Protein AF-0000000086045823 (afdb_homodimer)

Secondary structure (DSSP, 8-state):
-EEETT-STTT---EEEEEEEETTEEEEEEEEE--S--SSHHHHHHHHHHHHHHHHHHHHHHHHHTT----S------S-HHHHHHHH--S--SGGG----TT---EEEE-----TT--S--TT-EEEE-SEEE--SSSHHHHTT-GGG-TT--EETEEEE-TTS-EEEGGGSS-----GGGEEEPPTTS-HHHHGGGGTHHHHHHHHHHHTT---TT-EEEEE--SHHHHHHHHHHHHTT-EEEEEES-GGGHHIIIIIS--SEEEETT-HHHHHHTTT-EEEEEE---S---SHHHHTTEEEEEEEEE-S--SEEEEEHHHHHTTT-EEEE--S--HHHHHHHHHHHHHTT----EEEEEGGGHHHHHHHHHTT--SSEEEEE-TTT--/-EEETT-STTT---EEEEEEEETTEEEEEEEEE--S--SSHHHHHHHHHHHHHHHHHHHHHHHHHTT----S------S-HHHHHHHH--S--SGGG----TT---EEEE-----TT--S--TT-EEEE-SEEE--SSSHHHHTT-GGG-TT--EETEEEE-TTS-EEEGGGSS-----GGGEEEPPTTS-HHHHGGGGTHHHHHHHHHHHTT---TT-EEEEE--SHHHHHHHHHHHHTT-EEEEEES-GGGHHIIIIIS--SEEEETT-HHHHHHTTT-EEEEEE---S---SHHHHTTEEEEEEEEE-S--SEEEEEHHHHHTTT-EEEE--S--HHHHHHHHHHHHHTT----EEEEEGGGHHHHHHHHHTT--SSEEEEE-TTT--

InterPro domains:
  IPR011032 GroES-like superfamily [SSF50129] (105-219)
  IPR013149 Alcohol dehydrogenase-like, C-terminal [PF00107] (228-349)
  IPR013154 Alcohol dehydrogenase-like, N-terminal [PF08240] (101-188)
  IPR029752 D-isomer specific 2-hydroxyacid dehydrogenase, NAD-binding domain conserved site 1 [PS00065] (221-248)
  IPR036291 NAD(P)-binding domain superfamily [SSF51735] (191-354)
  IPR047109 Cinnamyl alcohol dehydrogenase-like [PTHR42683] (103-389)
  IPR047109 Cinnamyl alcohol dehydrogenase-like [cd05283] (105-385)

Radius of gyration: 31.58 Å; Cα contacts (8 Å, |Δi|>4): 1530; chains: 2; bounding box: 76×95×66 Å

pLDDT: mean 76.42, std 24.44, range [27.48, 98.88]

Sequence (782 aa):
MDADWAGDPTTQKSTSGYCTFLGDTLISWTVKKQHTVARSSTESEYRALAALTADVILLRKLLTEFQITQSQPTDIYCDNTSAIALANNPVFHARTKHIEIDQRHEIVGVVTAISTGVAHFKVGDIVGVGTYINSCRTCEYCNSDKENICAKGATYIFNGIDIDGTITKGGYSSYIVVHQRYCFKIPDGYPPELAAPLLCAGITVYAPMIHHNMNQPGKSLGVIGLGGLGHMAVKYGKAFGLKVVVFSTSIYKMEEALEILGADEFVLSSDEQQMQAFSNSLDFIIDASSGPHPFEPYMSLLKTEGTLVLVGLPGEIRLSAATLVLGPKTISGSLVGGTKEIKEMLEFSAANKIYPKIELIPITYVNEALDRVVKKDVQYRFVIDIENSLKMDADWAGDPTTQKSTSGYCTFLGDTLISWTVKKQHTVARSSTESEYRALAALTADVILLRKLLTEFQITQSQPTDIYCDNTSAIALANNPVFHARTKHIEIDQRHEIVGVVTAISTGVAHFKVGDIVGVGTYINSCRTCEYCNSDKENICAKGATYIFNGIDIDGTITKGGYSSYIVVHQRYCFKIPDGYPPELAAPLLCAGITVYAPMIHHNMNQPGKSLGVIGLGGLGHMAVKYGKAFGLKVVVFSTSIYKMEEALEILGADEFVLSSDEQQMQAFSNSLDFIIDASSGPHPFEPYMSLLKTEGTLVLVGLPGEIRLSAATLVLGPKTISGSLVGGTKEIKEMLEFSAANKIYPKIELIPITYVNEALDRVVKKDVQYRFVIDIENSLK

Structure (mmCIF, N/CA/C/O backbone):
data_AF-0000000086045823-model_v1
#
loop_
_entity.id
_entity.type
_entity.pdbx_description
1 polymer 'cinnamyl-alcohol dehydrogenase'
#
loop_
_atom_site.group_PDB
_atom_site.id
_atom_site.type_symbol
_atom_site.label_atom_id
_atom_site.label_alt_id
_atom_site.label_comp_id
_atom_site.label_asym_id
_atom_site.label_entity_id
_atom_site.label_seq_id
_atom_site.pdbx_PDB_ins_code
_atom_site.Cartn_x
_atom_site.Cartn_y
_atom_site.Cartn_z
_atom_site.occupancy
_atom_site.B_iso_or_equiv
_atom_site.auth_seq_id
_atom_site.auth_comp_id
_atom_site.auth_asym_id
_atom_site.auth_atom_id
_atom_site.pdbx_PDB_model_num
ATOM 1 N N . MET A 1 1 ? 32.875 18.578 21.484 1 28.91 1 MET A N 1
ATOM 2 C CA . MET A 1 1 ? 32.469 19.75 20.703 1 28.91 1 MET A CA 1
ATOM 3 C C . MET A 1 1 ? 33.438 20.906 20.938 1 28.91 1 MET A C 1
ATOM 5 O O . MET A 1 1 ? 33.812 21.188 22.078 1 28.91 1 MET A O 1
ATOM 9 N N . ASP A 1 2 ? 34.281 20.891 20.062 1 30.88 2 ASP A N 1
ATOM 10 C CA . ASP A 1 2 ? 35.219 22 20.203 1 30.88 2 ASP A CA 1
ATOM 11 C C . ASP A 1 2 ? 34.844 23.141 19.25 1 30.88 2 ASP A C 1
ATOM 13 O O . ASP A 1 2 ? 34.5 22.906 18.094 1 30.88 2 ASP A O 1
ATOM 17 N N . ALA A 1 3 ? 34.156 24.188 19.828 1 35.59 3 ALA A N 1
ATOM 18 C CA . ALA A 1 3 ? 34.031 25.406 19.047 1 35.59 3 ALA A CA 1
ATOM 19 C C . ALA A 1 3 ? 35.219 26.328 19.25 1 35.59 3 ALA A C 1
ATOM 21 O O . ALA A 1 3 ? 35.688 26.531 20.391 1 35.59 3 ALA A O 1
ATOM 22 N N . ASP A 1 4 ? 36.188 26.203 18.328 1 32.19 4 ASP A N 1
ATOM 23 C CA . ASP A 1 4 ? 37.312 27.141 18.453 1 32.19 4 ASP A CA 1
ATOM 24 C C . ASP A 1 4 ? 36.844 28.562 18.141 1 32.19 4 ASP A C 1
ATOM 26 O O . ASP A 1 4 ? 36.188 28.812 17.109 1 32.19 4 ASP A O 1
ATOM 30 N N . TRP A 1 5 ? 36.75 29.234 19.156 1 35.16 5 TRP A N 1
ATOM 31 C CA . TRP A 1 5 ? 36.625 30.688 19.062 1 35.16 5 TRP A CA 1
ATOM 32 C C . TRP A 1 5 ? 37.812 31.297 18.344 1 35.16 5 TRP A C 1
ATOM 34 O O . TRP A 1 5 ? 38.969 31.031 18.703 1 35.16 5 TRP A O 1
ATOM 44 N N . ALA A 1 6 ? 37.5 32.156 17.438 1 39 6 ALA A N 1
ATOM 45 C CA . ALA A 1 6 ? 38.438 33.062 16.75 1 39 6 ALA A CA 1
ATOM 46 C C . ALA A 1 6 ? 39.531 32.25 16.047 1 39 6 ALA A C 1
ATOM 48 O O . ALA A 1 6 ? 40.656 32.781 15.852 1 39 6 ALA A O 1
ATOM 49 N N . GLY A 1 7 ? 39.312 30.984 15.867 1 35.28 7 GLY A N 1
ATOM 50 C CA . GLY A 1 7 ? 40.469 30.328 15.281 1 35.28 7 GLY A CA 1
ATOM 51 C C . GLY A 1 7 ? 40.906 30.906 13.953 1 35.28 7 GLY A C 1
ATOM 52 O O . GLY A 1 7 ? 41.969 30.609 13.445 1 35.28 7 GLY A O 1
ATOM 53 N N . ASP A 1 8 ? 39.844 31.188 13.047 1 35.28 8 ASP A N 1
ATOM 54 C CA . ASP A 1 8 ? 40.406 31.828 11.859 1 35.28 8 ASP A CA 1
ATOM 55 C C . ASP A 1 8 ? 40.656 33.312 12.086 1 35.28 8 ASP A C 1
ATOM 57 O O . ASP A 1 8 ? 39.75 34.062 12.461 1 35.28 8 ASP A O 1
ATOM 61 N N . PRO A 1 9 ? 41.844 33.781 12.414 1 41.59 9 PRO A N 1
ATOM 62 C CA . PRO A 1 9 ? 42.188 35.188 12.648 1 41.59 9 PRO A CA 1
ATOM 63 C C . PRO A 1 9 ? 41.438 36.156 11.734 1 41.59 9 PRO A C 1
ATOM 65 O O . PRO A 1 9 ? 41.188 37.281 12.102 1 41.59 9 PRO A O 1
ATOM 68 N N . THR A 1 10 ? 41.406 35.875 10.492 1 40.69 10 THR A N 1
ATOM 69 C CA . THR A 1 10 ? 40.875 36.844 9.555 1 40.69 10 THR A CA 1
ATOM 70 C C . THR A 1 10 ? 39.344 36.969 9.672 1 40.69 10 THR A C 1
ATOM 72 O O . THR A 1 10 ? 38.781 38.031 9.539 1 40.69 10 THR A O 1
ATOM 75 N N . THR A 1 11 ? 38.656 35.844 9.68 1 42.97 11 THR A N 1
ATOM 76 C CA . THR A 1 11 ? 37.188 35.969 9.555 1 42.97 11 THR A CA 1
ATOM 77 C C . THR A 1 11 ? 36.531 35.688 10.898 1 42.97 11 THR A C 1
ATOM 79 O O . THR A 1 11 ? 35.312 35.875 11.031 1 42.97 11 THR A O 1
ATOM 82 N N . GLN A 1 12 ? 37.031 35.688 12.07 1 38.88 12 GLN A N 1
ATOM 83 C CA . GLN A 1 12 ? 36.656 35.531 13.469 1 38.88 12 GLN A CA 1
ATOM 84 C C . GLN A 1 12 ? 35.469 34.531 13.594 1 38.88 12 GLN A C 1
ATOM 86 O O . GLN A 1 12 ? 34.75 34.562 14.586 1 38.88 12 GLN A O 1
ATOM 91 N N . LYS A 1 13 ? 35.156 33.844 12.656 1 39.03 13 LYS A N 1
ATOM 92 C CA . LYS A 1 13 ? 34.031 32.938 12.719 1 39.03 13 LYS A CA 1
ATOM 93 C C . LYS A 1 13 ? 34.406 31.656 13.445 1 39.03 13 LYS A C 1
ATOM 95 O O . LYS A 1 13 ? 35.531 31.156 13.32 1 39.03 13 LYS A O 1
ATOM 100 N N . SER A 1 14 ? 33.75 31.328 14.531 1 35.72 14 SER A N 1
ATOM 101 C CA . SER A 1 14 ? 34 30.141 15.352 1 35.72 14 SER A CA 1
ATOM 102 C C . SER A 1 14 ? 33.531 28.875 14.648 1 35.72 14 SER A C 1
ATOM 104 O O . SER A 1 14 ? 32.562 28.906 13.867 1 35.72 14 SER A O 1
ATOM 106 N N . THR A 1 15 ? 34.375 27.922 14.352 1 40.22 15 THR A N 1
ATOM 107 C CA . THR A 1 15 ? 34.125 26.594 13.781 1 40.22 15 THR A CA 1
ATOM 108 C C . THR A 1 15 ? 33.688 25.609 14.867 1 40.22 15 THR A C 1
ATOM 110 O O . THR A 1 15 ? 34.312 25.516 15.922 1 40.22 15 THR A O 1
ATOM 113 N N . SER A 1 16 ? 32.375 25.406 15.023 1 37.56 16 SER A N 1
ATOM 114 C CA . SER A 1 16 ? 32 24.375 15.992 1 37.56 16 SER A CA 1
ATOM 115 C C . SER A 1 16 ? 31.766 23.047 15.305 1 37.56 16 SER A C 1
ATOM 117 O O . SER A 1 16 ? 31.328 23 14.148 1 37.56 16 SER A O 1
ATOM 119 N N . GLY A 1 17 ? 32.562 21.953 15.586 1 42.03 17 GLY A N 1
ATOM 120 C CA . GLY A 1 17 ? 32.406 20.625 15.023 1 42.03 17 GLY A CA 1
ATOM 121 C C . GLY A 1 17 ? 32.062 19.578 16.078 1 42.03 17 GLY A C 1
ATOM 122 O O . GLY A 1 17 ? 32.281 19.781 17.266 1 42.03 17 GLY A O 1
ATOM 123 N N . TYR A 1 18 ? 31.031 18.844 15.898 1 38.78 18 TYR A N 1
ATOM 124 C CA . TYR A 1 18 ? 30.859 17.734 16.812 1 38.78 18 TYR A CA 1
ATOM 125 C C . TYR A 1 18 ? 30.969 16.406 16.078 1 38.78 18 TYR A C 1
ATOM 127 O O . TYR A 1 18 ? 30.797 16.344 14.859 1 38.78 18 TYR A O 1
ATOM 135 N N . CYS A 1 19 ? 31.734 15.453 16.734 1 42 19 CYS A N 1
ATOM 136 C CA . CYS A 1 19 ? 31.891 14.07 16.297 1 42 19 CYS A CA 1
ATOM 137 C C . CYS A 1 19 ? 31.109 13.117 17.188 1 42 19 CYS A C 1
ATOM 139 O O . CYS A 1 19 ? 30.984 13.344 18.391 1 42 19 CYS A O 1
ATOM 141 N N . THR A 1 20 ? 30.234 12.32 16.578 1 39.75 20 THR A N 1
ATOM 142 C CA . THR A 1 20 ? 29.531 11.281 17.328 1 39.75 20 THR A CA 1
ATOM 143 C C . THR A 1 20 ? 30.156 9.914 17.047 1 39.75 20 THR A C 1
ATOM 145 O O . THR A 1 20 ? 30.391 9.562 15.891 1 39.75 20 THR A O 1
ATOM 148 N N . PHE A 1 21 ? 30.719 9.305 18.094 1 38.06 21 PHE A N 1
ATOM 149 C CA . PHE A 1 21 ? 31.359 7.992 18.016 1 38.06 21 PHE A CA 1
ATOM 150 C C . PHE A 1 21 ? 30.422 6.906 18.547 1 38.06 21 PHE A C 1
ATOM 152 O O . PHE A 1 21 ? 29.656 7.137 19.484 1 38.06 21 PHE A O 1
ATOM 159 N N . LEU A 1 22 ? 30.188 5.883 17.719 1 38.97 22 LEU A N 1
ATOM 160 C CA . LEU A 1 22 ? 29.703 4.609 18.234 1 38.97 22 LEU A CA 1
ATOM 161 C C . LEU A 1 22 ? 30.875 3.646 18.484 1 38.97 22 LEU A C 1
ATOM 163 O O . LEU A 1 22 ? 31.5 3.168 17.531 1 38.97 22 LEU A O 1
ATOM 167 N N . GLY A 1 23 ? 31.375 3.48 19.547 1 43.62 23 GLY A N 1
ATOM 168 C CA . GLY A 1 23 ? 32.656 2.902 19.891 1 43.62 23 GLY A CA 1
ATOM 169 C C . GLY A 1 23 ? 33.844 3.787 19.516 1 43.62 23 GLY A C 1
ATOM 170 O O . GLY A 1 23 ? 33.875 4.969 19.859 1 43.62 23 GLY A O 1
ATOM 171 N N . ASP A 1 24 ? 34.844 3.279 18.938 1 41.88 24 ASP A N 1
ATOM 172 C CA . ASP A 1 24 ? 36 4 18.453 1 41.88 24 ASP A CA 1
ATOM 173 C C . ASP A 1 24 ? 35.781 4.535 17.031 1 41.88 24 ASP A C 1
ATOM 175 O O . ASP A 1 24 ? 36.688 5.105 16.422 1 41.88 24 ASP A O 1
ATOM 179 N N . THR A 1 25 ? 34.562 4.227 16.578 1 33.28 25 THR A N 1
ATOM 180 C CA . THR A 1 25 ? 34.344 4.582 15.18 1 33.28 25 THR A CA 1
ATOM 181 C C . THR A 1 25 ? 33.531 5.867 15.07 1 33.28 25 THR A C 1
ATOM 183 O O . THR A 1 25 ? 32.5 6.02 15.742 1 33.28 25 THR A O 1
ATOM 186 N N . LEU A 1 26 ? 34.031 6.828 14.5 1 37.69 26 LEU A N 1
ATOM 187 C CA . LEU A 1 26 ? 33.375 8.102 14.195 1 37.69 26 LEU A CA 1
ATOM 188 C C . LEU A 1 26 ? 32.094 7.883 13.391 1 37.69 26 LEU A C 1
ATOM 190 O O . LEU A 1 26 ? 32.125 7.25 12.336 1 37.69 26 LEU A O 1
ATOM 194 N N . ILE A 1 27 ? 31.016 7.934 13.906 1 39.34 27 ILE A N 1
ATOM 195 C CA . ILE A 1 27 ? 29.797 7.664 13.164 1 39.34 27 ILE A CA 1
ATOM 196 C C . ILE A 1 27 ? 29.234 8.969 12.586 1 39.34 27 ILE A C 1
ATOM 198 O O . ILE A 1 27 ? 28.547 8.961 11.562 1 39.34 27 ILE A O 1
ATOM 202 N N . SER A 1 28 ? 29.297 10.016 13.305 1 37.81 28 SER A N 1
ATOM 203 C CA . SER A 1 28 ? 28.875 11.273 12.703 1 37.81 28 SER A CA 1
ATOM 204 C C . SER A 1 28 ? 29.797 12.422 13.117 1 37.81 28 SER A C 1
ATOM 206 O O . SER A 1 28 ? 30.359 12.398 14.211 1 37.81 28 SER A O 1
ATOM 208 N N . TRP A 1 29 ? 30.516 13.117 12.109 1 36.5 29 TRP A N 1
ATOM 209 C CA . TRP A 1 29 ? 31.281 14.336 12.375 1 36.5 29 TRP A CA 1
ATOM 210 C C . TRP A 1 29 ? 30.641 15.539 11.703 1 36.5 29 TRP A C 1
ATOM 212 O O . TRP A 1 29 ? 30.188 15.453 10.555 1 36.5 29 TRP A O 1
ATOM 222 N N . THR A 1 30 ? 30.078 16.344 12.43 1 34.75 30 THR A N 1
ATOM 223 C CA . THR A 1 30 ? 29.609 17.578 11.828 1 34.75 30 THR A CA 1
ATOM 224 C C . THR A 1 30 ? 30.438 18.766 12.305 1 34.75 30 THR A C 1
ATOM 226 O O . THR A 1 30 ? 30.688 18.906 13.5 1 34.75 30 THR A O 1
ATOM 229 N N . VAL A 1 31 ? 31.359 19.312 11.484 1 34.81 31 VAL A N 1
ATOM 230 C CA . VAL A 1 31 ? 32.062 20.562 11.758 1 34.81 31 VAL A CA 1
ATOM 231 C C . VAL A 1 31 ? 31.297 21.734 11.148 1 34.81 31 VAL A C 1
ATOM 233 O O . VAL A 1 31 ? 30.891 21.672 9.984 1 34.81 31 VAL A O 1
ATOM 236 N N . LYS A 1 32 ? 30.531 22.453 11.953 1 34.38 32 LYS A N 1
ATOM 237 C CA . LYS A 1 32 ? 29.828 23.609 11.398 1 34.38 32 LYS A CA 1
ATOM 238 C C . LYS A 1 32 ? 30.547 24.906 11.742 1 34.38 32 LYS A C 1
ATOM 240 O O . LYS A 1 32 ? 30.953 25.109 12.891 1 34.38 32 LYS A O 1
ATOM 245 N N . LYS A 1 33 ? 31.094 25.578 10.781 1 37.75 33 LYS A N 1
ATOM 246 C CA . LYS A 1 33 ? 31.562 26.953 10.922 1 37.75 33 LYS A CA 1
ATOM 247 C C . LYS A 1 33 ? 30.406 27.906 11.258 1 37.75 33 LYS A C 1
ATOM 249 O O . LYS A 1 33 ? 29.359 27.875 10.609 1 37.75 33 LYS A O 1
ATOM 254 N N . GLN A 1 34 ? 30.375 28.359 12.453 1 34.75 34 GLN A N 1
ATOM 255 C CA . GLN A 1 34 ? 29.312 29.25 12.938 1 34.75 34 GLN A CA 1
ATOM 256 C C . GLN A 1 34 ? 29.297 30.547 12.141 1 34.75 34 GLN A C 1
ATOM 258 O O . GLN A 1 34 ? 30.328 31.188 11.961 1 34.75 34 GLN A O 1
ATOM 263 N N . HIS A 1 35 ? 28.609 30.547 11.188 1 32.75 35 HIS A N 1
ATOM 264 C CA . HIS A 1 35 ? 28.625 31.766 10.406 1 32.75 35 HIS A CA 1
ATOM 265 C C . HIS A 1 35 ? 28.031 32.938 11.203 1 32.75 35 HIS A C 1
ATOM 267 O O . HIS A 1 35 ? 28.047 34.062 10.742 1 32.75 35 HIS A O 1
ATOM 273 N N . THR A 1 36 ? 27 32.656 12.047 1 31.81 36 THR A N 1
ATOM 274 C CA . THR A 1 36 ? 26.531 33.875 12.734 1 31.81 36 THR A CA 1
ATOM 275 C C . THR A 1 36 ? 27.531 34.281 13.805 1 31.81 36 THR A C 1
ATOM 277 O O . THR A 1 36 ? 28.234 33.469 14.383 1 31.81 36 THR A O 1
ATOM 280 N N . VAL A 1 37 ? 27.75 35.5 13.734 1 31.34 37 VAL A N 1
ATOM 281 C CA . VAL A 1 37 ? 28.453 36.094 14.852 1 31.34 37 VAL A CA 1
ATOM 282 C C . VAL A 1 37 ? 27.766 35.75 16.172 1 31.34 37 VAL A C 1
ATOM 284 O O . VAL A 1 37 ? 26.594 36.094 16.375 1 31.34 37 VAL A O 1
ATOM 287 N N . ALA A 1 38 ? 27.922 34.531 16.594 1 37.34 38 ALA A N 1
ATOM 288 C CA . ALA A 1 38 ? 27.562 34.281 18 1 37.34 38 ALA A CA 1
ATOM 289 C C . ALA A 1 38 ? 28.016 35.438 18.875 1 37.34 38 ALA A C 1
ATOM 291 O O . ALA A 1 38 ? 29.125 35.969 18.734 1 37.34 38 ALA A O 1
ATOM 292 N N . ARG A 1 39 ? 26.953 36.219 19.328 1 41.66 39 ARG A N 1
ATOM 293 C CA . ARG A 1 39 ? 27.359 37.344 20.188 1 41.66 39 ARG A CA 1
ATOM 294 C C . ARG A 1 39 ? 28.25 36.875 21.328 1 41.66 39 ARG A C 1
ATOM 296 O O . ARG A 1 39 ? 28.906 37.688 22 1 41.66 39 ARG A O 1
ATOM 303 N N . SER A 1 40 ? 27.922 35.594 21.766 1 38.31 40 SER A N 1
ATOM 304 C CA . SER A 1 40 ? 28.859 35.031 22.719 1 38.31 40 SER A CA 1
ATOM 305 C C . SER A 1 40 ? 29.172 33.562 22.359 1 38.31 40 SER A C 1
ATOM 307 O O . SER A 1 40 ? 28.391 32.906 21.688 1 38.31 40 SER A O 1
ATOM 309 N N . SER A 1 41 ? 30.375 33.094 22.438 1 44.22 41 SER A N 1
ATOM 310 C CA . SER A 1 41 ? 30.859 31.719 22.297 1 44.22 41 SER A CA 1
ATOM 311 C C . SER A 1 41 ? 29.938 30.719 23 1 44.22 41 SER A C 1
ATOM 313 O O . SER A 1 41 ? 29.734 29.609 22.516 1 44.22 41 SER A O 1
ATOM 315 N N . THR A 1 42 ? 29.172 31.188 23.969 1 43 42 THR A N 1
ATOM 316 C CA . THR A 1 42 ? 28.312 30.328 24.781 1 43 42 THR A CA 1
ATOM 317 C C . THR A 1 42 ? 27.047 29.969 24.031 1 43 42 THR A C 1
ATOM 319 O O . THR A 1 42 ? 26.594 28.812 24.078 1 43 42 THR A O 1
ATOM 322 N N . GLU A 1 43 ? 26.562 30.891 23.328 1 43.97 43 GLU A N 1
ATOM 323 C CA . GLU A 1 43 ? 25.312 30.672 22.594 1 43.97 43 GLU A CA 1
ATOM 324 C C . GLU A 1 43 ? 25.516 29.703 21.438 1 43.97 43 GLU A C 1
ATOM 326 O O . GLU A 1 43 ? 24.688 28.812 21.219 1 43.97 43 GLU A O 1
ATOM 331 N N . SER A 1 44 ? 26.609 29.891 20.766 1 45.78 44 SER A N 1
ATOM 332 C CA . SER A 1 44 ? 26.922 29 19.672 1 45.78 44 SER A CA 1
ATOM 333 C C . SER A 1 44 ? 27.078 27.562 20.156 1 45.78 44 SER A C 1
ATOM 335 O O . SER A 1 44 ? 26.609 26.625 19.5 1 45.78 44 SER A O 1
ATOM 337 N N . GLU A 1 45 ? 27.641 27.438 21.234 1 44.59 45 GLU A N 1
ATOM 338 C CA . GLU A 1 45 ? 27.891 26.109 21.781 1 44.59 45 GLU A CA 1
ATOM 339 C C . GLU A 1 45 ? 26.625 25.484 22.344 1 44.59 45 GLU A C 1
ATOM 341 O O . GLU A 1 45 ? 26.391 24.281 22.219 1 44.59 45 GLU A O 1
ATOM 346 N N . TYR A 1 46 ? 25.703 26.281 22.828 1 45.44 46 TYR A N 1
ATOM 347 C CA . TYR A 1 46 ? 24.438 25.781 23.344 1 45.44 46 TYR A CA 1
ATOM 348 C C . TYR A 1 46 ? 23.531 25.281 22.234 1 45.44 46 TYR A C 1
ATOM 350 O O . TYR A 1 46 ? 22.891 24.234 22.359 1 45.44 46 TYR A O 1
ATOM 358 N N . ARG A 1 47 ? 23.656 25.969 21.188 1 45 47 ARG A N 1
ATOM 359 C CA . ARG A 1 47 ? 22.891 25.562 20.016 1 45 47 ARG A CA 1
ATOM 360 C C . ARG A 1 47 ? 23.422 24.25 19.438 1 45 47 ARG A C 1
ATOM 362 O O . ARG A 1 47 ? 22.641 23.375 19.047 1 45 47 ARG A O 1
ATOM 369 N N . ALA A 1 48 ? 24.703 24.25 19.453 1 46.91 48 ALA A N 1
ATOM 370 C CA . ALA A 1 48 ? 25.344 23.016 19.016 1 46.91 48 ALA A CA 1
ATOM 371 C C . ALA A 1 48 ? 25.016 21.859 19.953 1 46.91 48 ALA A C 1
ATOM 373 O O . ALA A 1 48 ? 24.766 20.734 19.516 1 46.91 48 ALA A O 1
ATOM 374 N N . LEU A 1 49 ? 24.891 22.219 21.188 1 46.09 49 LEU A N 1
ATOM 375 C CA . LEU A 1 49 ? 24.562 21.203 22.188 1 46.09 49 LEU A CA 1
ATOM 376 C C . LEU A 1 49 ? 23.125 20.734 22.016 1 46.09 49 LEU A C 1
ATOM 378 O O . LEU A 1 49 ? 22.828 19.547 22.141 1 46.09 49 LEU A O 1
ATOM 382 N N . ALA A 1 50 ? 22.297 21.672 21.766 1 45 50 ALA A N 1
ATOM 383 C CA . ALA A 1 50 ? 20.891 21.312 21.609 1 45 50 ALA A CA 1
ATOM 384 C C . ALA A 1 50 ? 20.688 20.469 20.344 1 45 50 ALA A C 1
ATOM 386 O O . ALA A 1 50 ? 19.953 19.469 20.375 1 45 50 ALA A O 1
ATOM 387 N N . ALA A 1 51 ? 21.375 20.844 19.359 1 46.38 51 ALA A N 1
ATOM 388 C CA . ALA A 1 51 ? 21.312 20.062 18.141 1 46.38 51 ALA A CA 1
ATOM 389 C C . ALA A 1 51 ? 21.891 18.656 18.359 1 46.38 51 ALA A C 1
ATOM 391 O O . ALA A 1 51 ? 21.312 17.672 17.906 1 46.38 51 ALA A O 1
ATOM 392 N N . LEU A 1 52 ? 22.953 18.688 19.062 1 47.84 52 LEU A N 1
ATOM 393 C CA . LEU A 1 52 ? 23.594 17.406 19.375 1 47.84 52 LEU A CA 1
ATOM 394 C C . LEU A 1 52 ? 22.703 16.562 20.281 1 47.84 52 LEU A C 1
ATOM 396 O O . LEU A 1 52 ? 22.594 15.344 20.062 1 47.84 52 LEU A O 1
ATOM 400 N N . THR A 1 53 ? 22.094 17.219 21.172 1 47.66 53 THR A N 1
ATOM 401 C CA . THR A 1 53 ? 21.234 16.453 22.078 1 47.66 53 THR A CA 1
ATOM 402 C C . THR A 1 53 ? 20.047 15.852 21.328 1 47.66 53 THR A C 1
ATOM 404 O O . THR A 1 53 ? 19.688 14.703 21.562 1 47.66 53 THR A O 1
ATOM 407 N N . ALA A 1 54 ? 19.594 16.625 20.469 1 45.44 54 ALA A N 1
ATOM 408 C CA . ALA A 1 54 ? 18.484 16.109 19.672 1 45.44 54 ALA A CA 1
ATOM 409 C C . ALA A 1 54 ? 18.922 14.938 18.797 1 45.44 54 ALA A C 1
ATOM 411 O O . ALA A 1 54 ? 18.219 13.93 18.703 1 45.44 54 ALA A O 1
ATOM 412 N N . ASP A 1 55 ? 20.078 15.07 18.281 1 46.03 55 ASP A N 1
ATOM 413 C CA . ASP A 1 55 ? 20.641 13.969 17.5 1 46.03 55 ASP A CA 1
ATOM 414 C C . ASP A 1 55 ? 20.906 12.758 18.391 1 46.03 55 ASP A C 1
ATOM 416 O O . ASP A 1 55 ? 20.656 11.617 17.984 1 46.03 55 ASP A O 1
ATOM 420 N N . VAL A 1 56 ? 21.406 13.086 19.547 1 51.22 56 VAL A N 1
ATOM 421 C CA . VAL A 1 56 ? 21.75 12 20.453 1 51.22 56 VAL A CA 1
ATOM 422 C C . VAL A 1 56 ? 20.469 11.297 20.922 1 51.22 56 VAL A C 1
ATOM 424 O O . VAL A 1 56 ? 20.438 10.062 21 1 51.22 56 VAL A O 1
ATOM 427 N N . ILE A 1 57 ? 19.531 12.133 21.125 1 48.06 57 ILE A N 1
ATOM 428 C CA . ILE A 1 57 ? 18.281 11.523 21.547 1 48.06 57 ILE A CA 1
ATOM 429 C C . ILE A 1 57 ? 17.734 10.648 20.422 1 48.06 57 ILE A C 1
ATOM 431 O O . ILE A 1 57 ? 17.281 9.523 20.656 1 48.06 57 ILE A O 1
ATOM 435 N N . LEU A 1 58 ? 17.812 11.164 19.281 1 45.28 58 LEU A N 1
ATOM 436 C CA . LEU A 1 58 ? 17.359 10.383 18.125 1 45.28 58 LEU A CA 1
ATOM 437 C C . LEU A 1 58 ? 18.188 9.117 17.984 1 45.28 58 LEU A C 1
ATOM 439 O O . LEU A 1 58 ? 17.641 8.039 17.734 1 45.28 58 LEU A O 1
ATOM 443 N N . LEU A 1 59 ? 19.484 9.297 18.172 1 49.16 59 LEU A N 1
ATOM 444 C CA . LEU A 1 59 ? 20.344 8.133 18.062 1 49.16 59 LEU A CA 1
ATOM 445 C C . LEU A 1 59 ? 20.109 7.16 19.203 1 49.16 59 LEU A C 1
ATOM 447 O O . LEU A 1 59 ? 20.094 5.945 19 1 49.16 59 LEU A O 1
ATOM 451 N N . ARG A 1 60 ? 19.984 7.758 20.328 1 53.19 60 ARG A N 1
ATOM 452 C CA . ARG A 1 60 ? 19.734 6.875 21.469 1 53.19 60 ARG A CA 1
ATOM 453 C C . ARG A 1 60 ? 18.406 6.141 21.297 1 53.19 60 ARG A C 1
ATOM 455 O O . ARG A 1 60 ? 18.297 4.949 21.609 1 53.19 60 ARG A O 1
ATOM 462 N N . LYS A 1 61 ? 17.531 6.855 20.828 1 47.66 61 LYS A N 1
ATOM 463 C CA . LYS A 1 61 ? 16.25 6.203 20.547 1 47.66 61 LYS A CA 1
ATOM 464 C C . LYS A 1 61 ? 16.422 5.148 19.453 1 47.66 61 LYS A C 1
ATOM 466 O O . LYS A 1 61 ? 15.844 4.059 19.547 1 47.66 61 LYS A O 1
ATOM 471 N N . LEU A 1 62 ? 17.219 5.488 18.547 1 45.56 62 LEU A N 1
ATOM 472 C CA . LEU A 1 62 ? 17.516 4.512 17.516 1 45.56 62 LEU A CA 1
ATOM 473 C C . LEU A 1 62 ? 18.25 3.305 18.094 1 45.56 62 LEU A C 1
ATOM 475 O O . LEU A 1 62 ? 17.938 2.16 17.766 1 45.56 62 LEU A O 1
ATOM 479 N N . LEU A 1 63 ? 19.234 3.594 18.938 1 49.72 63 LEU A N 1
ATOM 480 C CA . LEU A 1 63 ? 19.984 2.516 19.562 1 49.72 63 LEU A CA 1
ATOM 481 C C . LEU A 1 63 ? 19.109 1.69 20.5 1 49.72 63 LEU A C 1
ATOM 483 O O . LEU A 1 63 ? 19.219 0.463 20.531 1 49.72 63 LEU A O 1
ATOM 487 N N . THR A 1 64 ? 18.312 2.365 21.172 1 49.88 64 THR A N 1
ATOM 488 C CA . THR A 1 64 ? 17.375 1.632 22.016 1 49.88 64 THR A CA 1
ATOM 489 C C . THR A 1 64 ? 16.453 0.749 21.172 1 49.88 64 THR A C 1
ATOM 491 O O . THR A 1 64 ? 16.172 -0.393 21.547 1 49.88 64 THR A O 1
ATOM 494 N N . GLU A 1 65 ? 16.172 1.196 20.078 1 44.31 65 GLU A N 1
ATOM 495 C CA . GLU A 1 65 ? 15.289 0.465 19.188 1 44.31 65 GLU A CA 1
ATOM 496 C C . GLU A 1 65 ? 16 -0.741 18.578 1 44.31 65 GLU A C 1
ATOM 498 O O . GLU A 1 65 ? 15.375 -1.772 18.312 1 44.31 65 GLU A O 1
ATOM 503 N N . PHE A 1 66 ? 17.391 -0.649 18.531 1 44.09 66 PHE A N 1
ATOM 504 C CA . PHE A 1 66 ? 18.203 -1.781 18.109 1 44.09 66 PHE A CA 1
ATOM 505 C C . PHE A 1 66 ? 18.609 -2.637 19.297 1 44.09 66 PHE A C 1
ATOM 507 O O . PHE A 1 66 ? 19.516 -3.463 19.203 1 44.09 66 PHE A O 1
ATOM 514 N N . GLN A 1 67 ? 17.953 -2.475 20.344 1 43.25 67 GLN A N 1
ATOM 515 C CA . GLN A 1 67 ? 18.094 -3.223 21.594 1 43.25 67 GLN A CA 1
ATOM 516 C C . GLN A 1 67 ? 19.516 -3.141 22.125 1 43.25 67 GLN A C 1
ATOM 518 O O . GLN A 1 67 ? 20.031 -4.113 22.688 1 43.25 67 GLN A O 1
ATOM 523 N N . ILE A 1 68 ? 20.344 -2.176 21.719 1 45.62 68 ILE A N 1
ATOM 524 C CA . ILE A 1 68 ? 21.625 -1.907 22.359 1 45.62 68 ILE A CA 1
ATOM 525 C C . ILE A 1 68 ? 21.391 -1.151 23.672 1 45.62 68 ILE A C 1
ATOM 527 O O . ILE A 1 68 ? 20.844 -0.05 23.672 1 45.62 68 ILE A O 1
ATOM 531 N N . THR A 1 69 ? 21.438 -1.911 24.75 1 49.38 69 THR A N 1
ATOM 532 C CA . THR A 1 69 ? 21.234 -1.383 26.094 1 49.38 69 THR A CA 1
ATOM 533 C C . THR A 1 69 ? 22.125 -0.176 26.344 1 49.38 69 THR A C 1
ATOM 535 O O . THR A 1 69 ? 23.328 -0.226 26.094 1 49.38 69 THR A O 1
ATOM 538 N N . GLN A 1 70 ? 21.672 1.081 26.375 1 48.38 70 GLN A N 1
ATOM 539 C CA . GLN A 1 70 ? 22.391 2.289 26.75 1 48.38 70 GLN A CA 1
ATOM 540 C C . GLN A 1 70 ? 22.281 2.549 28.25 1 48.38 70 GLN A C 1
ATOM 542 O O . GLN A 1 70 ? 21.266 3.064 28.719 1 48.38 70 GLN A O 1
ATOM 547 N N . SER A 1 71 ? 22.922 1.876 29.031 1 51.91 71 SER A N 1
ATOM 548 C CA . SER A 1 71 ? 22.828 1.929 30.484 1 51.91 71 SER A CA 1
ATOM 549 C C . SER A 1 71 ? 23.359 3.25 31.031 1 51.91 71 SER A C 1
ATOM 551 O O . SER A 1 71 ? 23 3.662 32.156 1 51.91 71 SER A O 1
ATOM 553 N N . GLN A 1 72 ? 24.297 3.908 30.344 1 47.44 72 GLN A N 1
ATOM 554 C CA . GLN A 1 72 ? 24.906 5.137 30.828 1 47.44 72 GLN A CA 1
ATOM 555 C C . GLN A 1 72 ? 24.469 6.344 30.016 1 47.44 72 GLN A C 1
ATOM 557 O O . GLN A 1 72 ? 24.172 6.219 28.828 1 47.44 72 GLN A O 1
ATOM 562 N N . PRO A 1 73 ? 24 7.422 30.656 1 47.31 73 PRO A N 1
ATOM 563 C CA . PRO A 1 73 ? 23.719 8.648 29.922 1 47.31 73 PRO A CA 1
ATOM 564 C C . PRO A 1 73 ? 24.797 9.008 28.906 1 47.31 73 PRO A C 1
ATOM 566 O O . PRO A 1 73 ? 25.953 8.609 29.078 1 47.31 73 PRO A O 1
ATOM 569 N N . THR A 1 74 ? 24.469 9.211 27.672 1 50.5 74 THR A N 1
ATOM 570 C CA . THR A 1 74 ? 25.438 9.688 26.688 1 50.5 74 THR A CA 1
ATOM 571 C C . THR A 1 74 ? 26.016 11.031 27.094 1 50.5 74 THR A C 1
ATOM 573 O O . THR A 1 74 ? 25.281 12 27.297 1 50.5 74 THR A O 1
ATOM 576 N N . ASP A 1 75 ? 27.234 11.062 27.438 1 46.56 75 ASP A N 1
ATOM 577 C CA . ASP A 1 75 ? 27.922 12.297 27.828 1 46.56 75 ASP A CA 1
ATOM 578 C C . ASP A 1 75 ? 28.109 13.219 26.641 1 46.56 75 ASP A C 1
ATOM 580 O O . ASP A 1 75 ? 28.516 12.773 25.562 1 46.56 75 ASP A O 1
ATOM 584 N N . ILE A 1 76 ? 27.391 14.297 26.609 1 46.69 76 ILE A N 1
ATOM 585 C CA . ILE A 1 76 ? 27.688 15.352 25.656 1 46.69 76 ILE A CA 1
ATOM 586 C C . ILE A 1 76 ? 28.734 16.297 26.234 1 46.69 76 ILE A C 1
ATOM 588 O O . ILE A 1 76 ? 28.547 16.875 27.312 1 46.69 76 ILE A O 1
ATOM 592 N N . TYR A 1 77 ? 29.953 16.297 25.734 1 47.06 77 TYR A N 1
ATOM 593 C CA . TYR A 1 77 ? 31.016 17.156 26.219 1 47.06 77 TYR A CA 1
ATOM 594 C C . TYR A 1 77 ? 31.016 18.5 25.5 1 47.06 77 TYR A C 1
ATOM 596 O O . TYR A 1 77 ? 30.922 18.547 24.266 1 47.06 77 TYR A O 1
ATOM 604 N N . CYS A 1 78 ? 30.531 19.5 26.188 1 43.84 78 CYS A N 1
ATOM 605 C CA . CYS A 1 78 ? 30.594 20.891 25.734 1 43.84 78 CYS A CA 1
ATOM 606 C C . CYS A 1 78 ? 31.703 21.641 26.438 1 43.84 78 CYS A C 1
ATOM 608 O O . CYS A 1 78 ? 31.875 21.516 27.656 1 43.84 78 CYS A O 1
ATOM 610 N N . ASP A 1 79 ? 32.625 22.094 25.703 1 43.06 79 ASP A N 1
ATOM 611 C CA . ASP A 1 79 ? 33.781 22.766 26.297 1 43.06 79 ASP A CA 1
ATOM 612 C C . ASP A 1 79 ? 33.438 24.172 26.766 1 43.06 79 ASP A C 1
ATOM 614 O O . ASP A 1 79 ? 34.281 24.891 27.281 1 43.06 79 ASP A O 1
ATOM 618 N N . ASN A 1 80 ? 32.25 24.625 26.422 1 39 80 ASN A N 1
ATOM 619 C CA . ASN A 1 80 ? 31.891 25.938 26.938 1 39 80 ASN A CA 1
ATOM 620 C C . ASN A 1 80 ? 31.109 25.812 28.25 1 39 80 ASN A C 1
ATOM 622 O O . ASN A 1 80 ? 30 25.266 28.266 1 39 80 ASN A O 1
ATOM 626 N N . THR A 1 81 ? 31.719 26.109 29.219 1 43.53 81 THR A N 1
ATOM 627 C CA . THR A 1 81 ? 31.219 26 30.578 1 43.53 81 THR A CA 1
ATOM 628 C C . THR A 1 81 ? 29.891 26.734 30.734 1 43.53 81 THR A C 1
ATOM 630 O O . THR A 1 81 ? 29 26.281 31.469 1 43.53 81 THR A O 1
ATOM 633 N N . SER A 1 82 ? 29.75 27.828 29.969 1 41.75 82 SER A N 1
ATOM 634 C CA . SER A 1 82 ? 28.516 28.594 30.094 1 41.75 82 SER A CA 1
ATOM 635 C C . SER A 1 82 ? 27.344 27.875 29.422 1 41.75 82 SER A C 1
ATOM 637 O O . SER A 1 82 ? 26.219 27.891 29.938 1 41.75 82 SER A O 1
ATOM 639 N N . ALA A 1 83 ? 27.656 27.188 28.312 1 46.69 83 ALA A N 1
ATOM 640 C CA . ALA A 1 83 ? 26.609 26.406 27.672 1 46.69 83 ALA A CA 1
ATOM 641 C C . ALA A 1 83 ? 26.203 25.203 28.531 1 46.69 83 ALA A C 1
ATOM 643 O O . ALA A 1 83 ? 25.016 24.891 28.625 1 46.69 83 ALA A O 1
ATOM 644 N N . ILE A 1 84 ? 27.141 24.625 29.156 1 45.06 84 ILE A N 1
ATOM 645 C CA . ILE A 1 84 ? 26.875 23.531 30.078 1 45.06 84 ILE A CA 1
ATOM 646 C C . ILE A 1 84 ? 26.094 24.047 31.281 1 45.06 84 ILE A C 1
ATOM 648 O O . ILE A 1 84 ? 25.125 23.406 31.719 1 45.06 84 ILE A O 1
ATOM 652 N N . ALA A 1 85 ? 26.422 25.156 31.797 1 44.59 85 ALA A N 1
ATOM 653 C CA . ALA A 1 85 ? 25.719 25.75 32.938 1 44.59 85 ALA A CA 1
ATOM 654 C C . ALA A 1 85 ? 24.281 26.094 32.562 1 44.59 85 ALA A C 1
ATOM 656 O O . ALA A 1 85 ? 23.359 25.891 33.375 1 44.59 85 ALA A O 1
ATOM 657 N N . LEU A 1 86 ? 24.156 26.578 31.359 1 43.94 86 LEU A N 1
ATOM 658 C CA . LEU A 1 86 ? 22.812 26.906 30.906 1 43.94 86 LEU A CA 1
ATOM 659 C C . LEU A 1 86 ? 21.984 25.641 30.719 1 43.94 86 LEU A C 1
ATOM 661 O O . LEU A 1 86 ? 20.797 25.625 31.016 1 43.94 86 LEU A O 1
ATOM 665 N N . ALA A 1 87 ? 22.672 24.594 30.266 1 46.5 87 ALA A N 1
ATOM 666 C CA . ALA A 1 87 ? 21.969 23.328 30.094 1 46.5 87 ALA A CA 1
ATOM 667 C C . ALA A 1 87 ? 21.594 22.703 31.438 1 46.5 87 ALA A C 1
ATOM 669 O O . ALA A 1 87 ? 20.578 22.016 31.547 1 46.5 87 ALA A O 1
ATOM 670 N N . ASN A 1 88 ? 22.344 22.891 32.375 1 41.03 88 ASN A N 1
ATOM 671 C CA . ASN A 1 88 ? 22.125 22.312 33.688 1 41.03 88 ASN A CA 1
ATOM 672 C C . ASN A 1 88 ? 21.406 23.297 34.625 1 41.03 88 ASN A C 1
ATOM 674 O O . ASN A 1 88 ? 21.031 22.953 35.719 1 41.03 88 ASN A O 1
ATOM 678 N N . ASN A 1 89 ? 21.453 24.656 34.406 1 35.28 89 ASN A N 1
ATOM 679 C CA . ASN A 1 89 ? 20.812 25.609 35.312 1 35.28 89 ASN A CA 1
ATOM 680 C C . ASN A 1 89 ? 19.312 25.641 35.125 1 35.28 89 ASN A C 1
ATOM 682 O O . ASN A 1 89 ? 18.828 25.969 34.031 1 35.28 89 ASN A O 1
ATOM 686 N N . PRO A 1 90 ? 18.547 25.031 35.938 1 37.06 90 PRO A N 1
ATOM 687 C CA . PRO A 1 90 ? 17.078 25.062 35.906 1 37.06 90 PRO A CA 1
ATOM 688 C C . PRO A 1 90 ? 16.516 26.484 35.875 1 37.06 90 PRO A C 1
ATOM 690 O O . PRO A 1 90 ? 15.297 26.672 35.781 1 37.06 90 PRO A O 1
ATOM 693 N N . VAL A 1 91 ? 17.172 27.469 36.375 1 31.98 91 VAL A N 1
ATOM 694 C CA . VAL A 1 91 ? 16.594 28.797 36.562 1 31.98 91 VAL A CA 1
ATOM 695 C C . VAL A 1 91 ? 16.453 29.5 35.219 1 31.98 91 VAL A C 1
ATOM 697 O O . VAL A 1 91 ? 17.406 29.547 34.438 1 31.98 91 VAL A O 1
ATOM 700 N N . PHE A 1 92 ? 15.227 29.672 34.719 1 32.56 92 PHE A N 1
ATOM 701 C CA . PHE A 1 92 ? 14.68 30.422 33.594 1 32.56 92 PHE A CA 1
ATOM 702 C C . PHE A 1 92 ? 15.312 31.797 33.5 1 32.56 92 PHE A C 1
ATOM 704 O O . PHE A 1 92 ? 15.008 32.688 34.281 1 32.56 92 PHE A O 1
ATOM 711 N N . HIS A 1 93 ? 16.578 31.953 33.375 1 31.05 93 HIS A N 1
ATOM 712 C CA . HIS A 1 93 ? 16.938 33.344 33.219 1 31.05 93 HIS A CA 1
ATOM 713 C C . HIS A 1 93 ? 16.297 33.969 32 1 31.05 93 HIS A C 1
ATOM 715 O O . HIS A 1 93 ? 16 33.281 31.031 1 31.05 93 HIS A O 1
ATOM 721 N N . ALA A 1 94 ? 15.945 35.281 32.156 1 29.98 94 ALA A N 1
ATOM 722 C CA . ALA A 1 94 ? 15.188 36.125 31.234 1 29.98 94 ALA A CA 1
ATOM 723 C C . ALA A 1 94 ? 15.68 35.969 29.797 1 29.98 94 ALA A C 1
ATOM 725 O O . ALA A 1 94 ? 14.883 35.969 28.859 1 29.98 94 ALA A O 1
ATOM 726 N N . ARG A 1 95 ? 16.891 36.188 29.609 1 30.14 95 ARG A N 1
ATOM 727 C CA . ARG A 1 95 ? 17.359 36.344 28.234 1 30.14 95 ARG A CA 1
ATOM 728 C C . ARG A 1 95 ? 17.359 35 27.5 1 30.14 95 ARG A C 1
ATOM 730 O O . ARG A 1 95 ? 17.516 34.969 26.281 1 30.14 95 ARG A O 1
ATOM 737 N N . THR A 1 96 ? 17.797 34.062 28.203 1 30.47 96 THR A N 1
ATOM 738 C CA . THR A 1 96 ? 17.938 32.781 27.516 1 30.47 96 THR A CA 1
ATOM 739 C C . THR A 1 96 ? 16.562 32.188 27.188 1 30.47 96 THR A C 1
ATOM 741 O O . THR A 1 96 ? 16.469 31.016 26.828 1 30.47 96 THR A O 1
ATOM 744 N N . LYS A 1 97 ? 15.469 32.906 27.641 1 29.02 97 LYS A N 1
ATOM 745 C CA . LYS A 1 97 ? 14.094 32.5 27.344 1 29.02 97 LYS A CA 1
ATOM 746 C C . LYS A 1 97 ? 13.922 32.219 25.859 1 29.02 97 LYS A C 1
ATOM 748 O O . LYS A 1 97 ? 12.805 31.969 25.391 1 29.02 97 LYS A O 1
ATOM 753 N N . HIS A 1 98 ? 14.664 32.969 25.172 1 27.7 98 HIS A N 1
ATOM 754 C CA . HIS A 1 98 ? 14.312 32.844 23.766 1 27.7 98 HIS A CA 1
ATOM 755 C C . HIS A 1 98 ? 14.539 31.438 23.234 1 27.7 98 HIS A C 1
ATOM 757 O O . HIS A 1 98 ? 15.656 31.094 22.844 1 27.7 98 HIS A O 1
ATOM 763 N N . ILE A 1 99 ? 14.188 30.578 24.062 1 29.08 99 ILE A N 1
ATOM 764 C CA . ILE A 1 99 ? 14.195 29.203 23.578 1 29.08 99 ILE A CA 1
ATOM 765 C C . ILE A 1 99 ? 13.633 29.156 22.156 1 29.08 99 ILE A C 1
ATOM 767 O O . ILE A 1 99 ? 12.617 29.781 21.859 1 29.08 99 ILE A O 1
ATOM 771 N N . GLU A 1 100 ? 14.391 28.812 21.203 1 30.41 100 GLU A N 1
ATOM 772 C CA . GLU A 1 100 ? 14.391 28.391 19.812 1 30.41 100 GLU A CA 1
ATOM 773 C C . GLU A 1 100 ? 13.234 27.438 19.516 1 30.41 100 GLU A C 1
ATOM 775 O O . GLU A 1 100 ? 13.18 26.344 20.078 1 30.41 100 GLU A O 1
ATOM 780 N N . ILE A 1 101 ? 12.117 27.875 19.578 1 31.33 101 ILE A N 1
ATOM 781 C CA . ILE A 1 101 ? 10.992 27.141 19.031 1 31.33 101 ILE A CA 1
ATOM 782 C C . ILE A 1 101 ? 11.32 26.656 17.609 1 31.33 101 ILE A C 1
ATOM 784 O O . ILE A 1 101 ? 11.336 27.453 16.672 1 31.33 101 ILE A O 1
ATOM 788 N N . ASP A 1 102 ? 12.375 26.016 17.375 1 34.81 102 ASP A N 1
ATOM 789 C CA . ASP A 1 102 ? 12.766 25.297 16.172 1 34.81 102 ASP A CA 1
ATOM 790 C C . ASP A 1 102 ? 11.555 24.656 15.5 1 34.81 102 ASP A C 1
ATOM 792 O O . ASP A 1 102 ? 11.656 24.141 14.383 1 34.81 102 ASP A O 1
ATOM 796 N N . GLN A 1 103 ? 10.461 24.5 16.125 1 37.06 103 GLN A N 1
ATOM 797 C CA . GLN A 1 103 ? 9.375 23.656 15.617 1 37.06 103 GLN A CA 1
ATOM 798 C C . GLN A 1 103 ? 8.469 24.453 14.688 1 37.06 103 GLN A C 1
ATOM 800 O O . GLN A 1 103 ? 7.359 24.016 14.367 1 37.06 103 GLN A O 1
ATOM 805 N N . ARG A 1 104 ? 8.883 25.75 14.266 1 49.72 104 ARG A N 1
ATOM 806 C CA . ARG A 1 104 ? 7.828 26.453 13.539 1 49.72 104 ARG A CA 1
ATOM 807 C C . ARG A 1 104 ? 7.977 26.266 12.031 1 49.72 104 ARG A C 1
ATOM 809 O O . ARG A 1 104 ? 8.984 26.672 11.453 1 49.72 104 ARG A O 1
ATOM 816 N N . HIS A 1 105 ? 7.379 25.25 11.305 1 63.16 105 HIS A N 1
ATOM 817 C CA . HIS A 1 105 ? 7.754 24.703 10.008 1 63.16 105 HIS A CA 1
ATOM 818 C C . HIS A 1 105 ? 6.852 25.219 8.898 1 63.16 105 HIS A C 1
ATOM 820 O O . HIS A 1 105 ? 7.113 25 7.715 1 63.16 105 HIS A O 1
ATOM 826 N N . GLU A 1 106 ? 5.746 25.984 9.289 1 75.62 106 GLU A N 1
ATOM 827 C CA . GLU A 1 106 ? 4.883 26.531 8.242 1 75.62 106 GLU A CA 1
ATOM 828 C C . GLU A 1 106 ? 4.629 28.016 8.445 1 75.62 106 GLU A C 1
ATOM 830 O O . GLU A 1 106 ? 4.387 28.469 9.57 1 75.62 106 GLU A O 1
ATOM 835 N N . ILE A 1 107 ? 4.762 28.844 7.359 1 82.81 107 ILE A N 1
ATOM 836 C CA . ILE A 1 107 ? 4.723 30.297 7.477 1 82.81 107 ILE A CA 1
ATOM 837 C C . ILE A 1 107 ? 3.744 30.875 6.449 1 82.81 107 ILE A C 1
ATOM 839 O O . ILE A 1 107 ? 3.641 30.359 5.332 1 82.81 107 ILE A O 1
ATOM 843 N N . VAL A 1 108 ? 2.982 31.812 6.891 1 89 108 VAL A N 1
ATOM 844 C CA . VAL A 1 108 ? 2.197 32.656 5.984 1 89 108 VAL A CA 1
ATOM 845 C C . VAL A 1 108 ? 2.564 34.125 6.184 1 89 108 VAL A C 1
ATOM 847 O O . VAL A 1 108 ? 2.701 34.594 7.32 1 89 108 VAL A O 1
ATOM 850 N N . GLY A 1 109 ? 2.795 34.812 5.09 1 86.69 109 GLY A N 1
ATOM 851 C CA . GLY A 1 109 ? 3.203 36.219 5.152 1 86.69 109 GLY A CA 1
ATOM 852 C C . GLY A 1 109 ? 2.871 37 3.893 1 86.69 109 GLY A C 1
ATOM 853 O O . GLY A 1 109 ? 2.152 36.5 3.021 1 86.69 109 GLY A O 1
ATOM 854 N N . VAL A 1 110 ? 3.379 38.25 3.926 1 88.25 110 VAL A N 1
ATOM 855 C CA . VAL A 1 110 ? 3.127 39.156 2.811 1 88.25 110 VAL A CA 1
ATOM 856 C C . VAL A 1 110 ? 4.406 39.344 1.992 1 88.25 110 VAL A C 1
ATOM 858 O O . VAL A 1 110 ? 5.492 39.469 2.553 1 88.25 110 VAL A O 1
ATOM 861 N N . VAL A 1 111 ? 4.246 39.281 0.686 1 88.88 111 VAL A N 1
ATOM 862 C CA . VAL A 1 111 ? 5.387 39.531 -0.196 1 88.88 111 VAL A CA 1
ATOM 863 C C . VAL A 1 111 ? 5.801 41 -0.119 1 88.88 111 VAL A C 1
ATOM 865 O O . VAL A 1 111 ? 4.984 41.906 -0.354 1 88.88 111 VAL A O 1
ATOM 868 N N . THR A 1 112 ? 7.066 41.188 0.201 1 85.69 112 THR A N 1
ATOM 869 C CA . THR A 1 112 ? 7.531 42.562 0.364 1 85.69 112 THR A CA 1
ATOM 870 C C . THR A 1 112 ? 8.477 42.938 -0.769 1 85.69 112 THR A C 1
ATOM 872 O O . THR A 1 112 ? 8.695 44.125 -1.02 1 85.69 112 THR A O 1
ATOM 875 N N . ALA A 1 113 ? 9.141 41.938 -1.336 1 85.12 113 ALA A N 1
ATOM 876 C CA . ALA A 1 113 ? 10.039 42.156 -2.467 1 85.12 113 ALA A CA 1
ATOM 877 C C . ALA A 1 113 ? 10.062 40.969 -3.4 1 85.12 113 ALA A C 1
ATOM 879 O O . ALA A 1 113 ? 9.852 39.812 -2.965 1 85.12 113 ALA A O 1
ATOM 880 N N . ILE A 1 114 ? 10.258 41.281 -4.672 1 86.56 114 ILE A N 1
ATOM 881 C CA . ILE A 1 114 ? 10.32 40.219 -5.672 1 86.56 114 ILE A CA 1
ATOM 882 C C . ILE A 1 114 ? 11.555 40.406 -6.547 1 86.56 114 ILE A C 1
ATOM 884 O O . ILE A 1 114 ? 11.938 41.562 -6.863 1 86.56 114 ILE A O 1
ATOM 888 N N . SER A 1 115 ? 12.219 39.281 -6.73 1 82.44 115 SER A N 1
ATOM 889 C CA . SER A 1 115 ? 13.359 39.344 -7.629 1 82.44 115 SER A CA 1
ATOM 890 C C . SER A 1 115 ? 12.914 39.406 -9.086 1 82.44 115 SER A C 1
ATOM 892 O O . SER A 1 115 ? 11.758 39.156 -9.398 1 82.44 115 SER A O 1
ATOM 894 N N . THR A 1 116 ? 13.922 39.688 -9.906 1 80.62 116 THR A N 1
ATOM 895 C CA . THR A 1 116 ? 13.672 39.719 -11.344 1 80.62 116 THR A CA 1
ATOM 896 C C . THR A 1 116 ? 13.336 38.344 -11.883 1 80.62 116 THR A C 1
ATOM 898 O O . THR A 1 116 ? 13.953 37.344 -11.484 1 80.62 116 THR A O 1
ATOM 901 N N . GLY A 1 117 ? 12.297 38.156 -12.57 1 81.75 117 GLY A N 1
ATOM 902 C CA . GLY A 1 117 ? 11.953 36.875 -13.195 1 81.75 117 GLY A CA 1
ATOM 903 C C . GLY A 1 117 ? 10.766 36.188 -12.547 1 81.75 117 GLY A C 1
ATOM 904 O O . GLY A 1 117 ? 10.25 35.188 -13.07 1 81.75 117 GLY A O 1
ATOM 905 N N . VAL A 1 118 ? 10.523 36.75 -11.352 1 85.75 118 VAL A N 1
ATOM 906 C CA . VAL A 1 118 ? 9.352 36.188 -10.688 1 85.75 118 VAL A CA 1
ATOM 907 C C . VAL A 1 118 ? 8.078 36.719 -11.336 1 85.75 118 VAL A C 1
ATOM 909 O O . VAL A 1 118 ? 7.918 37.938 -11.477 1 85.75 118 VAL A O 1
ATOM 912 N N . ALA A 1 119 ? 7.172 35.844 -11.867 1 81.62 119 ALA A N 1
ATOM 913 C CA . ALA A 1 119 ? 6.016 36.312 -12.633 1 81.62 119 ALA A CA 1
ATOM 914 C C . ALA A 1 119 ? 4.715 36 -11.891 1 81.62 119 ALA A C 1
ATOM 916 O O . ALA A 1 119 ? 3.707 36.688 -12.109 1 81.62 119 ALA A O 1
ATOM 917 N N . HIS A 1 120 ? 4.723 35.219 -10.945 1 86.62 120 HIS A N 1
ATOM 918 C CA . HIS A 1 120 ? 3.443 34.75 -10.438 1 86.62 120 HIS A CA 1
ATOM 919 C C . HIS A 1 120 ? 3.094 35.406 -9.109 1 86.62 120 HIS A C 1
ATOM 921 O O . HIS A 1 120 ? 2.039 35.125 -8.531 1 86.62 120 HIS A O 1
ATOM 927 N N . PHE A 1 121 ? 4.023 36.281 -8.656 1 91.38 121 PHE A N 1
ATOM 928 C CA . PHE A 1 121 ? 3.803 36.938 -7.379 1 91.38 121 PHE A CA 1
ATOM 929 C C . PHE A 1 121 ? 3.992 38.469 -7.516 1 91.38 121 PHE A C 1
ATOM 931 O O . PHE A 1 121 ? 4.723 38.906 -8.398 1 91.38 121 PHE A O 1
ATOM 938 N N . LYS A 1 122 ? 3.293 39.25 -6.746 1 90.38 122 LYS A N 1
ATOM 939 C CA . LYS A 1 122 ? 3.484 40.688 -6.633 1 90.38 122 LYS A CA 1
ATOM 940 C C . LYS A 1 122 ? 3.592 41.094 -5.172 1 90.38 122 LYS A C 1
ATOM 942 O O . LYS A 1 122 ? 3.119 40.406 -4.277 1 90.38 122 LYS A O 1
ATOM 947 N N . VAL A 1 123 ? 4.207 42.219 -5.039 1 88.5 123 VAL A N 1
ATOM 948 C CA . VAL A 1 123 ? 4.305 42.781 -3.701 1 88.5 123 VAL A CA 1
ATOM 949 C C . VAL A 1 123 ? 2.906 43 -3.125 1 88.5 123 VAL A C 1
ATOM 951 O O . VAL A 1 123 ? 2.006 43.469 -3.818 1 88.5 123 VAL A O 1
ATOM 954 N N . GLY A 1 124 ? 2.736 42.469 -1.893 1 88.62 124 GLY A N 1
ATOM 955 C CA . GLY A 1 124 ? 1.431 42.594 -1.264 1 88.62 124 GLY A CA 1
ATOM 956 C C . GLY A 1 124 ? 0.67 41.281 -1.232 1 88.62 124 GLY A C 1
ATOM 957 O O . GLY A 1 124 ? -0.285 41.125 -0.469 1 88.62 124 GLY A O 1
ATOM 958 N N . ASP A 1 125 ? 1.087 40.406 -2.064 1 90.62 125 ASP A N 1
ATOM 959 C CA . ASP A 1 125 ? 0.448 39.094 -2.07 1 90.62 125 ASP A CA 1
ATOM 960 C C . ASP A 1 125 ? 0.637 38.375 -0.731 1 90.62 125 ASP A C 1
ATOM 962 O O . ASP A 1 125 ? 1.714 38.438 -0.135 1 90.62 125 ASP A O 1
ATOM 966 N N . ILE A 1 126 ? -0.432 37.75 -0.244 1 92.62 126 ILE A N 1
ATOM 967 C CA . ILE A 1 126 ? -0.306 36.844 0.905 1 92.62 126 ILE A CA 1
ATOM 968 C C . ILE A 1 126 ? 0.121 35.469 0.436 1 92.62 126 ILE A C 1
ATOM 970 O O . ILE A 1 126 ? -0.552 34.844 -0.394 1 92.62 126 ILE A O 1
ATOM 974 N N . VAL A 1 127 ? 1.246 35 0.912 1 92.94 127 VAL A N 1
ATOM 975 C CA . VAL A 1 127 ? 1.795 33.719 0.444 1 92.94 127 VAL A CA 1
ATOM 976 C C . VAL A 1 127 ? 2.162 32.844 1.639 1 92.94 127 VAL A C 1
ATOM 978 O O . VAL A 1 127 ? 2.393 33.344 2.74 1 92.94 127 VAL A O 1
ATOM 981 N N . GLY A 1 128 ? 2.045 31.578 1.398 1 93.12 128 GLY A N 1
ATOM 982 C CA . GLY A 1 128 ? 2.49 30.594 2.373 1 93.12 128 GLY A CA 1
ATOM 983 C C . GLY A 1 128 ? 3.742 29.844 1.944 1 93.12 128 GLY A C 1
ATOM 984 O O . GLY A 1 128 ? 3.99 29.688 0.749 1 93.12 128 GLY A O 1
ATOM 985 N N . VAL A 1 129 ? 4.535 29.5 2.918 1 88.56 129 VAL A N 1
ATOM 986 C CA . VAL A 1 129 ? 5.715 28.656 2.73 1 88.56 129 VAL A CA 1
ATOM 987 C C . VAL A 1 129 ? 5.566 27.375 3.541 1 88.56 129 VAL A C 1
ATOM 989 O O . VAL A 1 129 ? 5.285 27.406 4.742 1 88.56 129 VAL A O 1
ATOM 992 N N . GLY A 1 130 ? 5.727 26.25 2.865 1 88.81 130 GLY A N 1
ATOM 993 C CA . GLY A 1 130 ? 5.492 24.953 3.475 1 88.81 130 GLY A CA 1
ATOM 994 C C . GLY A 1 130 ? 6.68 24.453 4.273 1 88.81 130 GLY A C 1
ATOM 995 O O . GLY A 1 130 ? 7.488 25.234 4.766 1 88.81 130 GLY A O 1
ATOM 996 N N . THR A 1 131 ? 6.727 23.156 4.453 1 87.31 131 THR A N 1
ATOM 997 C CA . THR A 1 131 ? 7.688 22.5 5.332 1 87.31 131 THR A CA 1
ATOM 998 C C . THR A 1 131 ? 9.062 22.438 4.68 1 87.31 131 THR A C 1
ATOM 1000 O O . THR A 1 131 ? 10.078 22.328 5.371 1 87.31 131 THR A O 1
ATOM 1003 N N . TYR A 1 132 ? 9.117 22.438 3.348 1 87.44 132 TYR A N 1
ATOM 1004 C CA . TYR A 1 132 ? 10.391 22.453 2.637 1 87.44 132 TYR A CA 1
ATOM 1005 C C . TYR A 1 132 ? 10.484 23.656 1.715 1 87.44 132 TYR A C 1
ATOM 1007 O O . TYR A 1 132 ? 9.477 24.125 1.19 1 87.44 132 TYR A O 1
ATOM 1015 N N . ILE A 1 133 ? 11.789 24.156 1.51 1 85.81 133 ILE A N 1
ATOM 1016 C CA . ILE A 1 133 ? 11.945 25.422 0.822 1 85.81 133 ILE A CA 1
ATOM 1017 C C . ILE A 1 133 ? 12.922 25.266 -0.341 1 85.81 133 ILE A C 1
ATOM 1019 O O . ILE A 1 133 ? 13.281 26.25 -1.001 1 85.81 133 ILE A O 1
ATOM 1023 N N . ASN A 1 134 ? 13.438 24.109 -0.497 1 87.62 134 ASN A N 1
ATOM 1024 C CA . ASN A 1 134 ? 14.359 23.844 -1.596 1 87.62 134 ASN A CA 1
ATOM 1025 C C . ASN A 1 134 ? 14.469 22.359 -1.901 1 87.62 134 ASN A C 1
ATOM 1027 O O . ASN A 1 134 ? 14.102 21.516 -1.073 1 87.62 134 ASN A O 1
ATOM 1031 N N . SER A 1 135 ? 14.883 22.047 -3.125 1 91.94 135 SER A N 1
ATOM 1032 C CA . SER A 1 135 ? 15.172 20.703 -3.643 1 91.94 135 SER A CA 1
ATOM 1033 C C . SER A 1 135 ? 16.156 20.766 -4.809 1 91.94 135 SER A C 1
ATOM 1035 O O . SER A 1 135 ? 16.578 21.844 -5.211 1 91.94 135 SER A O 1
ATOM 1037 N N . CYS A 1 136 ? 16.547 19.672 -5.398 1 93.25 136 CYS A N 1
ATOM 1038 C CA . CYS A 1 136 ? 17.531 19.688 -6.469 1 93.25 136 CYS A CA 1
ATOM 1039 C C . CYS A 1 136 ? 16.953 20.266 -7.75 1 93.25 136 CYS A C 1
ATOM 1041 O O . CYS A 1 136 ? 17.672 20.797 -8.594 1 93.25 136 CYS A O 1
ATOM 1043 N N . ARG A 1 137 ? 15.648 20.125 -7.922 1 94.62 137 ARG A N 1
ATOM 1044 C CA . ARG A 1 137 ? 14.844 20.672 -9.008 1 94.62 137 ARG A CA 1
ATOM 1045 C C . ARG A 1 137 ? 15.234 20.062 -10.352 1 94.62 137 ARG A C 1
ATOM 1047 O O . ARG A 1 137 ? 14.891 20.609 -11.406 1 94.62 137 ARG A O 1
ATOM 1054 N N . THR A 1 138 ? 16 18.922 -10.328 1 94.75 138 THR A N 1
ATOM 1055 C CA . THR A 1 138 ? 16.469 18.312 -11.57 1 94.75 138 THR A CA 1
ATOM 1056 C C . THR A 1 138 ? 16.141 16.812 -11.586 1 94.75 138 THR A C 1
ATOM 1058 O O . THR A 1 138 ? 16.219 16.172 -12.633 1 94.75 138 THR A O 1
ATOM 1061 N N . CYS A 1 139 ? 15.789 16.344 -10.484 1 94.38 139 CYS A N 1
ATOM 1062 C CA . CYS A 1 139 ? 15.531 14.914 -10.43 1 94.38 139 CYS A CA 1
ATOM 1063 C C . CYS A 1 139 ? 14.125 14.594 -10.922 1 94.38 139 CYS A C 1
ATOM 1065 O O . CYS A 1 139 ? 13.344 15.5 -11.211 1 94.38 139 CYS A O 1
ATOM 1067 N N . GLU A 1 140 ? 13.773 13.266 -10.984 1 93.44 140 GLU A N 1
ATOM 1068 C CA . GLU A 1 140 ? 12.492 12.82 -11.523 1 93.44 140 GLU A CA 1
ATOM 1069 C C . GLU A 1 140 ? 11.336 13.289 -10.656 1 93.44 140 GLU A C 1
ATOM 1071 O O . GLU A 1 140 ? 10.273 13.656 -11.164 1 93.44 140 GLU A O 1
ATOM 1076 N N . TYR A 1 141 ? 11.508 13.344 -9.406 1 94.69 141 TYR A N 1
ATOM 1077 C CA . TYR A 1 141 ? 10.461 13.773 -8.492 1 94.69 141 TYR A CA 1
ATOM 1078 C C . TYR A 1 141 ? 10.219 15.273 -8.594 1 94.69 141 TYR A C 1
ATOM 1080 O O . TYR A 1 141 ? 9.078 15.727 -8.695 1 94.69 141 TYR A O 1
ATOM 1088 N N . CYS A 1 142 ? 11.25 16.047 -8.625 1 96.19 142 CYS A N 1
ATOM 1089 C CA . CYS A 1 142 ? 11.125 17.484 -8.773 1 96.19 142 CYS A CA 1
ATOM 1090 C C . CYS A 1 142 ? 10.469 17.844 -10.094 1 96.19 142 CYS A C 1
ATOM 1092 O O . CYS A 1 142 ? 9.648 18.766 -10.156 1 96.19 142 CYS A O 1
ATOM 1094 N N . ASN A 1 143 ? 10.82 17.078 -11.078 1 97 143 ASN A N 1
ATOM 1095 C CA . ASN A 1 143 ? 10.258 17.344 -12.398 1 97 143 ASN A CA 1
ATOM 1096 C C . ASN A 1 143 ? 8.773 17 -12.453 1 97 143 ASN A C 1
ATOM 1098 O O . ASN A 1 143 ? 8.07 17.422 -13.367 1 97 143 ASN A O 1
ATOM 1102 N N . SER A 1 144 ? 8.328 16.25 -11.5 1 95.56 144 SER A N 1
ATOM 1103 C CA . SER A 1 144 ? 6.914 15.898 -11.422 1 95.56 144 SER A CA 1
ATOM 1104 C C . SER A 1 144 ? 6.227 16.625 -10.273 1 95.56 144 SER A C 1
ATOM 1106 O O . SER A 1 144 ? 5.211 16.156 -9.75 1 95.56 144 SER A O 1
ATOM 1108 N N . ASP A 1 145 ? 6.812 17.719 -9.805 1 96.56 145 ASP A N 1
ATOM 1109 C CA . ASP A 1 145 ? 6.281 18.609 -8.773 1 96.56 145 ASP A CA 1
ATOM 1110 C C . ASP A 1 145 ? 6.172 17.891 -7.43 1 96.56 145 ASP A C 1
ATOM 1112 O O . ASP A 1 145 ? 5.266 18.172 -6.641 1 96.56 145 ASP A O 1
ATOM 1116 N N . LYS A 1 146 ? 6.953 16.891 -7.223 1 95.69 146 LYS A N 1
ATOM 1117 C CA . LYS A 1 146 ? 7.02 16.172 -5.957 1 95.69 146 LYS A CA 1
ATOM 1118 C C . LYS A 1 146 ? 8.336 16.438 -5.238 1 95.69 146 LYS A C 1
ATOM 1120 O O . LYS A 1 146 ? 9.055 15.508 -4.875 1 95.69 146 LYS A O 1
ATOM 1125 N N . GLU A 1 147 ? 8.562 17.656 -4.883 1 94.75 147 GLU A N 1
ATOM 1126 C CA . GLU A 1 147 ? 9.836 18.062 -4.309 1 94.75 147 GLU A CA 1
ATOM 1127 C C . GLU A 1 147 ? 10 17.547 -2.887 1 94.75 147 GLU A C 1
ATOM 1129 O O . GLU A 1 147 ? 11.125 17.438 -2.387 1 94.75 147 GLU A O 1
ATOM 1134 N N . ASN A 1 148 ? 8.852 17.234 -2.281 1 92.38 148 ASN A N 1
ATOM 1135 C CA . ASN A 1 148 ? 8.906 16.703 -0.919 1 92.38 148 ASN A CA 1
ATOM 1136 C C . ASN A 1 148 ? 9.672 15.391 -0.852 1 92.38 148 ASN A C 1
ATOM 1138 O O . ASN A 1 148 ? 10.18 15.016 0.208 1 92.38 148 ASN A O 1
ATOM 1142 N N . ILE A 1 149 ? 9.742 14.727 -1.987 1 93.5 149 ILE A N 1
ATOM 1143 C CA . ILE A 1 149 ? 10.453 13.445 -2.018 1 93.5 149 ILE A CA 1
ATOM 1144 C C . ILE A 1 149 ? 11.602 13.523 -3.016 1 93.5 149 ILE A C 1
ATOM 1146 O O . ILE A 1 149 ? 11.898 12.547 -3.705 1 93.5 149 ILE A O 1
ATOM 1150 N N . CYS A 1 150 ? 12.234 14.633 -3.07 1 93.38 150 CYS A N 1
ATOM 1151 C CA . CYS A 1 150 ? 13.391 14.875 -3.928 1 93.38 150 CYS A CA 1
ATOM 1152 C C . CYS A 1 150 ? 14.445 13.797 -3.727 1 93.38 150 CYS A C 1
ATOM 1154 O O . CYS A 1 150 ? 14.766 13.438 -2.592 1 93.38 150 CYS A O 1
ATOM 1156 N N . ALA A 1 151 ? 14.984 13.305 -4.84 1 90.12 151 ALA A N 1
ATOM 1157 C CA . ALA A 1 151 ? 15.969 12.227 -4.797 1 90.12 151 ALA A CA 1
ATOM 1158 C C . ALA A 1 151 ? 17.219 12.656 -4.039 1 90.12 151 ALA A C 1
ATOM 1160 O O . ALA A 1 151 ? 17.891 11.82 -3.422 1 90.12 151 ALA A O 1
ATOM 1161 N N . LYS A 1 152 ? 17.547 13.922 -4.082 1 89.5 152 LYS A N 1
ATOM 1162 C CA . LYS A 1 152 ? 18.75 14.422 -3.418 1 89.5 152 LYS A CA 1
ATOM 1163 C C . LYS A 1 152 ? 18.406 15 -2.045 1 89.5 152 LYS A C 1
ATOM 1165 O O . LYS A 1 152 ? 19.266 15.602 -1.396 1 89.5 152 LYS A O 1
ATOM 1170 N N . GLY A 1 153 ? 17.188 14.812 -1.678 1 88.06 153 GLY A N 1
ATOM 1171 C CA . GLY A 1 153 ? 16.75 15.344 -0.396 1 88.06 153 GLY A CA 1
ATOM 1172 C C . GLY A 1 153 ? 16.188 16.734 -0.495 1 88.06 153 GLY A C 1
ATOM 1173 O O . GLY A 1 153 ? 16.75 17.609 -1.173 1 88.06 153 GLY A O 1
ATOM 1174 N N . ALA A 1 154 ? 15.062 16.938 0.07 1 86.75 154 ALA A N 1
ATOM 1175 C CA . ALA A 1 154 ? 14.484 18.281 0.16 1 86.75 154 ALA A CA 1
ATOM 1176 C C . ALA A 1 154 ? 15.094 19.062 1.319 1 86.75 154 ALA A C 1
ATOM 1178 O O . ALA A 1 154 ? 15.539 18.469 2.309 1 86.75 154 ALA A O 1
ATOM 1179 N N . THR A 1 155 ? 15.164 20.359 1.105 1 81.56 155 THR A N 1
ATOM 1180 C CA . THR A 1 155 ? 15.617 21.234 2.184 1 81.56 155 THR A CA 1
ATOM 1181 C C . THR A 1 155 ? 14.438 21.719 3.02 1 81.56 155 THR A C 1
ATOM 1183 O O . THR A 1 155 ? 13.562 22.438 2.518 1 81.56 155 THR A O 1
ATOM 1186 N N . TYR A 1 156 ? 14.445 21.312 4.184 1 78.94 156 TYR A N 1
ATOM 1187 C CA . TYR A 1 156 ? 13.336 21.672 5.055 1 78.94 156 TYR A CA 1
ATOM 1188 C C . TYR A 1 156 ? 13.594 23.016 5.734 1 78.94 156 TYR A C 1
ATOM 1190 O O . TYR A 1 156 ? 14.75 23.406 5.914 1 78.94 156 TYR A O 1
ATOM 1198 N N . ILE A 1 157 ? 12.5 23.703 5.914 1 68.75 157 ILE A N 1
ATOM 1199 C CA .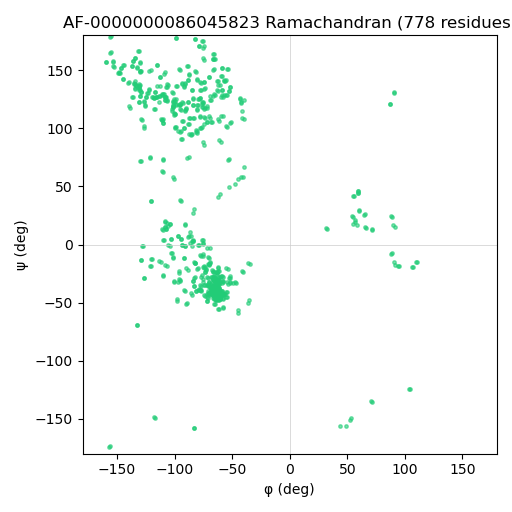 ILE A 1 157 ? 12.562 25.078 6.398 1 68.75 157 ILE A CA 1
ATOM 1200 C C . ILE A 1 157 ? 13.211 25.109 7.781 1 68.75 157 ILE A C 1
ATOM 1202 O O . ILE A 1 157 ? 13.828 26.094 8.156 1 68.75 157 ILE A O 1
ATOM 1206 N N . PHE A 1 158 ? 13.039 24.031 8.422 1 56.31 158 PHE A N 1
ATOM 1207 C CA . PHE A 1 158 ? 13.602 24.062 9.766 1 56.31 158 PHE A CA 1
ATOM 1208 C C . PHE A 1 158 ? 14.938 23.328 9.805 1 56.31 158 PHE A C 1
ATOM 1210 O O . PHE A 1 158 ? 15.047 22.203 9.336 1 56.31 158 PHE A O 1
ATOM 1217 N N . ASN A 1 159 ? 15.852 23.984 10.211 1 46.53 159 ASN A N 1
ATOM 1218 C CA . ASN A 1 159 ? 17.188 23.453 10.469 1 46.53 159 ASN A CA 1
ATOM 1219 C C . ASN A 1 159 ? 17.75 22.734 9.25 1 46.53 159 ASN A C 1
ATOM 1221 O O . ASN A 1 159 ? 18.547 21.812 9.383 1 46.53 159 ASN A O 1
ATOM 1225 N N . GLY A 1 160 ? 17.109 23.25 8.062 1 47.03 160 GLY A N 1
ATOM 1226 C CA . GLY A 1 160 ? 17.672 22.641 6.863 1 47.03 160 GLY A CA 1
ATOM 1227 C C . GLY A 1 160 ? 18.844 23.438 6.289 1 47.03 160 GLY A C 1
ATOM 1228 O O . GLY A 1 160 ? 19 24.625 6.586 1 47.03 160 GLY A O 1
ATOM 1229 N N . ILE A 1 161 ? 19.922 22.719 5.836 1 43.06 161 ILE A N 1
ATOM 1230 C CA . ILE A 1 161 ? 20.984 23.359 5.059 1 43.06 161 ILE A CA 1
ATOM 1231 C C . ILE A 1 161 ? 20.516 23.547 3.615 1 43.06 161 ILE A C 1
ATOM 1233 O O . ILE A 1 161 ? 20.188 22.578 2.932 1 43.06 161 ILE A O 1
ATOM 1237 N N . ASP A 1 162 ? 20.266 24.766 3.184 1 47.06 162 ASP A N 1
ATOM 1238 C CA . ASP A 1 162 ? 19.844 25.031 1.81 1 47.06 162 ASP A CA 1
ATOM 1239 C C . ASP A 1 162 ? 20.969 24.703 0.825 1 47.06 162 ASP A C 1
ATOM 1241 O O . ASP A 1 162 ? 22.109 24.484 1.23 1 47.06 162 ASP A O 1
ATOM 1245 N N . ILE A 1 163 ? 20.578 24.516 -0.358 1 46.31 16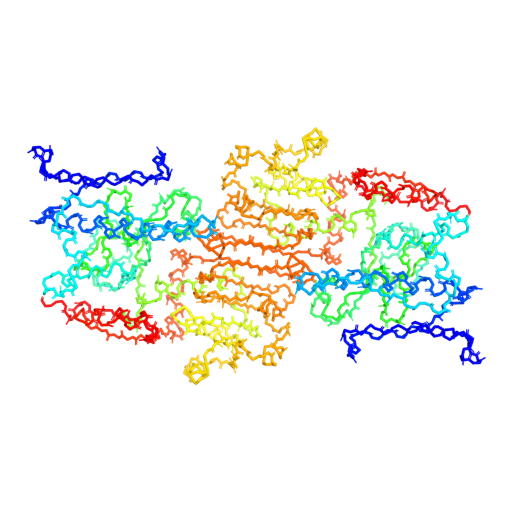3 ILE A N 1
ATOM 1246 C CA . ILE A 1 163 ? 21.516 24.188 -1.425 1 46.31 163 ILE A CA 1
ATOM 1247 C C . ILE A 1 163 ? 22.719 25.125 -1.37 1 46.31 163 ILE A C 1
ATOM 1249 O O . ILE A 1 163 ? 23.844 24.734 -1.653 1 46.31 163 ILE A O 1
ATOM 1253 N N . ASP A 1 164 ? 22.406 26.375 -0.939 1 43.34 164 ASP A N 1
ATOM 1254 C CA . ASP A 1 164 ? 23.469 27.375 -0.917 1 43.34 164 ASP A CA 1
ATOM 1255 C C . ASP A 1 164 ? 24.234 27.328 0.402 1 43.34 164 ASP A C 1
ATOM 1257 O O . ASP A 1 164 ? 25.109 28.156 0.646 1 43.34 164 ASP A O 1
ATOM 1261 N N . GLY A 1 165 ? 23.891 26.344 1.15 1 48.09 165 GLY A N 1
ATOM 1262 C CA . GLY A 1 165 ? 24.641 26.125 2.381 1 48.09 165 GLY A CA 1
ATOM 1263 C C . GLY A 1 165 ? 24.078 26.891 3.561 1 48.09 165 GLY A C 1
ATOM 1264 O O . GLY A 1 165 ? 24.547 26.734 4.691 1 48.09 165 GLY A O 1
ATOM 1265 N N . THR A 1 166 ? 23.094 27.766 3.266 1 46.03 166 THR A N 1
ATOM 1266 C CA . THR A 1 166 ? 22.5 28.594 4.32 1 46.03 166 THR A CA 1
ATOM 1267 C C . THR A 1 166 ? 21.516 27.781 5.145 1 46.03 166 THR A C 1
ATOM 1269 O O . THR A 1 166 ? 20.891 26.844 4.633 1 46.03 166 THR A O 1
ATOM 1272 N N . ILE A 1 167 ? 21.688 27.938 6.469 1 43.59 167 ILE A N 1
ATOM 1273 C CA . ILE A 1 167 ? 20.734 27.266 7.348 1 43.59 167 ILE A CA 1
ATOM 1274 C C . ILE A 1 167 ? 19.391 28 7.301 1 43.59 167 ILE A C 1
ATOM 1276 O O . ILE A 1 167 ? 19.328 29.219 7.52 1 43.59 167 ILE A O 1
ATOM 1280 N N . THR A 1 168 ? 18.328 27.375 6.844 1 47.69 168 THR A N 1
ATOM 1281 C CA . THR A 1 168 ? 17 27.969 6.781 1 47.69 168 THR A CA 1
ATOM 1282 C C . THR A 1 168 ? 16.406 28.094 8.18 1 47.69 168 THR A C 1
ATOM 1284 O O . THR A 1 168 ? 16.438 27.156 8.961 1 47.69 168 THR A O 1
ATOM 1287 N N . LYS A 1 169 ? 16.375 29.375 8.727 1 47.62 169 LYS A N 1
ATOM 1288 C CA . LYS A 1 169 ? 15.906 29.641 10.086 1 47.62 169 LYS A CA 1
ATOM 1289 C C . LYS A 1 169 ? 14.391 29.75 10.141 1 47.62 169 LYS A C 1
ATOM 1291 O O . LYS A 1 169 ? 13.828 30.156 11.156 1 47.62 169 LYS A O 1
ATOM 1296 N N . GLY A 1 170 ? 13.734 29.156 9.414 1 50.41 170 GLY A N 1
ATOM 1297 C CA . GLY A 1 170 ? 12.281 29.078 9.398 1 50.41 170 GLY A CA 1
ATOM 1298 C C . GLY A 1 170 ? 11.602 30.422 9.594 1 50.41 170 GLY A C 1
ATOM 1299 O O . GLY A 1 170 ? 12.148 31.453 9.195 1 50.41 170 GLY A O 1
ATOM 1300 N N . GLY A 1 171 ? 10.32 30.531 10.086 1 45.16 171 GLY A N 1
ATOM 1301 C CA . GLY A 1 171 ? 9.367 31.625 10.172 1 45.16 171 GLY A CA 1
ATOM 1302 C C . GLY A 1 171 ? 9.695 32.625 11.266 1 45.16 171 GLY A C 1
ATOM 1303 O O . GLY A 1 171 ? 8.922 33.562 11.516 1 45.16 171 GLY A O 1
ATOM 1304 N N . TYR A 1 172 ? 10.766 32.5 12.055 1 46.59 172 TYR A N 1
ATOM 1305 C CA . TYR A 1 172 ? 10.891 33.406 13.188 1 46.59 172 TYR A CA 1
ATOM 1306 C C . TYR A 1 172 ? 11.672 34.656 12.789 1 46.59 172 TYR A C 1
ATOM 1308 O O . TYR A 1 172 ? 12.016 35.469 13.648 1 46.59 172 TYR A O 1
ATOM 1316 N N . SER A 1 173 ? 12.102 34.688 11.578 1 52.72 173 SER A N 1
ATOM 1317 C CA . SER A 1 173 ? 12.703 35.906 11.109 1 52.72 173 SER A CA 1
ATOM 1318 C C . SER A 1 173 ? 11.656 36.844 10.516 1 52.72 173 SER A C 1
ATOM 1320 O O . SER A 1 173 ? 10.547 36.438 10.195 1 52.72 173 SER A O 1
ATOM 1322 N N . SER A 1 174 ? 11.891 38.094 10.805 1 57.25 174 SER A N 1
ATOM 1323 C CA . SER A 1 174 ? 10.961 39.094 10.25 1 57.25 174 SER A CA 1
ATOM 1324 C C . SER A 1 174 ? 10.836 38.938 8.742 1 57.25 174 SER A C 1
ATOM 1326 O O . SER A 1 174 ? 9.852 39.406 8.148 1 57.25 174 SER A O 1
ATOM 1328 N N . TYR A 1 175 ? 11.828 38.312 8.195 1 68.31 175 TYR A N 1
ATOM 1329 C CA . TYR A 1 175 ? 11.742 38.125 6.754 1 68.31 175 TYR A CA 1
ATOM 1330 C C . TYR A 1 175 ? 12.422 36.844 6.332 1 68.31 175 TYR A C 1
ATOM 1332 O O . TYR A 1 175 ? 13.305 36.344 7.031 1 68.31 175 TYR A O 1
ATOM 1340 N N . ILE A 1 176 ? 11.914 36.25 5.332 1 74.25 176 ILE A N 1
ATOM 1341 C CA . ILE A 1 176 ? 12.531 35.062 4.742 1 74.25 176 ILE A CA 1
ATOM 1342 C C . ILE A 1 176 ? 12.562 35.188 3.223 1 74.25 176 ILE A C 1
ATOM 1344 O O . ILE A 1 176 ? 11.656 35.781 2.627 1 74.25 176 ILE A O 1
ATOM 1348 N N . VAL A 1 177 ? 13.711 34.781 2.66 1 76.44 177 VAL A N 1
ATOM 1349 C CA . VAL A 1 177 ? 13.812 34.719 1.206 1 76.44 177 VAL A CA 1
ATOM 1350 C C . VAL A 1 177 ? 13.602 33.25 0.737 1 76.44 177 VAL A C 1
ATOM 1352 O O . VAL A 1 177 ? 14.258 32.344 1.229 1 76.44 177 VAL A O 1
ATOM 1355 N N . VAL A 1 178 ? 12.633 33.125 -0.107 1 82.88 178 VAL A N 1
ATOM 1356 C CA . VAL A 1 178 ? 12.289 31.766 -0.563 1 82.88 178 VAL A CA 1
ATOM 1357 C C . VAL A 1 178 ? 12.117 31.766 -2.08 1 82.88 178 VAL A C 1
ATOM 1359 O O . VAL A 1 178 ? 11.594 32.719 -2.656 1 82.88 178 VAL A O 1
ATOM 1362 N N . HIS A 1 179 ? 12.688 30.719 -2.736 1 87 179 HIS A N 1
ATOM 1363 C CA . HIS A 1 179 ? 12.445 30.531 -4.164 1 87 179 HIS A CA 1
ATOM 1364 C C . HIS A 1 179 ? 10.953 30.453 -4.465 1 87 179 HIS A C 1
ATOM 1366 O O . HIS A 1 179 ? 10.203 29.828 -3.713 1 87 179 HIS A O 1
ATOM 1372 N N . GLN A 1 180 ? 10.438 31.016 -5.559 1 90.69 180 GLN A N 1
ATOM 1373 C CA . GLN A 1 180 ? 9.023 31.125 -5.902 1 90.69 180 GLN A CA 1
ATOM 1374 C C . GLN A 1 180 ? 8.359 29.75 -5.965 1 90.69 180 GLN A C 1
ATOM 1376 O O . GLN A 1 180 ? 7.168 29.625 -5.684 1 90.69 180 GLN A O 1
ATOM 1381 N N . ARG A 1 181 ? 9.141 28.688 -6.289 1 92.19 181 ARG A N 1
ATOM 1382 C CA . ARG A 1 181 ? 8.602 27.344 -6.434 1 92.19 181 ARG A CA 1
ATOM 1383 C C . ARG A 1 181 ? 8.023 26.844 -5.113 1 92.19 181 ARG A C 1
ATOM 1385 O O . ARG A 1 181 ? 7.121 26 -5.105 1 92.19 181 ARG A O 1
ATOM 1392 N N . TYR A 1 182 ? 8.5 27.391 -4.059 1 92 182 TYR A N 1
ATOM 1393 C CA . TYR A 1 182 ? 8.125 26.891 -2.742 1 92 182 TYR A CA 1
ATOM 1394 C C . TYR A 1 182 ? 7.246 27.891 -2.004 1 92 182 TYR A C 1
ATOM 1396 O O . TYR A 1 182 ? 7.086 27.812 -0.783 1 92 182 TYR A O 1
ATOM 1404 N N . CYS A 1 183 ? 6.738 28.906 -2.75 1 91.81 183 CYS A N 1
ATOM 1405 C CA . CYS A 1 183 ? 5.77 29.875 -2.26 1 91.81 183 CYS A CA 1
ATOM 1406 C C . CYS A 1 183 ? 4.387 29.609 -2.842 1 91.81 183 CYS A C 1
ATOM 1408 O O . CYS A 1 183 ? 4.258 29.297 -4.023 1 91.81 183 CYS A O 1
ATOM 1410 N N . PHE A 1 184 ? 3.43 29.734 -1.993 1 95.88 184 PHE A N 1
ATOM 1411 C CA . PHE A 1 184 ? 2.076 29.422 -2.438 1 95.88 184 PHE A CA 1
ATOM 1412 C C . PHE A 1 184 ? 1.133 30.578 -2.146 1 95.88 184 PHE A C 1
ATOM 1414 O O . PHE A 1 184 ? 1.012 31.016 -1.001 1 95.88 184 PHE A O 1
ATOM 1421 N N . LYS A 1 185 ? 0.533 31.031 -3.191 1 96.25 185 LYS A N 1
ATOM 1422 C CA . LYS A 1 185 ? -0.449 32.094 -2.992 1 96.25 185 LYS A CA 1
ATOM 1423 C C . LYS A 1 185 ? -1.639 31.594 -2.174 1 96.25 185 LYS A C 1
ATOM 1425 O O . LYS A 1 185 ? -2.205 30.531 -2.471 1 96.25 185 LYS A O 1
ATOM 1430 N N . ILE A 1 186 ? -1.975 32.312 -1.151 1 96.5 186 ILE A N 1
ATOM 1431 C CA . ILE A 1 186 ? -3.168 32 -0.372 1 96.5 186 ILE A CA 1
ATOM 1432 C C . ILE A 1 186 ? -4.41 32.5 -1.098 1 96.5 186 ILE A C 1
ATOM 1434 O O . ILE A 1 186 ? -4.465 33.688 -1.493 1 96.5 186 ILE A O 1
ATOM 1438 N N . PRO A 1 187 ? -5.336 31.625 -1.321 1 97.06 187 PRO A N 1
ATOM 1439 C CA . PRO A 1 187 ? -6.539 32.062 -2.035 1 97.06 187 PRO A CA 1
ATOM 1440 C C . PRO A 1 187 ? -7.203 33.25 -1.382 1 97.06 187 PRO A C 1
ATOM 1442 O O . PRO A 1 187 ? -7.188 33.406 -0.155 1 97.06 187 PRO A O 1
ATOM 1445 N N . ASP A 1 188 ? -7.855 34 -2.262 1 93 188 ASP A N 1
ATOM 1446 C CA . ASP A 1 188 ? -8.531 35.219 -1.78 1 93 188 ASP A CA 1
ATOM 1447 C C . ASP A 1 188 ? -9.633 34.844 -0.784 1 93 188 ASP A C 1
ATOM 1449 O O . ASP A 1 188 ? -10.406 33.906 -1.01 1 93 188 ASP A O 1
ATOM 1453 N N . GLY A 1 189 ? -9.594 35.562 0.273 1 93.06 189 GLY A N 1
ATOM 1454 C CA . GLY A 1 189 ? -10.656 35.375 1.252 1 93.06 189 GLY A CA 1
ATOM 1455 C C . GLY A 1 189 ? -10.328 34.344 2.309 1 93.06 189 GLY A C 1
ATOM 1456 O O . GLY A 1 189 ? -11.016 34.25 3.326 1 93.06 189 GLY A O 1
ATOM 1457 N N . TYR A 1 190 ? -9.352 33.5 2.057 1 96.88 190 TYR A N 1
ATOM 1458 C CA . TYR A 1 190 ? -8.93 32.531 3.076 1 96.88 190 TYR A CA 1
ATOM 1459 C C . TYR A 1 190 ? -8.109 33.219 4.16 1 96.88 190 TYR A C 1
ATOM 1461 O O . TYR A 1 190 ? -7.121 33.906 3.865 1 96.88 190 TYR A O 1
ATOM 1469 N N . PRO A 1 191 ? -8.547 33.125 5.41 1 95.25 191 PRO A N 1
ATOM 1470 C CA . PRO A 1 191 ? -7.793 33.781 6.469 1 95.25 191 PRO A CA 1
ATOM 1471 C C . PRO A 1 191 ? -6.348 33.312 6.57 1 95.25 191 PRO A C 1
ATOM 1473 O O . PRO A 1 191 ? -6.109 32.094 6.668 1 95.25 191 PRO A O 1
ATOM 1476 N N . PRO A 1 192 ? -5.406 34.188 6.559 1 92.12 192 PRO A N 1
ATOM 1477 C CA . PRO A 1 192 ? -3.996 33.812 6.535 1 92.12 192 PRO A CA 1
ATOM 1478 C C . PRO A 1 192 ? -3.604 32.938 7.738 1 92.12 192 PRO A C 1
ATOM 1480 O O . PRO A 1 192 ? -2.809 32 7.602 1 92.12 192 PRO A O 1
ATOM 1483 N N . GLU A 1 193 ? -4.094 33.25 8.969 1 90.94 193 GLU A N 1
ATOM 1484 C CA . GLU A 1 193 ? -3.73 32.5 10.172 1 90.94 193 GLU A CA 1
ATOM 1485 C C . GLU A 1 193 ? -4.207 31.062 10.086 1 90.94 193 GLU A C 1
ATOM 1487 O O . GLU A 1 193 ? -3.623 30.172 10.719 1 90.94 193 GLU A O 1
ATOM 1492 N N . LEU A 1 194 ? -5.215 30.828 9.273 1 96 194 LEU A N 1
ATOM 1493 C CA . LEU A 1 194 ? -5.762 29.484 9.141 1 96 194 LEU A CA 1
ATOM 1494 C C . LEU A 1 194 ? -5.09 28.734 8 1 96 194 LEU A C 1
ATOM 1496 O O . LEU A 1 194 ? -5.215 27.516 7.898 1 96 194 LEU A O 1
ATOM 1500 N N . ALA A 1 195 ? -4.34 29.438 7.207 1 96.06 195 ALA A N 1
ATOM 1501 C CA . ALA A 1 195 ? -3.688 28.828 6.055 1 96.06 195 ALA A CA 1
ATOM 1502 C C . ALA A 1 195 ? -2.381 28.141 6.461 1 96.06 195 ALA A C 1
ATOM 1504 O O . ALA A 1 195 ? -1.979 27.141 5.859 1 96.06 195 ALA A O 1
ATOM 1505 N N . ALA A 1 196 ? -1.751 28.625 7.473 1 92.25 196 ALA A N 1
ATOM 1506 C CA . ALA A 1 196 ? -0.423 28.156 7.859 1 92.25 196 ALA A CA 1
ATOM 1507 C C . ALA A 1 196 ? -0.445 26.672 8.195 1 92.25 196 ALA A C 1
ATOM 1509 O O . ALA A 1 196 ? 0.325 25.891 7.633 1 92.25 196 ALA A O 1
ATOM 1510 N N . PRO A 1 197 ? -1.439 26.219 9.008 1 94.06 197 PRO A N 1
ATOM 1511 C CA . PRO A 1 197 ? -1.447 24.797 9.359 1 94.06 197 PRO A CA 1
ATOM 1512 C C . PRO A 1 197 ? -1.713 23.906 8.156 1 94.06 197 PRO A C 1
ATOM 1514 O O . PRO A 1 197 ? -1.336 22.719 8.164 1 94.06 197 PRO A O 1
ATOM 1517 N N . LEU A 1 198 ? -2.34 24.422 7.129 1 97.06 198 LEU A N 1
ATOM 1518 C CA . LEU A 1 198 ? -2.621 23.625 5.941 1 97.06 198 LEU A CA 1
ATOM 1519 C C . LEU A 1 198 ? -1.329 23.203 5.242 1 97.06 198 LEU A C 1
ATOM 1521 O O . LEU A 1 198 ? -1.265 22.141 4.621 1 97.06 198 LEU A O 1
ATOM 1525 N N . LEU A 1 199 ? -0.321 23.984 5.398 1 94.44 199 LEU A N 1
ATOM 1526 C CA . LEU A 1 199 ? 0.929 23.797 4.672 1 94.44 199 LEU A CA 1
ATOM 1527 C C . LEU A 1 199 ? 1.765 22.688 5.312 1 94.44 199 LEU A C 1
ATOM 1529 O O . LEU A 1 199 ? 2.832 22.344 4.805 1 94.44 199 LEU A O 1
ATOM 1533 N N . CYS A 1 200 ? 1.328 22.094 6.34 1 92.69 200 CYS A N 1
ATOM 1534 C CA . CYS A 1 200 ? 1.891 20.891 6.945 1 92.69 200 CYS A CA 1
ATOM 1535 C C . CYS A 1 200 ? 0.799 19.875 7.246 1 92.69 200 CYS A C 1
ATOM 1537 O O . CYS A 1 200 ? 0.619 18.906 6.5 1 92.69 200 CYS A O 1
ATOM 1539 N N . ALA A 1 201 ? -0.036 20.188 8.203 1 94.19 201 ALA A N 1
ATOM 1540 C CA . ALA A 1 201 ? -1.071 19.25 8.633 1 94.19 201 ALA A CA 1
ATOM 1541 C C . ALA A 1 201 ? -2.049 18.969 7.496 1 94.19 201 ALA A C 1
ATOM 1543 O O . ALA A 1 201 ? -2.393 17.797 7.25 1 94.19 201 ALA A O 1
ATOM 1544 N N . GLY A 1 202 ? -2.439 20 6.855 1 97.38 202 GLY A N 1
ATOM 1545 C CA . GLY A 1 202 ? -3.387 19.828 5.766 1 97.38 202 GLY A CA 1
ATOM 1546 C C . GLY A 1 202 ? -2.844 18.969 4.637 1 97.38 202 GLY A C 1
ATOM 1547 O O . GLY A 1 202 ? -3.422 17.938 4.305 1 97.38 202 GLY A O 1
ATOM 1548 N N . ILE A 1 203 ? -1.668 19.391 4.102 1 97.75 203 ILE A N 1
ATOM 1549 C CA . ILE A 1 203 ? -1.113 18.719 2.932 1 97.75 203 ILE A CA 1
ATOM 1550 C C . ILE A 1 203 ? -0.703 17.297 3.301 1 97.75 203 ILE A C 1
ATOM 1552 O O . ILE A 1 203 ? -0.809 16.391 2.48 1 97.75 203 ILE A O 1
ATOM 1556 N N . THR A 1 204 ? -0.357 17.047 4.523 1 96.62 204 THR A N 1
ATOM 1557 C CA . THR A 1 204 ? 0.115 15.742 4.973 1 96.62 204 THR A CA 1
ATOM 1558 C C . THR A 1 204 ? -1 14.703 4.887 1 96.62 204 THR A C 1
ATOM 1560 O O . THR A 1 204 ? -0.74 13.531 4.625 1 96.62 204 THR A O 1
ATOM 1563 N N . VAL A 1 205 ? -2.234 15.148 5.055 1 98.31 205 VAL A N 1
ATOM 1564 C CA . VAL A 1 205 ? -3.324 14.18 4.977 1 98.31 205 VAL A CA 1
ATOM 1565 C C . VAL A 1 205 ? -3.988 14.258 3.604 1 98.31 205 VAL A C 1
ATOM 1567 O O . VAL A 1 205 ? -4.461 13.25 3.074 1 98.31 205 VAL A O 1
ATOM 1570 N N . TYR A 1 206 ? -4.016 15.414 3.012 1 98.69 206 TYR A N 1
ATOM 1571 C CA . TYR A 1 206 ? -4.66 15.609 1.716 1 98.69 206 TYR A CA 1
ATOM 1572 C C . TYR A 1 206 ? -3.961 14.797 0.634 1 98.69 206 TYR A C 1
ATOM 1574 O O . TYR A 1 206 ? -4.613 14.102 -0.152 1 98.69 206 TYR A O 1
ATOM 1582 N N . ALA A 1 207 ? -2.68 14.891 0.612 1 98.06 207 ALA A N 1
ATOM 1583 C CA . ALA A 1 207 ? -1.899 14.273 -0.457 1 98.06 207 ALA A CA 1
ATOM 1584 C C . ALA A 1 207 ? -2.158 12.773 -0.526 1 98.06 207 ALA A C 1
ATOM 1586 O O . ALA A 1 207 ? -2.553 12.25 -1.572 1 98.06 207 ALA A O 1
ATOM 1587 N N . PRO A 1 208 ? -1.997 12.031 0.553 1 97.88 208 PRO A N 1
ATOM 1588 C CA . PRO A 1 208 ? -2.238 10.594 0.458 1 97.88 208 PRO A CA 1
ATOM 1589 C C . PRO A 1 208 ? -3.703 10.258 0.188 1 97.88 208 PRO A C 1
ATOM 1591 O O . PRO A 1 208 ? -4.004 9.227 -0.425 1 97.88 208 PRO A O 1
ATOM 1594 N N . MET A 1 209 ? -4.609 11.102 0.644 1 98.62 209 MET A N 1
ATOM 1595 C CA . MET A 1 209 ? -6.016 10.852 0.343 1 98.62 209 MET A CA 1
ATOM 1596 C C . MET A 1 209 ? -6.27 10.906 -1.159 1 98.62 209 MET A C 1
ATOM 1598 O O . MET A 1 209 ? -7.004 10.078 -1.701 1 98.62 209 MET A O 1
ATOM 1602 N N . ILE A 1 210 ? -5.598 11.828 -1.795 1 98.31 210 ILE A N 1
ATOM 1603 C CA . ILE A 1 210 ? -5.723 11.93 -3.244 1 98.31 210 ILE A CA 1
ATOM 1604 C C . ILE A 1 210 ? -4.961 10.781 -3.912 1 98.31 210 ILE A C 1
ATOM 1606 O O . ILE A 1 210 ? -5.48 10.133 -4.824 1 98.31 210 ILE A O 1
ATOM 1610 N N . HIS A 1 211 ? -3.746 10.484 -3.457 1 96.5 211 HIS A N 1
ATOM 1611 C CA . HIS A 1 211 ? -2.916 9.445 -4.047 1 96.5 211 HIS A CA 1
ATOM 1612 C C . HIS A 1 211 ? -3.621 8.094 -4.012 1 96.5 211 HIS A C 1
ATOM 1614 O O . HIS A 1 211 ? -3.443 7.27 -4.918 1 96.5 211 HIS A O 1
ATOM 1620 N N . HIS A 1 212 ? -4.422 7.875 -2.99 1 97.38 212 HIS A N 1
ATOM 1621 C CA . HIS A 1 212 ? -5.043 6.57 -2.803 1 97.38 212 HIS A CA 1
ATOM 1622 C C . HIS A 1 212 ? -6.539 6.621 -3.094 1 97.38 212 HIS A C 1
ATOM 1624 O O . HIS A 1 212 ? -7.289 5.742 -2.666 1 97.38 212 HIS A O 1
ATOM 1630 N N . ASN A 1 213 ? -6.977 7.668 -3.742 1 97.38 213 ASN A N 1
ATOM 1631 C CA . ASN A 1 213 ? -8.336 7.836 -4.238 1 97.38 213 ASN A CA 1
ATOM 1632 C C . ASN A 1 213 ? -9.359 7.77 -3.104 1 97.38 213 ASN A C 1
ATOM 1634 O O . ASN A 1 213 ? -10.391 7.105 -3.229 1 97.38 213 ASN A O 1
ATOM 1638 N N . MET A 1 214 ? -9.062 8.414 -2.055 1 98.38 214 MET A N 1
ATOM 1639 C CA . MET A 1 214 ? -9.984 8.422 -0.921 1 98.38 214 MET A CA 1
ATOM 1640 C C . MET A 1 214 ? -11.047 9.492 -1.095 1 98.38 214 MET A C 1
ATOM 1642 O O . MET A 1 214 ? -11.898 9.68 -0.221 1 98.38 214 MET A O 1
ATOM 1646 N N . ASN A 1 215 ? -11.008 10.148 -2.17 1 98.31 215 ASN A N 1
ATOM 1647 C CA . ASN A 1 215 ? -11.969 11.219 -2.418 1 98.31 215 ASN A CA 1
ATOM 1648 C C . ASN A 1 215 ? -13.172 10.719 -3.221 1 98.31 215 ASN A C 1
ATOM 1650 O O . ASN A 1 215 ? -13.688 11.43 -4.082 1 98.31 215 ASN A O 1
ATOM 1654 N N . GLN A 1 216 ? -13.594 9.523 -2.957 1 97.44 216 GLN A N 1
ATOM 1655 C CA . GLN A 1 216 ? -14.773 8.938 -3.59 1 97.44 216 GLN A CA 1
ATOM 1656 C C . GLN A 1 216 ? -15.992 9.023 -2.674 1 97.44 216 GLN A C 1
ATOM 1658 O O . GLN A 1 216 ? -16.062 8.32 -1.659 1 97.44 216 GLN A O 1
ATOM 1663 N N . PRO A 1 217 ? -16.969 9.852 -3.109 1 98.06 217 PRO A N 1
ATOM 1664 C CA . PRO A 1 217 ? -18.156 10 -2.252 1 98.06 217 PRO A CA 1
ATOM 1665 C C . PRO A 1 217 ? -18.844 8.672 -1.965 1 98.06 217 PRO A C 1
ATOM 1667 O O . PRO A 1 217 ? -18.922 7.805 -2.842 1 98.06 217 PRO A O 1
ATOM 1670 N N . GLY A 1 218 ? -19.297 8.508 -0.781 1 97.44 218 GLY A N 1
ATOM 1671 C CA . GLY A 1 218 ? -20.031 7.316 -0.402 1 97.44 218 GLY A CA 1
ATOM 1672 C C . GLY A 1 218 ? -19.156 6.25 0.229 1 97.44 218 GLY A C 1
ATOM 1673 O O . GLY A 1 218 ? -19.656 5.352 0.914 1 97.44 218 GLY A O 1
ATOM 1674 N N . LYS A 1 219 ? -17.891 6.289 0.062 1 98.19 219 LYS A N 1
ATOM 1675 C CA . LYS A 1 219 ? -16.984 5.348 0.697 1 98.19 219 LYS A CA 1
ATOM 1676 C C . LYS A 1 219 ? -16.734 5.711 2.158 1 98.19 219 LYS A C 1
ATOM 1678 O O . LYS A 1 219 ? -17.219 6.742 2.635 1 98.19 219 LYS A O 1
ATOM 1683 N N . SER A 1 220 ? -16.078 4.816 2.854 1 98.75 220 SER A N 1
ATOM 1684 C CA . SER A 1 220 ? -15.883 5.004 4.289 1 98.75 220 SER A CA 1
ATOM 1685 C C . SER A 1 220 ? -14.414 5.246 4.625 1 98.75 220 SER A C 1
ATOM 1687 O O . SER A 1 220 ? -13.523 4.668 3.998 1 98.75 220 SER A O 1
ATOM 1689 N N . LEU A 1 221 ? -14.18 6.121 5.633 1 98.88 221 LEU A N 1
ATOM 1690 C CA . LEU A 1 221 ? -12.852 6.492 6.094 1 98.88 221 LEU A CA 1
ATOM 1691 C C . LEU A 1 221 ? -12.75 6.383 7.609 1 98.88 221 LEU A C 1
ATOM 1693 O O . LEU A 1 221 ? -13.547 6.984 8.336 1 98.88 221 LEU A O 1
ATOM 1697 N N . GLY A 1 222 ? -11.797 5.566 8.031 1 98.88 222 GLY A N 1
ATOM 1698 C CA . GLY A 1 222 ? -11.391 5.617 9.43 1 98.88 222 GLY A CA 1
ATOM 1699 C C . GLY A 1 222 ? -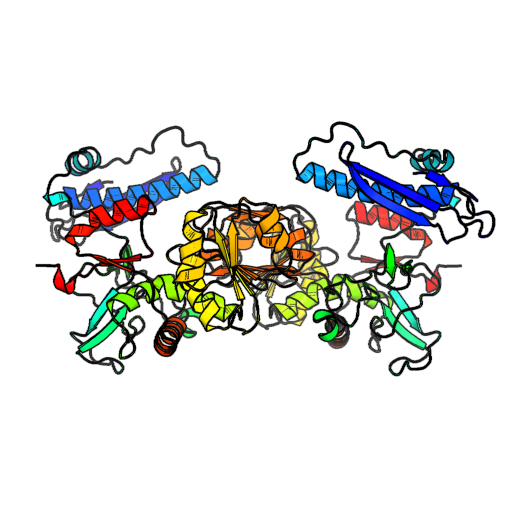10.234 6.559 9.68 1 98.88 222 GLY A C 1
ATOM 1700 O O . GLY A 1 222 ? -9.281 6.609 8.898 1 98.88 222 GLY A O 1
ATOM 1701 N N . VAL A 1 223 ? -10.352 7.324 10.742 1 98.81 223 VAL A N 1
ATOM 1702 C CA . VAL A 1 223 ? -9.266 8.211 11.164 1 98.81 223 VAL A CA 1
ATOM 1703 C C . VAL A 1 223 ? -8.781 7.805 12.547 1 98.81 223 VAL A C 1
ATOM 1705 O O . VAL A 1 223 ? -9.531 7.867 13.523 1 98.81 223 VAL A O 1
ATOM 1708 N N . ILE A 1 224 ? -7.535 7.395 12.594 1 97.94 224 ILE A N 1
ATOM 1709 C CA . ILE A 1 224 ? -6.926 7.02 13.867 1 97.94 224 ILE A CA 1
ATOM 1710 C C . ILE A 1 224 ? -6.152 8.203 14.438 1 97.94 224 ILE A C 1
ATOM 1712 O O . ILE A 1 224 ? -5.184 8.672 13.836 1 97.94 224 ILE A O 1
ATOM 1716 N N . GLY A 1 225 ? -6.543 8.625 15.609 1 93.88 225 GLY A N 1
ATOM 1717 C CA . GLY A 1 225 ? -5.895 9.766 16.234 1 93.88 225 GLY A CA 1
ATOM 1718 C C . GLY A 1 225 ? -6.496 11.094 15.82 1 93.88 225 GLY A C 1
ATOM 1719 O O . GLY A 1 225 ? -6.477 11.445 14.633 1 93.88 225 GLY A O 1
ATOM 1720 N N . LEU A 1 226 ? -6.969 11.828 16.797 1 93.5 226 LEU A N 1
ATOM 1721 C CA . LEU A 1 226 ? -7.586 13.125 16.531 1 93.5 226 LEU A CA 1
ATOM 1722 C C . LEU A 1 226 ? -6.711 14.266 17.047 1 93.5 226 LEU A C 1
ATOM 1724 O O . LEU A 1 226 ? -7.07 14.945 18 1 93.5 226 LEU A O 1
ATOM 1728 N N . GLY A 1 227 ? -5.676 14.5 16.391 1 91.38 227 GLY A N 1
ATOM 1729 C CA . GLY A 1 227 ? -4.785 15.625 16.641 1 91.38 227 GLY A CA 1
ATOM 1730 C C . GLY A 1 227 ? -4.703 16.594 15.469 1 91.38 227 GLY A C 1
ATOM 1731 O O . GLY A 1 227 ? -5.703 16.844 14.797 1 91.38 227 GLY A O 1
ATOM 1732 N N . GLY A 1 228 ? -3.529 17.188 15.375 1 91.19 228 GLY A N 1
ATOM 1733 C CA . GLY A 1 228 ? -3.33 18.156 14.312 1 91.19 228 GLY A CA 1
ATOM 1734 C C . GLY A 1 228 ? -3.594 17.594 12.93 1 91.19 228 GLY A C 1
ATOM 1735 O O . GLY A 1 228 ? -4.242 18.234 12.102 1 91.19 228 GLY A O 1
ATOM 1736 N N . LEU A 1 229 ? -3.152 16.438 12.672 1 95.38 229 LEU A N 1
ATOM 1737 C CA . LEU A 1 229 ? -3.359 15.797 11.375 1 95.38 229 LEU A CA 1
ATOM 1738 C C . LEU A 1 229 ? -4.75 15.172 11.297 1 95.38 229 LEU A C 1
ATOM 1740 O O . LEU A 1 229 ? -5.449 15.344 10.297 1 95.38 229 LEU A O 1
ATOM 1744 N N . GLY A 1 230 ? -5.18 14.578 12.336 1 97 230 GLY A N 1
ATOM 1745 C CA . GLY A 1 230 ? -6.43 13.836 12.359 1 97 230 GLY A CA 1
ATOM 1746 C C . GLY A 1 230 ? -7.645 14.711 12.125 1 97 230 GLY A C 1
ATOM 1747 O O . GLY A 1 230 ? -8.578 14.312 11.422 1 97 230 GLY A O 1
ATOM 1748 N N . HIS A 1 231 ? -7.641 15.859 12.758 1 97.62 231 HIS A N 1
ATOM 1749 C CA . HIS A 1 231 ? -8.812 16.719 12.594 1 97.62 231 HIS A CA 1
ATOM 1750 C C . HIS A 1 231 ? -8.953 17.188 11.148 1 97.62 231 HIS A C 1
ATOM 1752 O O . HIS A 1 231 ? -10.062 17.375 10.648 1 97.62 231 HIS A O 1
ATOM 1758 N N . MET A 1 232 ? -7.809 17.359 10.461 1 98.12 232 MET A N 1
ATOM 1759 C CA . MET A 1 232 ? -7.859 17.734 9.055 1 98.12 232 MET A CA 1
ATOM 1760 C C . MET A 1 232 ? -8.367 16.578 8.203 1 98.12 232 MET A C 1
ATOM 1762 O O . MET A 1 232 ? -9.102 16.781 7.238 1 98.12 232 MET A O 1
ATOM 1766 N N . ALA A 1 233 ? -8.008 15.375 8.586 1 98.75 233 ALA A N 1
ATOM 1767 C CA . ALA A 1 233 ? -8.469 14.195 7.859 1 98.75 233 ALA A CA 1
ATOM 1768 C C . ALA A 1 233 ? -9.992 14.062 7.938 1 98.75 233 ALA A C 1
ATOM 1770 O O . ALA A 1 233 ? -10.641 13.711 6.953 1 98.75 233 ALA A O 1
ATOM 1771 N N . VAL A 1 234 ? -10.523 14.359 9.078 1 98.69 234 VAL A N 1
ATOM 1772 C CA . VAL A 1 234 ? -11.977 14.312 9.242 1 98.69 234 VAL A CA 1
ATOM 1773 C C . VAL A 1 234 ? -12.633 15.352 8.344 1 98.69 234 VAL A C 1
ATOM 1775 O O . VAL A 1 234 ? -13.57 15.039 7.609 1 98.69 234 VAL A O 1
ATOM 1778 N N . LYS A 1 235 ? -12.117 16.547 8.352 1 98.56 235 LYS A N 1
ATOM 1779 C CA . LYS A 1 235 ? -12.703 17.625 7.574 1 98.56 235 LYS A CA 1
ATOM 1780 C C . LYS A 1 235 ? -12.633 17.344 6.078 1 98.56 235 LYS A C 1
ATOM 1782 O O . LYS A 1 235 ? -13.617 17.516 5.359 1 98.56 235 LYS A O 1
ATOM 1787 N N . TYR A 1 236 ? -11.477 16.906 5.562 1 98.81 236 TYR A N 1
ATOM 1788 C CA . TYR A 1 236 ? -11.367 16.562 4.152 1 98.81 236 TYR A CA 1
ATOM 1789 C C . TYR A 1 236 ? -12.258 15.367 3.812 1 98.81 236 TYR A C 1
ATOM 1791 O O . TYR A 1 236 ? -12.914 15.359 2.768 1 98.81 236 TYR A O 1
ATOM 1799 N N . GLY A 1 237 ? -12.25 14.352 4.719 1 98.81 237 GLY A N 1
ATOM 1800 C CA . GLY A 1 237 ? -13.109 13.203 4.488 1 98.81 237 GLY A CA 1
ATOM 1801 C C . GLY A 1 237 ? -14.57 13.578 4.305 1 98.81 237 GLY A C 1
ATOM 1802 O O . GLY A 1 237 ? -15.227 13.102 3.375 1 98.81 237 GLY A O 1
ATOM 1803 N N . LYS A 1 238 ? -15.023 14.445 5.156 1 98.62 238 LYS A N 1
ATOM 1804 C CA . LYS A 1 238 ? -16.406 14.906 5.062 1 98.62 238 LYS A CA 1
ATOM 1805 C C . LYS A 1 238 ? -16.641 15.703 3.785 1 98.62 238 LYS A C 1
ATOM 1807 O O . LYS A 1 238 ? -17.656 15.531 3.109 1 98.62 238 LYS A O 1
ATOM 1812 N N . ALA A 1 239 ? -15.727 16.531 3.473 1 98.56 239 ALA A N 1
ATOM 1813 C CA . ALA A 1 239 ? -15.844 17.344 2.264 1 98.56 239 ALA A CA 1
ATOM 1814 C C . ALA A 1 239 ? -15.859 16.469 1.014 1 98.56 239 ALA A C 1
ATOM 1816 O O . ALA A 1 239 ? -16.5 16.812 0.019 1 98.56 239 ALA A O 1
ATOM 1817 N N . PHE A 1 240 ? -15.172 15.328 1.045 1 98.62 240 PHE A N 1
ATOM 1818 C CA . PHE A 1 240 ? -15.117 14.406 -0.08 1 98.62 240 PHE A CA 1
ATOM 1819 C C . PHE A 1 240 ? -16.391 13.586 -0.177 1 98.62 240 PHE A C 1
ATOM 1821 O O . PHE A 1 240 ? -16.609 12.883 -1.162 1 98.62 240 PHE A O 1
ATOM 1828 N N . GLY A 1 241 ? -17.234 13.664 0.806 1 98.44 241 GLY A N 1
ATOM 1829 C CA . GLY A 1 241 ? -18.484 12.906 0.808 1 98.44 241 GLY A CA 1
ATOM 1830 C C . GLY A 1 241 ? -18.328 11.516 1.397 1 98.44 241 GLY A C 1
ATOM 1831 O O . GLY A 1 241 ? -19.125 10.625 1.119 1 98.44 241 GLY A O 1
ATOM 1832 N N . LEU A 1 242 ? -17.359 11.328 2.23 1 98.75 242 LEU A N 1
ATOM 1833 C CA . LEU A 1 242 ? -17.109 10.031 2.846 1 98.75 242 LEU A CA 1
ATOM 1834 C C . LEU A 1 242 ? -17.891 9.891 4.148 1 98.75 242 LEU A C 1
ATOM 1836 O O . LEU A 1 242 ? -18.234 10.891 4.777 1 98.75 242 LEU A O 1
ATOM 1840 N N . LYS A 1 243 ? -18.172 8.648 4.492 1 98.75 243 LYS A N 1
ATOM 1841 C CA . LYS A 1 243 ? -18.562 8.328 5.863 1 98.75 243 LYS A CA 1
ATOM 1842 C C . LYS A 1 243 ? -17.344 8.211 6.766 1 98.75 243 LYS A C 1
ATOM 1844 O O . LYS A 1 243 ? -16.531 7.297 6.609 1 98.75 243 LYS A O 1
ATOM 1849 N N . VAL A 1 244 ? -17.234 9.094 7.742 1 98.88 244 VAL A N 1
ATOM 1850 C CA . VAL A 1 244 ? -16 9.203 8.516 1 98.88 244 VAL A CA 1
ATOM 1851 C C . VAL A 1 244 ? -16.219 8.641 9.922 1 98.88 244 VAL A C 1
ATOM 1853 O O . VAL A 1 244 ? -17.156 9.039 10.617 1 98.88 244 VAL A O 1
ATOM 1856 N N . VAL A 1 245 ? -15.367 7.734 10.312 1 98.81 245 VAL A N 1
ATOM 1857 C CA . VAL A 1 245 ? -15.344 7.152 11.648 1 98.81 245 VAL A CA 1
ATOM 1858 C C . VAL A 1 245 ? -14.031 7.52 12.352 1 98.81 245 VAL A C 1
ATOM 1860 O O . VAL A 1 245 ? -12.945 7.293 11.805 1 98.81 245 VAL A O 1
ATOM 1863 N N . VAL A 1 246 ? -14.148 8.078 13.547 1 98.62 246 VAL A N 1
ATOM 1864 C CA . VAL A 1 246 ? -12.961 8.461 14.297 1 98.62 246 VAL A CA 1
ATOM 1865 C C . VAL A 1 246 ? -12.672 7.414 15.375 1 98.62 246 VAL A C 1
ATOM 1867 O O . VAL A 1 246 ? -13.57 7.004 16.109 1 98.62 246 VAL A O 1
ATOM 1870 N N . PHE A 1 247 ? -11.453 6.984 15.422 1 98 247 PHE A N 1
ATOM 1871 C CA . PHE A 1 247 ? -10.969 6.074 16.453 1 98 247 PHE A CA 1
ATOM 1872 C C . PHE A 1 247 ? -10.039 6.801 17.422 1 98 247 PHE A C 1
ATOM 1874 O O . PHE A 1 247 ? -9.062 7.426 17 1 98 247 PHE A O 1
ATOM 1881 N N . SER A 1 248 ? -10.328 6.707 18.656 1 94.62 248 SER A N 1
ATOM 1882 C CA . SER A 1 248 ? -9.516 7.379 19.672 1 94.62 248 SER A CA 1
ATOM 1883 C C . SER A 1 248 ? -9.469 6.566 20.953 1 94.62 248 SER A C 1
ATOM 1885 O O . SER A 1 248 ? -10.367 5.762 21.234 1 94.62 248 SER A O 1
ATOM 1887 N N . THR A 1 249 ? -8.414 6.727 21.672 1 89.94 249 THR A N 1
ATOM 1888 C CA . THR A 1 249 ? -8.281 6.082 22.984 1 89.94 249 THR A CA 1
ATOM 1889 C C . THR A 1 249 ? -8.992 6.891 24.062 1 89.94 249 THR A C 1
ATOM 1891 O O . THR A 1 249 ? -9.219 6.391 25.156 1 89.94 249 THR A O 1
ATOM 1894 N N . SER A 1 250 ? -9.305 8.117 23.781 1 87.5 250 SER A N 1
ATOM 1895 C CA . SER A 1 250 ? -9.906 9.008 24.781 1 87.5 250 SER A CA 1
ATOM 1896 C C . SER A 1 250 ? -11.359 9.312 24.422 1 87.5 250 SER A C 1
ATOM 1898 O O . SER A 1 250 ? -11.648 9.859 23.359 1 87.5 250 SER A O 1
ATOM 1900 N N . ILE A 1 251 ? -12.219 9.117 25.375 1 90.5 251 ILE A N 1
ATOM 1901 C CA . ILE A 1 251 ? -13.648 9.344 25.188 1 90.5 251 ILE A CA 1
ATOM 1902 C C . ILE A 1 251 ? -13.93 10.844 25.141 1 90.5 251 ILE A C 1
ATOM 1904 O O . ILE A 1 251 ? -14.953 11.273 24.594 1 90.5 251 ILE A O 1
ATOM 1908 N N . TYR A 1 252 ? -13.031 11.641 25.641 1 88.12 252 TYR A N 1
ATOM 1909 C CA . TYR A 1 252 ? -13.25 13.078 25.781 1 88.12 252 TYR A CA 1
ATOM 1910 C C . TYR A 1 252 ? -13.234 13.758 24.422 1 88.12 252 TYR A C 1
ATOM 1912 O O . TYR A 1 252 ? -13.68 14.906 24.297 1 88.12 252 TYR A O 1
ATOM 1920 N N . LYS A 1 253 ? -12.828 13.07 23.406 1 90.44 253 LYS A N 1
ATOM 1921 C CA . LYS A 1 253 ? -12.758 13.641 22.062 1 90.44 253 LYS A CA 1
ATOM 1922 C C . LYS A 1 253 ? -14.031 13.352 21.281 1 90.44 253 LYS A C 1
ATOM 1924 O O . LYS A 1 253 ? -14.203 13.844 20.156 1 90.44 253 LYS A O 1
ATOM 1929 N N . MET A 1 254 ? -14.953 12.68 21.844 1 94.88 254 MET A N 1
ATOM 1930 C CA . MET A 1 254 ? -16.156 12.219 21.141 1 94.88 254 MET A CA 1
ATOM 1931 C C . MET A 1 254 ? -17.016 13.398 20.703 1 94.88 254 MET A C 1
ATOM 1933 O O . MET A 1 254 ? -17.406 13.492 19.531 1 94.88 254 MET A O 1
ATOM 1937 N N . GLU A 1 255 ? -17.297 14.266 21.609 1 94.5 255 GLU A N 1
ATOM 1938 C CA . GLU A 1 255 ? -18.156 15.414 21.297 1 94.5 255 GLU A CA 1
ATOM 1939 C C . GLU A 1 255 ? -17.531 16.266 20.188 1 94.5 255 GLU A C 1
ATOM 1941 O O . GLU A 1 255 ? -18.219 16.672 19.25 1 94.5 255 GLU A O 1
ATOM 1946 N N . GLU A 1 256 ? -16.297 16.469 20.375 1 93.56 256 GLU A N 1
ATOM 1947 C CA . GLU A 1 256 ? -15.594 17.266 19.375 1 93.56 256 GLU A CA 1
ATOM 1948 C C . GLU A 1 256 ? -15.609 16.578 18.016 1 93.56 256 GLU A C 1
ATOM 1950 O O . GLU A 1 256 ? -15.844 17.234 17 1 93.56 256 GLU A O 1
ATOM 1955 N N . ALA A 1 257 ? -15.406 15.336 17.969 1 96.62 257 ALA A N 1
ATOM 1956 C CA . ALA A 1 257 ? -15.359 14.57 16.719 1 96.62 257 ALA A CA 1
ATOM 1957 C C . ALA A 1 257 ? -16.719 14.594 16.016 1 96.62 257 ALA A C 1
ATOM 1959 O O . ALA A 1 257 ? -16.797 14.867 14.82 1 96.62 257 ALA A O 1
ATOM 1960 N N . LEU A 1 258 ? -17.766 14.375 16.75 1 97.56 258 LEU A N 1
ATOM 1961 C CA . LEU A 1 258 ? -19.094 14.188 16.172 1 97.56 258 LEU A CA 1
ATOM 1962 C C . LEU A 1 258 ? -19.781 15.531 15.938 1 97.56 258 LEU A C 1
ATOM 1964 O O . LEU A 1 258 ? -20.297 15.781 14.844 1 97.56 258 LEU A O 1
ATOM 1968 N N . GLU A 1 259 ? -19.672 16.438 16.859 1 95.81 259 GLU A N 1
ATOM 1969 C CA . GLU A 1 259 ? -20.5 17.641 16.828 1 95.81 259 GLU A CA 1
ATOM 1970 C C . GLU A 1 259 ? -19.75 18.812 16.188 1 95.81 259 GLU A C 1
ATOM 1972 O O . GLU A 1 259 ? -20.359 19.672 15.562 1 95.81 259 GLU A O 1
ATOM 1977 N N . ILE A 1 260 ? -18.516 18.781 16.391 1 93.88 260 ILE A N 1
ATOM 1978 C CA . ILE A 1 260 ? -17.75 19.938 15.914 1 93.88 260 ILE A CA 1
ATOM 1979 C C . ILE A 1 260 ? -17.125 19.625 14.555 1 93.88 260 ILE A C 1
ATOM 1981 O O . ILE A 1 260 ? -17.297 20.391 13.602 1 93.88 260 ILE A O 1
ATOM 1985 N N . LEU A 1 261 ? -16.516 18.484 14.453 1 96.5 261 LEU A N 1
ATOM 1986 C CA . LEU A 1 261 ? -15.789 18.172 13.227 1 96.5 261 LEU A CA 1
ATOM 1987 C C . LEU A 1 261 ? -16.703 17.484 12.227 1 96.5 261 LEU A C 1
ATOM 1989 O O . LEU A 1 261 ? -16.391 17.406 11.031 1 96.5 261 LEU A O 1
ATOM 1993 N N . GLY A 1 262 ? -17.797 16.906 12.68 1 97 262 GLY A N 1
ATOM 1994 C CA . GLY A 1 262 ? -18.812 16.359 11.781 1 97 262 GLY A CA 1
ATOM 1995 C C . GLY A 1 262 ? -18.562 14.898 11.43 1 97 262 GLY A C 1
ATOM 1996 O O . GLY A 1 262 ? -19.109 14.398 10.445 1 97 262 GLY A O 1
ATOM 1997 N N . ALA A 1 263 ? -17.781 14.242 12.125 1 98.62 263 ALA A N 1
ATOM 1998 C CA . ALA A 1 263 ? -17.609 12.805 11.898 1 98.62 263 ALA A CA 1
ATOM 1999 C C . ALA A 1 263 ? -18.938 12.07 12.055 1 98.62 263 ALA A C 1
ATOM 2001 O O . ALA A 1 263 ? -19.812 12.508 12.812 1 98.62 263 ALA A O 1
ATOM 2002 N N . ASP A 1 264 ? -19.078 10.977 11.383 1 98.69 264 ASP A N 1
ATOM 2003 C CA . ASP A 1 264 ? -20.328 10.227 11.414 1 98.69 264 ASP A CA 1
ATOM 2004 C C . ASP A 1 264 ? -20.391 9.312 12.641 1 98.69 264 ASP A C 1
ATOM 2006 O O . ASP A 1 264 ? -21.453 9.086 13.203 1 98.69 264 ASP A O 1
ATOM 2010 N N . GLU A 1 265 ? -19.266 8.789 12.992 1 98.31 265 GLU A N 1
ATOM 2011 C CA . GLU A 1 265 ? -19.203 7.867 14.125 1 98.31 265 GLU A CA 1
ATOM 2012 C C . GLU A 1 265 ? -17.891 8.047 14.898 1 98.31 265 GLU A C 1
ATOM 2014 O O . GLU A 1 265 ? -16.922 8.594 14.367 1 98.31 265 GLU A O 1
ATOM 2019 N N . PHE A 1 266 ? -17.984 7.672 16.156 1 98.31 266 PHE A N 1
ATOM 2020 C CA . PHE A 1 266 ? -16.828 7.68 17.047 1 98.31 266 PHE A CA 1
ATOM 2021 C C . PHE A 1 266 ? -16.688 6.336 17.766 1 98.31 266 PHE A C 1
ATOM 2023 O O . PHE A 1 266 ? -17.672 5.789 18.266 1 98.31 266 PHE A O 1
ATOM 2030 N N . VAL A 1 267 ? -15.453 5.812 17.734 1 98.12 267 VAL A N 1
ATOM 2031 C CA . VAL A 1 267 ? -15.188 4.52 18.359 1 98.12 267 VAL A CA 1
ATOM 2032 C C . VAL A 1 267 ? -14.047 4.652 19.359 1 98.12 267 VAL A C 1
ATOM 2034 O O . VAL A 1 267 ? -12.984 5.195 19.047 1 98.12 267 VAL A O 1
ATOM 2037 N N . LEU A 1 268 ? -14.32 4.203 20.547 1 96.62 268 LEU A N 1
ATOM 2038 C CA . LEU A 1 268 ? -13.25 4.047 21.516 1 96.62 268 LEU A CA 1
ATOM 2039 C C . LEU A 1 268 ? -12.406 2.814 21.219 1 96.62 268 LEU A C 1
ATOM 2041 O O . LEU A 1 268 ? -12.898 1.687 21.281 1 96.62 268 LEU A O 1
ATOM 2045 N N . SER A 1 269 ? -11.133 2.963 20.938 1 94.5 269 SER A N 1
ATOM 2046 C CA . SER A 1 269 ? -10.281 1.898 20.406 1 94.5 269 SER A CA 1
ATOM 2047 C C . SER A 1 269 ? -10.086 0.793 21.438 1 94.5 269 SER A C 1
ATOM 2049 O O . SER A 1 269 ? -9.742 -0.337 21.094 1 94.5 269 SER A O 1
ATOM 2051 N N . SER A 1 270 ? -10.266 1.11 22.688 1 93.38 270 SER A N 1
ATOM 2052 C CA . SER A 1 270 ? -10.109 0.113 23.75 1 93.38 270 SER A CA 1
ATOM 2053 C C . SER A 1 270 ? -11.375 -0.727 23.906 1 93.38 270 SER A C 1
ATOM 2055 O O . SER A 1 270 ? -11.367 -1.744 24.594 1 93.38 270 SER A O 1
ATOM 2057 N N . ASP A 1 271 ? -12.445 -0.303 23.375 1 95.44 271 ASP A N 1
ATOM 2058 C CA . ASP A 1 271 ? -13.703 -1.039 23.438 1 95.44 271 ASP A CA 1
ATOM 2059 C C . ASP A 1 271 ? -13.766 -2.094 22.328 1 95.44 271 ASP A C 1
ATOM 2061 O O . ASP A 1 271 ? -14.062 -1.774 21.172 1 95.44 271 ASP A O 1
ATOM 2065 N N . GLU A 1 272 ? -13.672 -3.273 22.719 1 94.06 272 GLU A N 1
ATOM 2066 C CA . GLU A 1 272 ? -13.578 -4.375 21.766 1 94.06 272 GLU A CA 1
ATOM 2067 C C . GLU A 1 272 ? -14.883 -4.547 21 1 94.06 272 GLU A C 1
ATOM 2069 O O . GLU A 1 272 ? -14.875 -4.871 19.812 1 94.06 272 GLU A O 1
ATOM 2074 N N . GLN A 1 273 ? -15.953 -4.363 21.688 1 95.38 273 GLN A N 1
ATOM 2075 C CA . GLN A 1 273 ? -17.25 -4.52 21.031 1 95.38 273 GLN A CA 1
ATOM 2076 C C . GLN A 1 273 ? -17.469 -3.451 19.969 1 95.38 273 GLN A C 1
ATOM 2078 O O . GLN A 1 273 ? -17.938 -3.752 18.859 1 95.38 273 GLN A O 1
ATOM 2083 N N . GLN A 1 274 ? -17.141 -2.232 20.297 1 96.31 274 GLN A N 1
ATOM 2084 C CA . GLN A 1 274 ? -17.25 -1.155 19.328 1 96.31 274 GLN A CA 1
ATOM 2085 C C . GLN A 1 274 ? -16.344 -1.401 18.125 1 96.31 274 GLN A C 1
ATOM 2087 O O . GLN A 1 274 ? -16.75 -1.201 16.984 1 96.31 274 GLN A O 1
ATOM 2092 N N . MET A 1 275 ? -15.188 -1.839 18.406 1 96.94 275 MET A N 1
ATOM 2093 C CA . MET A 1 275 ? -14.242 -2.131 17.344 1 96.94 275 MET A CA 1
ATOM 2094 C C . MET A 1 275 ? -14.773 -3.238 16.438 1 96.94 275 MET A C 1
ATOM 2096 O O . MET A 1 275 ? -14.727 -3.115 15.211 1 96.94 275 MET A O 1
ATOM 2100 N N . GLN A 1 276 ? -15.266 -4.273 16.953 1 95 276 GLN A N 1
ATOM 2101 C CA . GLN A 1 276 ? -15.758 -5.43 16.203 1 95 276 GLN A CA 1
ATOM 2102 C C . GLN A 1 276 ? -16.953 -5.059 15.328 1 95 276 GLN A C 1
ATOM 2104 O O . GLN A 1 276 ? -17.141 -5.637 14.258 1 95 276 GLN A O 1
ATOM 2109 N N . ALA A 1 277 ? -17.703 -4.09 15.789 1 96.12 277 ALA A N 1
ATOM 2110 C CA . ALA A 1 277 ? -18.875 -3.652 15.047 1 96.12 277 ALA A CA 1
ATOM 2111 C C . ALA A 1 277 ? -18.484 -3.086 13.68 1 96.12 277 ALA A C 1
ATOM 2113 O O . ALA A 1 277 ? -19.297 -3.047 12.758 1 96.12 277 ALA A O 1
ATOM 2114 N N . PHE A 1 278 ? -17.234 -2.707 13.547 1 97.31 278 PHE A N 1
ATOM 2115 C CA . PHE A 1 278 ? -16.781 -2.102 12.297 1 97.31 278 PHE A CA 1
ATOM 2116 C C . PHE A 1 278 ? -15.898 -3.066 11.516 1 97.31 278 PHE A C 1
ATOM 2118 O O . PHE A 1 278 ? -15.25 -2.672 10.547 1 97.31 278 PHE A O 1
ATOM 2125 N N . SER A 1 279 ? -15.883 -4.293 11.867 1 95.88 279 SER A N 1
ATOM 2126 C CA . SER A 1 279 ? -15.078 -5.285 11.164 1 95.88 279 SER A CA 1
ATOM 2127 C C . SER A 1 279 ? -15.398 -5.301 9.672 1 95.88 279 SER A C 1
ATOM 2129 O O . SER A 1 279 ? -16.578 -5.324 9.289 1 95.88 279 SER A O 1
ATOM 2131 N N . ASN A 1 280 ? -14.344 -5.199 8.852 1 94.75 280 ASN A N 1
ATOM 2132 C CA . ASN A 1 280 ? -14.445 -5.281 7.395 1 94.75 280 ASN A CA 1
ATOM 2133 C C . ASN A 1 280 ? -15.43 -4.254 6.848 1 94.75 280 ASN A C 1
ATOM 2135 O O . ASN A 1 280 ? -16.203 -4.562 5.941 1 94.75 280 ASN A O 1
ATOM 2139 N N . SER A 1 281 ? -15.406 -3.053 7.367 1 97 281 SER A N 1
ATOM 2140 C CA . SER A 1 281 ? -16.438 -2.096 6.977 1 97 281 SER A CA 1
ATOM 2141 C C . SER A 1 281 ? -15.82 -0.842 6.363 1 97 281 SER A C 1
ATOM 2143 O O . SER A 1 281 ? -16.516 -0.081 5.676 1 97 281 SER A O 1
ATOM 2145 N N . LEU A 1 282 ? -14.57 -0.64 6.602 1 98.5 282 LEU A N 1
ATOM 2146 C CA . LEU A 1 282 ? -13.953 0.606 6.168 1 98.5 282 LEU A CA 1
ATOM 2147 C C . LEU A 1 282 ? -13.203 0.411 4.852 1 98.5 282 LEU A C 1
ATOM 2149 O O . LEU A 1 282 ? -12.484 -0.577 4.68 1 98.5 282 LEU A O 1
ATOM 2153 N N . ASP A 1 283 ? -13.359 1.355 3.924 1 98.31 283 ASP A N 1
ATOM 2154 C CA . ASP A 1 283 ? -12.602 1.342 2.676 1 98.31 283 ASP A CA 1
ATOM 2155 C C . ASP A 1 283 ? -11.172 1.832 2.896 1 98.31 283 ASP A C 1
ATOM 2157 O O . ASP A 1 283 ? -10.227 1.295 2.311 1 98.31 283 ASP A O 1
ATOM 2161 N N . PHE A 1 284 ? -11.078 2.857 3.744 1 98.81 284 PHE A N 1
ATOM 2162 C CA . PHE A 1 284 ? -9.797 3.525 3.945 1 98.81 284 PHE A CA 1
ATOM 2163 C C . PHE A 1 284 ? -9.555 3.805 5.426 1 98.81 284 PHE A C 1
ATOM 2165 O O . PHE A 1 284 ? -10.508 3.932 6.199 1 98.81 284 PHE A O 1
ATOM 2172 N N . ILE A 1 285 ? -8.289 3.891 5.785 1 98.88 285 ILE A N 1
ATOM 2173 C CA . ILE A 1 285 ? -7.895 4.375 7.102 1 98.88 285 ILE A CA 1
ATOM 2174 C C . ILE A 1 285 ? -6.711 5.332 6.969 1 98.88 285 ILE A C 1
ATOM 2176 O O . ILE A 1 285 ? -5.746 5.035 6.262 1 98.88 285 ILE A O 1
ATOM 2180 N N . ILE A 1 286 ? -6.844 6.484 7.523 1 98.81 286 ILE A N 1
ATOM 2181 C CA . ILE A 1 286 ? -5.703 7.363 7.762 1 98.81 286 ILE A CA 1
ATOM 2182 C C . ILE A 1 286 ? -5.25 7.238 9.211 1 98.81 286 ILE A C 1
ATOM 2184 O O . ILE A 1 286 ? -6.031 7.477 10.141 1 98.81 286 ILE A O 1
ATOM 2188 N N . ASP A 1 287 ? -4.039 6.852 9.406 1 98.38 287 ASP A N 1
ATOM 2189 C CA . ASP A 1 287 ? -3.461 6.727 10.742 1 98.38 287 ASP A CA 1
ATOM 2190 C C . ASP A 1 287 ? -2.598 7.941 11.078 1 98.38 287 ASP A C 1
ATOM 2192 O O . ASP A 1 287 ? -1.442 8.023 10.656 1 98.38 287 ASP A O 1
ATOM 2196 N N . ALA A 1 288 ? -3.166 8.797 11.844 1 96.5 288 ALA A N 1
ATOM 2197 C CA . ALA A 1 288 ? -2.504 10.047 12.219 1 96.5 288 ALA A CA 1
ATOM 2198 C C . ALA A 1 288 ? -1.977 9.969 13.648 1 96.5 288 ALA A C 1
ATOM 2200 O O . ALA A 1 288 ? -1.634 11 14.242 1 96.5 288 ALA A O 1
ATOM 2201 N N . SER A 1 289 ? -1.86 8.758 14.164 1 92.81 289 SER A N 1
ATOM 2202 C CA . SER A 1 289 ? -1.412 8.594 15.539 1 92.81 289 SER A CA 1
ATOM 2203 C C . SER A 1 289 ? 0.106 8.695 15.648 1 92.81 289 SER A C 1
ATOM 2205 O O . SER A 1 289 ? 0.828 8.18 14.789 1 92.81 289 SER A O 1
ATOM 2207 N N . SER A 1 290 ? 0.532 9.312 16.703 1 83.88 290 SER A N 1
ATOM 2208 C CA . SER A 1 290 ? 1.961 9.359 17 1 83.88 290 SER A CA 1
ATOM 2209 C C . SER A 1 290 ? 2.344 8.352 18.078 1 83.88 290 SER A C 1
ATOM 2211 O O . SER A 1 290 ? 3.529 8.102 18.312 1 83.88 290 SER A O 1
ATOM 2213 N N . GLY A 1 291 ? 1.392 7.805 18.688 1 85.75 291 GLY A N 1
ATOM 2214 C CA . GLY A 1 291 ? 1.649 6.812 19.719 1 85.75 291 GLY A CA 1
ATOM 2215 C C . GLY A 1 291 ? 1.565 5.387 19.203 1 85.75 291 GLY A C 1
ATOM 2216 O O . GLY A 1 291 ? 0.797 5.094 18.281 1 85.75 291 GLY A O 1
ATOM 2217 N N . PRO A 1 292 ? 2.375 4.574 19.906 1 90.19 292 PRO A N 1
ATOM 2218 C CA . PRO A 1 292 ? 2.322 3.166 19.5 1 90.19 292 PRO A CA 1
ATOM 2219 C C . PRO A 1 292 ? 0.941 2.545 19.719 1 90.19 292 PRO A C 1
ATOM 2221 O O . PRO A 1 292 ? 0.25 2.879 20.672 1 90.19 292 PRO A O 1
ATOM 2224 N N . HIS A 1 293 ? 0.541 1.761 18.828 1 92.88 293 HIS A N 1
ATOM 2225 C CA . HIS A 1 293 ? -0.688 0.982 18.922 1 92.88 293 HIS A CA 1
ATOM 2226 C C . HIS A 1 293 ? -0.604 -0.288 18.094 1 92.88 293 HIS A C 1
ATOM 2228 O O . HIS A 1 293 ? 0.213 -0.376 17.172 1 92.88 293 HIS A O 1
ATOM 2234 N N . PRO A 1 294 ? -1.422 -1.266 18.453 1 93.88 294 PRO A N 1
ATOM 2235 C CA . PRO A 1 294 ? -1.437 -2.479 17.641 1 93.88 294 PRO A CA 1
ATOM 2236 C C . PRO A 1 294 ? -2.072 -2.256 16.266 1 93.88 294 PRO A C 1
ATOM 2238 O O . PRO A 1 294 ? -3.053 -1.514 16.156 1 93.88 294 PRO A O 1
ATOM 2241 N N . PHE A 1 295 ? -1.588 -2.889 15.266 1 95.69 295 PHE A N 1
ATOM 2242 C CA . PHE A 1 295 ? -2.055 -2.654 13.906 1 95.69 295 PHE A CA 1
ATOM 2243 C C . PHE A 1 295 ? -3.109 -3.682 13.516 1 95.69 295 PHE A C 1
ATOM 2245 O O . PHE A 1 295 ? -4.023 -3.377 12.742 1 95.69 295 PHE A O 1
ATOM 2252 N N . GLU A 1 296 ? -3.078 -4.883 14.031 1 94.56 296 GLU A N 1
ATOM 2253 C CA . GLU A 1 296 ? -3.955 -5.977 13.633 1 94.56 296 GLU A CA 1
ATOM 2254 C C . GLU A 1 296 ? -5.422 -5.602 13.805 1 94.56 296 GLU A C 1
ATOM 2256 O O . GLU A 1 296 ? -6.234 -5.789 12.898 1 94.56 296 GLU A O 1
ATOM 2261 N N . PRO A 1 297 ? -5.758 -5.031 14.969 1 95.56 297 PRO A N 1
ATOM 2262 C CA . PRO A 1 297 ? -7.168 -4.68 15.148 1 95.56 297 PRO A CA 1
ATOM 2263 C C . PRO A 1 297 ? -7.656 -3.668 14.117 1 95.56 297 PRO A C 1
ATOM 2265 O O . PRO A 1 297 ? -8.805 -3.748 13.664 1 95.56 297 PRO A O 1
ATOM 2268 N N . TYR A 1 298 ? -6.824 -2.773 13.711 1 97.06 298 TYR A N 1
ATOM 2269 C CA . TYR A 1 298 ? -7.23 -1.756 12.742 1 97.06 298 TYR A CA 1
ATOM 2270 C C . TYR A 1 298 ? -7.281 -2.332 11.336 1 97.06 298 TYR A C 1
ATOM 2272 O O . TYR A 1 298 ? -8.156 -1.969 10.539 1 97.06 298 TYR A O 1
ATOM 2280 N N . MET A 1 299 ? -6.367 -3.223 11.055 1 96.88 299 MET A N 1
ATOM 2281 C CA . MET A 1 299 ? -6.383 -3.859 9.742 1 96.88 299 MET A CA 1
ATOM 2282 C C . MET A 1 299 ? -7.656 -4.68 9.547 1 96.88 299 MET A C 1
ATOM 2284 O O . MET A 1 299 ? -8.172 -4.785 8.438 1 96.88 299 MET A O 1
ATOM 2288 N N . SER A 1 300 ? -8.148 -5.238 10.625 1 95.44 300 SER A N 1
ATOM 2289 C CA . SER A 1 300 ? -9.352 -6.062 10.562 1 95.44 300 SER A CA 1
ATOM 2290 C C . SER A 1 300 ? -10.586 -5.223 10.258 1 95.44 300 SE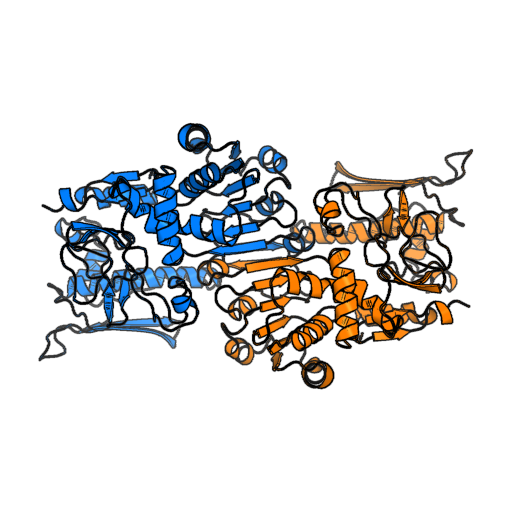R A C 1
ATOM 2292 O O . SER A 1 300 ? -11.633 -5.758 9.891 1 95.44 300 SER A O 1
ATOM 2294 N N . LEU A 1 301 ? -10.461 -3.932 10.398 1 97.88 301 LEU A N 1
ATOM 2295 C CA . LEU A 1 301 ? -11.578 -3.031 10.125 1 97.88 301 LEU A CA 1
ATOM 2296 C C . LEU A 1 301 ? -11.703 -2.77 8.625 1 97.88 301 LEU A C 1
ATOM 2298 O O . LEU A 1 301 ? -12.758 -2.334 8.164 1 97.88 301 LEU A O 1
ATOM 2302 N N . LEU A 1 302 ? -10.656 -2.986 7.887 1 97.94 302 LEU A N 1
ATOM 2303 C CA . LEU A 1 302 ? -10.625 -2.684 6.461 1 97.94 302 LEU A CA 1
ATOM 2304 C C . LEU A 1 302 ? -11.367 -3.746 5.664 1 97.94 302 LEU A C 1
ATOM 2306 O O . LEU A 1 302 ? -11.266 -4.938 5.957 1 97.94 302 LEU A O 1
ATOM 2310 N N . LYS A 1 303 ? -12.102 -3.217 4.695 1 96 303 LYS A N 1
ATOM 2311 C CA . LYS A 1 303 ? -12.641 -4.109 3.674 1 96 303 LYS A CA 1
ATOM 2312 C C . LYS A 1 303 ? -11.523 -4.734 2.842 1 96 303 LYS A C 1
ATOM 2314 O O . LYS A 1 303 ? -10.383 -4.285 2.889 1 96 303 LYS A O 1
ATOM 2319 N N . THR A 1 304 ? -11.922 -5.816 2.125 1 94.25 304 THR A N 1
ATOM 2320 C CA . THR A 1 304 ? -11.031 -6.344 1.099 1 94.25 304 THR A CA 1
ATOM 2321 C C . THR A 1 304 ? -10.594 -5.234 0.143 1 94.25 304 THR A C 1
ATOM 2323 O O . THR A 1 304 ? -11.406 -4.406 -0.264 1 94.25 304 THR A O 1
ATOM 2326 N N . GLU A 1 305 ? -9.211 -5.191 -0.106 1 94.88 305 GLU A N 1
ATOM 2327 C CA . GLU A 1 305 ? -8.555 -4.18 -0.932 1 94.88 305 GLU A CA 1
ATOM 2328 C C . GLU A 1 305 ? -8.539 -2.824 -0.232 1 94.88 305 GLU A C 1
ATOM 2330 O O . GLU A 1 305 ? -8.312 -1.794 -0.87 1 94.88 305 GLU A O 1
ATOM 2335 N N . GLY A 1 306 ? -8.852 -2.818 1.062 1 97.25 306 GLY A N 1
ATOM 2336 C CA . GLY A 1 306 ? -8.758 -1.587 1.831 1 97.25 306 GLY A CA 1
ATOM 2337 C C . GLY A 1 306 ? -7.332 -1.082 1.974 1 97.25 306 GLY A C 1
ATOM 2338 O O . GLY A 1 306 ? -6.375 -1.84 1.792 1 97.25 306 GLY A O 1
ATOM 2339 N N . THR A 1 307 ? -7.211 0.184 2.275 1 98.31 307 THR A N 1
ATOM 2340 C CA . THR A 1 307 ? -5.906 0.828 2.357 1 98.31 307 THR A CA 1
ATOM 2341 C C . THR A 1 307 ? -5.766 1.604 3.664 1 98.31 307 THR A C 1
ATOM 2343 O O . THR A 1 307 ? -6.664 2.361 4.043 1 98.31 307 THR A O 1
ATOM 2346 N N . LEU A 1 308 ? -4.699 1.333 4.355 1 98.62 308 LEU A N 1
ATOM 2347 C CA . LEU A 1 308 ? -4.293 2.123 5.512 1 98.62 308 LEU A CA 1
ATOM 2348 C C . LEU A 1 308 ? -3.057 2.957 5.195 1 98.62 308 LEU A C 1
ATOM 2350 O O . LEU A 1 308 ? -2.041 2.424 4.738 1 98.62 308 LEU A O 1
ATOM 2354 N N . VAL A 1 309 ? -3.158 4.238 5.391 1 98.56 309 VAL A N 1
ATOM 2355 C CA . VAL A 1 309 ? -2.021 5.113 5.125 1 98.56 309 VAL A CA 1
ATOM 2356 C C . VAL A 1 309 ? -1.521 5.719 6.438 1 98.56 309 VAL A C 1
ATOM 2358 O O . VAL A 1 309 ? -2.299 6.305 7.195 1 98.56 309 VAL A O 1
ATOM 2361 N N . LEU A 1 310 ? -0.271 5.57 6.656 1 98 310 LEU A N 1
ATOM 2362 C CA . LEU A 1 310 ? 0.392 6.156 7.816 1 98 310 LEU A CA 1
ATOM 2363 C C . LEU A 1 310 ? 0.873 7.57 7.512 1 98 310 LEU A C 1
ATOM 2365 O O . LEU A 1 310 ? 1.626 7.785 6.559 1 98 310 LEU A O 1
ATOM 2369 N N . VAL A 1 311 ? 0.416 8.508 8.289 1 97 311 VAL A N 1
ATOM 2370 C CA . VAL A 1 311 ? 0.928 9.867 8.195 1 97 311 VAL A CA 1
ATOM 2371 C C . VAL A 1 311 ? 1.542 10.289 9.531 1 97 311 VAL A C 1
ATOM 2373 O O . VAL A 1 311 ? 2.23 11.305 9.617 1 97 311 VAL A O 1
ATOM 2376 N N . GLY A 1 312 ? 1.254 9.469 10.539 1 91.75 312 GLY A N 1
ATOM 2377 C CA . GLY A 1 312 ? 1.942 9.578 11.82 1 91.75 312 GLY A CA 1
ATOM 2378 C C . GLY A 1 312 ? 3.066 8.57 11.977 1 91.75 312 GLY A C 1
ATOM 2379 O O . GLY A 1 312 ? 3.35 7.797 11.055 1 91.75 312 GLY A O 1
ATOM 2380 N N . LEU A 1 313 ? 3.754 8.625 13.07 1 87.75 313 LEU A N 1
ATOM 2381 C CA . LEU A 1 313 ? 4.863 7.719 13.352 1 87.75 313 LEU A CA 1
ATOM 2382 C C . LEU A 1 313 ? 4.617 6.938 14.641 1 87.75 313 LEU A C 1
ATOM 2384 O O . LEU A 1 313 ? 5.305 7.148 15.641 1 87.75 313 LEU A O 1
ATOM 2388 N N . PRO A 1 314 ? 3.777 5.992 14.602 1 85.12 314 PRO A N 1
ATOM 2389 C CA . PRO A 1 314 ? 3.377 5.258 15.805 1 85.12 314 PRO A CA 1
ATOM 2390 C C . PRO A 1 314 ? 4.438 4.266 16.266 1 85.12 314 PRO A C 1
ATOM 2392 O O . PRO A 1 314 ? 4.199 3.496 17.203 1 85.12 314 PRO A O 1
ATOM 2395 N N . GLY A 1 315 ? 5.504 4.195 15.695 1 87.62 315 GLY A N 1
ATOM 2396 C CA . GLY A 1 315 ? 6.547 3.258 16.094 1 87.62 315 GLY A CA 1
ATOM 2397 C C . GLY A 1 315 ? 6.648 2.061 15.164 1 87.62 315 GLY A C 1
ATOM 2398 O O . GLY A 1 315 ? 6.766 2.217 13.945 1 87.62 315 GLY A O 1
ATOM 2399 N N . GLU A 1 316 ? 6.535 0.916 15.828 1 92.12 316 GLU A N 1
ATOM 2400 C CA . GLU A 1 316 ? 6.738 -0.307 15.062 1 92.12 316 GLU A CA 1
ATOM 2401 C C . GLU A 1 316 ? 5.414 -0.862 14.539 1 92.12 316 GLU A C 1
ATOM 2403 O O . GLU A 1 316 ? 4.41 -0.854 15.258 1 92.12 316 GLU A O 1
ATOM 2408 N N . ILE A 1 317 ? 5.457 -1.304 13.328 1 94.75 317 ILE A N 1
ATOM 2409 C CA . ILE A 1 317 ? 4.352 -2.023 12.711 1 94.75 317 ILE A CA 1
ATOM 2410 C C . ILE A 1 317 ? 4.57 -3.527 12.852 1 94.75 317 ILE A C 1
ATOM 2412 O O . ILE A 1 317 ? 5.605 -4.055 12.43 1 94.75 317 ILE A O 1
ATOM 2416 N N . ARG A 1 318 ? 3.682 -4.16 13.453 1 93.62 318 ARG A N 1
ATOM 2417 C CA . ARG A 1 318 ? 3.686 -5.617 13.555 1 93.62 318 ARG A CA 1
ATOM 2418 C C . ARG A 1 318 ? 2.371 -6.207 13.062 1 93.62 318 ARG A C 1
ATOM 2420 O O . ARG A 1 318 ? 1.302 -5.883 13.578 1 93.62 318 ARG A O 1
ATOM 2427 N N . LEU A 1 319 ? 2.508 -7.031 12.047 1 94.19 319 LEU A N 1
ATOM 2428 C CA . LEU A 1 319 ? 1.316 -7.664 11.484 1 94.19 319 LEU A CA 1
ATOM 2429 C C . LEU A 1 319 ? 1.661 -9 10.836 1 94.19 319 LEU A C 1
ATOM 2431 O O . LEU A 1 319 ? 2.811 -9.234 10.461 1 94.19 319 LEU A O 1
ATOM 2435 N N . SER A 1 320 ? 0.68 -9.82 10.828 1 92.44 320 SER A N 1
ATOM 2436 C CA . SER A 1 320 ? 0.852 -11.07 10.086 1 92.44 320 SER A CA 1
ATOM 2437 C C . SER A 1 320 ? 0.777 -10.828 8.578 1 92.44 320 SER A C 1
ATOM 2439 O O . SER A 1 320 ? -0.044 -10.039 8.109 1 92.44 320 SER A O 1
ATOM 2441 N N . ALA A 1 321 ? 1.61 -11.492 7.855 1 92.38 321 ALA A N 1
ATOM 2442 C CA . ALA A 1 321 ? 1.545 -11.414 6.398 1 92.38 321 ALA A CA 1
ATOM 2443 C C . ALA A 1 321 ? 0.18 -11.859 5.887 1 92.38 321 ALA A C 1
ATOM 2445 O O . ALA A 1 321 ? -0.315 -11.344 4.883 1 92.38 321 ALA A O 1
ATOM 2446 N N . ALA A 1 322 ? -0.437 -12.766 6.586 1 90.12 322 ALA A N 1
ATOM 2447 C CA . ALA A 1 322 ? -1.743 -13.297 6.199 1 90.12 322 ALA A CA 1
ATOM 2448 C C . ALA A 1 322 ? -2.799 -12.195 6.191 1 90.12 322 ALA A C 1
ATOM 2450 O O . ALA A 1 322 ? -3.717 -12.211 5.367 1 90.12 322 ALA A O 1
ATOM 2451 N N . THR A 1 323 ? -2.629 -11.242 7.055 1 92 323 THR A N 1
ATOM 2452 C CA . THR A 1 323 ? -3.564 -10.133 7.148 1 92 323 THR A CA 1
ATOM 2453 C C . THR A 1 323 ? -3.58 -9.328 5.852 1 92 323 THR A C 1
ATOM 2455 O O . THR A 1 323 ? -4.641 -8.891 5.398 1 92 323 THR A O 1
ATOM 2458 N N . LEU A 1 324 ? -2.441 -9.203 5.238 1 95.19 324 LEU A N 1
ATOM 2459 C CA . LEU A 1 324 ? -2.328 -8.422 4.008 1 95.19 324 LEU A CA 1
ATOM 2460 C C . LEU A 1 324 ? -2.705 -9.266 2.795 1 95.19 324 LEU A C 1
ATOM 2462 O O . LEU A 1 324 ? -3.26 -8.75 1.821 1 95.19 324 LEU A O 1
ATOM 2466 N N . VAL A 1 325 ? -2.465 -10.539 2.84 1 93.44 325 VAL A N 1
ATOM 2467 C CA . VAL A 1 325 ? -2.562 -11.367 1.638 1 93.44 325 VAL A CA 1
ATOM 2468 C C . VAL A 1 325 ? -3.982 -11.906 1.497 1 93.44 325 VAL A C 1
ATOM 2470 O O . VAL A 1 325 ? -4.574 -11.836 0.418 1 93.44 325 VAL A O 1
ATOM 2473 N N . LEU A 1 326 ? -4.668 -12.555 2.518 1 85.5 326 LEU A N 1
ATOM 2474 C CA . LEU A 1 326 ? -5.941 -13.266 2.434 1 85.5 326 LEU A CA 1
ATOM 2475 C C . LEU A 1 326 ? -7.102 -12.281 2.324 1 85.5 326 LEU A C 1
ATOM 2477 O O . LEU A 1 326 ? -8.164 -12.625 1.796 1 85.5 326 LEU A O 1
ATOM 2481 N N . GLY A 1 327 ? -7.055 -11.078 2.629 1 81.5 327 GLY A N 1
ATOM 2482 C CA . GLY A 1 327 ? -7.867 -9.883 2.426 1 81.5 327 GLY A CA 1
ATOM 2483 C C . GLY A 1 327 ? -7.078 -8.703 1.896 1 81.5 327 GLY A C 1
ATOM 2484 O O . GLY A 1 327 ? -6.797 -7.758 2.633 1 81.5 327 GLY A O 1
ATOM 2485 N N . PRO A 1 328 ? -6.785 -9.094 0.49 1 92.81 328 PRO A N 1
ATOM 2486 C CA . PRO A 1 328 ? -5.672 -8.234 0.103 1 92.81 328 PRO A CA 1
ATOM 2487 C C . PRO A 1 328 ? -5.852 -6.789 0.574 1 92.81 328 PRO A C 1
ATOM 2489 O O . PRO A 1 328 ? -6.922 -6.203 0.386 1 92.81 328 PRO A O 1
ATOM 2492 N N . LYS A 1 329 ? -4.926 -6.383 1.293 1 97.19 329 LYS A N 1
ATOM 2493 C CA . LYS A 1 329 ? -4.922 -5.027 1.837 1 97.19 329 LYS A CA 1
ATOM 2494 C C . LYS A 1 329 ? -3.58 -4.344 1.602 1 97.19 329 LYS A C 1
ATOM 2496 O O . LYS A 1 329 ? -2.609 -4.988 1.2 1 97.19 329 LYS A O 1
ATOM 2501 N N . THR A 1 330 ? -3.594 -3.016 1.823 1 97.88 330 THR A N 1
ATOM 2502 C CA . THR A 1 330 ? -2.406 -2.207 1.563 1 97.88 330 THR A CA 1
ATOM 2503 C C . THR A 1 330 ? -2.096 -1.307 2.756 1 97.88 330 THR A C 1
ATOM 2505 O O . THR A 1 330 ? -3.002 -0.722 3.352 1 97.88 330 THR A O 1
ATOM 2508 N N . ILE A 1 331 ? -0.836 -1.259 3.086 1 97.88 331 ILE A N 1
ATOM 2509 C CA . ILE A 1 331 ? -0.322 -0.258 4.016 1 97.88 331 ILE A CA 1
ATOM 2510 C C . ILE A 1 331 ? 0.689 0.636 3.301 1 97.88 331 ILE A C 1
ATOM 2512 O O . ILE A 1 331 ? 1.571 0.145 2.594 1 97.88 331 ILE A O 1
ATOM 2516 N N . SER A 1 332 ? 0.494 1.899 3.477 1 97.81 332 SER A N 1
ATOM 2517 C CA . SER A 1 332 ? 1.389 2.863 2.844 1 97.81 332 SER A CA 1
ATOM 2518 C C . SER A 1 332 ? 1.766 3.982 3.811 1 97.81 332 SER A C 1
ATOM 2520 O O . SER A 1 332 ? 1.131 4.148 4.852 1 97.81 332 SER A O 1
ATOM 2522 N N . GLY A 1 333 ? 2.854 4.59 3.5 1 96.94 333 GLY A N 1
ATOM 2523 C CA . GLY A 1 333 ? 3.254 5.789 4.219 1 96.94 333 GLY A CA 1
ATOM 2524 C C . GLY A 1 333 ? 3.275 7.027 3.342 1 96.94 333 GLY A C 1
ATOM 2525 O O . GLY A 1 333 ? 3.436 6.934 2.123 1 96.94 333 GLY A O 1
ATOM 2526 N N . SER A 1 334 ? 3.105 8.125 3.969 1 95.38 334 SER A N 1
ATOM 2527 C CA . SER A 1 334 ? 3.121 9.383 3.232 1 95.38 334 SER A CA 1
ATOM 2528 C C . SER A 1 334 ? 3.76 10.5 4.055 1 95.38 334 SER A C 1
ATOM 2530 O O . SER A 1 334 ? 3.609 10.539 5.277 1 95.38 334 SER A O 1
ATOM 2532 N N . LEU A 1 335 ? 4.48 11.312 3.348 1 91.06 335 LEU A N 1
ATOM 2533 C CA . LEU A 1 335 ? 5.148 12.445 3.971 1 91.06 335 LEU A CA 1
ATOM 2534 C C . LEU A 1 335 ? 4.84 13.742 3.223 1 91.06 335 LEU A C 1
ATOM 2536 O O . LEU A 1 335 ? 5.371 13.977 2.135 1 91.06 335 LEU A O 1
ATOM 2540 N N . VAL A 1 336 ? 4.07 14.531 3.816 1 91.81 336 VAL A N 1
ATOM 2541 C CA . VAL A 1 336 ? 3.721 15.836 3.25 1 91.81 336 VAL A CA 1
ATOM 2542 C C . VAL A 1 336 ? 3.213 15.656 1.822 1 91.81 336 VAL A C 1
ATOM 2544 O O . VAL A 1 336 ? 2.436 14.742 1.542 1 91.81 336 VAL A O 1
ATOM 2547 N N . GLY A 1 337 ? 3.326 16.516 0.911 1 95.31 337 GLY A N 1
ATOM 2548 C CA . GLY A 1 337 ? 2.92 16.5 -0.485 1 95.31 337 GLY A CA 1
ATOM 2549 C C . GLY A 1 337 ? 3.744 17.438 -1.349 1 95.31 337 GLY A C 1
ATOM 2550 O O . GLY A 1 337 ? 4.531 18.234 -0.833 1 95.31 337 GLY A O 1
ATOM 2551 N N . GLY A 1 338 ? 3.645 17.266 -2.586 1 96.25 338 GLY A N 1
ATOM 2552 C CA . GLY A 1 338 ? 4.387 18.078 -3.533 1 96.25 338 GLY A CA 1
ATOM 2553 C C . GLY A 1 338 ? 3.807 19.469 -3.703 1 96.25 338 GLY A C 1
ATOM 2554 O O . GLY A 1 338 ? 2.756 19.797 -3.139 1 96.25 338 GLY A O 1
ATOM 2555 N N . THR A 1 339 ? 4.5 20.297 -4.473 1 96.88 339 THR A N 1
ATOM 2556 C CA . THR A 1 339 ? 4.125 21.688 -4.629 1 96.88 339 THR A CA 1
ATOM 2557 C C . THR A 1 339 ? 2.793 21.812 -5.363 1 96.88 339 THR A C 1
ATOM 2559 O O . THR A 1 339 ? 1.963 22.656 -5.016 1 96.88 339 THR A O 1
ATOM 2562 N N . LYS A 1 340 ? 2.613 20.984 -6.34 1 97.38 340 LYS A N 1
ATOM 2563 C CA . LYS A 1 340 ? 1.345 21 -7.062 1 97.38 340 LYS A CA 1
ATOM 2564 C C . LYS A 1 340 ? 0.183 20.641 -6.145 1 97.38 340 LYS A C 1
ATOM 2566 O O . LYS A 1 340 ? -0.866 21.281 -6.172 1 97.38 340 LYS A O 1
ATOM 2571 N N . GLU A 1 341 ? 0.375 19.672 -5.398 1 97.75 341 GLU A N 1
ATOM 2572 C CA . GLU A 1 341 ? -0.666 19.203 -4.488 1 97.75 341 GLU A CA 1
ATOM 2573 C C . GLU A 1 341 ? -0.985 20.25 -3.426 1 97.75 341 GLU A C 1
ATOM 2575 O O . GLU A 1 341 ? -2.133 20.375 -2.994 1 97.75 341 GLU A O 1
ATOM 2580 N N . ILE A 1 342 ? 0.024 20.938 -2.984 1 97.81 342 ILE A N 1
ATOM 2581 C CA . ILE A 1 342 ? -0.188 22 -1.998 1 97.81 342 ILE A CA 1
ATOM 2582 C C . ILE A 1 342 ? -1.112 23.062 -2.576 1 97.81 342 ILE A C 1
ATOM 2584 O O . ILE A 1 342 ? -2.068 23.484 -1.921 1 97.81 342 ILE A O 1
ATOM 2588 N N . LYS A 1 343 ? -0.856 23.469 -3.787 1 97.5 343 LYS A N 1
ATOM 2589 C CA . LYS A 1 343 ? -1.698 24.453 -4.449 1 97.5 343 LYS A CA 1
ATOM 2590 C C . LYS A 1 343 ? -3.133 23.953 -4.586 1 97.5 343 LYS A C 1
ATOM 2592 O O . LYS A 1 343 ? -4.082 24.672 -4.273 1 97.5 343 LYS A O 1
ATOM 2597 N N . GLU A 1 344 ? -3.227 22.719 -5.004 1 98.25 344 GLU A N 1
ATOM 2598 C CA . GLU A 1 344 ? -4.547 22.109 -5.168 1 98.25 344 GLU A CA 1
ATOM 2599 C C . GLU A 1 344 ? -5.281 22.031 -3.832 1 98.25 344 GLU A C 1
ATOM 2601 O O . GLU A 1 344 ? -6.477 22.297 -3.754 1 98.25 344 GLU A O 1
ATOM 2606 N N . MET A 1 345 ? -4.566 21.656 -2.875 1 98.62 345 MET A N 1
ATOM 2607 C CA . MET A 1 345 ? -5.148 21.516 -1.542 1 98.62 345 MET A CA 1
ATOM 2608 C C . MET A 1 345 ? -5.637 22.875 -1.029 1 98.62 345 MET A C 1
ATOM 2610 O O . MET A 1 345 ? -6.727 22.969 -0.466 1 98.62 345 MET A O 1
ATOM 2614 N N . LEU A 1 346 ? -4.848 23.922 -1.222 1 98.38 346 LEU A N 1
ATOM 2615 C CA . LEU A 1 346 ? -5.23 25.266 -0.785 1 98.38 346 LEU A CA 1
ATOM 2616 C C . LEU A 1 346 ? -6.492 25.734 -1.502 1 98.38 346 LEU A C 1
ATOM 2618 O O . LEU A 1 346 ? -7.418 26.25 -0.869 1 98.38 346 LEU A O 1
ATOM 2622 N N . GLU A 1 347 ? -6.52 25.516 -2.781 1 98.25 347 GLU A N 1
ATOM 2623 C CA . GLU A 1 347 ? -7.691 25.906 -3.564 1 98.25 347 GLU A CA 1
ATOM 2624 C C . GLU A 1 347 ? -8.922 25.109 -3.133 1 98.25 347 GLU A C 1
ATOM 2626 O O . GLU A 1 347 ? -10.008 25.672 -2.984 1 98.25 347 GLU A O 1
ATOM 2631 N N . PHE A 1 348 ? -8.75 23.906 -2.945 1 98.69 348 PHE A N 1
ATOM 2632 C CA . PHE A 1 348 ? -9.852 23.062 -2.51 1 98.69 348 PHE A CA 1
ATOM 2633 C C . PHE A 1 348 ? -10.367 23.5 -1.144 1 98.69 348 PHE A C 1
ATOM 2635 O O . PHE A 1 348 ? -11.578 23.562 -0.924 1 98.69 348 PHE A O 1
ATOM 2642 N N . SER A 1 349 ? -9.445 23.703 -0.241 1 98.56 349 SER A N 1
ATOM 2643 C CA . SER A 1 349 ? -9.812 24.141 1.105 1 98.56 349 SER A CA 1
ATOM 2644 C C . SER A 1 349 ? -10.578 25.453 1.076 1 98.56 349 SER A C 1
ATOM 2646 O O . SER A 1 349 ? -11.578 25.609 1.777 1 98.56 349 SER A O 1
ATOM 2648 N N . ALA A 1 350 ? -10.133 26.344 0.289 1 98.31 350 ALA A N 1
ATOM 2649 C CA . ALA A 1 350 ? -10.805 27.641 0.162 1 98.31 350 ALA A CA 1
ATOM 2650 C C . ALA A 1 350 ? -12.195 27.469 -0.443 1 98.31 350 ALA A C 1
ATOM 2652 O O . ALA A 1 350 ? -13.172 28.016 0.069 1 98.31 350 ALA A O 1
ATOM 2653 N N . ALA A 1 351 ? -12.281 26.672 -1.465 1 98 351 ALA A N 1
ATOM 2654 C CA . ALA A 1 351 ? -13.539 26.469 -2.182 1 98 351 ALA A CA 1
ATOM 2655 C C . ALA A 1 351 ? -14.578 25.797 -1.292 1 98 351 ALA A C 1
ATOM 2657 O O . ALA A 1 351 ? -15.773 26.047 -1.424 1 98 351 ALA A O 1
ATOM 2658 N N . ASN A 1 352 ? -14.117 25.016 -0.406 1 97.88 352 ASN A N 1
ATOM 2659 C CA . ASN A 1 352 ? -15.039 24.234 0.411 1 97.88 352 ASN A CA 1
ATOM 2660 C C . ASN A 1 352 ? -15.07 24.734 1.854 1 97.88 352 ASN A C 1
ATOM 2662 O O . ASN A 1 352 ? -15.664 24.078 2.723 1 97.88 352 ASN A O 1
ATOM 2666 N N . LYS A 1 353 ? -14.359 25.781 2.09 1 97.12 353 LYS A N 1
ATOM 2667 C CA . LYS A 1 353 ? -14.336 26.438 3.393 1 97.12 353 LYS A CA 1
ATOM 2668 C C . LYS A 1 353 ? -13.859 25.469 4.48 1 97.12 353 LYS A C 1
ATOM 2670 O O . LYS A 1 353 ? -14.508 25.344 5.523 1 97.12 353 LYS A O 1
ATOM 2675 N N . ILE A 1 354 ? -12.859 24.828 4.16 1 98.12 354 ILE A N 1
ATOM 2676 C CA . ILE A 1 354 ? -12.219 23.922 5.121 1 98.12 354 ILE A CA 1
ATOM 2677 C C . ILE A 1 354 ? -11.156 24.688 5.906 1 98.12 354 ILE A C 1
ATOM 2679 O O . ILE A 1 354 ? -10.156 25.141 5.336 1 98.12 354 ILE A O 1
ATOM 2683 N N . TYR A 1 355 ? -11.352 24.812 7.211 1 97.44 355 TYR A N 1
ATOM 2684 C CA . TYR A 1 355 ? -10.453 25.562 8.078 1 97.44 355 TYR A CA 1
ATOM 2685 C C . TYR A 1 355 ? -9.93 24.688 9.211 1 97.44 355 TYR A C 1
ATOM 2687 O O . TYR A 1 355 ? -10.695 23.984 9.875 1 97.44 355 TYR A O 1
ATOM 2695 N N . PRO A 1 356 ? -8.641 24.734 9.367 1 96.94 356 PRO A N 1
ATOM 2696 C CA . PRO A 1 356 ? -8.148 24.078 10.578 1 96.94 356 PRO A CA 1
ATOM 2697 C C . PRO A 1 356 ? -8.609 24.766 11.859 1 96.94 356 PRO A C 1
ATOM 2699 O O . PRO A 1 356 ? -8.891 25.969 11.844 1 96.94 356 PRO A O 1
ATOM 2702 N N . LYS A 1 357 ? -8.742 24 12.898 1 95.12 357 LYS A N 1
ATOM 2703 C CA . LYS A 1 357 ? -8.93 24.578 14.219 1 95.12 357 LYS A CA 1
ATOM 2704 C C . LYS A 1 357 ? -7.59 24.953 14.852 1 95.12 357 LYS A C 1
ATOM 2706 O O . LYS A 1 357 ? -6.676 24.125 14.922 1 95.12 357 LYS A O 1
ATOM 2711 N N . ILE A 1 358 ? -7.527 26.281 15.258 1 94 358 ILE A N 1
ATOM 2712 C CA . ILE A 1 358 ? -6.234 26.734 15.75 1 94 358 ILE A CA 1
ATOM 2713 C C . ILE A 1 358 ? -6.43 27.531 17.031 1 94 358 ILE A C 1
ATOM 2715 O O . ILE A 1 358 ? -7.555 27.906 17.375 1 94 358 ILE A O 1
ATOM 2719 N N . GLU A 1 359 ? -5.379 27.641 17.75 1 92.69 359 GLU A N 1
ATOM 2720 C CA . GLU A 1 359 ? -5.219 28.656 18.797 1 92.69 359 GLU A CA 1
ATOM 2721 C C . GLU A 1 359 ? -4.184 29.703 18.406 1 92.69 359 GLU A C 1
ATOM 2723 O O . GLU A 1 359 ? -2.988 29.406 18.344 1 92.69 359 GLU A O 1
ATOM 2728 N N . LEU A 1 360 ? -4.719 30.891 18.094 1 91.44 360 LEU A N 1
ATOM 2729 C CA . LEU A 1 360 ? -3.832 31.984 17.734 1 91.44 360 LEU A CA 1
ATOM 2730 C C . LEU A 1 360 ? -3.199 32.594 18.984 1 91.44 360 LEU A C 1
ATOM 2732 O O . LEU A 1 360 ? -3.906 33.031 19.906 1 91.44 360 LEU A O 1
ATOM 2736 N N . ILE A 1 361 ? -1.864 32.656 18.984 1 88.56 361 ILE A N 1
ATOM 2737 C CA . ILE A 1 361 ? -1.19 33.125 20.188 1 88.56 361 ILE A CA 1
ATOM 2738 C C . ILE A 1 361 ? -0.135 34.156 19.844 1 88.56 361 ILE A C 1
ATOM 2740 O O . ILE A 1 361 ? 0.394 34.156 18.719 1 88.56 361 ILE A O 1
ATOM 2744 N N . PRO A 1 362 ? 0.134 35.031 20.781 1 86.12 362 PRO A N 1
ATOM 2745 C CA . PRO A 1 362 ? 1.292 35.906 20.594 1 86.12 362 PRO A CA 1
ATOM 2746 C C . PRO A 1 362 ? 2.619 35.188 20.828 1 86.12 362 PRO A C 1
ATOM 2748 O O . PRO A 1 362 ? 2.645 34.125 21.438 1 86.12 362 PRO A O 1
ATOM 2751 N N . ILE A 1 363 ? 3.67 35.75 20.312 1 78.19 363 ILE A N 1
ATOM 2752 C CA . ILE A 1 363 ? 4.988 35.156 20.391 1 78.19 363 ILE A CA 1
ATOM 2753 C C . ILE A 1 363 ? 5.398 35 21.859 1 78.19 363 ILE A C 1
ATOM 2755 O O . ILE A 1 363 ? 6.141 34.094 22.203 1 78.19 363 ILE A O 1
ATOM 2759 N N . THR A 1 364 ? 4.859 35.875 22.75 1 78.69 364 THR A N 1
ATOM 2760 C CA . THR A 1 364 ? 5.219 35.875 24.172 1 78.69 364 THR A CA 1
ATOM 2761 C C . THR A 1 364 ? 4.648 34.625 24.859 1 78.69 364 THR A C 1
ATOM 2763 O O . THR A 1 364 ? 5.105 34.25 25.938 1 78.69 364 THR A O 1
ATOM 2766 N N . TYR A 1 365 ? 3.738 34.062 24.219 1 86.81 365 TYR A N 1
ATOM 2767 C CA . TYR A 1 365 ? 3.051 32.906 24.797 1 86.81 365 TYR A CA 1
ATOM 2768 C C . TYR A 1 365 ? 3.682 31.609 24.328 1 86.81 365 TYR A C 1
ATOM 2770 O O . TYR A 1 365 ? 3.225 30.516 24.688 1 86.81 365 TYR A O 1
ATOM 2778 N N . VAL A 1 366 ? 4.719 31.625 23.625 1 81.19 366 VAL A N 1
ATOM 2779 C CA . VAL A 1 366 ? 5.254 30.484 22.891 1 81.19 366 VAL A CA 1
ATOM 2780 C C . VAL A 1 366 ? 5.719 29.406 23.875 1 81.19 366 VAL A C 1
ATOM 2782 O O . VAL A 1 366 ? 5.531 28.203 23.625 1 81.19 366 VAL A O 1
ATOM 2785 N N . ASN A 1 367 ? 6.305 29.781 24.969 1 73.88 367 ASN A N 1
ATOM 2786 C CA . ASN A 1 367 ? 6.797 28.797 25.938 1 73.88 367 ASN A CA 1
ATOM 2787 C C . ASN A 1 367 ? 5.652 28.031 26.594 1 73.88 367 ASN A C 1
ATOM 2789 O O . ASN A 1 367 ? 5.719 26.812 26.719 1 73.88 367 ASN A O 1
ATOM 2793 N N . GLU A 1 368 ? 4.719 28.812 26.969 1 84.88 368 GLU A N 1
ATOM 2794 C CA . GLU A 1 368 ? 3.533 28.172 27.531 1 84.88 368 GLU A CA 1
ATOM 2795 C C . GLU A 1 368 ? 2.865 27.25 26.5 1 84.88 368 GLU A C 1
ATOM 2797 O O . GLU A 1 368 ? 2.391 26.172 26.844 1 84.88 368 GLU A O 1
ATOM 2802 N N . ALA A 1 369 ? 2.83 27.688 25.328 1 84.12 369 ALA A N 1
ATOM 2803 C CA . ALA A 1 369 ? 2.24 26.891 24.25 1 84.12 369 ALA A CA 1
ATOM 2804 C C . ALA A 1 369 ? 2.973 25.578 24.078 1 84.12 369 ALA A C 1
ATOM 2806 O O . ALA A 1 369 ? 2.344 24.531 23.891 1 84.12 369 ALA A O 1
ATOM 2807 N N . LEU A 1 370 ? 4.234 25.562 24.094 1 80.44 370 LEU A N 1
ATOM 2808 C CA . LEU A 1 370 ? 5.035 24.359 23.969 1 80.44 370 LEU A CA 1
ATOM 2809 C C . LEU A 1 370 ? 4.719 23.375 25.078 1 80.44 370 LEU A C 1
ATOM 2811 O O . LEU A 1 370 ? 4.594 22.172 24.844 1 80.44 370 LEU A O 1
ATOM 2815 N N . ASP A 1 371 ? 4.59 23.938 26.297 1 79.69 371 ASP A N 1
ATOM 2816 C CA . ASP A 1 371 ? 4.207 23.094 27.438 1 79.69 371 ASP A CA 1
ATOM 2817 C C . ASP A 1 371 ? 2.859 22.422 27.203 1 79.69 371 ASP A C 1
ATOM 2819 O O . ASP A 1 371 ? 2.686 21.25 27.5 1 79.69 371 ASP A O 1
ATOM 2823 N N . ARG A 1 372 ? 2.066 23.172 26.672 1 87.56 372 ARG A N 1
ATOM 2824 C CA . ARG A 1 372 ? 0.72 22.672 26.422 1 87.56 372 ARG A CA 1
ATOM 2825 C C . ARG A 1 372 ? 0.73 21.609 25.328 1 87.56 372 ARG A C 1
ATOM 2827 O O . ARG A 1 372 ? -0.049 20.656 25.375 1 87.56 372 ARG A O 1
ATOM 2834 N N . VAL A 1 373 ? 1.599 21.719 24.344 1 81.06 373 VAL A N 1
ATOM 2835 C CA . VAL A 1 373 ? 1.725 20.734 23.281 1 81.06 373 VAL A CA 1
ATOM 2836 C C . VAL A 1 373 ? 2.205 19.406 23.875 1 81.06 373 VAL A C 1
ATOM 2838 O O . VAL A 1 373 ? 1.672 18.344 23.547 1 81.06 373 VAL A O 1
ATOM 2841 N N . VAL A 1 374 ? 3.146 19.484 24.734 1 74.56 374 VAL A N 1
ATOM 2842 C CA . VAL A 1 374 ? 3.711 18.297 25.359 1 74.56 374 VAL A CA 1
ATOM 2843 C C . VAL A 1 374 ? 2.641 17.578 26.188 1 74.56 374 VAL A C 1
ATOM 2845 O O . VAL A 1 374 ? 2.584 16.344 26.219 1 74.56 374 VAL A O 1
ATOM 2848 N N . LYS A 1 375 ? 1.792 18.406 26.781 1 77.44 375 LYS A N 1
ATOM 2849 C CA . LYS A 1 375 ? 0.716 17.875 27.609 1 77.44 375 LYS A CA 1
ATOM 2850 C C . LYS A 1 375 ? -0.491 17.484 26.75 1 77.44 375 LYS A C 1
ATOM 2852 O O . LYS A 1 375 ? -1.544 17.125 27.281 1 77.44 375 LYS A O 1
ATOM 2857 N N . LYS A 1 376 ? -0.315 17.625 25.516 1 77.94 376 LYS A N 1
ATOM 2858 C CA . LYS A 1 376 ? -1.375 17.297 24.562 1 77.94 376 LYS A CA 1
ATOM 2859 C C . LYS A 1 376 ? -2.615 18.156 24.812 1 77.94 376 LYS A C 1
ATOM 2861 O O . LYS A 1 376 ? -3.742 17.672 24.656 1 77.94 376 LYS A O 1
ATOM 2866 N N . ASP A 1 377 ? -2.293 19.297 25.312 1 82.25 377 ASP A N 1
ATOM 2867 C CA . ASP A 1 377 ? -3.35 20.266 25.562 1 82.25 377 ASP A CA 1
ATOM 2868 C C . ASP A 1 377 ? -3.398 21.328 24.469 1 82.25 377 ASP A C 1
ATOM 2870 O O . ASP A 1 377 ? -3.158 22.516 24.719 1 82.25 377 ASP A O 1
ATOM 2874 N N . VAL A 1 378 ? -3.572 20.953 23.266 1 83.44 378 VAL A N 1
ATOM 2875 C CA . VAL A 1 378 ? -3.682 21.859 22.125 1 83.44 378 VAL A CA 1
ATOM 2876 C C . VAL A 1 378 ? -4.848 21.438 21.234 1 83.44 378 VAL A C 1
ATOM 2878 O O . VAL A 1 378 ? -5.062 20.234 21.016 1 83.44 378 VAL A O 1
ATOM 2881 N N . GLN A 1 379 ? -5.648 22.375 20.828 1 84.12 379 GLN A N 1
ATOM 2882 C CA . GLN A 1 379 ? -6.758 22.141 19.906 1 84.12 379 GLN A CA 1
ATOM 2883 C C . GLN A 1 379 ? -6.68 23.078 18.703 1 84.12 379 GLN A C 1
ATOM 2885 O O . GLN A 1 379 ? -7.109 24.234 18.781 1 84.12 379 GLN A O 1
ATOM 2890 N N . TYR A 1 380 ? -6.258 22.641 17.734 1 89.69 380 TYR A N 1
ATOM 2891 C CA . TYR A 1 380 ? -5.449 21.453 17.438 1 89.69 380 TYR A CA 1
ATOM 2892 C C . TYR A 1 380 ? -4.031 21.859 17.047 1 89.69 380 TYR A C 1
ATOM 2894 O O . TYR A 1 380 ? -3.123 21.016 17.047 1 89.69 380 TYR A O 1
ATOM 2902 N N . ARG A 1 381 ? -3.916 23.141 16.688 1 89.19 381 ARG A N 1
ATOM 2903 C CA . ARG A 1 381 ? -2.609 23.688 16.328 1 89.19 381 ARG A CA 1
ATOM 2904 C C . ARG A 1 381 ? -2.443 25.094 16.875 1 89.19 381 ARG A C 1
ATOM 2906 O O . ARG A 1 381 ? -3.381 25.891 16.844 1 89.19 381 ARG A O 1
ATOM 2913 N N . PHE A 1 382 ? -1.296 25.406 17.375 1 88.62 382 PHE A N 1
ATOM 2914 C CA . PHE A 1 382 ? -0.958 26.781 17.719 1 88.62 382 PHE A CA 1
ATOM 2915 C C . PHE A 1 382 ? -0.431 27.516 16.5 1 88.62 382 PHE A C 1
ATOM 2917 O O . PHE A 1 382 ? 0.351 26.969 15.719 1 88.62 382 PHE A O 1
ATOM 2924 N N . VAL A 1 383 ? -0.963 28.688 16.312 1 88.94 383 VAL A N 1
ATOM 2925 C CA . VAL A 1 383 ? -0.436 29.609 15.305 1 88.94 383 VAL A CA 1
ATOM 2926 C C . VAL A 1 383 ? 0.075 30.875 15.984 1 88.94 383 VAL A C 1
ATOM 2928 O O . VAL A 1 383 ? -0.646 31.5 16.766 1 88.94 383 VAL A O 1
ATOM 2931 N N . ILE A 1 384 ? 1.305 31.188 15.688 1 84.5 384 ILE A N 1
ATOM 2932 C CA . ILE A 1 384 ? 1.921 32.344 16.312 1 84.5 384 ILE A CA 1
ATOM 2933 C C . ILE A 1 384 ? 1.74 33.594 15.43 1 84.5 384 ILE A C 1
ATOM 2935 O O . ILE A 1 384 ? 2.139 33.562 14.266 1 84.5 384 ILE A O 1
ATOM 2939 N N . ASP A 1 385 ? 1.128 34.562 16 1 85.19 385 ASP A N 1
ATOM 2940 C CA . ASP A 1 385 ? 0.971 35.844 15.312 1 85.19 385 ASP A CA 1
ATOM 2941 C C . ASP A 1 385 ? 2.199 36.719 15.508 1 85.19 385 ASP A C 1
ATOM 2943 O O . ASP A 1 385 ? 2.279 37.5 16.469 1 85.19 385 ASP A O 1
ATOM 2947 N N . ILE A 1 386 ? 3.068 36.688 14.609 1 75.06 386 ILE A N 1
ATOM 2948 C CA . ILE A 1 386 ? 4.324 37.406 14.711 1 75.06 386 ILE A CA 1
ATOM 2949 C C . ILE A 1 386 ? 4.094 38.906 14.367 1 75.06 386 ILE A C 1
ATOM 2951 O O . ILE A 1 386 ? 4.68 39.781 14.992 1 75.06 386 ILE A O 1
ATOM 2955 N N . GLU A 1 387 ? 3.287 39.156 13.414 1 72.69 387 GLU A N 1
ATOM 2956 C CA . GLU A 1 387 ? 3.037 40.5 12.93 1 72.69 387 GLU A CA 1
ATOM 2957 C C . GLU A 1 387 ? 2.59 41.406 14.07 1 72.69 387 GLU A C 1
ATOM 2959 O O . GLU A 1 387 ? 3.1 42.531 14.219 1 72.69 387 GLU A O 1
ATOM 2964 N N . ASN A 1 388 ? 1.776 40.906 14.914 1 72.62 388 ASN A N 1
ATOM 2965 C CA . ASN A 1 388 ? 1.176 41.781 15.922 1 72.62 388 ASN A CA 1
ATOM 2966 C C . ASN A 1 388 ? 1.836 41.594 17.281 1 72.62 388 ASN A C 1
ATOM 2968 O O . ASN A 1 388 ? 1.394 42.156 18.281 1 72.62 388 ASN A O 1
ATOM 2972 N N . SER A 1 389 ? 2.787 40.844 17.297 1 70.38 389 SER A N 1
ATOM 2973 C CA . SER A 1 389 ? 3.316 40.562 18.625 1 70.38 389 SER A CA 1
ATOM 2974 C C . SER A 1 389 ? 4.812 40.844 18.703 1 70.38 389 SER A C 1
ATOM 2976 O O . SER A 1 389 ? 5.383 40.906 19.797 1 70.38 389 SER A O 1
ATOM 2978 N N . LEU A 1 390 ? 5.52 40.719 17.609 1 58.97 390 LEU A N 1
ATOM 2979 C CA . LEU A 1 390 ? 6.922 41.125 17.656 1 58.97 390 LEU A CA 1
ATOM 2980 C C . LEU A 1 390 ? 7.059 42.625 17.672 1 58.97 390 LEU A C 1
ATOM 2982 O O . LEU A 1 390 ? 6.562 43.312 16.781 1 58.97 390 LEU A O 1
ATOM 2986 N N . LYS A 1 391 ? 6.98 43.312 19.062 1 51.09 391 LYS A N 1
ATOM 2987 C CA . LYS A 1 391 ? 7.258 44.719 19.25 1 51.09 391 LYS A CA 1
ATOM 2988 C C . LYS A 1 391 ? 8.75 45 19.109 1 51.09 391 LYS A C 1
ATOM 2990 O O . LYS A 1 391 ? 9.586 44.219 19.562 1 51.09 391 LYS A O 1
ATOM 2995 N N . MET B 1 1 ? -14.891 -36.5 18.109 1 28.55 1 MET B N 1
ATOM 2996 C CA . MET B 1 1 ? -15.445 -36.719 16.781 1 28.55 1 MET B CA 1
ATOM 2997 C C . MET B 1 1 ? -16.328 -37.969 16.781 1 28.55 1 MET B C 1
ATOM 2999 O O . MET B 1 1 ? -15.938 -39 17.328 1 28.55 1 MET B O 1
ATOM 3003 N N . ASP B 1 2 ? -17.469 -37.656 16.953 1 30.06 2 ASP B N 1
ATOM 3004 C CA . ASP B 1 2 ? -18.359 -38.781 16.906 1 30.06 2 ASP B CA 1
ATOM 3005 C C . ASP B 1 2 ? -19.016 -38.938 15.539 1 30.06 2 ASP B C 1
ATOM 3007 O O . ASP B 1 2 ? -19.469 -37.938 14.961 1 30.06 2 ASP B O 1
ATOM 3011 N N . ALA B 1 3 ? -18.438 -39.844 14.68 1 35.69 3 ALA B N 1
ATOM 3012 C CA . ALA B 1 3 ? -19.172 -40.188 13.477 1 35.69 3 ALA B CA 1
ATOM 3013 C C . ALA B 1 3 ? -20.156 -41.312 13.758 1 35.69 3 ALA B C 1
ATOM 3015 O O . ALA B 1 3 ? -19.812 -42.312 14.406 1 35.69 3 ALA B O 1
ATOM 3016 N N . ASP B 1 4 ? -21.391 -40.906 14.055 1 32.16 4 ASP B N 1
ATOM 3017 C CA . ASP B 1 4 ? -22.375 -41.969 14.227 1 32.16 4 ASP B CA 1
ATOM 3018 C C . ASP B 1 4 ? -22.656 -42.688 12.906 1 32.16 4 ASP B C 1
ATOM 3020 O O . ASP B 1 4 ? -22.906 -42.031 11.891 1 32.16 4 ASP B O 1
ATOM 3024 N N . TRP B 1 5 ? -22.125 -43.781 12.875 1 35.22 5 TRP B N 1
ATOM 3025 C CA . TRP B 1 5 ? -22.5 -44.75 11.836 1 35.22 5 TRP B CA 1
ATOM 3026 C C . TRP B 1 5 ? -23.984 -45.062 11.891 1 35.22 5 TRP B C 1
ATOM 3028 O O . TRP B 1 5 ? -24.516 -45.406 12.945 1 35.22 5 TRP B O 1
ATOM 3038 N N . ALA B 1 6 ? -24.578 -45.031 10.727 1 38.44 6 ALA B N 1
ATOM 3039 C CA . ALA B 1 6 ? -25.938 -45.469 10.445 1 38.44 6 ALA B CA 1
ATOM 3040 C C . ALA B 1 6 ? -26.953 -44.781 11.344 1 38.44 6 ALA B C 1
ATOM 3042 O O . ALA B 1 6 ? -28.016 -45.312 11.633 1 38.44 6 ALA B O 1
ATOM 3043 N N . GLY B 1 7 ? -26.531 -43.656 11.961 1 35.22 7 GLY B N 1
ATOM 3044 C CA . GLY B 1 7 ? -27.562 -43.156 12.859 1 35.22 7 GLY B CA 1
ATOM 3045 C C . GLY B 1 7 ? -28.875 -42.844 12.156 1 35.22 7 GLY B C 1
ATOM 3046 O O . GLY B 1 7 ? -29.891 -42.625 12.805 1 35.22 7 GLY B O 1
ATOM 3047 N N . ASP B 1 8 ? -28.766 -42.188 10.906 1 35.34 8 ASP B N 1
ATOM 3048 C CA . ASP B 1 8 ? -30.109 -42.031 10.367 1 35.34 8 ASP B CA 1
ATOM 3049 C C . ASP B 1 8 ? -30.578 -43.312 9.688 1 35.34 8 ASP B C 1
ATOM 3051 O O . ASP B 1 8 ? -29.891 -43.844 8.797 1 35.34 8 ASP B O 1
ATOM 3055 N N . PRO B 1 9 ? -31.359 -44.188 10.289 1 41.41 9 PRO B N 1
ATOM 3056 C CA . PRO B 1 9 ? -31.859 -45.469 9.734 1 41.41 9 PRO B CA 1
ATOM 3057 C C . PRO B 1 9 ? -32.156 -45.344 8.242 1 41.41 9 PRO B C 1
ATOM 3059 O O . PRO B 1 9 ? -32.094 -46.344 7.523 1 41.41 9 PRO B O 1
ATOM 3062 N N . THR B 1 10 ? -32.875 -44.375 7.848 1 40.78 10 THR B N 1
ATOM 3063 C CA . THR B 1 10 ? -33.375 -44.344 6.48 1 40.78 10 THR B CA 1
ATOM 3064 C C . THR B 1 10 ? -32.25 -44.062 5.492 1 40.78 10 THR B C 1
ATOM 3066 O O . THR B 1 10 ? -32.219 -44.625 4.395 1 40.78 10 THR B O 1
ATOM 3069 N N . THR B 1 11 ? -31.422 -43.062 5.723 1 42.88 11 THR B N 1
ATOM 3070 C CA . THR B 1 11 ? -30.5 -42.656 4.668 1 42.88 11 THR B CA 1
ATOM 3071 C C . THR B 1 11 ? -29.078 -43.125 4.984 1 42.88 11 THR B C 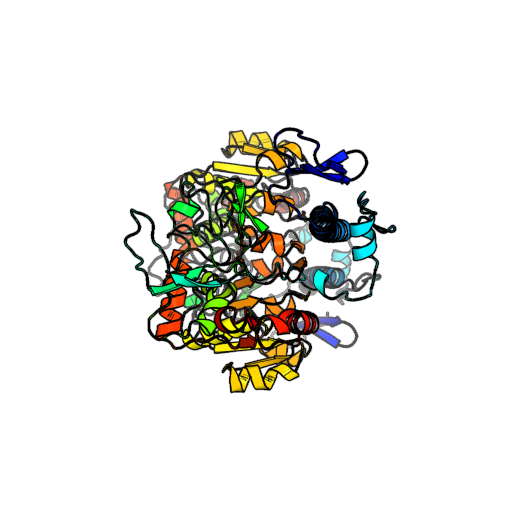1
ATOM 3073 O O . THR B 1 11 ? -28.172 -43 4.152 1 42.88 11 THR B O 1
ATOM 3076 N N . GLN B 1 12 ? -28.672 -44 5.82 1 38.53 12 GLN B N 1
ATOM 3077 C CA . GLN B 1 12 ? -27.453 -44.656 6.297 1 38.53 12 GLN B CA 1
ATOM 3078 C C . GLN B 1 12 ? -26.25 -43.719 6.219 1 38.53 12 GLN B C 1
ATOM 3080 O O . GLN B 1 12 ? -25.109 -44.156 6.141 1 38.53 12 GLN B O 1
ATOM 3085 N N . LYS B 1 13 ? -26.453 -42.531 6.043 1 38.81 13 LYS B N 1
ATOM 3086 C CA . LYS B 1 13 ? -25.328 -41.594 5.918 1 38.81 13 LYS B CA 1
ATOM 3087 C C . LYS B 1 13 ? -24.766 -41.219 7.289 1 38.81 13 LYS B C 1
ATOM 3089 O O . LYS B 1 13 ? -25.516 -41.094 8.266 1 38.81 13 LYS B O 1
ATOM 3094 N N . SER B 1 14 ? -23.516 -41.5 7.543 1 35.22 14 SER B N 1
ATOM 3095 C CA . SER B 1 14 ? -22.828 -41.25 8.812 1 35.22 14 SER B CA 1
ATOM 3096 C C . SER B 1 14 ? -22.578 -39.75 9 1 35.22 14 SER B C 1
ATOM 3098 O O . SER B 1 14 ? -22.391 -39 8.031 1 35.22 14 SER B O 1
ATOM 3100 N N . THR B 1 15 ? -23.125 -39.094 10.008 1 39.28 15 THR B N 1
ATOM 3101 C CA . THR B 1 15 ? -22.922 -37.688 10.43 1 39.28 15 THR B CA 1
ATOM 3102 C C . THR B 1 15 ? -21.641 -37.562 11.25 1 39.28 15 THR B C 1
ATOM 3104 O O . THR B 1 15 ? -21.406 -38.312 12.188 1 39.28 15 THR B O 1
ATOM 3107 N N . SER B 1 16 ? -20.547 -37.188 10.633 1 36.66 16 SER B N 1
ATOM 3108 C CA . SER B 1 16 ? -19.391 -36.938 11.477 1 36.66 16 SER B CA 1
ATOM 3109 C C . SER B 1 16 ? -19.25 -35.469 11.852 1 36.66 16 SER B C 1
ATOM 3111 O O . SER B 1 16 ? -19.656 -34.594 11.086 1 36.66 16 SER B O 1
ATOM 3113 N N . GLY B 1 17 ? -19.359 -35.094 13.156 1 41.56 17 GLY B N 1
ATOM 3114 C CA . GLY B 1 17 ? -19.234 -33.75 13.664 1 41.56 17 GLY B CA 1
ATOM 3115 C C . GLY B 1 17 ? -18.016 -33.531 14.562 1 41.56 17 GLY B C 1
ATOM 3116 O O . GLY B 1 17 ? -17.484 -34.5 15.102 1 41.56 17 GLY B O 1
ATOM 3117 N N . TYR B 1 18 ? -17.172 -32.656 14.266 1 38.28 18 TYR B N 1
ATOM 3118 C CA . TYR B 1 18 ? -16.156 -32.375 15.273 1 38.28 18 TYR B CA 1
ATOM 3119 C C . TYR B 1 18 ? -16.328 -30.969 15.852 1 38.28 18 TYR B C 1
ATOM 3121 O O . TYR B 1 18 ? -16.953 -30.109 15.227 1 38.28 18 TYR B O 1
ATOM 3129 N N . CYS B 1 19 ? -16.203 -30.906 17.219 1 41.59 19 CYS B N 1
ATOM 3130 C CA . CYS B 1 19 ? -16.203 -29.672 18 1 41.59 19 CYS B CA 1
ATOM 3131 C C . CYS B 1 19 ? -14.797 -29.344 18.5 1 41.59 19 CYS B C 1
ATOM 3133 O O . CYS B 1 19 ? -14.016 -30.234 18.797 1 41.59 19 CYS B O 1
ATOM 3135 N N . THR B 1 20 ? -14.312 -28.156 18.172 1 39.06 20 THR B N 1
ATOM 3136 C CA . THR B 1 20 ? -13.039 -27.703 18.719 1 39.06 20 THR B CA 1
ATOM 3137 C C . THR B 1 20 ? -13.273 -26.703 19.859 1 39.06 20 THR B C 1
ATOM 3139 O O . THR B 1 20 ? -14.07 -25.781 19.719 1 39.06 20 THR B O 1
ATOM 3142 N N . PHE B 1 21 ? -12.875 -27.109 21.062 1 37.59 21 PHE B N 1
ATOM 3143 C CA . PHE B 1 21 ? -13.008 -26.297 22.266 1 37.59 21 PHE B CA 1
ATOM 3144 C C . PHE B 1 21 ? -11.688 -25.594 22.594 1 37.59 21 PHE B C 1
ATOM 3146 O O . PHE B 1 21 ? -10.617 -26.156 22.391 1 37.59 21 PHE B O 1
ATOM 3153 N N . LEU B 1 22 ? -11.734 -24.266 22.734 1 38.53 22 LEU B N 1
ATOM 3154 C CA . LEU B 1 22 ? -10.703 -23.547 23.453 1 38.53 22 LEU B CA 1
ATOM 3155 C C . LEU B 1 22 ? -11.117 -23.312 24.906 1 38.53 22 LEU B C 1
ATOM 3157 O O . LEU B 1 22 ? -12.031 -22.531 25.172 1 38.53 22 LEU B O 1
ATOM 3161 N N . GLY B 1 23 ? -10.781 -24 25.812 1 43.16 23 GLY B N 1
ATOM 3162 C CA . GLY B 1 23 ? -11.336 -24.141 27.156 1 43.16 23 GLY B CA 1
ATOM 3163 C C . GLY B 1 23 ? -12.672 -24.859 27.172 1 43.16 23 GLY B C 1
ATOM 3164 O O . GLY B 1 23 ? -12.812 -25.938 26.594 1 43.16 23 GLY B O 1
ATOM 3165 N N . ASP B 1 24 ? -13.625 -24.406 27.875 1 41.12 24 ASP B N 1
ATOM 3166 C CA . ASP B 1 24 ? -14.984 -24.922 27.953 1 41.12 24 ASP B CA 1
ATOM 3167 C C . ASP B 1 24 ? -15.852 -24.344 26.828 1 41.12 24 ASP B C 1
ATOM 3169 O O . ASP B 1 24 ? -17.047 -24.609 26.766 1 41.12 24 ASP B O 1
ATOM 3173 N N . THR B 1 25 ? -15.195 -23.5 26.062 1 32.66 25 THR B N 1
ATOM 3174 C CA . THR B 1 25 ? -16.016 -22.812 25.078 1 32.66 25 THR B CA 1
ATOM 3175 C C . THR B 1 25 ? -15.852 -23.438 23.703 1 32.66 25 THR B C 1
ATOM 3177 O O . THR B 1 25 ? -14.734 -23.703 23.266 1 32.66 25 THR B O 1
ATOM 3180 N N . LEU B 1 26 ? -16.828 -23.922 23.156 1 37.03 26 LEU B N 1
ATOM 3181 C CA . LEU B 1 26 ? -16.906 -24.469 21.797 1 37.03 26 LEU B CA 1
ATOM 3182 C C . LEU B 1 26 ? -16.438 -23.453 20.766 1 37.03 26 LEU B C 1
ATOM 3184 O O . LEU B 1 26 ? -16.953 -22.328 20.719 1 37.03 26 LEU B O 1
ATOM 3188 N N . ILE B 1 27 ? -15.344 -23.5 20.281 1 38.66 27 ILE B N 1
ATOM 3189 C CA . ILE B 1 27 ? -14.859 -22.484 19.344 1 38.66 27 ILE B CA 1
ATOM 3190 C C . ILE B 1 27 ? -15.188 -22.906 17.906 1 38.66 27 ILE B C 1
ATOM 3192 O O . ILE B 1 27 ? -15.336 -22.062 17.031 1 38.66 27 ILE B O 1
ATOM 3196 N N . SER B 1 28 ? -15.047 -24.125 17.594 1 37 28 SER B N 1
ATOM 3197 C CA . SER B 1 28 ? -15.469 -24.531 16.266 1 37 28 SER B CA 1
ATOM 3198 C C . SER B 1 28 ? -16.188 -25.875 16.297 1 37 28 SER B C 1
ATOM 3200 O O . SER B 1 28 ? -15.914 -26.719 17.156 1 37 28 SER B O 1
ATOM 3202 N N . TRP B 1 29 ? -17.562 -25.922 15.883 1 35.78 29 TRP B N 1
ATOM 3203 C CA . TRP B 1 29 ? -18.297 -27.188 15.719 1 35.78 29 TRP B CA 1
ATOM 3204 C C . TRP B 1 29 ? -18.594 -27.453 14.25 1 35.78 29 TRP B C 1
ATOM 3206 O O . TRP B 1 29 ? -18.969 -26.531 13.508 1 35.78 29 TRP B O 1
ATOM 3216 N N . THR B 1 30 ? -17.953 -28.328 13.719 1 34.03 30 THR B N 1
ATOM 3217 C CA . THR B 1 30 ? -18.344 -28.703 12.367 1 34.03 30 THR B CA 1
ATOM 3218 C C . THR B 1 30 ? -18.969 -30.094 12.359 1 34.03 30 THR B C 1
ATOM 3220 O O . THR B 1 30 ? -18.438 -31.031 12.953 1 34.03 30 THR B O 1
ATOM 3223 N N . VAL B 1 31 ? -20.297 -30.234 12.234 1 34.22 31 VAL B N 1
ATOM 3224 C CA . VAL B 1 31 ? -20.969 -31.5 12.023 1 34.22 31 VAL B CA 1
ATOM 3225 C C . VAL B 1 31 ? -21.141 -31.766 10.531 1 34.22 31 VAL B C 1
ATOM 3227 O O . VAL B 1 31 ? -21.578 -30.891 9.781 1 34.22 31 VAL B O 1
ATOM 3230 N N . LYS B 1 32 ? -20.281 -32.594 9.922 1 34.31 32 LYS B N 1
ATOM 3231 C CA . LYS B 1 32 ? -20.469 -32.906 8.508 1 34.31 32 LYS B CA 1
ATOM 3232 C C . LYS B 1 32 ? -21.156 -34.25 8.328 1 34.31 32 LYS B C 1
ATOM 3234 O O . LYS B 1 32 ? -20.781 -35.219 8.977 1 34.31 32 LYS B O 1
ATOM 3239 N N . LYS B 1 33 ? -22.344 -34.25 7.852 1 37.09 33 LYS B N 1
ATOM 3240 C CA . LYS B 1 33 ? -22.984 -35.469 7.352 1 37.09 33 LYS B CA 1
ATOM 3241 C C . LYS B 1 33 ? -22.219 -36.062 6.168 1 37.09 33 LYS B C 1
ATOM 3243 O O . LYS B 1 33 ? -21.891 -35.344 5.223 1 37.09 33 LYS B O 1
ATOM 3248 N N . GLN B 1 34 ? -21.531 -37.125 6.383 1 34.47 34 GLN B N 1
ATOM 3249 C CA . GLN B 1 34 ? -20.719 -37.781 5.363 1 34.47 34 GLN B CA 1
ATOM 3250 C C . GLN B 1 34 ? -21.562 -38.219 4.184 1 34.47 34 GLN B C 1
ATOM 3252 O O . GLN B 1 34 ? -22.594 -38.875 4.375 1 34.47 34 GLN B O 1
ATOM 3257 N N . HIS B 1 35 ? -21.719 -37.438 3.324 1 32.28 35 HIS B N 1
ATOM 3258 C CA . HIS B 1 35 ? -22.562 -37.875 2.221 1 32.28 35 HIS B CA 1
ATOM 3259 C C . HIS B 1 35 ? -21.953 -39.031 1.468 1 32.28 35 HIS B C 1
ATOM 3261 O O . HIS B 1 35 ? -22.547 -39.562 0.539 1 32.28 35 HIS B O 1
ATOM 3267 N N . THR B 1 36 ? -20.578 -39.094 1.368 1 31.84 36 THR B N 1
ATOM 3268 C CA . THR B 1 36 ? -20.141 -40.25 0.608 1 31.84 36 THR B CA 1
ATOM 3269 C C . THR B 1 36 ? -20.312 -41.531 1.43 1 31.84 36 THR B C 1
ATOM 3271 O O . THR B 1 36 ? -20.234 -41.5 2.66 1 31.84 36 THR B O 1
ATOM 3274 N N . VAL B 1 37 ? -20.828 -42.406 0.738 1 31.33 37 VAL B N 1
ATOM 3275 C CA . VAL B 1 37 ? -20.812 -43.781 1.272 1 31.33 37 VAL B CA 1
ATOM 3276 C C . VAL B 1 37 ? -19.391 -44.188 1.639 1 31.33 37 VAL B C 1
ATOM 3278 O O . VAL B 1 37 ? -18.516 -44.219 0.776 1 31.33 37 VAL B O 1
ATOM 3281 N N . ALA B 1 38 ? -18.891 -43.625 2.701 1 37.03 38 ALA B N 1
ATOM 3282 C CA . ALA B 1 38 ? -17.688 -44.25 3.232 1 37.03 38 ALA B CA 1
ATOM 3283 C C . ALA B 1 38 ? -17.812 -45.75 3.205 1 37.03 38 ALA B C 1
ATOM 3285 O O . ALA B 1 38 ? -18.844 -46.312 3.553 1 37.03 38 ALA B O 1
ATOM 3286 N N . ARG B 1 39 ? -17 -46.375 2.238 1 41.44 39 ARG B N 1
ATOM 3287 C CA . ARG B 1 39 ? -17.094 -47.812 2.197 1 41.44 39 ARG B CA 1
ATOM 3288 C C . ARG B 1 39 ? -16.875 -48.438 3.58 1 41.44 39 ARG B C 1
ATOM 3290 O O . ARG B 1 39 ? -17.156 -49.594 3.807 1 41.44 39 ARG B O 1
ATOM 3297 N N . SER B 1 40 ? -15.984 -47.688 4.359 1 38.25 40 SER B N 1
ATOM 3298 C CA . SER B 1 40 ? -15.891 -48.125 5.754 1 38.25 40 SER B CA 1
ATOM 3299 C C . SER B 1 40 ? -15.93 -46.938 6.703 1 38.25 40 SER B C 1
ATOM 3301 O O . SER B 1 40 ? -15.602 -45.812 6.309 1 38.25 40 SER B O 1
ATOM 3303 N N . SER B 1 41 ? -16.609 -46.938 7.809 1 44.09 41 SER B N 1
ATOM 3304 C CA . SER B 1 41 ? -16.672 -46 8.914 1 44.09 41 SER B CA 1
ATOM 3305 C C . SER B 1 41 ? -15.273 -45.469 9.266 1 44.09 41 SER B C 1
ATOM 3307 O O . SER B 1 41 ? -15.117 -44.312 9.625 1 44.09 41 SER B O 1
ATOM 3309 N N . THR B 1 42 ? -14.234 -46.219 8.922 1 42.81 42 THR B N 1
ATOM 3310 C CA . THR B 1 42 ? -12.852 -45.906 9.273 1 42.81 42 THR B CA 1
ATOM 3311 C C . THR B 1 42 ? -12.305 -44.812 8.367 1 42.81 42 THR B C 1
ATOM 3313 O O . THR B 1 42 ? -11.633 -43.906 8.836 1 42.81 42 THR B O 1
ATOM 3316 N N . GLU B 1 43 ? -12.672 -44.906 7.148 1 43.53 43 GLU B N 1
ATOM 3317 C CA . GLU B 1 43 ? -12.164 -43.938 6.172 1 43.53 43 GLU B CA 1
ATOM 3318 C C . GLU B 1 43 ? -12.758 -42.562 6.402 1 43.53 43 GLU B C 1
ATOM 3320 O O . GLU B 1 43 ? -12.047 -41.562 6.34 1 43.53 43 GLU B O 1
ATOM 3325 N N . SER B 1 44 ? -14.016 -42.562 6.668 1 45.56 44 SER B N 1
ATOM 3326 C CA . SER B 1 44 ? -14.68 -41.312 6.945 1 45.56 44 SER B CA 1
ATOM 3327 C C . SER B 1 44 ? -14.086 -40.625 8.172 1 45.56 44 SER B C 1
ATOM 3329 O O . SER B 1 44 ? -13.891 -39.406 8.18 1 45.56 44 SER B O 1
ATOM 3331 N N . GLU B 1 45 ? -13.781 -41.375 9.094 1 44.41 45 GLU B N 1
ATOM 3332 C CA . GLU B 1 45 ? -13.25 -40.844 10.336 1 44.41 45 GLU B CA 1
ATOM 3333 C C . GLU B 1 45 ? -11.797 -40.406 10.172 1 44.41 45 GLU B C 1
ATOM 3335 O O . GLU B 1 45 ? -11.367 -39.406 10.742 1 44.41 45 GLU B O 1
ATOM 3340 N N . TYR B 1 46 ? -11.055 -41.062 9.328 1 45.22 46 TYR B N 1
ATOM 3341 C CA . TYR B 1 46 ? -9.664 -40.688 9.094 1 45.22 46 TYR B CA 1
ATOM 3342 C C . TYR B 1 46 ? -9.57 -39.375 8.336 1 45.22 46 TYR B C 1
ATOM 3344 O O . TYR B 1 46 ? -8.727 -38.531 8.648 1 45.22 46 TYR B O 1
ATOM 3352 N N . ARG B 1 47 ? -10.516 -39.219 7.504 1 44.59 47 ARG B N 1
ATOM 3353 C CA . ARG B 1 47 ? -10.586 -37.969 6.754 1 44.59 47 ARG B CA 1
ATOM 3354 C C . ARG B 1 47 ? -10.953 -36.781 7.664 1 44.59 47 ARG B C 1
ATOM 3356 O O . ARG B 1 47 ? -10.391 -35.719 7.551 1 44.59 47 ARG B O 1
ATOM 3363 N N . ALA B 1 48 ? -11.859 -37.156 8.477 1 46.94 48 ALA B N 1
ATOM 3364 C CA . ALA B 1 48 ? -12.25 -36.156 9.461 1 46.94 48 ALA B CA 1
ATOM 3365 C C . ALA B 1 48 ? -11.102 -35.844 10.414 1 46.94 48 ALA B C 1
ATOM 3367 O O . ALA B 1 48 ? -10.883 -34.688 10.773 1 46.94 48 ALA B O 1
ATOM 3368 N N . LEU B 1 49 ? -10.336 -36.844 10.672 1 45.94 49 LEU B N 1
ATOM 3369 C CA . LEU B 1 49 ? -9.18 -36.656 11.547 1 45.94 49 LEU B CA 1
ATOM 3370 C C . LEU B 1 49 ? -8.102 -35.844 10.859 1 45.94 49 LEU B C 1
ATOM 3372 O O . LEU B 1 49 ? -7.48 -34.969 11.484 1 45.94 49 LEU B O 1
ATOM 3376 N N . ALA B 1 50 ? -7.938 -36.125 9.625 1 44.75 50 ALA B N 1
ATOM 3377 C CA . ALA B 1 50 ? -6.918 -35.375 8.891 1 44.75 50 ALA B CA 1
ATOM 3378 C C . ALA B 1 50 ? -7.316 -33.906 8.742 1 44.75 50 ALA B C 1
ATOM 3380 O O . ALA B 1 50 ? -6.488 -33 8.922 1 44.75 50 ALA B O 1
ATOM 3381 N N . ALA B 1 51 ? -8.555 -33.75 8.492 1 46.03 51 ALA B N 1
ATOM 3382 C CA . ALA B 1 51 ? -9.055 -32.375 8.414 1 46.03 51 ALA B CA 1
ATOM 3383 C C . ALA B 1 51 ? -8.938 -31.672 9.758 1 46.03 51 ALA B C 1
ATOM 3385 O O . ALA B 1 51 ? -8.523 -30.516 9.82 1 46.03 51 ALA B O 1
ATOM 3386 N N . LEU B 1 52 ? -9.273 -32.406 10.727 1 47.56 52 LEU B N 1
ATOM 3387 C CA . LEU B 1 52 ? -9.18 -31.875 12.078 1 47.56 52 LEU B CA 1
ATOM 3388 C C . LEU B 1 52 ? -7.727 -31.609 12.453 1 47.56 52 LEU B C 1
ATOM 3390 O O . LEU B 1 52 ? -7.422 -30.562 13.055 1 47.56 52 LEU B O 1
ATOM 3394 N N . THR B 1 53 ? -6.898 -32.469 12.047 1 47.34 53 THR B N 1
ATOM 3395 C CA . THR B 1 53 ? -5.492 -32.281 12.391 1 47.34 53 THR B CA 1
ATOM 3396 C C . THR B 1 53 ? -4.938 -31.047 11.688 1 47.34 53 THR B C 1
ATOM 3398 O O . THR B 1 53 ? -4.191 -30.266 12.289 1 47.34 53 THR B O 1
ATOM 3401 N N . ALA B 1 54 ? -5.348 -30.938 10.523 1 45.28 54 ALA B N 1
ATOM 3402 C CA . ALA B 1 54 ? -4.898 -29.75 9.789 1 45.28 54 ALA B CA 1
ATOM 3403 C C . ALA B 1 54 ? -5.434 -28.484 10.43 1 45.28 54 ALA B C 1
ATOM 3405 O O . ALA B 1 54 ? -4.703 -27.5 10.578 1 45.28 54 ALA B O 1
ATOM 3406 N N . ASP B 1 55 ? -6.637 -28.547 10.836 1 46.09 55 ASP B N 1
ATOM 3407 C CA . ASP B 1 55 ? -7.219 -27.406 11.539 1 46.09 55 ASP B CA 1
ATOM 3408 C C . ASP B 1 55 ? -6.52 -27.172 12.875 1 46.09 55 ASP B C 1
ATOM 3410 O O . ASP B 1 55 ? -6.266 -26.031 13.25 1 46.09 55 ASP B O 1
ATOM 3414 N N . VAL B 1 56 ? -6.234 -28.281 13.508 1 50.94 56 VAL B N 1
ATOM 3415 C CA . VAL B 1 56 ? -5.598 -28.188 14.82 1 50.94 56 VAL B CA 1
ATOM 3416 C C . VAL B 1 56 ? -4.184 -27.625 14.664 1 50.94 56 VAL B C 1
ATOM 3418 O O . VAL B 1 56 ? -3.752 -26.781 15.445 1 50.94 56 VAL B O 1
ATOM 3421 N N . ILE B 1 57 ? -3.613 -28.109 13.633 1 47.91 57 ILE B N 1
ATOM 3422 C CA . ILE B 1 57 ? -2.264 -27.594 13.414 1 47.91 57 ILE B CA 1
ATOM 3423 C C . ILE B 1 57 ? -2.32 -26.094 13.117 1 47.91 57 ILE B C 1
ATOM 3425 O O . ILE B 1 57 ? -1.523 -25.328 13.648 1 47.91 57 ILE B O 1
ATOM 3429 N N . LEU B 1 58 ? -3.244 -25.766 12.336 1 45.28 58 LEU B N 1
ATOM 3430 C CA . LEU B 1 58 ? -3.408 -24.359 12.039 1 45.28 58 LEU B CA 1
ATOM 3431 C C . LEU B 1 58 ? -3.742 -23.562 13.297 1 45.28 58 LEU B C 1
ATOM 3433 O O . LEU B 1 58 ? -3.186 -22.5 13.531 1 45.28 58 LEU B O 1
ATOM 3437 N N . LEU B 1 59 ? -4.605 -24.172 14.078 1 49.03 59 LEU B N 1
ATOM 3438 C CA . LEU B 1 59 ? -4.977 -23.5 15.32 1 49.03 59 LEU B CA 1
ATOM 3439 C C . LEU B 1 59 ? -3.809 -23.469 16.297 1 49.03 59 LEU B C 1
ATOM 3441 O O . LEU B 1 59 ? -3.57 -22.469 16.969 1 49.03 59 LEU B O 1
ATOM 3445 N N . ARG B 1 60 ? -3.182 -24.594 16.344 1 52.91 60 ARG B N 1
ATOM 3446 C CA . ARG B 1 60 ? -2.035 -24.625 17.25 1 52.91 60 ARG B CA 1
ATOM 3447 C C . ARG B 1 60 ? -0.965 -23.625 16.797 1 52.91 60 ARG B C 1
ATOM 3449 O O . ARG B 1 60 ? -0.356 -22.953 17.625 1 52.91 60 ARG B O 1
ATOM 3456 N N . LYS B 1 61 ? -0.82 -23.609 15.594 1 47.44 61 LYS B N 1
ATOM 3457 C CA . LYS B 1 61 ? 0.111 -22.609 15.07 1 47.44 61 LYS B CA 1
ATOM 3458 C C . LYS B 1 61 ? -0.382 -21.203 15.352 1 47.44 61 LYS B C 1
ATOM 3460 O O . LYS B 1 61 ? 0.404 -20.328 15.727 1 47.44 61 LYS B O 1
ATOM 3465 N N . LEU B 1 62 ? -1.626 -21.078 15.25 1 45.5 62 LEU B N 1
ATOM 3466 C CA . LEU B 1 62 ? -2.213 -19.797 15.602 1 45.5 62 LEU B CA 1
ATOM 3467 C C . LEU B 1 62 ? -2.035 -19.5 17.094 1 45.5 62 LEU B C 1
ATOM 3469 O O . LEU B 1 62 ? -1.687 -18.391 17.469 1 45.5 62 LEU B O 1
ATOM 3473 N N . LEU B 1 63 ? -2.295 -20.516 17.891 1 49.72 63 LEU B N 1
ATOM 3474 C CA . LEU B 1 63 ? -2.148 -20.344 19.344 1 49.72 63 LEU B CA 1
ATOM 3475 C C . LEU B 1 63 ? -0.688 -20.125 19.719 1 49.72 63 LEU B C 1
ATOM 3477 O O . LEU B 1 63 ? -0.388 -19.297 20.594 1 49.72 63 LEU B O 1
ATOM 3481 N N . THR B 1 64 ? 0.123 -20.812 19.078 1 49.88 64 THR B N 1
ATOM 3482 C CA . THR B 1 64 ? 1.542 -20.578 19.328 1 49.88 64 THR B CA 1
ATOM 3483 C C . THR B 1 64 ? 1.935 -19.172 18.938 1 49.88 64 THR B C 1
ATOM 3485 O O . THR B 1 64 ? 2.697 -18.5 19.641 1 49.88 64 THR B O 1
ATOM 3488 N N . GLU B 1 65 ? 1.347 -18.688 17.984 1 44.38 65 GLU B N 1
ATOM 3489 C CA . GLU B 1 65 ? 1.635 -17.359 17.484 1 44.38 65 GLU B CA 1
ATOM 3490 C C . GLU B 1 65 ? 1.084 -16.281 18.422 1 44.38 65 GLU B C 1
ATOM 3492 O O . GLU B 1 65 ? 1.675 -15.211 18.562 1 44.38 65 GLU B O 1
ATOM 3497 N N . PHE B 1 66 ? 0.018 -16.688 19.234 1 44.06 66 PHE B N 1
ATOM 3498 C CA . PHE B 1 66 ? -0.506 -15.82 20.281 1 44.06 66 PHE B CA 1
ATOM 3499 C C . PHE B 1 66 ? 0.208 -16.078 21.609 1 44.06 66 PHE B C 1
ATOM 3501 O O . PHE B 1 66 ? -0.265 -15.672 22.672 1 44.06 66 PHE B O 1
ATOM 3508 N N . GLN B 1 67 ? 1.289 -16.703 21.562 1 43.19 67 GLN B N 1
ATOM 3509 C CA . GLN B 1 67 ? 2.182 -17.016 22.672 1 43.19 67 GLN B CA 1
ATOM 3510 C C . GLN B 1 67 ? 1.451 -17.781 23.766 1 43.19 67 GLN B C 1
ATOM 3512 O O . GLN B 1 67 ? 1.706 -17.578 24.953 1 43.19 67 GLN B O 1
ATOM 3517 N N . ILE B 1 68 ? 0.324 -18.438 23.484 1 45.72 68 ILE B N 1
ATOM 3518 C CA . ILE B 1 68 ? -0.279 -19.391 24.422 1 45.72 68 ILE B CA 1
ATOM 3519 C C . ILE B 1 68 ? 0.485 -20.703 24.375 1 45.72 68 ILE B C 1
ATOM 3521 O O . ILE B 1 68 ? 0.569 -21.359 23.328 1 45.72 68 ILE B O 1
ATOM 3525 N N . THR B 1 69 ? 1.349 -20.859 25.359 1 49.22 69 THR B N 1
ATOM 3526 C CA . THR B 1 69 ? 2.195 -22.047 25.484 1 49.22 69 THR B CA 1
ATOM 3527 C C . THR B 1 69 ? 1.358 -23.328 25.406 1 49.22 69 THR B C 1
ATOM 3529 O O . THR B 1 69 ? 0.343 -23.438 26.094 1 49.22 69 THR B O 1
ATOM 3532 N N . GLN B 1 70 ? 1.336 -24.094 24.328 1 48.44 70 GLN B N 1
ATOM 3533 C CA . GLN B 1 70 ? 0.701 -25.406 24.203 1 48.44 70 GLN B CA 1
ATOM 3534 C C . GLN B 1 70 ? 1.646 -26.516 24.641 1 48.44 70 GLN B C 1
ATOM 3536 O O . GLN B 1 70 ? 2.537 -26.922 23.891 1 48.44 70 GLN B O 1
ATOM 3541 N N . SER B 1 71 ? 1.871 -26.703 25.828 1 51.62 71 SER B N 1
ATOM 3542 C CA . SER B 1 71 ? 2.832 -27.656 26.375 1 51.62 71 SER B CA 1
ATOM 3543 C C . SER B 1 71 ? 2.4 -29.094 26.109 1 51.62 71 SER B C 1
ATOM 3545 O O . SER B 1 71 ? 3.232 -30 26.094 1 51.62 71 SER B O 1
ATOM 3547 N N . GLN B 1 72 ? 1.09 -29.375 25.984 1 47.28 72 GLN B N 1
ATOM 3548 C CA . GLN B 1 72 ? 0.607 -30.734 25.812 1 47.28 72 GLN B CA 1
ATOM 3549 C C . GLN B 1 72 ? 0.078 -30.953 24.391 1 47.28 72 GLN B C 1
ATOM 3551 O O . GLN B 1 72 ? -0.418 -30.016 23.766 1 47.28 72 GLN B O 1
ATOM 3556 N N . PRO B 1 73 ? 0.502 -32 23.688 1 47.06 73 PRO B N 1
ATOM 3557 C CA . PRO B 1 73 ? -0.102 -32.344 22.406 1 47.06 73 PRO B CA 1
ATOM 3558 C C . PRO B 1 73 ? -1.627 -32.25 22.422 1 47.06 73 PRO B C 1
ATOM 3560 O O . PRO B 1 73 ? -2.24 -32.406 23.484 1 47.06 73 PRO B O 1
ATOM 3563 N N . THR B 1 74 ? -2.225 -31.516 21.547 1 50.19 74 THR B N 1
ATOM 3564 C CA . THR B 1 74 ? -3.676 -31.5 21.406 1 50.19 74 THR B CA 1
ATOM 3565 C C . THR B 1 74 ? -4.215 -32.906 21.109 1 50.19 74 THR B C 1
ATOM 3567 O O . THR B 1 74 ? -3.82 -33.5 20.109 1 50.19 74 THR B O 1
ATOM 3570 N N . ASP B 1 75 ? -4.891 -33.5 22 1 46.16 75 ASP B N 1
ATOM 3571 C CA . ASP B 1 75 ? -5.473 -34.812 21.812 1 46.16 75 ASP B CA 1
ATOM 3572 C C . ASP B 1 75 ? -6.637 -34.75 20.812 1 46.16 75 ASP B C 1
ATOM 3574 O O . ASP B 1 75 ? -7.484 -33.875 20.891 1 46.16 75 ASP B O 1
ATOM 3578 N N . ILE B 1 76 ? -6.445 -35.312 19.656 1 46.09 76 ILE B N 1
ATOM 3579 C CA . ILE B 1 76 ? -7.562 -35.531 18.75 1 46.09 76 ILE B CA 1
ATOM 3580 C C . ILE B 1 76 ? -8.219 -36.875 19.062 1 46.09 76 ILE B C 1
ATOM 3582 O O . ILE B 1 76 ? -7.551 -37.938 19.031 1 46.09 76 ILE B O 1
ATOM 3586 N N . TYR B 1 77 ? -9.398 -36.906 19.625 1 46.59 77 TYR B N 1
ATOM 3587 C CA . TYR B 1 77 ? -10.102 -38.125 19.969 1 46.59 77 TYR B CA 1
ATOM 3588 C C . TYR B 1 77 ? -10.938 -38.625 18.797 1 46.59 77 TYR B C 1
ATOM 3590 O O . TYR B 1 77 ? -11.641 -37.844 18.156 1 46.59 77 TYR B O 1
ATOM 3598 N N . CYS B 1 78 ? -10.445 -39.656 18.141 1 43.19 78 CYS B N 1
ATOM 3599 C CA . CYS B 1 78 ? -11.18 -40.375 17.094 1 43.19 78 CYS B CA 1
ATOM 3600 C C . CYS B 1 78 ? -11.75 -41.688 17.641 1 43.19 78 CYS B C 1
ATOM 3602 O O . CYS B 1 78 ? -11.07 -42.406 18.359 1 43.19 78 CYS B O 1
ATOM 3604 N N . ASP B 1 79 ? -13.016 -41.812 17.625 1 42.31 79 ASP B N 1
ATOM 3605 C CA . ASP B 1 79 ? -13.68 -42.969 18.203 1 42.31 79 ASP B CA 1
ATOM 3606 C C . ASP B 1 79 ? -13.516 -44.188 17.297 1 42.31 79 ASP B C 1
ATOM 3608 O O . ASP B 1 79 ? -14.031 -45.281 17.594 1 42.31 79 ASP B O 1
ATOM 3612 N N . ASN B 1 80 ? -13.023 -43.969 16.109 1 37.56 80 ASN B N 1
ATOM 3613 C CA . ASN B 1 80 ? -12.805 -45.156 15.273 1 37.56 80 ASN B CA 1
ATOM 3614 C C . ASN B 1 80 ? -11.383 -45.688 15.43 1 37.56 80 ASN B C 1
ATOM 3616 O O . ASN B 1 80 ? -10.414 -45 15.094 1 37.56 80 ASN B O 1
ATOM 3620 N N . THR B 1 81 ? -11.281 -46.688 16.062 1 42.72 81 THR B N 1
ATOM 3621 C CA . THR B 1 81 ? -10.023 -47.344 16.422 1 42.72 81 THR B CA 1
ATOM 3622 C C . THR B 1 81 ? -9.172 -47.594 15.18 1 42.72 81 THR B C 1
ATOM 3624 O O . THR B 1 81 ? -7.945 -47.5 15.227 1 42.72 81 THR B O 1
ATOM 3627 N N . SER B 1 82 ? -9.867 -47.875 14.047 1 40.94 82 SER B N 1
ATOM 3628 C CA . SER B 1 82 ? -9.109 -48.156 12.828 1 40.94 82 SER B CA 1
ATOM 3629 C C . SER B 1 82 ? -8.492 -46.875 12.25 1 40.94 82 SER B C 1
ATOM 3631 O O . SER B 1 82 ? -7.367 -46.906 11.75 1 40.94 82 SER B O 1
ATOM 3633 N N . ALA B 1 83 ? -9.219 -45.781 12.398 1 46.16 83 ALA B N 1
ATOM 3634 C CA . ALA B 1 83 ? -8.648 -44.5 11.945 1 46.16 83 ALA B CA 1
ATOM 3635 C C . ALA B 1 83 ? -7.477 -44.094 12.828 1 46.16 83 ALA B C 1
ATOM 3637 O O . ALA B 1 83 ? -6.465 -43.594 12.328 1 46.16 83 ALA B O 1
ATOM 3638 N N . ILE B 1 84 ? -7.59 -44.344 14.07 1 44.22 84 ILE B N 1
ATOM 3639 C CA . ILE B 1 84 ? -6.5 -44.062 15 1 44.22 84 ILE B CA 1
ATOM 3640 C C . ILE B 1 84 ? -5.324 -44.969 14.703 1 44.22 84 ILE B C 1
ATOM 3642 O O . ILE B 1 84 ? -4.172 -44.531 14.695 1 44.22 84 ILE B O 1
ATOM 3646 N N . ALA B 1 85 ? -5.551 -46.219 14.461 1 44.03 85 ALA B N 1
ATOM 3647 C CA . ALA B 1 85 ? -4.492 -47.188 14.141 1 44.03 85 ALA B CA 1
ATOM 3648 C C . ALA B 1 85 ? -3.791 -46.781 12.836 1 44.03 85 ALA B C 1
ATOM 3650 O O . ALA B 1 85 ? -2.566 -46.906 12.734 1 44.03 85 ALA B O 1
ATOM 3651 N N . LEU B 1 86 ? -4.613 -46.344 11.922 1 43.34 86 LEU B N 1
ATOM 3652 C CA . LEU B 1 86 ? -4.016 -45.906 10.664 1 43.34 86 LEU B CA 1
ATOM 3653 C C . LEU B 1 86 ? -3.182 -44.656 10.859 1 43.34 86 LEU B C 1
ATOM 3655 O O . LEU B 1 86 ? -2.125 -44.5 10.25 1 43.34 86 LEU B O 1
ATOM 3659 N N . ALA B 1 87 ? -3.65 -43.781 11.766 1 45.81 87 ALA B N 1
ATOM 3660 C CA . ALA B 1 87 ? -2.896 -42.562 12.047 1 45.81 87 ALA B CA 1
ATOM 3661 C C . ALA B 1 87 ? -1.604 -42.875 12.797 1 45.81 87 ALA B C 1
ATOM 3663 O O . ALA B 1 87 ? -0.602 -42.188 12.641 1 45.81 87 ALA B O 1
ATOM 3664 N N . ASN B 1 88 ? -1.601 -43.812 13.562 1 40.25 88 ASN B N 1
ATOM 3665 C CA . ASN B 1 88 ? -0.445 -44.188 14.367 1 40.25 88 ASN B CA 1
ATOM 3666 C C . ASN B 1 88 ? 0.369 -45.312 13.695 1 40.25 88 ASN B C 1
ATOM 3668 O O . ASN B 1 88 ? 1.452 -45.656 14.164 1 40.25 88 ASN B O 1
ATOM 3672 N N . ASN B 1 89 ? -0.183 -46.188 12.789 1 35 89 ASN B N 1
ATOM 3673 C CA . ASN B 1 89 ? 0.576 -47.281 12.188 1 35 89 ASN B CA 1
ATOM 3674 C C . ASN B 1 89 ? 1.542 -46.75 11.125 1 35 89 ASN B C 1
ATOM 3676 O O . ASN B 1 89 ? 1.12 -46.156 10.133 1 35 89 ASN B O 1
ATOM 3680 N N . PRO B 1 90 ? 2.799 -46.656 11.391 1 36.66 90 PRO B N 1
ATOM 3681 C CA . PRO B 1 90 ? 3.844 -46.281 10.438 1 36.66 90 PRO B CA 1
ATOM 3682 C C . PRO B 1 90 ? 3.814 -47.125 9.164 1 36.66 90 PRO B C 1
ATOM 3684 O O . PRO B 1 90 ? 4.578 -46.875 8.227 1 36.66 90 PRO B O 1
ATOM 3687 N N . VAL B 1 91 ? 3.377 -48.312 9.172 1 31.66 91 VAL B N 1
ATOM 3688 C CA . VAL B 1 91 ? 3.533 -49.219 8.047 1 31.66 91 VAL B CA 1
ATOM 3689 C C . VAL B 1 91 ? 2.58 -48.844 6.918 1 31.66 91 VAL B C 1
ATOM 3691 O O . VAL B 1 91 ? 1.389 -48.625 7.152 1 31.66 91 VAL B O 1
ATOM 3694 N N . PHE B 1 92 ? 3.119 -48.312 5.801 1 32.03 92 PHE B N 1
ATOM 3695 C CA . PHE B 1 92 ? 2.586 -47.938 4.488 1 32.03 92 PHE B CA 1
ATOM 3696 C C . PHE B 1 92 ? 1.67 -49.031 3.957 1 32.03 92 PHE B C 1
ATOM 3698 O O . PHE B 1 92 ? 2.141 -50.094 3.527 1 32.03 92 PHE B O 1
ATOM 3705 N N . HIS B 1 93 ? 0.656 -49.438 4.609 1 30.23 93 HIS B N 1
ATOM 3706 C CA . HIS B 1 93 ? -0.095 -50.438 3.871 1 30.23 93 HIS B CA 1
ATOM 3707 C C . HIS B 1 93 ? -0.585 -49.906 2.535 1 30.23 93 HIS B C 1
ATOM 3709 O O . HIS B 1 93 ? -0.769 -48.688 2.381 1 30.23 93 HIS B O 1
ATOM 3715 N N . ALA B 1 94 ? -0.604 -50.812 1.522 1 29.36 94 ALA B N 1
ATOM 3716 C CA . ALA B 1 94 ? -0.867 -50.625 0.098 1 29.36 94 ALA B CA 1
ATOM 3717 C C . ALA B 1 94 ? -2.08 -49.719 -0.12 1 29.36 94 ALA B C 1
ATOM 3719 O O . ALA B 1 94 ? -2.086 -48.906 -1.027 1 29.36 94 ALA B O 1
ATOM 3720 N N . ARG B 1 95 ? -3.16 -50.125 0.396 1 29.61 95 ARG B N 1
ATOM 3721 C CA . ARG B 1 95 ? -4.398 -49.469 -0.016 1 29.61 95 ARG B CA 1
ATOM 3722 C C . ARG B 1 95 ? -4.48 -48.062 0.524 1 29.61 95 ARG B C 1
ATOM 3724 O O . ARG B 1 95 ? -5.355 -47.281 0.129 1 29.61 95 ARG B O 1
ATOM 3731 N N . THR B 1 96 ? -4.094 -47.938 1.697 1 30.44 96 THR B N 1
ATOM 3732 C CA . THR B 1 96 ? -4.293 -46.625 2.311 1 30.44 96 THR B CA 1
ATOM 3733 C C . THR B 1 96 ? -3.334 -45.625 1.722 1 30.44 96 THR B C 1
ATOM 3735 O O . THR B 1 96 ? -3.193 -44.5 2.254 1 30.44 96 THR B O 1
ATOM 3738 N N . LYS B 1 97 ? -2.412 -46.094 0.782 1 28.73 97 LYS B N 1
ATOM 3739 C CA . LYS B 1 97 ? -1.485 -45.188 0.098 1 28.73 97 LYS B CA 1
ATOM 3740 C C . LYS B 1 97 ? -2.225 -44.031 -0.535 1 28.73 97 LYS B C 1
ATOM 3742 O O . LYS B 1 97 ? -1.636 -43.25 -1.287 1 28.73 97 LYS B O 1
ATOM 3747 N N . HIS B 1 98 ? -3.406 -44.344 -0.852 1 27.48 98 HIS B N 1
ATOM 3748 C CA . HIS B 1 98 ? -4.012 -43.281 -1.647 1 27.48 98 HIS B CA 1
ATOM 3749 C C . HIS B 1 98 ? -4.074 -42 -0.866 1 27.48 98 HIS B C 1
ATOM 3751 O O . HIS B 1 98 ? -4.996 -41.781 -0.072 1 27.48 98 HIS B O 1
ATOM 3757 N N . ILE B 1 99 ? -3.021 -41.781 -0.248 1 28.72 99 ILE B N 1
ATOM 3758 C CA . ILE B 1 99 ? -2.865 -40.469 0.407 1 28.72 99 ILE B CA 1
ATOM 3759 C C . ILE B 1 99 ? -3.42 -39.375 -0.491 1 28.72 99 ILE B C 1
ATOM 3761 O O . ILE B 1 99 ? -3.248 -39.406 -1.711 1 28.72 99 ILE B O 1
ATOM 3765 N N . GLU B 1 100 ? -4.316 -38.594 -0.039 1 30.19 100 GLU B N 1
ATOM 3766 C CA . GLU B 1 100 ? -5.078 -37.344 -0.19 1 30.19 100 GLU B CA 1
ATOM 3767 C C . GLU B 1 100 ? -4.184 -36.219 -0.647 1 30.19 100 GLU B C 1
ATOM 3769 O O . GLU B 1 100 ? -3.367 -35.688 0.127 1 30.19 100 GLU B O 1
ATOM 3774 N N . ILE B 1 101 ? -3.576 -36.344 -1.695 1 31.14 101 ILE B N 1
ATOM 3775 C CA . ILE B 1 101 ? -2.938 -35.156 -2.271 1 31.14 101 ILE B CA 1
ATOM 3776 C C . ILE B 1 101 ? -3.955 -34.031 -2.393 1 31.14 101 ILE B C 1
ATOM 3778 O O . ILE B 1 101 ? -4.801 -34.031 -3.291 1 31.14 101 ILE B O 1
ATOM 3782 N N . ASP B 1 102 ? -4.688 -33.688 -1.433 1 34.88 102 ASP B N 1
ATOM 3783 C CA . ASP B 1 102 ? -5.551 -32.531 -1.282 1 34.88 102 ASP B CA 1
ATOM 3784 C C . ASP B 1 102 ? -4.934 -31.297 -1.945 1 34.88 102 ASP B C 1
ATOM 3786 O O . ASP B 1 102 ? -5.578 -30.25 -2.057 1 34.88 102 ASP B O 1
ATOM 3790 N N . GLN B 1 103 ? -3.699 -31.266 -2.262 1 37.03 103 GLN B N 1
ATOM 3791 C CA . GLN B 1 103 ? -2.99 -30.062 -2.664 1 37.03 103 GLN B CA 1
ATOM 3792 C C . GLN B 1 103 ? -3.158 -29.797 -4.156 1 37.03 103 GLN B C 1
ATOM 3794 O O . GLN B 1 103 ? -2.445 -28.969 -4.73 1 37.03 103 GLN B O 1
ATOM 3799 N N . ARG B 1 104 ? -4.055 -30.594 -4.895 1 49.84 104 ARG B N 1
ATOM 3800 C CA . ARG B 1 104 ? -3.943 -30.359 -6.328 1 49.84 104 ARG B CA 1
ATOM 3801 C C . ARG B 1 104 ? -4.957 -29.312 -6.793 1 49.84 104 ARG B C 1
ATOM 3803 O O . ARG B 1 104 ? -6.168 -29.531 -6.699 1 49.84 104 ARG B O 1
ATOM 3810 N N . HIS B 1 105 ? -4.723 -27.953 -6.852 1 63.16 105 HIS B N 1
ATOM 3811 C CA . HIS B 1 105 ? -5.656 -26.844 -6.84 1 63.16 105 HIS B CA 1
ATOM 3812 C C . HIS B 1 105 ? -5.84 -26.266 -8.242 1 63.16 105 HIS B C 1
ATOM 3814 O O . HIS B 1 105 ? -6.723 -25.422 -8.461 1 63.16 105 HIS B O 1
ATOM 3820 N N . GLU B 1 106 ? -5 -26.766 -9.242 1 75.94 106 GLU B N 1
ATOM 3821 C CA . GLU B 1 106 ? -5.176 -26.234 -10.594 1 75.94 106 GLU B CA 1
ATOM 3822 C C . GLU B 1 106 ? -5.273 -27.375 -11.609 1 75.94 106 GLU B C 1
ATOM 3824 O O . GLU B 1 106 ? -4.508 -28.344 -11.547 1 75.94 106 GLU B O 1
ATOM 3829 N N . ILE B 1 107 ? -6.273 -27.328 -12.531 1 83.06 107 ILE B N 1
ATOM 3830 C CA . ILE B 1 107 ? -6.566 -28.438 -13.43 1 83.06 107 ILE B CA 1
ATOM 3831 C C . ILE B 1 107 ? -6.668 -27.922 -14.867 1 83.06 107 ILE B C 1
ATOM 3833 O O . ILE B 1 107 ? -7.16 -26.828 -15.109 1 83.06 107 ILE B O 1
ATOM 3837 N N . VAL B 1 108 ? -6.102 -28.672 -15.75 1 89.06 108 VAL B N 1
ATOM 3838 C CA . VAL B 1 108 ? -6.336 -28.484 -17.172 1 89.06 108 VAL B CA 1
ATOM 3839 C C . VAL B 1 108 ? -6.883 -29.781 -17.781 1 89.06 108 VAL B C 1
ATOM 3841 O O . VAL B 1 108 ? -6.398 -30.859 -17.484 1 89.06 108 VAL B O 1
ATOM 3844 N N . GLY B 1 109 ? -7.93 -29.641 -18.578 1 86.81 109 GLY B N 1
ATOM 3845 C CA . GLY B 1 109 ? -8.57 -30.797 -19.172 1 86.81 109 GLY B CA 1
ATOM 3846 C C . GLY B 1 109 ? -9.344 -30.469 -20.438 1 86.81 109 GLY B C 1
ATOM 3847 O O . GLY B 1 109 ? -9.227 -29.359 -20.969 1 86.81 109 GLY B O 1
ATOM 3848 N N . VAL B 1 110 ? -10.039 -31.531 -20.922 1 88.31 110 VAL B N 1
ATOM 3849 C CA . VAL B 1 110 ? -10.812 -31.406 -22.141 1 88.31 110 VAL B CA 1
ATOM 3850 C C . VAL B 1 110 ? -12.305 -31.375 -21.828 1 88.31 110 VAL B C 1
ATOM 3852 O O . VAL B 1 110 ? -12.781 -32.156 -20.984 1 88.31 110 VAL B O 1
ATOM 3855 N N . VAL B 1 111 ? -13.008 -30.469 -22.469 1 89 111 VAL B N 1
ATOM 3856 C CA . VAL B 1 111 ? -14.453 -30.391 -22.297 1 89 111 VAL B CA 1
ATOM 3857 C C . VAL B 1 111 ? -15.109 -31.625 -22.938 1 89 111 VAL B C 1
ATOM 3859 O O . VAL B 1 111 ? -14.914 -31.891 -24.125 1 89 111 VAL B O 1
ATOM 3862 N N . THR B 1 112 ? -15.875 -32.312 -22.109 1 85.69 112 THR B N 1
ATOM 3863 C CA . THR B 1 112 ? -16.484 -33.531 -22.625 1 85.69 112 THR B CA 1
ATOM 3864 C C . THR B 1 112 ? -18 -33.344 -22.781 1 85.69 112 THR B C 1
ATOM 3866 O O . THR B 1 112 ? -18.641 -34.094 -23.516 1 85.69 112 THR B O 1
ATOM 3869 N N . ALA B 1 113 ? -18.562 -32.438 -21.969 1 85.12 113 ALA B N 1
ATOM 3870 C CA . ALA B 1 113 ? -19.984 -32.125 -22.062 1 85.12 113 ALA B CA 1
ATOM 3871 C C . ALA B 1 113 ? -20.25 -30.672 -21.688 1 85.12 113 ALA B C 1
ATOM 3873 O O . ALA B 1 113 ? -19.516 -30.078 -20.906 1 85.12 113 ALA B O 1
ATOM 3874 N N . ILE B 1 114 ? -21.297 -30.141 -22.344 1 86.69 114 ILE B N 1
ATOM 3875 C CA . ILE B 1 114 ? -21.672 -28.766 -22.078 1 86.69 114 ILE B CA 1
ATOM 3876 C C . ILE B 1 114 ? -23.172 -28.688 -21.812 1 86.69 114 ILE B C 1
ATOM 3878 O O . ILE B 1 114 ? -23.953 -29.406 -22.438 1 86.69 114 ILE B O 1
ATOM 3882 N N . SER B 1 115 ? -23.453 -27.938 -20.766 1 82.56 115 SER B N 1
ATOM 3883 C CA . SER B 1 115 ? -24.859 -27.719 -20.484 1 82.56 115 SER B CA 1
ATOM 3884 C C . SER B 1 115 ? -25.484 -26.734 -21.453 1 82.56 115 SER B C 1
ATOM 3886 O O . SER B 1 115 ? -24.766 -26.031 -22.172 1 82.56 115 SER B O 1
ATOM 3888 N N . THR B 1 116 ? -26.781 -26.672 -21.344 1 80.69 116 THR B N 1
ATOM 3889 C CA . THR B 1 116 ? -27.531 -25.734 -22.188 1 80.69 116 THR B CA 1
ATOM 3890 C C . THR B 1 116 ? -27.234 -24.297 -21.766 1 80.69 116 THR B C 1
ATOM 3892 O O . THR B 1 116 ? -27.156 -23.984 -20.578 1 80.69 116 THR B O 1
ATOM 3895 N N . GLY B 1 117 ? -26.859 -23.438 -22.594 1 81.81 117 GLY B N 1
ATOM 3896 C CA . GLY B 1 117 ? -26.656 -22.031 -22.297 1 81.81 117 GLY B CA 1
ATOM 3897 C C . GLY B 1 117 ? -25.188 -21.609 -22.328 1 81.81 117 GLY B C 1
ATOM 3898 O O . GLY B 1 117 ? -24.875 -20.422 -22.25 1 81.81 117 GLY B O 1
ATOM 3899 N N . VAL B 1 118 ? -24.422 -22.703 -22.297 1 85.69 118 VAL B N 1
ATOM 3900 C CA . VAL B 1 118 ? -23 -22.391 -22.375 1 85.69 118 VAL B CA 1
ATOM 3901 C C . VAL B 1 118 ? -22.625 -22.031 -23.812 1 85.69 118 VAL B C 1
ATOM 3903 O O . VAL B 1 118 ? -22.922 -22.781 -24.734 1 85.69 118 VAL B O 1
ATOM 3906 N N . ALA B 1 119 ? -22.078 -20.797 -24.062 1 81.5 119 ALA B N 1
ATOM 3907 C CA . ALA B 1 119 ? -21.844 -20.344 -25.438 1 81.5 119 ALA B CA 1
ATOM 3908 C C . ALA B 1 119 ? -20.359 -20.25 -25.734 1 81.5 119 ALA B C 1
ATOM 3910 O O . ALA B 1 119 ? -19.938 -20.328 -26.891 1 81.5 119 ALA B O 1
ATOM 3911 N N . HIS B 1 120 ? -19.547 -20.266 -24.797 1 86.75 120 HIS B N 1
ATOM 3912 C CA . HIS B 1 120 ? -18.172 -19.891 -25.062 1 86.75 120 HIS B CA 1
ATOM 3913 C C . HIS B 1 120 ? -17.266 -21.109 -25.109 1 86.75 120 HIS B C 1
ATOM 3915 O O . HIS B 1 120 ? -16.062 -20.984 -25.344 1 86.75 120 HIS B O 1
ATOM 3921 N N . PHE B 1 121 ? -17.891 -22.297 -24.875 1 91.38 121 PHE B N 1
ATOM 3922 C CA . PHE B 1 121 ? -17.109 -23.531 -24.859 1 91.38 121 PHE B CA 1
ATOM 3923 C C . PHE B 1 121 ? -17.75 -24.578 -25.766 1 91.38 121 PHE B C 1
ATOM 3925 O O . PHE B 1 121 ? -18.969 -24.562 -26 1 91.38 121 PHE B O 1
ATOM 3932 N N . LYS B 1 122 ? -16.969 -25.438 -26.359 1 90.38 122 LYS B N 1
ATOM 3933 C CA . LYS B 1 122 ? -17.438 -26.609 -27.109 1 90.38 122 LYS B CA 1
ATOM 3934 C C . LYS B 1 122 ? -16.703 -27.875 -26.656 1 90.38 122 LYS B C 1
ATOM 3936 O O . LYS B 1 122 ? -15.602 -27.797 -26.109 1 90.38 122 LYS B O 1
ATOM 3941 N N . VAL B 1 123 ? -17.375 -28.922 -26.906 1 88.62 123 VAL B N 1
ATOM 3942 C CA . VAL B 1 123 ? -16.766 -30.219 -26.609 1 88.62 123 VAL B CA 1
ATOM 3943 C C . VAL B 1 123 ? -15.445 -30.344 -27.359 1 88.62 123 VAL B C 1
ATOM 3945 O O . VAL B 1 123 ? -15.367 -30.016 -28.547 1 88.62 123 VAL B O 1
ATOM 3948 N N . GLY B 1 124 ? -14.406 -30.703 -26.609 1 88.69 124 GLY B N 1
ATOM 3949 C CA . GLY B 1 124 ? -13.094 -30.828 -27.219 1 88.69 124 GLY B CA 1
ATOM 3950 C C . GLY B 1 124 ? -12.156 -29.688 -26.844 1 88.69 124 GLY B C 1
ATOM 3951 O O . GLY B 1 124 ? -10.938 -29.797 -27.016 1 88.69 124 GLY B O 1
ATOM 3952 N N . ASP B 1 125 ? -12.742 -28.641 -26.406 1 90.69 125 ASP B N 1
ATOM 3953 C CA . ASP B 1 125 ? -11.922 -27.516 -25.969 1 90.69 125 ASP B CA 1
ATOM 3954 C C . ASP B 1 125 ? -11.016 -27.906 -24.812 1 90.69 125 ASP B C 1
ATOM 3956 O O . ASP B 1 125 ? -11.438 -28.625 -23.906 1 90.69 125 ASP B O 1
ATOM 3960 N N . ILE B 1 126 ? -9.758 -27.469 -24.859 1 92.81 126 ILE B N 1
ATOM 3961 C CA . ILE B 1 126 ? -8.875 -27.594 -23.703 1 92.81 126 ILE B CA 1
ATOM 3962 C C . ILE B 1 126 ? -9.102 -26.406 -22.75 1 92.81 126 ILE B C 1
ATOM 3964 O O . ILE B 1 126 ? -8.969 -25.25 -23.156 1 92.81 126 ILE B O 1
ATOM 3968 N N . VAL B 1 127 ? -9.492 -26.688 -21.531 1 93.12 127 VAL B N 1
ATOM 3969 C CA . VAL B 1 127 ? -9.836 -25.641 -20.594 1 93.12 127 VAL B CA 1
ATOM 3970 C C . VAL B 1 127 ? -9.109 -25.859 -19.266 1 93.12 127 VAL B C 1
ATOM 3972 O O . VAL B 1 127 ? -8.719 -26.984 -18.953 1 93.12 127 VAL B O 1
ATOM 3975 N N . GLY B 1 128 ? -8.82 -24.75 -18.641 1 93.12 128 GLY B N 1
ATOM 3976 C CA . GLY B 1 128 ? -8.258 -24.781 -17.297 1 93.12 128 GLY B CA 1
ATOM 3977 C C . GLY B 1 128 ? -9.234 -24.328 -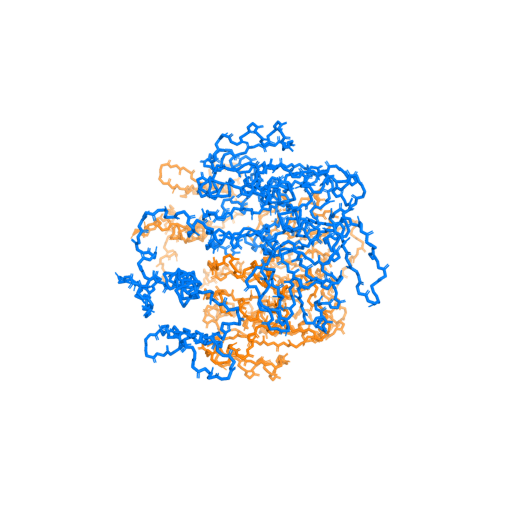16.234 1 93.12 128 GLY B C 1
ATOM 3978 O O . GLY B 1 128 ? -10.117 -23.516 -16.5 1 93.12 128 GLY B O 1
ATOM 3979 N N . VAL B 1 129 ? -9.094 -24.891 -15.07 1 88.62 129 VAL B N 1
ATOM 3980 C CA . VAL B 1 129 ? -9.836 -24.5 -13.875 1 88.62 129 VAL B CA 1
ATOM 3981 C C . VAL B 1 129 ? -8.859 -24.047 -12.789 1 88.62 129 VAL B C 1
ATOM 3983 O O . VAL B 1 129 ? -7.906 -24.766 -12.469 1 88.62 129 VAL B O 1
ATOM 3986 N N . GLY B 1 130 ? -9.086 -22.875 -12.273 1 88.88 130 GLY B N 1
ATOM 3987 C CA . GLY B 1 130 ? -8.172 -22.25 -11.32 1 88.88 130 GLY B CA 1
ATOM 3988 C C . GLY B 1 130 ? -8.391 -22.734 -9.898 1 88.88 130 GLY B C 1
ATOM 3989 O O . GLY B 1 130 ? -8.898 -23.828 -9.672 1 88.88 130 GLY B O 1
ATOM 3990 N N . THR B 1 131 ? -7.957 -21.922 -8.969 1 87.25 131 THR B N 1
ATOM 3991 C CA . THR B 1 131 ? -7.918 -22.281 -7.551 1 87.25 131 THR B CA 1
ATOM 3992 C C . THR B 1 131 ? -9.312 -22.203 -6.938 1 87.25 131 THR B C 1
ATOM 3994 O O . THR B 1 131 ? -9.586 -22.844 -5.922 1 87.25 131 THR B O 1
ATOM 3997 N N . TYR B 1 132 ? -10.188 -21.344 -7.492 1 87.44 132 TYR B N 1
ATOM 3998 C CA . TYR B 1 132 ? -11.562 -21.266 -7.016 1 87.44 132 TYR B CA 1
ATOM 3999 C C . TYR B 1 132 ? -12.547 -21.578 -8.133 1 87.44 132 TYR B C 1
ATOM 4001 O O . TYR B 1 132 ? -12.273 -21.297 -9.305 1 87.44 132 TYR B O 1
ATOM 4009 N N . ILE B 1 133 ? -13.758 -22.156 -7.727 1 85.69 133 ILE B N 1
ATOM 4010 C CA . ILE B 1 133 ? -14.664 -22.688 -8.75 1 85.69 133 ILE B CA 1
ATOM 4011 C C . ILE B 1 133 ? -16.062 -22.109 -8.555 1 85.69 133 ILE B C 1
ATOM 4013 O O . ILE B 1 133 ? -17 -22.484 -9.25 1 85.69 133 ILE B O 1
ATOM 4017 N N . ASN B 1 134 ? -16.203 -21.312 -7.543 1 87.75 134 ASN B N 1
ATOM 4018 C CA . ASN B 1 134 ? -17.5 -20.688 -7.289 1 87.75 134 ASN B CA 1
ATOM 4019 C C . ASN B 1 134 ? -17.359 -19.438 -6.418 1 87.75 134 ASN B C 1
ATOM 4021 O O . ASN B 1 134 ? -16.344 -19.266 -5.742 1 87.75 134 ASN B O 1
ATOM 4025 N N . SER B 1 135 ? -18.344 -18.562 -6.508 1 91.94 135 SER B N 1
ATOM 4026 C CA . SER B 1 135 ? -18.5 -17.344 -5.715 1 91.94 135 SER B CA 1
ATOM 4027 C C . SER B 1 135 ? -19.969 -16.906 -5.652 1 91.94 135 SER B C 1
ATOM 4029 O O . SER B 1 135 ? -20.828 -17.562 -6.25 1 91.94 135 SER B O 1
ATOM 4031 N N . CYS B 1 136 ? -20.328 -15.859 -4.973 1 93.31 136 CYS B N 1
ATOM 4032 C CA . CYS B 1 136 ? -21.719 -15.461 -4.836 1 93.31 136 CYS B CA 1
ATOM 4033 C C . CYS B 1 136 ? -22.266 -14.906 -6.148 1 93.31 136 CYS B C 1
ATOM 4035 O O . CYS B 1 136 ? -23.469 -14.938 -6.395 1 93.31 136 CYS B O 1
ATOM 4037 N N . ARG B 1 137 ? -21.391 -14.328 -6.957 1 94.56 137 ARG B N 1
ATOM 4038 C CA . ARG B 1 137 ? -21.641 -13.82 -8.297 1 94.56 137 ARG B CA 1
ATOM 4039 C C . ARG B 1 137 ? -22.594 -12.633 -8.266 1 94.56 137 ARG B C 1
ATOM 4041 O O . ARG B 1 137 ? -23.156 -12.25 -9.297 1 94.56 137 ARG B O 1
ATOM 4048 N N . THR B 1 138 ? -22.828 -12.031 -7.035 1 94.88 138 THR B N 1
ATOM 4049 C CA . THR B 1 138 ? -23.766 -10.93 -6.91 1 94.88 138 THR B CA 1
ATOM 4050 C C . THR B 1 138 ? -23.125 -9.75 -6.184 1 94.88 138 THR B C 1
ATOM 4052 O O . THR B 1 138 ? -23.672 -8.641 -6.195 1 94.88 138 THR B O 1
ATOM 4055 N N . CYS B 1 139 ? -22.062 -10.016 -5.613 1 94.38 139 CYS B N 1
ATOM 4056 C CA . CYS B 1 139 ? -21.438 -8.945 -4.84 1 94.38 139 CYS B CA 1
ATOM 4057 C C . CYS B 1 139 ? -20.641 -8.016 -5.742 1 94.38 139 CYS B C 1
ATOM 4059 O O . CYS B 1 139 ? -20.5 -8.273 -6.941 1 94.38 139 CYS B O 1
ATOM 4061 N N . GLU B 1 140 ? -20.062 -6.926 -5.145 1 93.38 140 GLU B N 1
ATOM 4062 C CA . GLU B 1 140 ? -19.344 -5.91 -5.914 1 93.38 140 GLU B CA 1
ATOM 4063 C C . GLU B 1 140 ? -18.094 -6.484 -6.555 1 93.38 140 GLU B C 1
ATOM 4065 O O . GLU B 1 140 ? -17.734 -6.125 -7.68 1 93.38 140 GLU B O 1
ATOM 4070 N N . TYR B 1 141 ? -17.438 -7.359 -5.918 1 94.69 141 TYR B N 1
ATOM 4071 C CA . TYR B 1 141 ? -16.219 -7.965 -6.441 1 94.69 141 TYR B CA 1
ATOM 4072 C C . TYR B 1 141 ? -16.531 -8.914 -7.594 1 94.69 141 TYR B C 1
ATOM 4074 O O . TYR B 1 141 ? -15.883 -8.859 -8.641 1 94.69 141 TYR B O 1
ATOM 4082 N N . CYS B 1 142 ? -17.5 -9.734 -7.453 1 96.19 142 CYS B N 1
ATOM 4083 C CA . CYS B 1 142 ? -17.906 -10.648 -8.516 1 96.19 142 CYS B CA 1
ATOM 4084 C C . CYS B 1 142 ? -18.359 -9.891 -9.758 1 96.19 142 CYS B C 1
ATOM 4086 O O . CYS B 1 142 ? -18.047 -10.289 -10.883 1 96.19 142 CYS B O 1
ATOM 4088 N N . ASN B 1 143 ? -19.016 -8.805 -9.477 1 97 143 ASN B N 1
ATOM 4089 C CA . ASN B 1 143 ? -19.516 -7.996 -10.586 1 97 143 ASN B CA 1
ATOM 4090 C C . ASN B 1 143 ? -18.375 -7.297 -11.32 1 97 143 ASN B C 1
ATOM 4092 O O . ASN B 1 143 ? -18.562 -6.828 -12.445 1 97 143 ASN B O 1
ATOM 4096 N N . SER B 1 144 ? -17.25 -7.234 -10.711 1 95.62 144 SER B N 1
ATOM 4097 C CA . SER B 1 144 ? -16.078 -6.637 -11.328 1 95.62 144 SER B CA 1
ATOM 4098 C C . SER B 1 144 ? -15.055 -7.699 -11.711 1 95.62 144 SER B C 1
ATOM 4100 O O . SER B 1 144 ? -13.859 -7.41 -11.828 1 95.62 144 SER B O 1
ATOM 4102 N N . ASP B 1 145 ? -15.484 -8.945 -11.82 1 96.69 145 ASP B N 1
ATOM 4103 C CA . ASP B 1 145 ? -14.695 -10.094 -12.266 1 96.69 145 ASP B CA 1
ATOM 4104 C C . ASP B 1 145 ? -13.57 -10.398 -11.281 1 96.69 145 ASP B C 1
ATOM 4106 O O . ASP B 1 145 ? -12.492 -10.844 -11.68 1 96.69 145 ASP B O 1
ATOM 4110 N N . LYS B 1 146 ? -13.742 -10.047 -10.07 1 95.81 146 LYS B N 1
ATOM 4111 C CA . LYS B 1 146 ? -12.789 -10.352 -9.008 1 95.81 146 LYS B CA 1
ATOM 4112 C C . LYS B 1 146 ? -13.367 -11.367 -8.023 1 95.81 146 LYS B C 1
ATOM 4114 O O . LYS B 1 146 ? -13.406 -11.117 -6.82 1 95.81 146 LYS B O 1
ATOM 4119 N N . GLU B 1 147 ? -13.633 -12.523 -8.492 1 94.75 147 GLU B N 1
ATOM 4120 C CA . GLU B 1 147 ? -14.32 -13.539 -7.703 1 94.75 147 GLU B CA 1
ATOM 4121 C C . GLU B 1 147 ? -13.398 -14.109 -6.629 1 94.75 147 GLU B C 1
ATOM 4123 O O . GLU B 1 147 ? -13.867 -14.672 -5.633 1 94.75 147 GLU B O 1
ATOM 4128 N N . ASN B 1 148 ? -12.102 -13.953 -6.875 1 92.44 148 ASN B N 1
ATOM 4129 C CA . ASN B 1 148 ? -11.133 -14.461 -5.902 1 92.44 148 ASN B CA 1
ATOM 4130 C C . ASN B 1 148 ? -11.289 -13.766 -4.555 1 92.44 148 ASN B C 1
ATOM 4132 O O . ASN B 1 148 ? -10.883 -14.312 -3.523 1 92.44 148 ASN B O 1
ATOM 4136 N N . ILE B 1 149 ? -11.875 -12.578 -4.59 1 93.62 149 ILE B N 1
ATOM 4137 C CA . ILE B 1 149 ? -12.055 -11.836 -3.346 1 93.62 149 ILE B CA 1
ATOM 4138 C C . ILE B 1 149 ? -13.539 -11.578 -3.111 1 93.62 149 ILE B C 1
ATOM 4140 O O . ILE B 1 149 ? -13.922 -10.516 -2.613 1 93.62 149 ILE B O 1
ATOM 4144 N N . CYS B 1 150 ? -14.336 -12.523 -3.453 1 93.38 150 CYS B N 1
ATOM 4145 C CA . CYS B 1 150 ? -15.781 -12.469 -3.256 1 93.38 150 CYS B CA 1
ATOM 4146 C C . CYS B 1 150 ? -16.125 -12.109 -1.814 1 93.38 150 CYS B C 1
ATOM 4148 O O . CYS B 1 150 ? -15.547 -12.672 -0.879 1 93.38 150 CYS B O 1
ATOM 4150 N N . ALA B 1 151 ? -17.078 -11.203 -1.655 1 90.06 151 ALA B N 1
ATOM 4151 C CA . ALA B 1 151 ? -17.469 -10.727 -0.331 1 90.06 151 ALA B CA 1
ATOM 4152 C C . ALA B 1 151 ? -18.031 -11.859 0.522 1 90.06 151 ALA B C 1
ATOM 4154 O O . ALA B 1 151 ? -17.906 -11.844 1.749 1 90.06 151 ALA B O 1
ATOM 4155 N N . LYS B 1 152 ? -18.641 -12.828 -0.104 1 89.56 152 LYS B N 1
ATOM 4156 C CA . LYS B 1 152 ? -19.219 -13.945 0.626 1 89.56 152 LYS B CA 1
ATOM 4157 C C . LYS B 1 152 ? -18.281 -15.141 0.662 1 89.56 152 LYS B C 1
ATOM 4159 O O . LYS B 1 152 ? -18.656 -16.219 1.107 1 89.56 152 LYS B O 1
ATOM 4164 N N . GLY B 1 153 ? -17.109 -14.906 0.186 1 88.31 153 GLY B N 1
ATOM 4165 C CA . GLY B 1 153 ? -16.141 -15.984 0.148 1 88.31 153 GLY B CA 1
ATOM 4166 C C . GLY B 1 153 ? -16.172 -16.781 -1.149 1 88.31 153 GLY B C 1
ATOM 4167 O O . GLY B 1 153 ? -17.234 -17.109 -1.65 1 88.31 153 GLY B O 1
ATOM 4168 N N . ALA B 1 154 ? -15.047 -16.969 -1.718 1 86.81 154 ALA B N 1
ATOM 4169 C CA . ALA B 1 154 ? -14.945 -17.828 -2.893 1 86.81 154 ALA B CA 1
ATOM 4170 C C . ALA B 1 154 ? -14.867 -19.297 -2.49 1 86.81 154 ALA B C 1
ATOM 4172 O O . ALA B 1 154 ? -14.398 -19.625 -1.399 1 86.81 154 ALA B O 1
ATOM 4173 N N . THR B 1 155 ? -15.406 -20.125 -3.373 1 81.62 155 THR B N 1
ATOM 4174 C CA . THR B 1 155 ? -15.289 -21.562 -3.156 1 81.62 155 THR B CA 1
ATOM 4175 C C . THR B 1 155 ? -14.047 -22.109 -3.838 1 81.62 155 THR B C 1
ATOM 4177 O O . THR B 1 155 ? -13.93 -22.062 -5.062 1 81.62 155 THR B O 1
ATOM 4180 N N . TYR B 1 156 ? -13.211 -22.562 -3.053 1 78.81 156 TYR B N 1
ATOM 4181 C CA . TYR B 1 156 ? -11.961 -23.078 -3.6 1 78.81 156 TYR B CA 1
ATOM 4182 C C . TYR B 1 156 ? -12.094 -24.547 -3.99 1 78.81 156 TYR B C 1
ATOM 4184 O O . TYR B 1 156 ? -12.938 -25.266 -3.441 1 78.81 156 TYR B O 1
ATOM 4192 N N . ILE B 1 157 ? -11.375 -24.859 -5.027 1 68.88 157 ILE B N 1
ATOM 4193 C CA . ILE B 1 157 ? -11.492 -26.172 -5.656 1 68.88 157 ILE B CA 1
ATOM 4194 C C . ILE B 1 157 ? -11.094 -27.25 -4.656 1 68.88 157 ILE B C 1
ATOM 4196 O O . ILE B 1 157 ? -11.586 -28.375 -4.734 1 68.88 157 ILE B O 1
ATOM 4200 N N . PHE B 1 158 ? -10.273 -26.844 -3.789 1 56.66 158 PHE B N 1
ATOM 4201 C CA . PHE B 1 158 ? -9.836 -27.875 -2.855 1 56.66 158 PHE B CA 1
ATOM 4202 C C . PHE B 1 158 ? -10.57 -27.75 -1.527 1 56.66 158 PHE B C 1
ATOM 4204 O O . PHE B 1 158 ? -10.641 -26.672 -0.943 1 56.66 158 PHE B O 1
ATOM 4211 N N . ASN B 1 159 ? -11.164 -28.719 -1.185 1 46.69 159 ASN B N 1
ATOM 4212 C CA . ASN B 1 159 ? -11.82 -28.875 0.109 1 46.69 159 ASN B CA 1
ATOM 4213 C C . ASN B 1 159 ? -12.805 -27.734 0.376 1 46.69 159 ASN B C 1
ATOM 4215 O O . ASN B 1 159 ? -13.039 -27.359 1.529 1 46.69 159 ASN B O 1
ATOM 4219 N N . GLY B 1 160 ? -13.227 -27.172 -0.87 1 47.25 160 GLY B N 1
ATOM 4220 C CA . GLY B 1 160 ? -14.227 -26.125 -0.67 1 47.25 160 GLY B CA 1
ATOM 4221 C C . GLY B 1 160 ? -15.648 -26.656 -0.691 1 47.25 160 GLY B C 1
ATOM 4222 O O . GLY B 1 160 ? -15.906 -27.734 -1.207 1 47.25 160 GLY B O 1
ATOM 4223 N N . ILE B 1 161 ? -16.516 -26.141 0.254 1 43.41 161 ILE B N 1
ATOM 4224 C CA . ILE B 1 161 ? -17.953 -26.406 0.169 1 43.41 161 ILE B CA 1
ATOM 4225 C C . ILE B 1 161 ? -18.578 -25.5 -0.887 1 43.41 161 ILE B C 1
ATOM 4227 O O . ILE B 1 161 ? -18.516 -24.266 -0.779 1 43.41 161 ILE B O 1
ATOM 4231 N N . ASP B 1 162 ? -19.016 -26.031 -2.012 1 46.75 162 ASP B N 1
ATOM 4232 C CA . ASP B 1 162 ? -19.656 -25.234 -3.059 1 46.75 162 ASP B CA 1
ATOM 4233 C C . ASP B 1 162 ? -21 -24.688 -2.586 1 46.75 162 ASP B C 1
ATOM 4235 O O . ASP B 1 162 ? -21.516 -25.109 -1.543 1 46.75 162 ASP B O 1
ATOM 4239 N N . ILE B 1 163 ? -21.422 -23.688 -3.242 1 46.28 163 ILE B N 1
ATOM 4240 C CA . ILE B 1 163 ? -22.688 -23.031 -2.922 1 46.28 163 ILE B CA 1
ATOM 4241 C C . ILE B 1 163 ? -23.781 -24.094 -2.744 1 46.28 163 ILE B C 1
ATOM 4243 O O . ILE B 1 163 ? -24.656 -23.938 -1.901 1 46.28 163 ILE B O 1
ATOM 4247 N N . ASP B 1 164 ? -23.609 -25.172 -3.512 1 43.28 164 ASP B N 1
ATOM 4248 C CA . ASP B 1 164 ? -24.641 -26.219 -3.465 1 43.28 164 ASP B CA 1
ATOM 4249 C C . ASP B 1 164 ? -24.344 -27.234 -2.365 1 43.28 164 ASP B C 1
ATOM 4251 O O . ASP B 1 164 ? -25.047 -28.234 -2.24 1 43.28 164 ASP B O 1
ATOM 4255 N N . GLY B 1 165 ? -23.359 -26.906 -1.63 1 48.38 165 GLY B N 1
ATOM 4256 C CA . GLY B 1 165 ? -23.047 -27.734 -0.477 1 48.38 165 GLY B CA 1
ATOM 4257 C C . GLY B 1 165 ? -22.109 -28.875 -0.8 1 48.38 165 GLY B C 1
ATOM 4258 O O . GLY B 1 165 ? -21.688 -29.609 0.096 1 48.38 165 GLY B O 1
ATOM 4259 N N . THR B 1 166 ? -21.844 -29.062 -2.105 1 46.09 166 THR B N 1
ATOM 4260 C CA . THR B 1 166 ? -20.984 -30.156 -2.531 1 46.09 166 THR B CA 1
ATOM 4261 C C . THR B 1 166 ? -19.516 -29.812 -2.277 1 46.09 166 THR B C 1
ATOM 4263 O O . THR B 1 166 ? -19.125 -28.656 -2.299 1 46.09 166 THR B O 1
ATOM 4266 N N . ILE B 1 167 ? -18.828 -30.812 -1.685 1 43.41 167 ILE B N 1
ATOM 4267 C CA . ILE B 1 167 ? -17.406 -30.625 -1.467 1 43.41 167 ILE B CA 1
ATOM 4268 C C . ILE B 1 167 ? -16.656 -30.766 -2.793 1 43.41 167 ILE B C 1
ATOM 4270 O O . ILE B 1 167 ? -16.812 -31.766 -3.5 1 43.41 167 ILE B O 1
ATOM 4274 N N . THR B 1 168 ? -16.016 -29.734 -3.266 1 47.72 168 THR B N 1
ATOM 4275 C CA . THR B 1 168 ? -15.258 -29.75 -4.508 1 47.72 168 THR B CA 1
ATOM 4276 C C . THR B 1 168 ? -13.977 -30.562 -4.34 1 47.72 168 THR B C 1
ATOM 4278 O O . THR B 1 168 ? -13.242 -30.375 -3.371 1 47.72 168 THR B O 1
ATOM 4281 N N . LYS B 1 169 ? -13.945 -31.828 -4.938 1 48.12 169 LYS B N 1
ATOM 4282 C CA . LYS B 1 169 ? -12.828 -32.75 -4.777 1 48.12 169 LYS B CA 1
ATOM 4283 C C . LYS B 1 169 ? -11.711 -32.438 -5.77 1 48.12 169 LYS B C 1
ATOM 4285 O O . LYS B 1 169 ? -10.773 -33.219 -5.926 1 48.12 169 LYS B O 1
ATOM 4290 N N . GLY B 1 170 ? -11.57 -31.359 -6.172 1 50.88 170 GLY B N 1
ATOM 4291 C CA . GLY B 1 170 ? -10.492 -30.891 -7.031 1 50.88 170 GLY B CA 1
ATOM 4292 C C . GLY B 1 170 ? -10.25 -31.781 -8.234 1 50.88 170 GLY B C 1
ATOM 4293 O O . GLY B 1 170 ? -11.18 -32.406 -8.75 1 50.88 170 GLY B O 1
ATOM 4294 N N . GLY B 1 171 ? -9.047 -31.812 -8.883 1 45.28 171 GLY B N 1
ATOM 4295 C CA . GLY B 1 171 ? -8.602 -32.406 -10.141 1 45.28 171 GLY B CA 1
ATOM 4296 C C . GLY B 1 171 ? -8.414 -33.906 -10.078 1 45.28 171 GLY B C 1
ATOM 4297 O O . GLY B 1 171 ? -7.941 -34.5 -11.031 1 45.28 171 GLY B O 1
ATOM 4298 N N . TYR B 1 172 ? -8.664 -34.594 -8.961 1 46.75 172 TYR B N 1
ATOM 4299 C CA . TYR B 1 172 ? -8.289 -36 -8.945 1 46.75 172 TYR B CA 1
ATOM 4300 C C . TYR B 1 172 ? -9.445 -36.875 -9.414 1 46.75 172 TYR B C 1
ATOM 4302 O O . TYR B 1 172 ? -9.383 -38.094 -9.328 1 46.75 172 TYR B O 1
ATOM 4310 N N . SER B 1 173 ? -10.531 -36.25 -9.719 1 52.91 173 SER B N 1
ATOM 4311 C CA . SER B 1 173 ? -11.617 -37 -10.336 1 52.91 173 SER B CA 1
ATOM 4312 C C . SER B 1 173 ? -11.484 -37.031 -11.852 1 52.91 173 SER B C 1
ATOM 4314 O O . SER B 1 173 ? -10.773 -36.188 -12.43 1 52.91 173 SER B O 1
ATOM 4316 N N . SER B 1 174 ? -11.82 -38.156 -12.391 1 57.25 174 SER B N 1
ATOM 4317 C CA . SER B 1 174 ? -11.766 -38.281 -13.844 1 57.25 174 SER B CA 1
ATOM 4318 C C . SER B 1 174 ? -12.594 -37.188 -14.508 1 57.25 174 SER B C 1
ATOM 4320 O O . SER B 1 174 ? -12.383 -36.844 -15.68 1 57.25 174 SER B O 1
ATOM 4322 N N . TYR B 1 175 ? -13.484 -36.656 -13.719 1 68.56 175 TYR B N 1
ATOM 4323 C CA . TYR B 1 175 ? -14.289 -35.562 -14.305 1 68.56 175 TYR B CA 1
ATOM 4324 C C . TYR B 1 175 ? -14.695 -34.562 -13.242 1 68.56 175 TYR B C 1
ATOM 4326 O O . TYR B 1 175 ? -14.742 -34.875 -12.055 1 68.56 175 TYR B O 1
ATOM 4334 N N . ILE B 1 176 ? -14.789 -33.344 -13.633 1 74.38 176 ILE B N 1
ATOM 4335 C CA . ILE B 1 176 ? -15.289 -32.312 -12.75 1 74.38 176 ILE B CA 1
ATOM 4336 C C . ILE B 1 176 ? -16.312 -31.438 -13.492 1 74.38 176 ILE B C 1
ATOM 4338 O O . ILE B 1 176 ? -16.188 -31.234 -14.703 1 74.38 176 ILE B O 1
ATOM 4342 N N . VAL B 1 177 ? -17.359 -31.078 -12.758 1 76.5 177 VAL B N 1
ATOM 4343 C CA . VAL B 1 177 ? -18.344 -30.141 -13.297 1 76.5 177 VAL B CA 1
ATOM 4344 C C . VAL B 1 177 ? -18.078 -28.75 -12.727 1 76.5 177 VAL B C 1
ATOM 4346 O O . VAL B 1 177 ? -17.984 -28.578 -11.508 1 76.5 177 VAL B O 1
ATOM 4349 N N . VAL B 1 178 ? -17.875 -27.828 -13.617 1 82.88 178 VAL B N 1
ATOM 4350 C CA . VAL B 1 178 ? -17.531 -26.469 -13.18 1 82.88 178 VAL B CA 1
ATOM 4351 C C . VAL B 1 178 ? -18.375 -25.453 -13.961 1 82.88 178 VAL B C 1
ATOM 4353 O O . VAL B 1 178 ? -18.609 -25.625 -15.156 1 82.88 178 VAL B O 1
ATOM 4356 N N . HIS B 1 179 ? -18.891 -24.438 -13.234 1 87 179 HIS B N 1
ATOM 4357 C CA . HIS B 1 179 ? -19.562 -23.328 -13.906 1 87 179 HIS B CA 1
ATOM 4358 C C . HIS B 1 179 ? -18.656 -22.656 -14.93 1 87 179 HIS B C 1
ATOM 4360 O O . HIS B 1 179 ? -17.453 -22.484 -14.664 1 87 179 HIS B O 1
ATOM 4366 N N . GLN B 1 180 ? -19.125 -22.234 -16.094 1 90.69 180 GLN B N 1
ATOM 4367 C CA . GLN B 1 180 ? -18.344 -21.719 -17.203 1 90.69 180 GLN B CA 1
ATOM 4368 C C . GLN B 1 180 ? -17.531 -20.5 -16.781 1 90.69 180 GLN B C 1
ATOM 4370 O O . GLN B 1 180 ? -16.453 -20.25 -17.328 1 90.69 180 GLN B O 1
ATOM 4375 N N . ARG B 1 181 ? -18 -19.75 -15.766 1 92.19 181 ARG B N 1
ATOM 4376 C CA . ARG B 1 181 ? -17.328 -18.531 -15.312 1 92.19 181 ARG B CA 1
ATOM 4377 C C . ARG B 1 181 ? -15.938 -18.844 -14.773 1 92.19 181 ARG B C 1
ATOM 4379 O O . ARG B 1 181 ? -15.047 -18 -14.797 1 92.19 181 ARG B O 1
ATOM 4386 N N . TYR B 1 182 ? -15.773 -20.047 -14.352 1 92.06 182 TYR B N 1
ATOM 4387 C CA . TYR B 1 182 ? -14.539 -20.422 -13.68 1 92.06 182 TYR B CA 1
ATOM 4388 C C . TYR B 1 182 ? -13.711 -21.359 -14.547 1 92.06 182 TYR B C 1
ATOM 4390 O O . TYR B 1 182 ? -12.797 -22.031 -14.047 1 92.06 182 TYR B O 1
ATOM 4398 N N . CYS B 1 183 ? -14.086 -21.484 -15.828 1 91.88 183 CYS B N 1
ATOM 4399 C CA . CYS B 1 183 ? -13.352 -22.234 -16.844 1 91.88 183 CYS B CA 1
ATOM 4400 C C . CYS B 1 183 ? -12.641 -21.297 -17.812 1 91.88 183 CYS B C 1
ATOM 4402 O O . CYS B 1 183 ? -13.203 -20.281 -18.219 1 91.88 183 CYS B O 1
ATOM 4404 N N . PHE B 1 184 ? -11.445 -21.656 -18.109 1 95.88 184 PHE B N 1
ATOM 4405 C CA . PHE B 1 184 ? -10.656 -20.766 -18.969 1 95.88 184 PHE B CA 1
ATOM 4406 C C . PHE B 1 184 ? -10.109 -21.531 -20.172 1 95.88 184 PHE B C 1
ATOM 4408 O O . PHE B 1 184 ? -9.43 -22.547 -20.016 1 95.88 184 PHE B O 1
ATOM 4415 N N . LYS B 1 185 ? -10.453 -21.016 -21.297 1 96.25 185 LYS B N 1
ATOM 4416 C CA . LYS B 1 185 ? -9.914 -21.641 -22.5 1 96.25 185 LYS B CA 1
ATOM 4417 C C . LYS B 1 185 ? -8.398 -21.469 -22.562 1 96.25 185 LYS B C 1
ATOM 4419 O O . LYS B 1 185 ? -7.879 -20.375 -22.391 1 96.25 185 LYS B O 1
ATOM 4424 N N . ILE B 1 186 ? -7.707 -22.547 -22.781 1 96.5 186 ILE B N 1
ATOM 4425 C CA . ILE B 1 186 ? -6.266 -22.484 -22.984 1 96.5 186 ILE B CA 1
ATOM 4426 C C . ILE B 1 186 ? -5.961 -22.047 -24.422 1 96.5 186 ILE B C 1
ATOM 4428 O O . ILE B 1 186 ? -6.492 -22.625 -25.375 1 96.5 186 ILE B O 1
ATOM 4432 N N . PRO B 1 187 ? -5.18 -21 -24.531 1 97.06 187 PRO B N 1
ATOM 4433 C CA . PRO B 1 187 ? -4.875 -20.516 -25.875 1 97.06 187 PRO B CA 1
ATOM 4434 C C . PRO B 1 187 ? -4.316 -21.625 -26.781 1 97.06 187 PRO B C 1
ATOM 4436 O O . PRO B 1 187 ? -3.592 -22.5 -26.297 1 97.06 187 PRO B O 1
ATOM 4439 N N . ASP B 1 188 ? -4.598 -21.422 -28.047 1 92.94 188 ASP B N 1
ATOM 4440 C CA . ASP B 1 188 ? -4.137 -22.406 -29.031 1 92.94 188 ASP B CA 1
ATOM 4441 C C . ASP B 1 188 ? -2.609 -22.484 -29.047 1 92.94 188 ASP B C 1
ATOM 4443 O O . ASP B 1 188 ? -1.932 -21.453 -29.047 1 92.94 188 ASP B O 1
ATOM 4447 N N . GLY B 1 189 ? -2.164 -23.656 -29 1 92.94 189 GLY B N 1
ATOM 4448 C CA . GLY B 1 189 ? -0.729 -23.875 -29.125 1 92.94 189 GLY B CA 1
ATOM 4449 C C . GLY B 1 189 ? -0.014 -23.875 -27.781 1 92.94 189 GLY B C 1
ATOM 4450 O O . GLY B 1 189 ? 1.152 -24.266 -27.703 1 92.94 189 GLY B O 1
ATOM 4451 N N . TYR B 1 190 ? -0.658 -23.391 -26.75 1 96.81 190 TYR B N 1
ATOM 4452 C CA . TYR B 1 190 ? -0.055 -23.453 -25.422 1 96.81 190 TYR B CA 1
ATOM 4453 C C . TYR B 1 190 ? -0.158 -24.875 -24.844 1 96.81 190 TYR B C 1
ATOM 4455 O O . TYR B 1 190 ? -1.248 -25.438 -24.781 1 96.81 190 TYR B O 1
ATOM 4463 N N . PRO B 1 191 ? 0.972 -25.469 -24.5 1 95.25 191 PRO B N 1
ATOM 4464 C CA . PRO B 1 191 ? 0.907 -26.844 -23.969 1 95.25 191 PRO B CA 1
ATOM 4465 C C . PRO B 1 191 ? 0.062 -26.953 -22.703 1 95.25 191 PRO B C 1
ATOM 4467 O O . PRO B 1 191 ? 0.283 -26.203 -21.75 1 95.25 191 PRO B O 1
ATOM 4470 N N . PRO B 1 192 ? -0.881 -27.844 -22.703 1 92.12 192 PRO B N 1
ATOM 4471 C CA . PRO B 1 192 ? -1.812 -27.938 -21.562 1 92.12 192 PRO B CA 1
ATOM 4472 C C . PRO B 1 192 ? -1.104 -28.203 -20.234 1 92.12 192 PRO B C 1
ATOM 4474 O O . PRO B 1 192 ? -1.51 -27.656 -19.203 1 92.12 192 PRO B O 1
ATOM 4477 N N . GLU B 1 193 ? -0.064 -29.078 -20.203 1 91.06 193 GLU B N 1
ATOM 4478 C CA . GLU B 1 193 ? 0.634 -29.406 -18.969 1 91.06 193 GLU B CA 1
ATOM 4479 C C . GLU B 1 193 ? 1.326 -28.172 -18.375 1 91.06 193 GLU B C 1
ATOM 4481 O O . GLU B 1 193 ? 1.535 -28.094 -17.172 1 91.06 193 GLU B O 1
ATOM 4486 N N . LEU B 1 194 ? 1.617 -27.203 -19.234 1 96 194 LEU B N 1
ATOM 4487 C CA . LEU B 1 194 ? 2.305 -26 -18.781 1 96 194 LEU B CA 1
ATOM 4488 C C . LEU B 1 194 ? 1.305 -24.922 -18.391 1 96 194 LEU B C 1
ATOM 4490 O O . LEU B 1 194 ? 1.668 -23.938 -17.734 1 96 194 LEU B O 1
ATOM 4494 N N . ALA B 1 195 ? 0.064 -25.141 -18.734 1 96.12 195 ALA B N 1
ATOM 4495 C CA . ALA B 1 195 ? -0.964 -24.141 -18.438 1 96.12 195 ALA B CA 1
ATOM 4496 C C . ALA B 1 195 ? -1.47 -24.266 -17 1 96.12 195 ALA B C 1
ATOM 4498 O O . ALA B 1 195 ? -1.867 -23.281 -16.375 1 96.12 195 ALA B O 1
ATOM 4499 N N . ALA B 1 196 ? -1.415 -25.438 -16.469 1 92.38 196 ALA B N 1
ATOM 4500 C CA . ALA B 1 196 ? -2.006 -25.703 -15.156 1 92.38 196 ALA B CA 1
ATOM 4501 C C . ALA B 1 196 ? -1.367 -24.844 -14.078 1 92.38 196 ALA B C 1
ATOM 4503 O O . ALA B 1 196 ? -2.064 -24.141 -13.344 1 92.38 196 ALA B O 1
ATOM 4504 N N . PRO B 1 197 ? -0.011 -24.766 -14.047 1 94.12 197 PRO B N 1
ATOM 4505 C CA . PRO B 1 197 ? 0.608 -23.969 -12.992 1 94.12 197 PRO B CA 1
ATOM 4506 C C . PRO B 1 197 ? 0.293 -22.484 -13.117 1 94.12 197 PRO B C 1
ATOM 4508 O O . PRO B 1 197 ? 0.353 -21.75 -12.133 1 94.12 197 PRO B O 1
ATOM 4511 N N . LEU B 1 198 ? -0.047 -22.016 -14.305 1 97.06 198 LEU B N 1
ATOM 4512 C CA . LEU B 1 198 ? -0.371 -20.609 -14.5 1 97.06 198 LEU B CA 1
ATOM 4513 C C . LEU B 1 198 ? -1.636 -20.234 -13.742 1 97.06 198 LEU B C 1
ATOM 4515 O O . LEU B 1 198 ? -1.781 -19.094 -13.297 1 97.06 198 LEU B O 1
ATOM 4519 N N . LEU B 1 199 ? -2.482 -21.156 -13.523 1 94.38 199 LEU B N 1
ATOM 4520 C CA . LEU B 1 199 ? -3.795 -20.906 -12.938 1 94.38 199 LEU B CA 1
ATOM 4521 C C . LEU B 1 199 ? -3.693 -20.75 -11.422 1 94.38 199 LEU B C 1
ATOM 4523 O O . LEU B 1 199 ? -4.691 -20.484 -10.758 1 94.38 199 LEU B O 1
ATOM 4527 N N . CYS B 1 200 ? -2.561 -20.859 -10.867 1 92.69 200 CYS B N 1
ATOM 4528 C CA . CYS B 1 200 ? -2.256 -20.531 -9.477 1 92.69 200 CYS B CA 1
ATOM 4529 C C . CYS B 1 200 ? -0.991 -19.688 -9.383 1 92.69 200 CYS B C 1
ATOM 4531 O O . CYS B 1 200 ? -1.065 -18.469 -9.211 1 92.69 200 CYS B O 1
ATOM 4533 N N . ALA B 1 201 ? 0.133 -20.297 -9.688 1 94.25 201 ALA B N 1
ATOM 4534 C CA . ALA B 1 201 ? 1.414 -19.609 -9.547 1 94.25 201 ALA B CA 1
ATOM 4535 C C . ALA B 1 201 ? 1.493 -18.406 -10.484 1 94.25 201 ALA B C 1
ATOM 4537 O O . ALA B 1 201 ? 1.911 -17.328 -10.078 1 94.25 201 ALA B O 1
ATOM 4538 N N . GLY B 1 202 ? 1.079 -18.641 -11.68 1 97.38 202 GLY B N 1
ATOM 4539 C CA . GLY B 1 202 ? 1.133 -17.562 -12.648 1 97.38 202 GLY B CA 1
ATOM 4540 C C . GLY B 1 202 ? 0.264 -16.375 -12.266 1 97.38 202 GLY B C 1
ATOM 4541 O O . GLY B 1 202 ? 0.761 -15.258 -12.117 1 97.38 202 GLY B O 1
ATOM 4542 N N . ILE B 1 203 ? -1.051 -16.672 -12.039 1 97.75 203 ILE B N 1
ATOM 4543 C CA . ILE B 1 203 ? -2.004 -15.594 -11.781 1 97.75 203 ILE B CA 1
ATOM 4544 C C . ILE B 1 203 ? -1.675 -14.914 -10.453 1 97.75 203 ILE B C 1
ATOM 4546 O O . ILE B 1 203 ? -1.863 -13.703 -10.305 1 97.75 203 ILE B O 1
ATOM 4550 N N . THR B 1 204 ? -1.078 -15.609 -9.531 1 96.69 204 THR B N 1
ATOM 4551 C CA . THR B 1 204 ? -0.776 -15.086 -8.203 1 96.69 204 THR B CA 1
ATOM 4552 C C . THR B 1 204 ? 0.266 -13.977 -8.281 1 96.69 204 THR B C 1
ATOM 4554 O O . THR B 1 204 ? 0.238 -13.031 -7.488 1 96.69 204 THR B O 1
ATOM 4557 N N . VAL B 1 205 ? 1.151 -14.055 -9.266 1 98.38 205 VAL B N 1
ATOM 4558 C CA . VAL B 1 205 ? 2.16 -13.008 -9.375 1 98.38 205 VAL B CA 1
ATOM 4559 C C . VAL B 1 205 ? 1.756 -12.008 -10.453 1 98.38 205 VAL B C 1
ATOM 4561 O O . VAL B 1 205 ? 2.049 -10.812 -10.344 1 98.38 205 VAL B O 1
ATOM 4564 N N . TYR B 1 206 ? 1.077 -12.453 -11.469 1 98.69 206 TYR B N 1
ATOM 4565 C CA . TYR B 1 206 ? 0.676 -11.586 -12.57 1 98.69 206 TYR B CA 1
ATOM 4566 C C . TYR B 1 206 ? -0.29 -10.508 -12.094 1 98.69 206 TYR B C 1
ATOM 4568 O O . TYR B 1 206 ? -0.12 -9.328 -12.414 1 98.69 206 TYR B O 1
ATOM 4576 N N . ALA B 1 207 ? -1.259 -10.93 -11.359 1 98.06 207 ALA B N 1
ATOM 4577 C CA . ALA B 1 207 ? -2.328 -10.016 -10.953 1 98.06 207 ALA B CA 1
ATOM 4578 C C . ALA B 1 207 ? -1.767 -8.82 -10.188 1 98.06 207 ALA B C 1
ATOM 4580 O O . ALA B 1 207 ? -1.995 -7.672 -10.57 1 98.06 207 ALA B O 1
ATOM 4581 N N . PRO B 1 208 ? -1.001 -9.023 -9.133 1 97.88 208 PRO B N 1
ATOM 4582 C CA . PRO B 1 208 ? -0.485 -7.859 -8.406 1 97.88 208 PRO B CA 1
ATOM 4583 C C . PRO B 1 208 ? 0.5 -7.035 -9.234 1 97.88 208 PRO B C 1
ATOM 4585 O O . PRO B 1 208 ? 0.616 -5.824 -9.039 1 97.88 208 PRO B O 1
ATOM 4588 N N . MET B 1 209 ? 1.216 -7.684 -10.148 1 98.62 209 MET B N 1
ATOM 4589 C CA . MET B 1 209 ? 2.119 -6.922 -11.008 1 98.62 209 MET B CA 1
ATOM 4590 C C . MET B 1 209 ? 1.343 -5.938 -11.875 1 98.62 209 MET B C 1
ATOM 4592 O O . MET B 1 209 ? 1.765 -4.793 -12.047 1 98.62 209 MET B O 1
ATOM 4596 N N . ILE B 1 210 ? 0.194 -6.375 -12.312 1 98.31 210 ILE B N 1
ATOM 4597 C CA . ILE B 1 210 ? -0.656 -5.492 -13.102 1 98.31 210 ILE B CA 1
ATOM 4598 C C . ILE B 1 210 ? -1.312 -4.457 -12.195 1 98.31 210 ILE B C 1
ATOM 4600 O O . ILE B 1 210 ? -1.331 -3.266 -12.516 1 98.31 210 ILE B O 1
ATOM 4604 N N . HIS B 1 211 ? -1.816 -4.863 -11.039 1 96.5 211 HIS B N 1
ATOM 4605 C CA . HIS B 1 211 ? -2.502 -3.969 -10.109 1 96.5 211 HIS B CA 1
ATOM 4606 C C . HIS B 1 211 ? -1.596 -2.822 -9.68 1 96.5 211 HIS B C 1
ATOM 4608 O O . HIS B 1 211 ? -2.066 -1.706 -9.453 1 96.5 211 HIS B O 1
ATOM 4614 N N . HIS B 1 212 ? -0.322 -3.094 -9.586 1 97.38 212 HIS B N 1
ATOM 4615 C CA . HIS B 1 212 ? 0.61 -2.102 -9.062 1 97.38 212 HIS B CA 1
ATOM 4616 C C . HIS B 1 212 ? 1.498 -1.541 -10.172 1 97.38 212 HIS B C 1
ATOM 4618 O O . HIS B 1 212 ? 2.559 -0.977 -9.891 1 97.38 212 HIS B O 1
ATOM 4624 N N . ASN B 1 213 ? 1.119 -1.76 -11.406 1 97.38 213 ASN B N 1
ATOM 4625 C CA . ASN B 1 213 ? 1.747 -1.186 -12.594 1 97.38 213 ASN B CA 1
ATOM 4626 C C . ASN B 1 213 ? 3.219 -1.575 -12.688 1 97.38 213 ASN B C 1
ATOM 4628 O O . ASN B 1 213 ? 4.07 -0.733 -12.977 1 97.38 213 ASN B O 1
ATOM 4632 N N . MET B 1 214 ? 3.48 -2.789 -12.445 1 98.38 214 MET B N 1
ATOM 4633 C CA . MET B 1 214 ? 4.859 -3.26 -12.523 1 98.38 214 MET B CA 1
ATOM 4634 C C . MET B 1 214 ? 5.227 -3.631 -13.961 1 98.38 214 MET B C 1
ATOM 4636 O O . MET B 1 214 ? 6.344 -4.074 -14.227 1 98.38 214 MET B O 1
ATOM 4640 N N . ASN B 1 215 ? 4.344 -3.426 -14.828 1 98.31 215 ASN B N 1
ATOM 4641 C CA . ASN B 1 215 ? 4.594 -3.77 -16.219 1 98.31 215 ASN B CA 1
ATOM 4642 C C . ASN B 1 215 ? 5.094 -2.566 -17.016 1 98.31 215 ASN B C 1
ATOM 4644 O O . ASN B 1 215 ? 4.715 -2.381 -18.172 1 98.31 215 ASN B O 1
ATOM 4648 N N . GLN B 1 216 ? 5.898 -1.764 -16.422 1 97.44 216 GLN B N 1
ATOM 4649 C CA . GLN B 1 216 ? 6.512 -0.608 -17.062 1 97.44 216 GLN B CA 1
ATOM 4650 C C . GLN B 1 216 ? 7.949 -0.909 -17.469 1 97.44 216 GLN B C 1
ATOM 4652 O O . GLN B 1 216 ? 8.836 -1.022 -16.625 1 97.44 216 GLN B O 1
ATOM 4657 N N . PRO B 1 217 ? 8.164 -0.968 -18.812 1 98.06 217 PRO B N 1
ATOM 4658 C CA . PRO B 1 217 ? 9.523 -1.293 -19.266 1 98.06 217 PRO B CA 1
ATOM 4659 C C . PRO B 1 217 ? 10.57 -0.324 -18.734 1 98.06 217 PRO B C 1
ATOM 4661 O O . PRO B 1 217 ? 10.312 0.875 -18.609 1 98.06 217 PRO B O 1
ATOM 4664 N N . GLY B 1 218 ? 11.688 -0.827 -18.391 1 97.5 218 GLY B N 1
ATOM 4665 C CA . GLY B 1 218 ? 12.789 -0.001 -17.922 1 97.5 218 GLY B CA 1
ATOM 4666 C C . GLY B 1 218 ? 12.844 0.123 -16.406 1 97.5 218 GLY B C 1
ATOM 4667 O O . GLY B 1 218 ? 13.891 0.474 -15.852 1 97.5 218 GLY B O 1
ATOM 4668 N N . LYS B 1 219 ? 11.812 -0.159 -15.719 1 98.19 219 LYS B N 1
ATOM 4669 C CA . LYS B 1 219 ? 11.812 -0.134 -14.258 1 98.19 219 LYS B CA 1
ATOM 4670 C C . LYS B 1 219 ? 12.453 -1.395 -13.688 1 98.19 219 LYS B C 1
ATOM 4672 O O . LYS B 1 219 ? 12.82 -2.305 -14.43 1 98.19 219 LYS B O 1
ATOM 4677 N N . SER B 1 220 ? 12.664 -1.369 -12.383 1 98.75 220 SER B N 1
ATOM 4678 C CA . SER B 1 220 ? 13.375 -2.471 -11.75 1 98.75 220 SER B CA 1
ATOM 4679 C C . SER B 1 220 ? 12.453 -3.268 -10.828 1 98.75 220 SER B C 1
ATOM 4681 O O . SER B 1 220 ? 11.57 -2.699 -10.18 1 98.75 220 SER B O 1
ATOM 4683 N N . LEU B 1 221 ? 12.68 -4.605 -10.789 1 98.88 221 LEU B N 1
ATOM 4684 C CA . LEU B 1 221 ? 11.898 -5.535 -9.977 1 98.88 221 LEU B CA 1
ATOM 4685 C C . LEU B 1 221 ? 12.805 -6.449 -9.172 1 98.88 221 LEU B C 1
ATOM 4687 O O . LEU B 1 221 ? 13.68 -7.117 -9.727 1 98.88 221 LEU B O 1
ATOM 4691 N N . GLY B 1 222 ? 12.609 -6.395 -7.855 1 98.88 222 GLY B N 1
ATOM 4692 C CA . GLY B 1 222 ? 13.18 -7.43 -7.008 1 98.88 222 GLY B CA 1
ATOM 4693 C C . GLY B 1 222 ? 12.234 -8.594 -6.766 1 98.88 222 GLY B C 1
ATOM 4694 O O . GLY B 1 222 ? 11.039 -8.391 -6.543 1 98.88 222 GLY B O 1
ATOM 4695 N N . VAL B 1 223 ? 12.773 -9.781 -6.863 1 98.81 223 VAL B N 1
ATOM 4696 C CA . VAL B 1 223 ? 12.016 -10.984 -6.559 1 98.81 223 VAL B CA 1
ATOM 4697 C C . VAL B 1 223 ? 12.648 -11.711 -5.375 1 98.81 223 VAL B C 1
ATOM 4699 O O . VAL B 1 223 ? 13.789 -12.164 -5.453 1 98.81 223 VAL B O 1
ATOM 4702 N N . ILE B 1 224 ? 11.883 -11.797 -4.309 1 97.88 224 ILE B N 1
ATOM 4703 C CA . ILE B 1 224 ? 12.344 -12.5 -3.117 1 97.88 224 ILE B CA 1
ATOM 4704 C C . ILE B 1 224 ? 11.812 -13.93 -3.125 1 97.88 224 ILE B C 1
ATOM 4706 O O . ILE B 1 224 ? 10.602 -14.156 -3.08 1 97.88 224 ILE B O 1
ATOM 4710 N N . GLY B 1 225 ? 12.727 -14.875 -3.117 1 93.88 225 GLY B N 1
ATOM 4711 C CA . GLY B 1 225 ? 12.328 -16.266 -3.158 1 93.88 225 GLY B CA 1
ATOM 4712 C C . GLY B 1 225 ? 12.141 -16.797 -4.566 1 93.88 225 GLY B C 1
ATOM 4713 O O . GLY B 1 225 ? 11.281 -16.312 -5.305 1 93.88 225 GLY B O 1
ATOM 4714 N N . LEU B 1 226 ? 12.891 -17.812 -4.898 1 93.5 226 LEU B N 1
ATOM 4715 C CA . LEU B 1 226 ? 12.812 -18.406 -6.23 1 93.5 226 LEU B CA 1
ATOM 4716 C C . LEU B 1 226 ? 12.188 -19.797 -6.168 1 93.5 226 LEU B C 1
ATOM 4718 O O . LEU B 1 226 ? 12.875 -20.797 -6.379 1 93.5 226 LEU B O 1
ATOM 4722 N N . GLY B 1 227 ? 10.969 -19.844 -5.977 1 91.44 227 GLY B N 1
ATOM 4723 C CA . GLY B 1 227 ? 10.164 -21.062 -6.02 1 91.44 227 GLY B CA 1
ATOM 4724 C C . GLY B 1 227 ? 9.102 -21.031 -7.102 1 91.44 227 GLY B C 1
ATOM 4725 O O . GLY B 1 227 ? 9.336 -20.516 -8.195 1 91.44 227 GLY B O 1
ATOM 4726 N N . GLY B 1 228 ? 8.023 -21.719 -6.77 1 91.25 228 GLY B N 1
ATOM 4727 C CA . GLY B 1 228 ? 6.938 -21.812 -7.734 1 91.25 228 GLY B CA 1
ATOM 4728 C C . GLY B 1 228 ? 6.41 -20.453 -8.156 1 91.25 228 GLY B C 1
ATOM 4729 O O . GLY B 1 228 ? 6.18 -20.203 -9.344 1 91.25 228 GLY B O 1
ATOM 4730 N N . LEU B 1 229 ? 6.254 -19.578 -7.258 1 95.44 229 LEU B N 1
ATOM 4731 C CA . LEU B 1 229 ? 5.766 -18.234 -7.562 1 95.44 229 LEU B CA 1
ATOM 4732 C C . LEU B 1 229 ? 6.895 -17.344 -8.078 1 95.44 229 LEU B C 1
ATOM 4734 O O . LEU B 1 229 ? 6.723 -16.641 -9.07 1 95.44 229 LEU B O 1
ATOM 4738 N N . GLY B 1 230 ? 8.031 -17.469 -7.512 1 97 230 GLY B N 1
ATOM 4739 C CA . GLY B 1 230 ? 9.156 -16.594 -7.816 1 97 230 GLY B CA 1
ATOM 4740 C C . GLY B 1 230 ? 9.648 -16.75 -9.242 1 97 230 GLY B C 1
ATOM 4741 O O . GLY B 1 230 ? 9.992 -15.75 -9.891 1 97 230 GLY B O 1
ATOM 4742 N N . HIS B 1 231 ? 9.719 -17.969 -9.688 1 97.62 231 HIS B N 1
ATOM 4743 C CA . HIS B 1 231 ? 10.227 -18.156 -11.047 1 97.62 231 HIS B CA 1
ATOM 4744 C C . HIS B 1 231 ? 9.281 -17.547 -12.078 1 97.62 231 HIS B C 1
ATOM 4746 O O . HIS B 1 231 ? 9.727 -17.047 -13.109 1 97.62 231 HIS B O 1
ATOM 4752 N N . MET B 1 232 ? 7.977 -17.531 -11.773 1 98.12 232 MET B N 1
ATOM 4753 C CA . MET B 1 232 ? 7.02 -16.891 -12.664 1 98.12 232 MET B CA 1
ATOM 4754 C C . MET B 1 232 ? 7.176 -15.375 -12.617 1 98.12 232 MET B C 1
ATOM 4756 O O . MET B 1 232 ? 7.047 -14.703 -13.648 1 98.12 232 MET B O 1
ATOM 4760 N N . ALA B 1 233 ? 7.492 -14.859 -11.469 1 98.75 233 ALA B N 1
ATOM 4761 C CA . ALA B 1 233 ? 7.699 -13.422 -11.328 1 98.75 233 ALA B CA 1
ATOM 4762 C C . ALA B 1 233 ? 8.891 -12.961 -12.172 1 98.75 233 ALA B C 1
ATOM 4764 O O . ALA B 1 233 ? 8.836 -11.898 -12.797 1 98.75 233 ALA B O 1
ATOM 4765 N N . VAL B 1 234 ? 9.914 -13.75 -12.18 1 98.69 234 VAL B N 1
ATOM 4766 C CA . VAL B 1 234 ? 11.086 -13.43 -12.992 1 98.69 234 VAL B CA 1
ATOM 4767 C C . VAL B 1 234 ? 10.703 -13.414 -14.469 1 98.69 234 VAL B C 1
ATOM 4769 O O . VAL B 1 234 ? 11.016 -12.469 -15.188 1 98.69 234 VAL B O 1
ATOM 4772 N N . LYS B 1 235 ? 10 -14.414 -14.898 1 98.56 235 LYS B N 1
ATOM 4773 C CA . LYS B 1 235 ? 9.641 -14.539 -16.312 1 98.56 235 LYS B CA 1
ATOM 4774 C C . LYS B 1 235 ? 8.727 -13.398 -16.734 1 98.56 235 LYS B C 1
ATOM 4776 O O . LYS B 1 235 ? 8.938 -12.789 -17.797 1 98.56 235 LYS B O 1
ATOM 4781 N N . TYR B 1 236 ? 7.684 -13.078 -15.969 1 98.81 236 TYR B N 1
ATOM 4782 C CA . TYR B 1 236 ? 6.809 -11.961 -16.312 1 98.81 236 TYR B CA 1
ATOM 4783 C C . TYR B 1 236 ? 7.574 -10.641 -16.266 1 98.81 236 TYR B C 1
ATOM 4785 O O . TYR B 1 236 ? 7.391 -9.789 -17.141 1 98.81 236 TYR B O 1
ATOM 4793 N N . GLY B 1 237 ? 8.414 -10.484 -15.211 1 98.88 237 GLY B N 1
ATOM 4794 C CA . GLY B 1 237 ? 9.219 -9.273 -15.125 1 98.88 237 GLY B CA 1
ATOM 4795 C C . GLY B 1 237 ? 10.047 -9.023 -16.359 1 98.88 237 GLY B C 1
ATOM 4796 O O . GLY B 1 237 ? 10.07 -7.906 -16.891 1 98.88 237 GLY B O 1
ATOM 4797 N N . LYS B 1 238 ? 10.68 -10.062 -16.828 1 98.62 238 LYS B N 1
ATOM 4798 C CA . LYS B 1 238 ? 11.5 -9.945 -18.031 1 98.62 238 LYS B CA 1
ATOM 4799 C C . LYS B 1 238 ? 10.641 -9.648 -19.25 1 98.62 238 LYS B C 1
ATOM 4801 O O . LYS B 1 238 ? 11 -8.805 -20.078 1 98.62 238 LYS B O 1
ATOM 4806 N N . ALA B 1 239 ? 9.555 -10.305 -19.344 1 98.56 239 ALA B N 1
ATOM 4807 C CA . ALA B 1 239 ? 8.656 -10.086 -20.469 1 98.56 239 ALA B CA 1
ATOM 4808 C C . ALA B 1 239 ? 8.125 -8.656 -20.484 1 98.56 239 ALA B C 1
ATOM 4810 O O . ALA B 1 239 ? 7.871 -8.094 -21.547 1 98.56 239 ALA B O 1
ATOM 4811 N N . PHE B 1 240 ? 7.953 -8.047 -19.312 1 98.62 240 PHE B N 1
ATOM 4812 C CA . PHE B 1 240 ? 7.457 -6.684 -19.188 1 98.62 240 PHE B CA 1
ATOM 4813 C C . PHE B 1 240 ? 8.555 -5.68 -19.516 1 98.62 240 PHE B C 1
ATOM 4815 O O . PHE B 1 240 ? 8.289 -4.48 -19.641 1 98.62 240 PHE B O 1
ATOM 4822 N N . GLY B 1 241 ? 9.766 -6.125 -19.656 1 98.44 241 GLY B N 1
ATOM 4823 C CA . GLY B 1 241 ? 10.875 -5.234 -19.969 1 98.44 241 GLY B CA 1
ATOM 4824 C C . GLY B 1 241 ? 11.531 -4.656 -18.719 1 98.44 241 GLY B C 1
ATOM 4825 O O . GLY B 1 241 ? 12.188 -3.615 -18.781 1 98.44 241 GLY B O 1
ATOM 4826 N N . LEU B 1 242 ? 11.391 -5.32 -17.609 1 98.75 242 LEU B N 1
ATOM 4827 C CA . LEU B 1 242 ? 11.953 -4.844 -16.359 1 98.75 242 LEU B CA 1
ATOM 4828 C C . LEU B 1 242 ? 13.383 -5.352 -16.188 1 98.75 242 LEU B C 1
ATOM 4830 O O . LEU B 1 242 ? 13.758 -6.375 -16.766 1 98.75 242 LEU B O 1
ATOM 4834 N N . LYS B 1 243 ? 14.164 -4.594 -15.422 1 98.75 243 LYS B N 1
ATOM 4835 C CA . LYS B 1 243 ? 15.391 -5.133 -14.852 1 98.75 243 LYS B CA 1
ATOM 4836 C C . LYS B 1 243 ? 15.102 -5.961 -13.609 1 98.75 243 LYS B C 1
ATOM 4838 O O . LYS B 1 243 ? 14.672 -5.422 -12.586 1 98.75 243 LYS B O 1
ATOM 4843 N N . VAL B 1 244 ? 15.398 -7.246 -13.664 1 98.88 244 VAL B N 1
ATOM 4844 C CA . VAL B 1 244 ? 14.961 -8.156 -12.609 1 98.88 244 VAL B CA 1
ATOM 4845 C C . VAL B 1 244 ? 16.156 -8.586 -11.766 1 98.88 244 VAL B C 1
ATOM 4847 O O . VAL B 1 244 ? 17.172 -9.055 -12.297 1 98.88 244 VAL B O 1
ATOM 4850 N N . VAL B 1 245 ? 16.031 -8.414 -10.469 1 98.81 245 VAL B N 1
ATOM 4851 C CA . VAL B 1 245 ? 17.016 -8.852 -9.484 1 98.81 245 VAL B CA 1
ATOM 4852 C C . VAL B 1 245 ? 16.406 -9.922 -8.586 1 98.81 245 VAL B C 1
ATOM 4854 O O . VAL B 1 245 ? 15.344 -9.719 -7.996 1 98.81 245 VAL B O 1
ATOM 4857 N N . VAL B 1 246 ? 17.094 -11.062 -8.477 1 98.62 246 VAL B N 1
ATOM 4858 C CA . VAL B 1 246 ? 16.594 -12.141 -7.637 1 98.62 246 VAL B CA 1
ATOM 4859 C C . VAL B 1 246 ? 17.359 -12.156 -6.309 1 98.62 246 VAL B C 1
ATOM 4861 O O . VAL B 1 246 ? 18.594 -12.078 -6.289 1 98.62 246 VAL B O 1
ATOM 4864 N N . PHE B 1 247 ? 16.609 -12.211 -5.25 1 98 247 PHE B N 1
ATOM 4865 C CA . PHE B 1 247 ? 17.172 -12.344 -3.908 1 98 247 PHE B CA 1
ATOM 4866 C C . PHE B 1 247 ? 16.906 -13.742 -3.355 1 98 247 PHE B C 1
ATOM 4868 O O . PHE B 1 247 ? 15.758 -14.195 -3.33 1 98 247 PHE B O 1
ATOM 4875 N N . SER B 1 248 ? 17.922 -14.383 -2.926 1 94.56 248 SER B N 1
ATOM 4876 C CA . SER B 1 248 ? 17.781 -15.734 -2.391 1 94.56 248 SER B CA 1
ATOM 4877 C C . SER B 1 248 ? 18.781 -15.984 -1.271 1 94.56 248 SER B C 1
ATOM 4879 O O . SER B 1 248 ? 19.828 -15.336 -1.212 1 94.56 248 SER B O 1
ATOM 4881 N N . THR B 1 249 ? 18.422 -16.844 -0.384 1 89.94 249 THR B N 1
ATOM 4882 C CA . THR B 1 249 ? 19.328 -17.234 0.692 1 89.94 249 THR B CA 1
ATOM 4883 C C . THR B 1 249 ? 20.297 -18.312 0.213 1 89.94 249 THR B C 1
ATOM 4885 O O . THR B 1 249 ? 21.297 -18.594 0.876 1 89.94 249 THR B O 1
ATOM 4888 N N . SER B 1 250 ? 20.016 -18.938 -0.881 1 87.5 250 SER B N 1
ATOM 4889 C CA . SER B 1 250 ? 20.828 -20.031 -1.388 1 87.5 250 SER B CA 1
ATOM 4890 C C . SER B 1 250 ? 21.562 -19.625 -2.656 1 87.5 250 SER B C 1
ATOM 4892 O O . SER B 1 250 ? 20.953 -19.281 -3.66 1 87.5 250 SER B O 1
ATOM 4894 N N . ILE B 1 251 ? 22.844 -19.875 -2.645 1 90.44 251 ILE B N 1
ATOM 4895 C CA . ILE B 1 251 ? 23.703 -19.516 -3.775 1 90.44 251 ILE B CA 1
ATOM 4896 C C . ILE B 1 251 ? 23.453 -20.484 -4.93 1 90.44 251 ILE B C 1
ATOM 4898 O O . ILE B 1 251 ? 23.75 -20.172 -6.086 1 90.44 251 ILE B O 1
ATOM 4902 N N . TYR B 1 252 ? 22.906 -21.641 -4.645 1 88.12 252 TYR B N 1
ATOM 4903 C CA . TYR B 1 252 ? 22.75 -22.703 -5.637 1 88.12 252 TYR B CA 1
ATOM 4904 C C . TYR B 1 252 ? 21.703 -22.328 -6.672 1 88.12 252 TYR B C 1
ATOM 4906 O O . TYR B 1 252 ? 21.609 -22.953 -7.734 1 88.12 252 TYR B O 1
ATOM 4914 N N . LYS B 1 253 ? 20.953 -21.297 -6.426 1 90.5 253 LYS B N 1
ATOM 4915 C CA . LYS B 1 253 ? 19.906 -20.875 -7.344 1 90.5 253 LYS B CA 1
ATOM 4916 C C . LYS B 1 253 ? 20.406 -19.812 -8.312 1 90.5 253 LYS B C 1
ATOM 4918 O O . LYS B 1 253 ? 19.688 -19.406 -9.227 1 90.5 253 LYS B O 1
ATOM 4923 N N . MET B 1 254 ? 21.625 -19.422 -8.211 1 94.81 254 MET B N 1
ATOM 4924 C CA . MET B 1 254 ? 22.172 -18.312 -8.984 1 94.81 254 MET B CA 1
ATOM 4925 C C . MET B 1 254 ? 22.188 -18.641 -10.469 1 94.81 254 MET B C 1
ATOM 4927 O O . MET B 1 254 ? 21.719 -17.859 -11.297 1 94.81 254 MET B O 1
ATOM 4931 N N . GLU B 1 255 ? 22.734 -19.766 -10.797 1 94.5 255 GLU B N 1
ATOM 4932 C CA . GLU B 1 255 ? 22.844 -20.156 -12.203 1 94.5 255 GLU B CA 1
ATOM 4933 C C . GLU B 1 255 ? 21.469 -20.25 -12.852 1 94.5 255 GLU B C 1
ATOM 4935 O O . GLU B 1 255 ? 21.266 -19.75 -13.953 1 94.5 255 GLU B O 1
ATOM 4940 N N . GLU B 1 256 ? 20.641 -20.844 -12.133 1 93.56 256 GLU B N 1
ATOM 4941 C CA . GLU B 1 256 ? 19.281 -20.984 -12.633 1 93.56 256 GLU B CA 1
ATOM 4942 C C . GLU B 1 256 ? 18.625 -19.609 -12.82 1 93.56 256 GLU B C 1
ATOM 4944 O O . GLU B 1 256 ? 17.969 -19.375 -13.844 1 93.56 256 GLU B O 1
ATOM 4949 N N . ALA B 1 257 ? 18.781 -18.766 -11.914 1 96.62 257 ALA B N 1
ATOM 4950 C CA . ALA B 1 257 ? 18.172 -17.422 -11.961 1 96.62 257 ALA B CA 1
ATOM 4951 C C . ALA B 1 257 ? 18.703 -16.625 -13.141 1 96.62 257 ALA B C 1
ATOM 4953 O O . ALA B 1 257 ? 17.922 -16.031 -13.898 1 96.62 257 ALA B O 1
ATOM 4954 N N . LEU B 1 258 ? 19.984 -16.641 -13.336 1 97.62 258 LEU B N 1
ATOM 4955 C CA . LEU B 1 258 ? 20.641 -15.781 -14.312 1 97.62 258 LEU B CA 1
ATOM 4956 C C . LEU B 1 258 ? 20.609 -16.406 -15.703 1 97.62 258 LEU B C 1
ATOM 4958 O O . LEU B 1 258 ? 20.234 -15.75 -16.672 1 97.62 258 LEU B O 1
ATOM 4962 N N . GLU B 1 259 ? 20.875 -17.672 -15.805 1 95.75 259 GLU B N 1
ATOM 4963 C CA . GLU B 1 259 ? 21.109 -18.297 -17.094 1 95.75 259 GLU B CA 1
ATOM 4964 C C . GLU B 1 259 ? 19.844 -18.938 -17.656 1 95.75 259 GLU B C 1
ATOM 4966 O O . GLU B 1 259 ? 19.641 -19 -18.859 1 95.75 259 GLU B O 1
ATOM 4971 N N . ILE B 1 260 ? 19.078 -19.375 -16.781 1 93.75 260 ILE B N 1
ATOM 4972 C CA . ILE B 1 260 ? 17.906 -20.125 -17.234 1 93.75 260 ILE B CA 1
ATOM 4973 C C . ILE B 1 260 ? 16.688 -19.203 -17.25 1 93.75 260 ILE B C 1
ATOM 4975 O O . ILE B 1 260 ? 15.992 -19.109 -18.266 1 93.75 260 ILE B O 1
ATOM 4979 N N . LEU B 1 261 ? 16.484 -18.484 -16.188 1 96.5 261 LEU B N 1
ATOM 4980 C CA . LEU B 1 261 ? 15.289 -17.672 -16.078 1 96.5 261 LEU B CA 1
ATOM 4981 C C . LEU B 1 261 ? 15.508 -16.297 -16.672 1 96.5 261 LEU B C 1
ATOM 4983 O O . LEU B 1 261 ? 14.555 -15.57 -16.953 1 96.5 261 LEU B O 1
ATOM 4987 N N . GLY B 1 262 ? 16.75 -15.859 -16.781 1 97 262 GLY B N 1
ATOM 4988 C CA . GLY B 1 262 ? 17.062 -14.617 -17.469 1 97 262 GLY B CA 1
ATOM 4989 C C . GLY B 1 262 ? 17.078 -13.406 -16.547 1 97 262 GLY B C 1
ATOM 4990 O O . GLY B 1 262 ? 16.984 -12.273 -17.016 1 97 262 GLY B O 1
ATOM 4991 N N . ALA B 1 263 ? 17.125 -13.594 -15.32 1 98.62 263 ALA B N 1
ATOM 4992 C CA . ALA B 1 263 ? 17.25 -12.469 -14.406 1 98.62 263 ALA B CA 1
ATOM 4993 C C . ALA B 1 263 ? 18.516 -11.672 -14.703 1 98.62 263 ALA B C 1
ATOM 4995 O O . ALA B 1 263 ? 19.516 -12.219 -15.188 1 98.62 263 ALA B O 1
ATOM 4996 N N . ASP B 1 264 ? 18.5 -10.414 -14.398 1 98.69 264 ASP B N 1
ATOM 4997 C CA . ASP B 1 264 ? 19.641 -9.547 -14.688 1 98.69 264 ASP B CA 1
ATOM 4998 C C . ASP B 1 264 ? 20.703 -9.648 -13.602 1 98.69 264 ASP B C 1
ATOM 5000 O O . ASP B 1 264 ? 21.891 -9.555 -13.883 1 98.69 264 ASP B O 1
ATOM 5004 N N . GLU B 1 265 ? 20.266 -9.797 -12.422 1 98.31 265 GLU B N 1
ATOM 5005 C CA . GLU B 1 265 ? 21.172 -9.875 -11.281 1 98.31 265 GLU B CA 1
ATOM 5006 C C . GLU B 1 265 ? 20.672 -10.852 -10.227 1 98.31 265 GLU B C 1
ATOM 5008 O O . GLU B 1 265 ? 19.484 -11.164 -10.188 1 98.31 265 GLU B O 1
ATOM 5013 N N . PHE B 1 266 ? 21.625 -11.367 -9.484 1 98.19 266 PHE B N 1
ATOM 5014 C CA . PHE B 1 266 ? 21.359 -12.258 -8.359 1 98.19 266 PHE B CA 1
ATOM 5015 C C . PHE B 1 266 ? 22.078 -11.781 -7.105 1 98.19 266 PHE B C 1
ATOM 5017 O O . PHE B 1 266 ? 23.25 -11.43 -7.152 1 98.19 266 PHE B O 1
ATOM 5024 N N . VAL B 1 267 ? 21.297 -11.727 -5.996 1 98.12 267 VAL B N 1
ATOM 5025 C CA . VAL B 1 267 ? 21.859 -11.258 -4.73 1 98.12 267 VAL B CA 1
ATOM 5026 C C . VAL B 1 267 ? 21.641 -12.312 -3.646 1 98.12 267 VAL B C 1
ATOM 5028 O O . VAL B 1 267 ? 20.516 -12.797 -3.465 1 98.12 267 VAL B O 1
ATOM 5031 N N . LEU B 1 268 ? 22.688 -12.664 -3.006 1 96.56 268 LEU B N 1
ATOM 5032 C CA . LEU B 1 268 ? 22.578 -13.469 -1.797 1 96.56 268 LEU B CA 1
ATOM 5033 C C . LEU B 1 268 ? 22.109 -12.617 -0.619 1 96.56 268 LEU B C 1
ATOM 5035 O O . LEU B 1 268 ? 22.812 -11.711 -0.182 1 96.56 268 LEU B O 1
ATOM 5039 N N . SER B 1 269 ? 20.969 -12.906 -0.03 1 94.44 269 SER B N 1
ATOM 5040 C CA . SER B 1 269 ? 20.312 -12.047 0.95 1 94.44 269 SER B CA 1
ATOM 5041 C C . SER B 1 269 ? 21.125 -11.961 2.236 1 94.44 269 SER B C 1
ATOM 5043 O O . SER B 1 269 ? 20.969 -11.016 3.014 1 94.44 269 SER B O 1
ATOM 5045 N N . SER B 1 270 ? 21.969 -12.922 2.479 1 93.31 270 SER B N 1
ATOM 5046 C CA . SER B 1 270 ? 22.797 -12.914 3.68 1 93.31 270 SER B CA 1
ATOM 5047 C C . SER B 1 270 ? 24.047 -12.062 3.488 1 93.31 270 SER B C 1
ATOM 5049 O O . SER B 1 270 ? 24.75 -11.773 4.449 1 93.31 270 SER B O 1
ATOM 5051 N N . ASP B 1 271 ? 24.359 -11.742 2.312 1 95.5 271 ASP B N 1
ATOM 5052 C CA . ASP B 1 271 ? 25.516 -10.898 2.01 1 95.5 271 ASP B CA 1
ATOM 5053 C C . ASP B 1 271 ? 25.172 -9.422 2.148 1 95.5 271 ASP B C 1
ATOM 5055 O O . ASP B 1 271 ? 24.562 -8.836 1.246 1 95.5 271 ASP B O 1
ATOM 5059 N N . GLU B 1 272 ? 25.672 -8.844 3.123 1 94.06 272 GLU B N 1
ATOM 5060 C CA . GLU B 1 272 ? 25.312 -7.469 3.455 1 94.06 272 GLU B CA 1
ATOM 5061 C C . GLU B 1 272 ? 25.812 -6.492 2.398 1 94.06 272 GLU B C 1
ATOM 5063 O O . GLU B 1 272 ? 25.156 -5.504 2.084 1 94.06 272 GLU B O 1
ATOM 5068 N N . GLN B 1 273 ? 26.984 -6.773 1.924 1 95.31 273 GLN B N 1
ATOM 5069 C CA . GLN B 1 273 ? 27.547 -5.895 0.914 1 95.31 273 GLN B CA 1
ATOM 5070 C C . GLN B 1 273 ? 26.734 -5.922 -0.374 1 95.31 273 GLN B C 1
ATOM 5072 O O . GLN B 1 273 ? 26.469 -4.875 -0.966 1 95.31 273 GLN B O 1
ATOM 5077 N N . GLN B 1 274 ? 26.375 -7.098 -0.799 1 96.31 274 GLN B N 1
ATOM 5078 C CA . GLN B 1 274 ? 25.531 -7.219 -1.99 1 96.31 274 GLN B CA 1
ATOM 5079 C C . GLN B 1 274 ? 24.188 -6.531 -1.793 1 96.31 274 GLN B C 1
ATOM 5081 O O . GLN B 1 274 ? 23.703 -5.832 -2.688 1 96.31 274 GLN B O 1
ATOM 5086 N N . MET B 1 275 ? 23.641 -6.715 -0.657 1 96.94 275 MET B N 1
ATOM 5087 C CA . MET B 1 275 ? 22.375 -6.086 -0.353 1 96.94 275 MET B CA 1
ATOM 5088 C C . MET B 1 275 ? 22.484 -4.566 -0.386 1 96.94 275 MET B C 1
ATOM 5090 O O . MET B 1 275 ? 21.656 -3.885 -0.984 1 96.94 275 MET B O 1
ATOM 5094 N N . GLN B 1 276 ? 23.469 -4.012 0.184 1 94.94 276 GLN B N 1
ATOM 5095 C CA . GLN B 1 276 ? 23.672 -2.57 0.279 1 94.94 276 GLN B CA 1
ATOM 5096 C C . GLN B 1 276 ? 23.875 -1.952 -1.101 1 94.94 276 GLN B C 1
ATOM 5098 O O . GLN B 1 276 ? 23.5 -0.801 -1.334 1 94.94 276 GLN B O 1
ATOM 5103 N N . ALA B 1 277 ? 24.453 -2.736 -1.984 1 96.12 277 ALA B N 1
ATOM 5104 C CA . ALA B 1 277 ? 24.719 -2.256 -3.338 1 96.12 277 ALA B CA 1
ATOM 5105 C C . ALA B 1 277 ? 23.406 -1.907 -4.055 1 96.12 277 ALA B C 1
ATOM 5107 O O . ALA B 1 277 ? 23.406 -1.124 -5.008 1 96.12 277 ALA B O 1
ATOM 5108 N N . PHE B 1 278 ? 22.297 -2.439 -3.551 1 97.25 278 PHE B N 1
ATOM 5109 C CA . PHE B 1 278 ? 21.016 -2.207 -4.211 1 97.25 278 PHE B CA 1
ATOM 5110 C C . PHE B 1 278 ? 20.156 -1.253 -3.393 1 97.25 278 PHE B C 1
ATOM 5112 O O . PHE B 1 278 ? 18.969 -1.107 -3.658 1 97.25 278 PHE B O 1
ATOM 5119 N N . SER B 1 279 ? 20.719 -0.599 -2.449 1 95.88 279 SER B N 1
ATOM 5120 C CA . SER B 1 279 ? 19.969 0.346 -1.629 1 95.88 279 SER B CA 1
ATOM 5121 C C . SER B 1 279 ? 19.266 1.39 -2.49 1 95.88 279 SER B C 1
ATOM 5123 O O . SER B 1 279 ? 19.875 1.971 -3.391 1 95.88 279 SER B O 1
ATOM 5125 N N . ASN B 1 280 ? 17.953 1.549 -2.25 1 94.81 280 ASN B N 1
ATOM 5126 C CA . ASN B 1 280 ? 17.125 2.559 -2.912 1 94.81 280 ASN B CA 1
ATOM 5127 C C . ASN B 1 280 ? 17.219 2.441 -4.43 1 94.81 280 ASN B C 1
ATOM 5129 O O . ASN B 1 280 ? 17.297 3.453 -5.133 1 94.81 280 ASN B O 1
ATOM 5133 N N . SER B 1 281 ? 17.203 1.24 -4.945 1 97 281 SER B N 1
ATOM 5134 C CA . SER B 1 281 ? 17.438 1.083 -6.375 1 97 281 SER B CA 1
ATOM 5135 C C . SER B 1 281 ? 16.25 0.403 -7.059 1 97 281 SER B C 1
ATOM 5137 O O . SER B 1 281 ? 16.109 0.486 -8.281 1 97 281 SER B O 1
ATOM 5139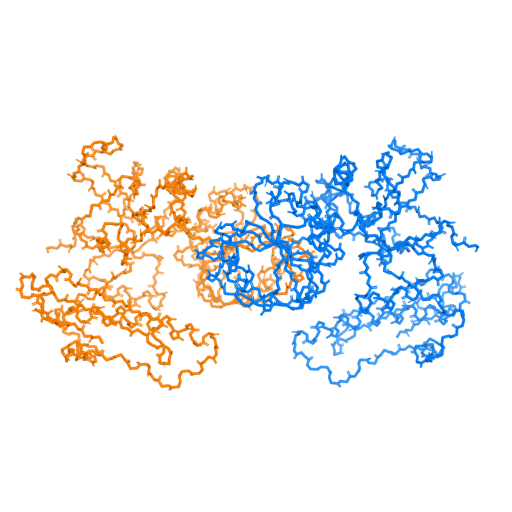 N N . LEU B 1 282 ? 15.43 -0.247 -6.293 1 98.56 282 LEU B N 1
ATOM 5140 C CA . LEU B 1 282 ? 14.359 -1.04 -6.887 1 98.56 282 LEU B CA 1
ATOM 5141 C C . LEU B 1 282 ? 13.047 -0.269 -6.883 1 98.56 282 LEU B C 1
ATOM 5143 O O . LEU B 1 282 ? 12.688 0.346 -5.879 1 98.56 282 LEU B O 1
ATOM 5147 N N . ASP B 1 283 ? 12.32 -0.318 -7.996 1 98.31 283 ASP B N 1
ATOM 5148 C CA . ASP B 1 283 ? 10.984 0.274 -8.07 1 98.31 283 ASP B CA 1
ATOM 5149 C C . ASP B 1 283 ? 9.953 -0.615 -7.383 1 98.31 283 ASP B C 1
ATOM 5151 O O . ASP B 1 283 ? 9.047 -0.117 -6.711 1 98.31 283 ASP B O 1
ATOM 5155 N N . PHE B 1 284 ? 10.133 -1.909 -7.594 1 98.81 284 PHE B N 1
ATOM 5156 C CA . PHE B 1 284 ? 9.148 -2.873 -7.125 1 98.81 284 PHE B CA 1
ATOM 5157 C C . PHE B 1 284 ? 9.828 -4.082 -6.492 1 98.81 284 PHE B C 1
ATOM 5159 O O . PHE B 1 284 ? 10.969 -4.402 -6.824 1 98.81 284 PHE B O 1
ATOM 5166 N N . ILE B 1 285 ? 9.117 -4.727 -5.586 1 98.88 285 ILE B N 1
ATOM 5167 C CA . ILE B 1 285 ? 9.523 -6.023 -5.059 1 98.88 285 ILE B CA 1
ATOM 5168 C C . ILE B 1 285 ? 8.32 -6.953 -4.984 1 98.88 285 ILE B C 1
ATOM 5170 O O . ILE B 1 285 ? 7.25 -6.559 -4.504 1 98.88 285 ILE B O 1
ATOM 5174 N N . ILE B 1 286 ? 8.438 -8.109 -5.551 1 98.81 286 ILE B N 1
ATOM 5175 C CA . ILE B 1 286 ? 7.52 -9.211 -5.289 1 98.81 286 ILE B CA 1
ATOM 5176 C C . ILE B 1 286 ? 8.133 -10.172 -4.277 1 98.81 286 ILE B C 1
ATOM 5178 O O . ILE B 1 286 ? 9.219 -10.711 -4.504 1 98.81 286 ILE B O 1
ATOM 5182 N N . ASP B 1 287 ? 7.488 -10.344 -3.182 1 98.38 287 ASP B N 1
ATOM 5183 C CA . ASP B 1 287 ? 7.941 -11.266 -2.145 1 98.38 287 ASP B CA 1
ATOM 5184 C C . ASP B 1 287 ? 7.195 -12.594 -2.223 1 98.38 287 ASP B C 1
ATOM 5186 O O . ASP B 1 287 ? 6.066 -12.711 -1.736 1 98.38 287 ASP B O 1
ATOM 5190 N N . ALA B 1 288 ? 7.852 -13.547 -2.781 1 96.44 288 ALA B N 1
ATOM 5191 C CA . ALA B 1 288 ? 7.266 -14.867 -2.988 1 96.44 288 ALA B CA 1
ATOM 5192 C C . ALA B 1 288 ? 7.801 -15.867 -1.972 1 96.44 288 ALA B C 1
ATOM 5194 O O . ALA B 1 288 ? 7.637 -17.078 -2.141 1 96.44 288 ALA B O 1
ATOM 5195 N N . SER B 1 289 ? 8.375 -15.352 -0.912 1 92.81 289 SER B N 1
ATOM 5196 C CA . SER B 1 289 ? 8.961 -16.234 0.093 1 92.81 289 SER B CA 1
ATOM 5197 C C . SER B 1 289 ? 7.898 -16.781 1.033 1 92.81 289 SER B C 1
ATOM 5199 O O . SER B 1 289 ? 6.977 -16.078 1.43 1 92.81 289 SER B O 1
ATOM 5201 N N . SER B 1 290 ? 8.086 -18.031 1.391 1 83.69 290 SER B N 1
ATOM 5202 C CA . SER B 1 290 ? 7.219 -18.641 2.387 1 83.69 290 SER B CA 1
ATOM 5203 C C . SER B 1 290 ? 7.898 -18.703 3.75 1 83.69 290 SER B C 1
ATOM 5205 O O . SER B 1 290 ? 7.254 -19 4.762 1 83.69 290 SER B O 1
ATOM 5207 N N . GLY B 1 291 ? 9.125 -18.453 3.777 1 85.88 291 GLY B N 1
ATOM 5208 C CA . GLY B 1 291 ? 9.867 -18.453 5.031 1 85.88 291 GLY B CA 1
ATOM 5209 C C . GLY B 1 291 ? 10 -17.094 5.656 1 85.88 291 GLY B C 1
ATOM 5210 O O . GLY B 1 291 ? 10.062 -16.078 4.949 1 85.88 291 GLY B O 1
ATOM 5211 N N . PRO B 1 292 ? 10.07 -17.172 6.992 1 90.19 292 PRO B N 1
ATOM 5212 C CA . PRO B 1 292 ? 10.242 -15.883 7.676 1 90.19 292 PRO B CA 1
ATOM 5213 C C . PRO B 1 292 ? 11.547 -15.188 7.293 1 90.19 292 PRO B C 1
ATOM 5215 O O . PRO B 1 292 ? 12.57 -15.852 7.078 1 90.19 292 PRO B O 1
ATOM 5218 N N . HIS B 1 293 ? 11.5 -13.945 7.145 1 92.81 293 HIS B N 1
ATOM 5219 C CA . HIS B 1 293 ? 12.672 -13.109 6.91 1 92.81 293 HIS B CA 1
ATOM 5220 C C . HIS B 1 293 ? 12.438 -11.688 7.395 1 92.81 293 HIS B C 1
ATOM 5222 O O . HIS B 1 293 ? 11.289 -11.258 7.555 1 92.81 293 HIS B O 1
ATOM 5228 N N . PRO B 1 294 ? 13.539 -10.984 7.66 1 93.88 294 PRO B N 1
ATOM 5229 C CA . PRO B 1 294 ? 13.367 -9.586 8.055 1 93.88 294 PRO B CA 1
ATOM 5230 C C . PRO B 1 294 ? 12.898 -8.695 6.906 1 93.88 294 PRO B C 1
ATOM 5232 O O . PRO B 1 294 ? 13.336 -8.883 5.766 1 93.88 294 PRO B O 1
ATOM 5235 N N . PHE B 1 295 ? 12.086 -7.746 7.176 1 95.62 295 PHE B N 1
ATOM 5236 C CA . PHE B 1 295 ? 11.5 -6.918 6.129 1 95.62 295 PHE B CA 1
ATOM 5237 C C . PHE B 1 295 ? 12.305 -5.641 5.938 1 95.62 295 PHE B C 1
ATOM 5239 O O . PHE B 1 295 ? 12.414 -5.125 4.824 1 95.62 295 PHE B O 1
ATOM 5246 N N . GLU B 1 296 ? 12.945 -5.113 6.961 1 94.56 296 GLU B N 1
ATOM 5247 C CA . GLU B 1 296 ? 13.633 -3.826 6.922 1 94.56 296 GLU B CA 1
ATOM 5248 C C . GLU B 1 296 ? 14.703 -3.803 5.84 1 94.56 296 GLU B C 1
ATOM 5250 O O . GLU B 1 296 ? 14.773 -2.863 5.043 1 94.56 296 GLU B O 1
ATOM 5255 N N . PRO B 1 297 ? 15.516 -4.867 5.777 1 95.56 297 PRO B N 1
ATOM 5256 C CA . PRO B 1 297 ? 16.562 -4.844 4.746 1 95.56 297 PRO B CA 1
ATOM 5257 C C . PRO B 1 297 ? 15.984 -4.777 3.334 1 95.56 297 PRO B C 1
ATOM 5259 O O . PRO B 1 297 ? 16.562 -4.117 2.461 1 95.56 297 PRO B O 1
ATOM 5262 N N . TYR B 1 298 ? 14.867 -5.387 3.113 1 97.12 298 TYR B N 1
ATOM 5263 C CA . TYR B 1 298 ? 14.281 -5.391 1.781 1 97.12 298 TYR B CA 1
ATOM 5264 C C . TYR B 1 298 ? 13.586 -4.066 1.484 1 97.12 298 TYR B C 1
ATOM 5266 O O . TYR B 1 298 ? 13.617 -3.582 0.35 1 97.12 298 TYR B O 1
ATOM 5274 N N . MET B 1 299 ? 13 -3.486 2.504 1 96.88 299 MET B N 1
ATOM 5275 C CA . MET B 1 299 ? 12.367 -2.188 2.312 1 96.88 299 MET B CA 1
ATOM 5276 C C . MET B 1 299 ? 13.391 -1.124 1.947 1 96.88 299 MET B C 1
ATOM 5278 O O . MET B 1 299 ? 13.094 -0.197 1.193 1 96.88 299 MET B O 1
ATOM 5282 N N . SER B 1 300 ? 14.594 -1.273 2.469 1 95.62 300 SER B N 1
ATOM 5283 C CA . SER B 1 300 ? 15.648 -0.306 2.209 1 95.62 300 SER B CA 1
ATOM 5284 C C . SER B 1 300 ? 16.109 -0.372 0.759 1 95.62 300 SER B C 1
ATOM 5286 O O . SER B 1 300 ? 16.797 0.538 0.277 1 95.62 300 SER B O 1
ATOM 5288 N N . LEU B 1 301 ? 15.758 -1.434 0.086 1 97.94 301 LEU B N 1
ATOM 5289 C CA . LEU B 1 301 ? 16.141 -1.599 -1.31 1 97.94 301 LEU B CA 1
ATOM 5290 C C . LEU B 1 301 ? 15.227 -0.803 -2.229 1 97.94 301 LEU B C 1
ATOM 5292 O O . LEU B 1 301 ? 15.57 -0.527 -3.379 1 97.94 301 LEU B O 1
ATOM 5296 N N . LEU B 1 302 ? 14.055 -0.457 -1.758 1 98 302 LEU B N 1
ATOM 5297 C CA . LEU B 1 302 ? 13.055 0.222 -2.568 1 98 302 LEU B CA 1
ATOM 5298 C C . LEU B 1 302 ? 13.391 1.702 -2.721 1 98 302 LEU B C 1
ATOM 5300 O O . LEU B 1 302 ? 13.828 2.346 -1.767 1 98 302 LEU B O 1
ATOM 5304 N N . LYS B 1 303 ? 13.156 2.146 -3.951 1 96.06 303 LYS B N 1
ATOM 5305 C CA . LYS B 1 303 ? 13.156 3.588 -4.184 1 96.06 303 LYS B CA 1
ATOM 5306 C C . LYS B 1 303 ? 11.992 4.258 -3.457 1 96.06 303 LYS B C 1
ATOM 5308 O O . LYS B 1 303 ? 11.07 3.586 -3 1 96.06 303 LYS B O 1
ATOM 5313 N N . THR B 1 304 ? 12.133 5.594 -3.344 1 94.25 304 THR B N 1
ATOM 5314 C CA . THR B 1 304 ? 10.984 6.375 -2.9 1 94.25 304 THR B CA 1
ATOM 5315 C C . THR B 1 304 ? 9.758 6.066 -3.754 1 94.25 304 THR B C 1
ATOM 5317 O O . THR B 1 304 ? 9.859 5.957 -4.977 1 94.25 304 THR B O 1
ATOM 5320 N N . GLU B 1 305 ? 8.586 5.812 -3.014 1 94.94 305 GLU B N 1
ATOM 5321 C CA . GLU B 1 305 ? 7.309 5.43 -3.613 1 94.94 305 GLU B CA 1
ATOM 5322 C C . GLU B 1 305 ? 7.355 4.004 -4.152 1 94.94 305 GLU B C 1
ATOM 5324 O O . GLU B 1 305 ? 6.496 3.604 -4.941 1 94.94 305 GLU B O 1
ATOM 5329 N N . GLY B 1 306 ? 8.406 3.266 -3.781 1 97.25 306 GLY B N 1
ATOM 5330 C CA . GLY B 1 306 ? 8.477 1.864 -4.16 1 97.25 306 GLY B CA 1
ATOM 5331 C C . GLY B 1 306 ? 7.395 1.017 -3.521 1 97.25 306 GLY B C 1
ATOM 5332 O O . GLY B 1 306 ? 6.801 1.413 -2.514 1 97.25 306 GLY B O 1
ATOM 5333 N N . THR B 1 307 ? 7.137 -0.121 -4.113 1 98.31 307 THR B N 1
ATOM 5334 C CA . THR B 1 307 ? 6.062 -0.999 -3.662 1 98.31 307 THR B CA 1
ATOM 5335 C C . THR B 1 307 ? 6.57 -2.428 -3.488 1 98.31 307 THR B C 1
ATOM 5337 O O . THR B 1 307 ? 7.246 -2.963 -4.371 1 98.31 307 THR B O 1
ATOM 5340 N N . LEU B 1 308 ? 6.309 -2.969 -2.334 1 98.62 308 LEU B N 1
ATOM 5341 C CA . LEU B 1 308 ? 6.523 -4.387 -2.066 1 98.62 308 LEU B CA 1
ATOM 5342 C C . LEU B 1 308 ? 5.195 -5.129 -1.961 1 98.62 308 LEU B C 1
ATOM 5344 O O . LEU B 1 308 ? 4.32 -4.738 -1.181 1 98.62 308 LEU B O 1
ATOM 5348 N N . VAL B 1 309 ? 5.035 -6.148 -2.762 1 98.56 309 VAL B N 1
ATOM 5349 C CA . VAL B 1 309 ? 3.803 -6.926 -2.719 1 98.56 309 VAL B CA 1
ATOM 5350 C C . VAL B 1 309 ? 4.098 -8.336 -2.205 1 98.56 309 VAL B C 1
ATOM 5352 O O . VAL B 1 309 ? 4.98 -9.023 -2.729 1 98.56 309 VAL B O 1
ATOM 5355 N N . LEU B 1 310 ? 3.375 -8.719 -1.224 1 97.94 310 LEU B N 1
ATOM 5356 C CA . LEU B 1 310 ? 3.465 -10.062 -0.664 1 97.94 310 LEU B CA 1
ATOM 5357 C C . LEU B 1 310 ? 2.533 -11.023 -1.398 1 97.94 310 LEU B C 1
ATOM 5359 O O . LEU B 1 310 ? 1.326 -10.781 -1.479 1 97.94 310 LEU B O 1
ATOM 5363 N N . VAL B 1 311 ? 3.09 -12.062 -1.931 1 97 311 VAL B N 1
ATOM 5364 C CA . VAL B 1 311 ? 2.283 -13.125 -2.518 1 97 311 VAL B CA 1
ATOM 5365 C C . VAL B 1 311 ? 2.564 -14.445 -1.8 1 97 311 VAL B C 1
ATOM 5367 O O . VAL B 1 311 ? 1.835 -15.422 -1.978 1 97 311 VAL B O 1
ATOM 5370 N N . GLY B 1 312 ? 3.633 -14.422 -1.011 1 91.81 312 GLY B N 1
ATOM 5371 C CA . GLY B 1 312 ? 3.908 -15.5 -0.073 1 91.81 312 GLY B CA 1
ATOM 5372 C C . GLY B 1 312 ? 3.469 -15.18 1.344 1 91.81 312 GLY B C 1
ATOM 5373 O O . GLY B 1 312 ? 2.906 -14.117 1.603 1 91.81 312 GLY B O 1
ATOM 5374 N N . LEU B 1 313 ? 3.637 -16.109 2.23 1 87.75 313 LEU B N 1
ATOM 5375 C CA . LEU B 1 313 ? 3.258 -15.938 3.629 1 87.75 313 LEU B CA 1
ATOM 5376 C C . LEU B 1 313 ? 4.461 -16.125 4.547 1 87.75 313 LEU B C 1
ATOM 5378 O O . LEU B 1 313 ? 4.527 -17.109 5.297 1 87.75 313 LEU B O 1
ATOM 5382 N N . PRO B 1 314 ? 5.328 -15.188 4.598 1 85.19 314 PRO B N 1
ATOM 5383 C CA . PRO B 1 314 ? 6.578 -15.32 5.348 1 85.19 314 PRO B CA 1
ATOM 5384 C C . PRO B 1 314 ? 6.375 -15.195 6.855 1 8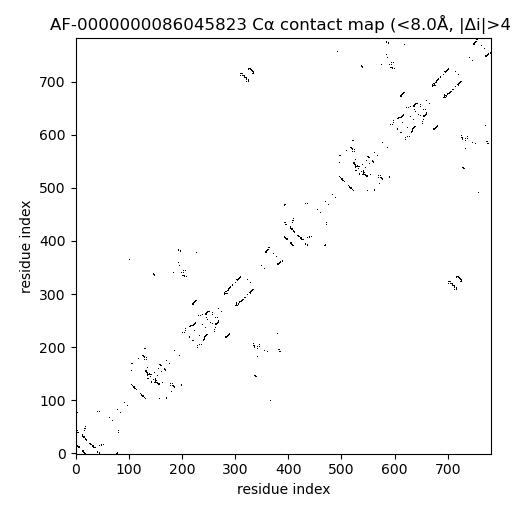5.19 314 PRO B C 1
ATOM 5386 O O . PRO B 1 314 ? 7.348 -15.172 7.613 1 85.19 314 PRO B O 1
ATOM 5389 N N . GLY B 1 315 ? 5.254 -15.07 7.324 1 87.56 315 GLY B N 1
ATOM 5390 C CA . GLY B 1 315 ? 5.008 -14.93 8.75 1 87.56 315 GLY B CA 1
ATOM 5391 C C . GLY B 1 315 ? 4.676 -13.508 9.164 1 87.56 315 GLY B C 1
ATOM 5392 O O . GLY B 1 315 ? 3.783 -12.883 8.594 1 87.56 315 GLY B O 1
ATOM 5393 N N . GLU B 1 316 ? 5.496 -13.078 10.117 1 92.19 316 GLU B N 1
ATOM 5394 C CA . GLU B 1 316 ? 5.195 -11.766 10.68 1 92.19 316 GLU B CA 1
ATOM 5395 C C . GLU B 1 316 ? 5.98 -10.664 9.969 1 92.19 316 GLU B C 1
ATOM 5397 O O . GLU B 1 316 ? 7.16 -10.844 9.656 1 92.19 316 GLU B O 1
ATOM 5402 N N . ILE B 1 317 ? 5.309 -9.594 9.742 1 94.75 317 ILE B N 1
ATOM 5403 C CA . ILE B 1 317 ? 5.922 -8.375 9.227 1 94.75 317 ILE B CA 1
ATOM 5404 C C . ILE B 1 317 ? 6.27 -7.445 10.391 1 94.75 317 ILE B C 1
ATOM 5406 O O . ILE B 1 317 ? 5.402 -7.086 11.188 1 94.75 317 ILE B O 1
ATOM 5410 N N . ARG B 1 318 ? 7.473 -7.133 10.492 1 93.62 318 ARG B N 1
ATOM 5411 C CA . ARG B 1 318 ? 7.941 -6.156 11.477 1 93.62 318 ARG B CA 1
ATOM 5412 C C . ARG B 1 318 ? 8.742 -5.047 10.805 1 93.62 318 ARG B C 1
ATOM 5414 O O . ARG B 1 318 ? 9.758 -5.316 10.156 1 93.62 318 ARG B O 1
ATOM 5421 N N . LEU B 1 319 ? 8.242 -3.842 10.953 1 94.19 319 LEU B N 1
ATOM 5422 C CA . LEU B 1 319 ? 8.938 -2.703 10.359 1 94.19 319 LEU B CA 1
ATOM 5423 C C . LEU B 1 319 ? 8.641 -1.424 11.133 1 94.19 319 LEU B C 1
ATOM 5425 O O . LEU B 1 319 ? 7.637 -1.338 11.844 1 94.19 319 LEU B O 1
ATOM 5429 N N . SER B 1 320 ? 9.57 -0.54 11.039 1 92.44 320 SER B N 1
ATOM 5430 C CA . SER B 1 320 ? 9.32 0.781 11.609 1 92.44 320 SER B CA 1
ATOM 5431 C C . SER B 1 320 ? 8.367 1.587 10.742 1 92.44 320 SER B C 1
ATOM 5433 O O . SER B 1 320 ? 8.445 1.542 9.508 1 92.44 320 SER B O 1
ATOM 5435 N N . ALA B 1 321 ? 7.48 2.285 11.359 1 92.5 321 ALA B N 1
ATOM 5436 C CA . ALA B 1 321 ? 6.59 3.176 10.617 1 92.5 321 ALA B CA 1
ATOM 5437 C C . ALA B 1 321 ? 7.383 4.203 9.812 1 92.5 321 ALA B C 1
ATOM 5439 O O . ALA B 1 321 ? 6.965 4.605 8.727 1 92.5 321 ALA B O 1
ATOM 5440 N N . ALA B 1 322 ? 8.523 4.578 10.32 1 90.12 322 ALA B N 1
ATOM 5441 C CA . ALA B 1 322 ? 9.375 5.566 9.664 1 90.12 322 ALA B CA 1
ATOM 5442 C C . ALA B 1 322 ? 9.828 5.074 8.289 1 90.12 322 ALA B C 1
ATOM 5444 O O . ALA B 1 322 ? 9.977 5.863 7.359 1 90.12 322 ALA B O 1
ATOM 5445 N N . THR B 1 323 ? 9.992 3.793 8.18 1 92 323 THR B N 1
ATOM 5446 C CA . THR B 1 323 ? 10.422 3.191 6.922 1 92 323 THR B CA 1
ATOM 5447 C C . THR B 1 323 ? 9.391 3.443 5.824 1 92 323 THR B C 1
ATOM 5449 O O . THR B 1 323 ? 9.758 3.715 4.676 1 92 323 THR B O 1
ATOM 5452 N N . LEU B 1 324 ? 8.141 3.426 6.191 1 95.31 324 LEU B N 1
ATOM 5453 C CA . LEU B 1 324 ? 7.074 3.617 5.219 1 95.31 324 LEU B CA 1
ATOM 5454 C C . LEU B 1 324 ? 6.816 5.102 4.977 1 95.31 324 LEU B C 1
ATOM 5456 O O . LEU B 1 324 ? 6.477 5.504 3.863 1 95.31 324 LEU B O 1
ATOM 5460 N N . VAL B 1 325 ? 7.008 5.926 5.961 1 93.69 325 VAL B N 1
ATOM 5461 C CA . VAL B 1 325 ? 6.551 7.309 5.887 1 93.69 325 VAL B CA 1
ATOM 5462 C C . VAL B 1 325 ? 7.645 8.18 5.273 1 93.69 325 VAL B C 1
ATOM 5464 O O . VAL B 1 325 ? 7.375 8.984 4.375 1 93.69 325 VAL B O 1
ATOM 5467 N N . LEU B 1 326 ? 8.961 8.172 5.707 1 85.56 326 LEU B N 1
ATOM 5468 C CA . LEU B 1 326 ? 10.031 9.094 5.32 1 85.56 326 LEU B CA 1
ATOM 5469 C C . LEU B 1 326 ? 10.531 8.781 3.912 1 85.56 326 LEU B C 1
ATOM 5471 O O . LEU B 1 326 ? 11.055 9.664 3.23 1 85.56 326 LEU B O 1
ATOM 5475 N N . GLY B 1 327 ? 10.359 7.699 3.318 1 81.38 327 GLY B N 1
ATOM 5476 C CA . GLY B 1 327 ? 10.5 7.215 1.954 1 81.38 327 GLY B CA 1
ATOM 5477 C C . GLY B 1 327 ? 9.266 6.492 1.45 1 81.38 327 GLY B C 1
ATOM 5478 O O . GLY B 1 327 ? 9.258 5.266 1.332 1 81.38 327 GLY B O 1
ATOM 5479 N N . PRO B 1 328 ? 8.273 7.586 1.264 1 92.88 328 PRO B N 1
ATOM 5480 C CA . PRO B 1 328 ? 6.984 6.895 1.241 1 92.88 328 PRO B CA 1
ATOM 5481 C C . PRO B 1 328 ? 7.016 5.609 0.422 1 92.88 328 PRO B C 1
ATOM 5483 O O . PRO B 1 328 ? 7.516 5.602 -0.707 1 92.88 328 PRO B O 1
ATOM 5486 N N . LYS B 1 329 ? 6.695 4.598 1.069 1 97.19 329 LYS B N 1
ATOM 5487 C CA . LYS B 1 329 ? 6.66 3.273 0.454 1 97.19 329 LYS B CA 1
ATOM 5488 C C . LYS B 1 329 ? 5.348 2.559 0.76 1 97.19 329 LYS B C 1
ATOM 5490 O O . LYS B 1 329 ? 4.57 3.014 1.6 1 97.19 329 LYS B O 1
ATOM 5495 N N . THR B 1 330 ? 5.129 1.466 0.003 1 97.88 330 THR B N 1
ATOM 5496 C CA . THR B 1 330 ? 3.881 0.721 0.121 1 97.88 330 THR B CA 1
ATOM 5497 C C . THR B 1 330 ? 4.156 -0.772 0.273 1 97.88 330 THR B C 1
ATOM 5499 O O . THR B 1 330 ? 5.027 -1.321 -0.404 1 97.88 330 THR B O 1
ATOM 5502 N N . ILE B 1 331 ? 3.432 -1.365 1.186 1 97.88 331 ILE B N 1
ATOM 5503 C CA . ILE B 1 331 ? 3.363 -2.818 1.284 1 97.88 331 ILE B CA 1
ATOM 5504 C C . ILE B 1 331 ? 1.933 -3.287 1.03 1 97.88 331 ILE B C 1
ATOM 5506 O O . ILE B 1 331 ? 0.982 -2.725 1.579 1 97.88 331 ILE B O 1
ATOM 5510 N N . SER B 1 332 ? 1.837 -4.254 0.181 1 97.81 332 SER B N 1
ATOM 5511 C CA . SER B 1 332 ? 0.523 -4.797 -0.151 1 97.81 332 SER B CA 1
ATOM 5512 C C . SER B 1 332 ? 0.549 -6.32 -0.197 1 97.81 332 SER B C 1
ATOM 5514 O O . SER B 1 332 ? 1.621 -6.93 -0.234 1 97.81 332 SER B O 1
ATOM 5516 N N . GLY B 1 333 ? -0.603 -6.859 -0.038 1 96.94 333 GLY B N 1
ATOM 5517 C CA . GLY B 1 333 ? -0.775 -8.289 -0.228 1 96.94 333 GLY B CA 1
ATOM 5518 C C . GLY B 1 333 ? -1.686 -8.633 -1.392 1 96.94 333 GLY B C 1
ATOM 5519 O O . GLY B 1 333 ? -2.537 -7.832 -1.777 1 96.94 333 GLY B O 1
ATOM 5520 N N . SER B 1 334 ? -1.475 -9.781 -1.916 1 95.44 334 SER B N 1
ATOM 5521 C CA . SER B 1 334 ? -2.301 -10.219 -3.033 1 95.44 334 SER B CA 1
ATOM 5522 C C . SER B 1 334 ? -2.553 -11.727 -2.973 1 95.44 334 SER B C 1
ATOM 5524 O O . SER B 1 334 ? -1.683 -12.492 -2.549 1 95.44 334 SER B O 1
ATOM 5526 N N . LEU B 1 335 ? -3.746 -12.07 -3.348 1 91.25 335 LEU B N 1
ATOM 5527 C CA . LEU B 1 335 ? -4.156 -13.469 -3.367 1 91.25 335 LEU B CA 1
ATOM 5528 C C . LEU B 1 335 ? -4.758 -13.844 -4.719 1 91.25 335 LEU B C 1
ATOM 5530 O O . LEU B 1 335 ? -5.895 -13.469 -5.023 1 91.25 335 LEU B O 1
ATOM 5534 N N . VAL B 1 336 ? -4.031 -14.57 -5.453 1 91.75 336 VAL B N 1
ATOM 5535 C CA . VAL B 1 336 ? -4.492 -15.055 -6.75 1 91.75 336 VAL B CA 1
ATOM 5536 C C . VAL B 1 336 ? -4.969 -13.883 -7.602 1 91.75 336 VAL B C 1
ATOM 5538 O O . VAL B 1 336 ? -4.309 -12.844 -7.66 1 91.75 336 VAL B O 1
ATOM 5541 N N . GLY B 1 337 ? -5.879 -13.945 -8.469 1 95.31 337 GLY B N 1
ATOM 5542 C CA . GLY B 1 337 ? -6.461 -12.938 -9.344 1 95.31 337 GLY B CA 1
ATOM 5543 C C . GLY B 1 337 ? -7.863 -13.289 -9.805 1 95.31 337 GLY B C 1
ATOM 5544 O O . GLY B 1 337 ? -8.328 -14.414 -9.594 1 95.31 337 GLY B O 1
ATOM 5545 N N . GLY B 1 338 ? -8.516 -12.344 -10.305 1 96.25 338 GLY B N 1
ATOM 5546 C CA . GLY B 1 338 ? -9.875 -12.531 -10.781 1 96.25 338 GLY B CA 1
ATOM 5547 C C . GLY B 1 338 ? -9.953 -13.266 -12.109 1 96.25 338 GLY B C 1
ATOM 5548 O O . GLY B 1 338 ? -8.922 -13.555 -12.719 1 96.25 338 GLY B O 1
ATOM 5549 N N . THR B 1 339 ? -11.164 -13.562 -12.547 1 96.88 339 THR B N 1
ATOM 5550 C CA . THR B 1 339 ? -11.383 -14.367 -13.742 1 96.88 339 THR B CA 1
ATOM 5551 C C . THR B 1 339 ? -10.914 -13.625 -14.992 1 96.88 339 THR B C 1
ATOM 5553 O O . THR B 1 339 ? -10.32 -14.227 -15.891 1 96.88 339 THR B O 1
ATOM 5556 N N . LYS B 1 340 ? -11.172 -12.352 -15 1 97.38 340 LYS B N 1
ATOM 5557 C CA . LYS B 1 340 ? -10.711 -11.562 -16.141 1 97.38 340 LYS B CA 1
ATOM 5558 C C . LYS B 1 340 ? -9.188 -11.555 -16.219 1 97.38 340 LYS B C 1
ATOM 5560 O O . LYS B 1 340 ? -8.617 -11.719 -17.297 1 97.38 340 LYS B O 1
ATOM 5565 N N . GLU B 1 341 ? -8.594 -11.383 -15.156 1 97.69 341 GLU B N 1
ATOM 5566 C CA . GLU B 1 341 ? -7.133 -11.336 -15.109 1 97.69 341 GLU B CA 1
ATOM 5567 C C . GLU B 1 341 ? -6.523 -12.68 -15.5 1 97.69 341 GLU B C 1
ATOM 5569 O O . GLU B 1 341 ? -5.453 -12.727 -16.109 1 97.69 341 GLU B O 1
ATOM 5574 N N . ILE B 1 342 ? -7.164 -13.734 -15.109 1 97.81 342 ILE B N 1
ATOM 5575 C CA . ILE B 1 342 ? -6.68 -15.062 -15.469 1 97.81 342 ILE B CA 1
ATOM 5576 C C . ILE B 1 342 ? -6.668 -15.203 -17 1 97.81 342 ILE B C 1
ATOM 5578 O O . ILE B 1 342 ? -5.68 -15.664 -17.578 1 97.81 342 ILE B O 1
ATOM 5582 N N . LYS B 1 343 ? -7.723 -14.797 -17.625 1 97.44 343 LYS B N 1
ATOM 5583 C CA . LYS B 1 343 ? -7.801 -14.859 -19.078 1 97.44 343 LYS B CA 1
ATOM 5584 C C . LYS B 1 343 ? -6.707 -14.016 -19.734 1 97.44 343 LYS B C 1
ATOM 5586 O O . LYS B 1 343 ? -6.023 -14.469 -20.641 1 97.44 343 LYS B O 1
ATOM 5591 N N . GLU B 1 344 ? -6.566 -12.828 -19.188 1 98.25 344 GLU B N 1
ATOM 5592 C CA . GLU B 1 344 ? -5.543 -11.922 -19.719 1 98.25 344 GLU B CA 1
ATOM 5593 C C . GLU B 1 344 ? -4.145 -12.508 -19.516 1 98.25 344 GLU B C 1
ATOM 5595 O O . GLU B 1 344 ? -3.305 -12.422 -20.422 1 98.25 344 GLU B O 1
ATOM 5600 N N . MET B 1 345 ? -3.963 -13.039 -18.406 1 98.62 345 MET B N 1
ATOM 5601 C CA . MET B 1 345 ? -2.666 -13.641 -18.094 1 98.62 345 MET B CA 1
ATOM 5602 C C . MET B 1 345 ? -2.363 -14.805 -19.031 1 98.62 345 MET B C 1
ATOM 5604 O O . MET B 1 345 ? -1.245 -14.93 -19.531 1 98.62 345 MET B O 1
ATOM 5608 N N . LEU B 1 346 ? -3.338 -15.656 -19.297 1 98.38 346 LEU B N 1
ATOM 5609 C CA . LEU B 1 346 ? -3.158 -16.797 -20.188 1 98.38 346 LEU B CA 1
ATOM 5610 C C . LEU B 1 346 ? -2.822 -16.328 -21.594 1 98.38 346 LEU B C 1
ATOM 5612 O O . LEU B 1 346 ? -1.894 -16.828 -22.234 1 98.38 346 LEU B O 1
ATOM 5616 N N . GLU B 1 347 ? -3.553 -15.344 -22.047 1 98.25 347 GLU B N 1
ATOM 5617 C CA . GLU B 1 347 ? -3.301 -14.797 -23.375 1 98.25 347 GLU B CA 1
ATOM 5618 C C . GLU B 1 347 ? -1.916 -14.164 -23.469 1 98.25 347 GLU B C 1
ATOM 5620 O O . GLU B 1 347 ? -1.193 -14.359 -24.438 1 98.25 347 GLU B O 1
ATOM 5625 N N . PHE B 1 348 ? -1.6 -13.461 -22.5 1 98.62 348 PHE B N 1
ATOM 5626 C CA . PHE B 1 348 ? -0.29 -12.82 -22.453 1 98.62 348 PHE B CA 1
ATOM 5627 C C . PHE B 1 348 ? 0.822 -13.859 -22.453 1 98.62 348 PHE B C 1
ATOM 5629 O O . PHE B 1 348 ? 1.817 -13.719 -23.156 1 98.62 348 PHE B O 1
ATOM 5636 N N . SER B 1 349 ? 0.676 -14.852 -21.609 1 98.56 349 SER B N 1
ATOM 5637 C CA . SER B 1 349 ? 1.671 -15.914 -21.516 1 98.56 349 SER B CA 1
ATOM 5638 C C . SER B 1 349 ? 1.842 -16.641 -22.859 1 98.56 349 SER B C 1
ATOM 5640 O O . SER B 1 349 ? 2.967 -16.922 -23.266 1 98.56 349 SER B O 1
ATOM 5642 N N . ALA B 1 350 ? 0.785 -16.891 -23.484 1 98.31 350 ALA B N 1
ATOM 5643 C CA . ALA B 1 350 ? 0.838 -17.547 -24.781 1 98.31 350 ALA B CA 1
ATOM 5644 C C . ALA B 1 350 ? 1.513 -16.656 -25.828 1 98.31 350 ALA B C 1
ATOM 5646 O O . ALA B 1 350 ? 2.389 -17.109 -26.562 1 98.31 350 ALA B O 1
ATOM 5647 N N . ALA B 1 351 ? 1.131 -15.414 -25.828 1 98 351 ALA B N 1
ATOM 5648 C CA . ALA B 1 351 ? 1.645 -14.461 -26.812 1 98 351 ALA B CA 1
ATOM 5649 C C . ALA B 1 351 ? 3.146 -14.25 -26.641 1 98 351 ALA B C 1
ATOM 5651 O O . ALA B 1 351 ? 3.863 -14.016 -27.625 1 98 351 ALA B O 1
ATOM 5652 N N . ASN B 1 352 ? 3.596 -14.383 -25.469 1 97.88 352 ASN B N 1
ATOM 5653 C CA . ASN B 1 352 ? 4.996 -14.086 -25.188 1 97.88 352 ASN B CA 1
ATOM 5654 C C . ASN B 1 352 ? 5.789 -15.352 -24.875 1 97.88 352 ASN B C 1
ATOM 5656 O O . ASN B 1 352 ? 6.945 -15.273 -24.453 1 97.88 352 ASN B O 1
ATOM 5660 N N . LYS B 1 353 ? 5.129 -16.453 -24.984 1 97.12 353 LYS B N 1
ATOM 5661 C CA . LYS B 1 353 ? 5.75 -17.766 -24.812 1 97.12 353 LYS B CA 1
ATOM 5662 C C . LYS B 1 353 ? 6.363 -17.891 -23.422 1 97.12 353 LYS B C 1
ATOM 5664 O O . LYS B 1 353 ? 7.523 -18.281 -23.281 1 97.12 353 LYS B O 1
ATOM 5669 N N . ILE B 1 354 ? 5.613 -17.5 -22.5 1 98.12 354 ILE B N 1
ATOM 5670 C CA . ILE B 1 354 ? 6.008 -17.641 -21.109 1 98.12 354 ILE B CA 1
ATOM 5671 C C . ILE B 1 354 ? 5.516 -18.984 -20.578 1 98.12 354 ILE B C 1
ATOM 5673 O O . ILE B 1 354 ? 4.309 -19.234 -20.484 1 98.12 354 ILE B O 1
ATOM 5677 N N . TYR B 1 355 ? 6.449 -19.844 -20.188 1 97.44 355 TYR B N 1
ATOM 5678 C CA . TYR B 1 355 ? 6.141 -21.188 -19.719 1 97.44 355 TYR B CA 1
ATOM 5679 C C . TYR B 1 355 ? 6.711 -21.422 -18.328 1 97.44 355 TYR B C 1
ATOM 5681 O O . TYR B 1 355 ? 7.875 -21.125 -18.062 1 97.44 355 TYR B O 1
ATOM 5689 N N . PRO B 1 356 ? 5.855 -21.922 -17.484 1 96.94 356 PRO B N 1
ATOM 5690 C CA . PRO B 1 356 ? 6.438 -22.359 -16.203 1 96.94 356 PRO B CA 1
ATOM 5691 C C . PRO B 1 356 ? 7.383 -23.547 -16.359 1 96.94 356 PRO B C 1
ATOM 5693 O O . PRO B 1 356 ? 7.25 -24.328 -17.312 1 96.94 356 PRO B O 1
ATOM 5696 N N . LYS B 1 357 ? 8.344 -23.609 -15.484 1 95.06 357 LYS B N 1
ATOM 5697 C CA . LYS B 1 357 ? 9.156 -24.828 -15.383 1 95.06 357 LYS B CA 1
ATOM 5698 C C . LYS B 1 357 ? 8.477 -25.859 -14.5 1 95.06 357 LYS B C 1
ATOM 5700 O O . LYS B 1 357 ? 8.086 -25.562 -13.367 1 95.06 357 LYS B O 1
ATOM 5705 N N . ILE B 1 358 ? 8.32 -27.078 -15.109 1 93.94 358 ILE B N 1
ATOM 5706 C CA . ILE B 1 358 ? 7.566 -28.078 -14.367 1 93.94 358 ILE B CA 1
ATOM 5707 C C . ILE B 1 358 ? 8.297 -29.422 -14.422 1 93.94 358 ILE B C 1
ATOM 5709 O O . ILE B 1 358 ? 9.227 -29.594 -15.211 1 93.94 358 ILE B O 1
ATOM 5713 N N . GLU B 1 359 ? 7.957 -30.266 -13.508 1 92.62 359 GLU B N 1
ATOM 5714 C CA . GLU B 1 359 ? 8.219 -31.703 -13.586 1 92.62 359 GLU B CA 1
ATOM 5715 C C . GLU B 1 359 ? 6.926 -32.5 -13.773 1 92.62 359 GLU B C 1
ATOM 5717 O O . GLU B 1 359 ? 6.098 -32.562 -12.859 1 92.62 359 GLU B O 1
ATOM 5722 N N . LEU B 1 360 ? 6.793 -33 -15.008 1 91.44 360 LEU B N 1
ATOM 5723 C CA . LEU B 1 360 ? 5.613 -33.812 -15.305 1 91.44 360 LEU B CA 1
ATOM 5724 C C . LEU B 1 360 ? 5.766 -35.219 -14.742 1 91.44 360 LEU B C 1
ATOM 5726 O O . LEU B 1 360 ? 6.734 -35.906 -15.055 1 91.44 360 LEU B O 1
ATOM 5730 N N . ILE B 1 361 ? 4.781 -35.625 -13.953 1 88.75 361 ILE B N 1
ATOM 5731 C CA . ILE B 1 361 ? 4.93 -36.906 -13.273 1 88.75 361 ILE B CA 1
ATOM 5732 C C . ILE B 1 361 ? 3.65 -37.75 -13.422 1 88.75 361 ILE B C 1
ATOM 5734 O O . ILE B 1 361 ? 2.564 -37.188 -13.586 1 88.75 361 ILE B O 1
ATOM 5738 N N . PRO B 1 362 ? 3.785 -39.031 -13.398 1 86.38 362 PRO B N 1
ATOM 5739 C CA . PRO B 1 362 ? 2.58 -39.875 -13.305 1 86.38 362 PRO B CA 1
ATOM 5740 C C . PRO B 1 362 ? 1.972 -39.875 -11.906 1 86.38 362 PRO B C 1
ATOM 5742 O O . PRO B 1 362 ? 2.635 -39.5 -10.938 1 86.38 362 PRO B O 1
ATOM 5745 N N . ILE B 1 363 ? 0.731 -40.219 -11.828 1 78.25 363 ILE B N 1
ATOM 5746 C CA . ILE B 1 363 ? 0.003 -40.219 -10.57 1 78.25 363 ILE B CA 1
ATOM 5747 C C . ILE B 1 363 ? 0.668 -41.156 -9.57 1 78.25 363 ILE B C 1
ATOM 5749 O O . ILE B 1 363 ? 0.614 -40.906 -8.359 1 78.25 363 ILE B O 1
ATOM 5753 N N . THR B 1 364 ? 1.383 -42.219 -10.062 1 78.94 364 THR B N 1
ATOM 5754 C CA . THR B 1 364 ? 2.016 -43.188 -9.203 1 78.94 364 THR B CA 1
ATOM 5755 C C . THR B 1 364 ? 3.211 -42.594 -8.469 1 78.94 364 THR B C 1
ATOM 5757 O O . THR B 1 364 ? 3.67 -43.125 -7.461 1 78.94 364 THR B O 1
ATOM 5760 N N . TYR B 1 365 ? 3.633 -41.531 -8.961 1 87.06 365 TYR B N 1
ATOM 5761 C CA . TYR B 1 365 ? 4.816 -40.875 -8.414 1 87.06 365 TYR B CA 1
ATOM 5762 C C . TYR B 1 365 ? 4.426 -39.812 -7.395 1 87.06 365 TYR B C 1
ATOM 5764 O O . TYR B 1 365 ? 5.293 -39.125 -6.832 1 87.06 365 TYR B O 1
ATOM 5772 N N . VAL B 1 366 ? 3.221 -39.656 -7.062 1 81.31 366 VAL B N 1
ATOM 5773 C CA . VAL B 1 366 ? 2.693 -38.531 -6.324 1 81.31 366 VAL B CA 1
ATOM 5774 C C . VAL B 1 366 ? 3.271 -38.5 -4.914 1 81.31 366 VAL B C 1
ATOM 5776 O O . VAL B 1 366 ? 3.588 -37.438 -4.375 1 81.31 366 VAL B O 1
ATOM 5779 N N . ASN B 1 367 ? 3.439 -39.625 -4.289 1 74.5 367 ASN B N 1
ATOM 5780 C CA . ASN B 1 367 ? 3.967 -39.688 -2.932 1 74.5 367 ASN B CA 1
ATOM 5781 C C . ASN B 1 367 ? 5.422 -39.219 -2.875 1 74.5 367 ASN B C 1
ATOM 5783 O O . ASN B 1 367 ? 5.797 -38.438 -1.998 1 74.5 367 ASN B O 1
ATOM 5787 N N . GLU B 1 368 ? 6.117 -39.75 -3.791 1 85.38 368 GLU B N 1
ATOM 5788 C CA . GLU B 1 368 ? 7.508 -39.312 -3.881 1 85.38 368 GLU B CA 1
ATOM 5789 C C . GLU B 1 368 ? 7.602 -37.844 -4.176 1 85.38 368 GLU B C 1
ATOM 5791 O O . GLU B 1 368 ? 8.469 -37.125 -3.629 1 85.38 368 GLU B O 1
ATOM 5796 N N . ALA B 1 369 ? 6.766 -37.406 -5 1 84.38 369 ALA B N 1
ATOM 5797 C CA . ALA B 1 369 ? 6.734 -35.969 -5.348 1 84.38 369 ALA B CA 1
ATOM 5798 C C . ALA B 1 369 ? 6.465 -35.125 -4.121 1 84.38 369 ALA B C 1
ATOM 5800 O O . ALA B 1 369 ? 7.094 -34.062 -3.936 1 84.38 369 ALA B O 1
ATOM 5801 N N . LEU B 1 370 ? 5.566 -35.469 -3.316 1 80.62 370 LEU B N 1
ATOM 5802 C CA . LEU B 1 370 ? 5.242 -34.719 -2.098 1 80.62 370 LEU B CA 1
ATOM 5803 C C . LEU B 1 370 ? 6.449 -34.656 -1.171 1 80.62 370 LEU B C 1
ATOM 5805 O O . LEU B 1 370 ? 6.723 -33.594 -0.589 1 80.62 370 LEU B O 1
ATOM 5809 N N . ASP B 1 371 ? 7.156 -35.781 -1.065 1 80.38 371 ASP B N 1
ATOM 5810 C CA . ASP B 1 371 ? 8.375 -35.812 -0.27 1 80.38 371 ASP B CA 1
ATOM 5811 C C . ASP B 1 371 ? 9.391 -34.781 -0.799 1 80.38 371 ASP B C 1
ATOM 5813 O O . ASP B 1 371 ? 10.039 -34.094 -0.021 1 80.38 371 ASP B O 1
ATOM 5817 N N . ARG B 1 372 ? 9.438 -34.781 -2.008 1 87.69 372 ARG B N 1
ATOM 5818 C CA . ARG B 1 372 ? 10.391 -33.875 -2.646 1 87.69 372 ARG B CA 1
ATOM 5819 C C . ARG B 1 372 ? 9.992 -32.438 -2.451 1 87.69 372 ARG B C 1
ATOM 5821 O O . ARG B 1 372 ? 10.852 -31.547 -2.318 1 87.69 372 ARG B O 1
ATOM 5828 N N . VAL B 1 373 ? 8.695 -32.125 -2.422 1 81 373 VAL B N 1
ATOM 5829 C CA . VAL B 1 373 ? 8.211 -30.766 -2.178 1 81 373 VAL B CA 1
ATOM 5830 C C . VAL B 1 373 ? 8.609 -30.328 -0.77 1 81 373 VAL B C 1
ATOM 5832 O O . VAL B 1 373 ? 9.086 -29.203 -0.575 1 81 373 VAL B O 1
ATOM 5835 N N . VAL B 1 374 ? 8.445 -31.188 0.155 1 75.19 374 VAL B N 1
ATOM 5836 C CA . VAL B 1 374 ? 8.766 -30.891 1.547 1 75.19 374 VAL B CA 1
ATOM 5837 C C . VAL B 1 374 ? 10.258 -30.609 1.688 1 75.19 374 VAL B C 1
ATOM 5839 O O . VAL B 1 374 ? 10.664 -29.719 2.445 1 75.19 374 VAL B O 1
ATOM 5842 N N . LYS B 1 375 ? 11.023 -31.359 0.891 1 77.75 375 LYS B N 1
ATOM 5843 C CA . LYS B 1 375 ? 12.477 -31.203 0.921 1 77.75 375 LYS B CA 1
ATOM 5844 C C . LYS B 1 375 ? 12.922 -30.047 0.03 1 77.75 375 LYS B C 1
ATOM 5846 O O . LYS B 1 375 ? 14.117 -29.844 -0.167 1 77.75 375 LYS B O 1
ATOM 5851 N N . LYS B 1 376 ? 11.961 -29.391 -0.501 1 78 376 LYS B N 1
ATOM 5852 C CA . LYS B 1 376 ? 12.227 -28.266 -1.383 1 78 376 LYS B CA 1
ATOM 5853 C C . LYS B 1 376 ? 13.039 -28.688 -2.598 1 78 376 LYS B C 1
ATOM 5855 O O . LYS B 1 376 ? 13.898 -27.938 -3.066 1 78 376 LYS B O 1
ATOM 5860 N N . ASP B 1 377 ? 12.812 -29.906 -2.891 1 82.19 377 ASP B N 1
ATOM 5861 C CA . ASP B 1 377 ? 13.469 -30.484 -4.062 1 82.19 377 ASP B CA 1
ATOM 5862 C C . ASP B 1 377 ? 12.523 -30.531 -5.258 1 82.19 377 ASP B C 1
ATOM 5864 O O . ASP B 1 377 ? 12.18 -31.609 -5.742 1 82.19 377 ASP B O 1
ATOM 5868 N N . VAL B 1 378 ? 11.984 -29.453 -5.66 1 83.31 378 VAL B N 1
ATOM 5869 C CA . VAL B 1 378 ? 11.094 -29.359 -6.809 1 83.31 378 VAL B CA 1
ATOM 5870 C C . VAL B 1 378 ? 11.5 -28.156 -7.668 1 83.31 378 VAL B C 1
ATOM 5872 O O . VAL B 1 378 ? 11.844 -27.094 -7.145 1 83.31 378 VAL B O 1
ATOM 5875 N N . GLN B 1 379 ? 11.555 -28.344 -8.953 1 83.94 379 GLN B N 1
ATOM 5876 C CA . GLN B 1 379 ? 11.836 -27.281 -9.914 1 83.94 379 GLN B CA 1
ATOM 5877 C C . GLN B 1 379 ? 10.766 -27.219 -11 1 83.94 379 GLN B C 1
ATOM 5879 O O . GLN B 1 379 ? 10.805 -27.984 -11.961 1 83.94 379 GLN B O 1
ATOM 5884 N N . TYR B 1 380 ? 9.977 -26.391 -10.891 1 89.69 380 TYR B N 1
ATOM 5885 C CA . TYR B 1 380 ? 9.523 -25.578 -9.758 1 89.69 380 TYR B CA 1
ATOM 5886 C C . TYR B 1 380 ? 8.141 -26.016 -9.289 1 89.69 380 TYR B C 1
ATOM 5888 O O . TYR B 1 380 ? 7.715 -25.656 -8.195 1 89.69 380 TYR B O 1
ATOM 5896 N N . ARG B 1 381 ? 7.477 -26.734 -10.203 1 89.19 381 ARG B N 1
ATOM 5897 C CA . ARG B 1 381 ? 6.152 -27.266 -9.883 1 89.19 381 ARG B CA 1
ATOM 5898 C C . ARG B 1 381 ? 5.984 -28.688 -10.43 1 89.19 381 ARG B C 1
ATOM 5900 O O . ARG B 1 381 ? 6.43 -28.984 -11.547 1 89.19 381 ARG B O 1
ATOM 5907 N N . PHE B 1 382 ? 5.383 -29.531 -9.688 1 88.62 382 PHE B N 1
ATOM 5908 C CA . PHE B 1 382 ? 4.969 -30.844 -10.195 1 88.62 382 PHE B CA 1
ATOM 5909 C C . PHE B 1 382 ? 3.613 -30.734 -10.883 1 88.62 382 PHE B C 1
ATOM 5911 O O . PHE B 1 382 ? 2.707 -30.062 -10.391 1 88.62 382 PHE B O 1
ATOM 5918 N N . VAL B 1 383 ? 3.537 -31.312 -12.047 1 89 383 VAL B N 1
ATOM 5919 C CA . VAL B 1 383 ? 2.268 -31.484 -12.75 1 89 383 VAL B CA 1
ATOM 5920 C C . VAL B 1 383 ? 1.977 -32.969 -12.93 1 89 383 VAL B C 1
ATOM 5922 O O . VAL B 1 383 ? 2.816 -33.719 -13.445 1 89 383 VAL B O 1
ATOM 5925 N N . ILE B 1 384 ? 0.821 -33.344 -12.492 1 84.62 384 ILE B N 1
ATOM 5926 C CA . ILE B 1 384 ? 0.451 -34.75 -12.562 1 84.62 384 ILE B CA 1
ATOM 5927 C C . ILE B 1 384 ? -0.32 -35.031 -13.852 1 84.62 384 ILE B C 1
ATOM 5929 O O . ILE B 1 384 ? -1.344 -34.406 -14.117 1 84.62 384 ILE B O 1
ATOM 5933 N N . ASP B 1 385 ? 0.205 -35.938 -14.602 1 85.44 385 ASP B N 1
ATOM 5934 C CA . ASP B 1 385 ? -0.469 -36.375 -15.82 1 85.44 385 ASP B CA 1
ATOM 5935 C C . ASP B 1 385 ? -1.482 -37.469 -15.523 1 85.44 385 ASP B C 1
ATOM 5937 O O . ASP B 1 385 ? -1.137 -38.656 -15.523 1 85.44 385 ASP B O 1
ATOM 5941 N N . ILE B 1 386 ? -2.664 -37.125 -15.344 1 75.12 386 ILE B N 1
ATOM 5942 C CA . ILE B 1 386 ? -3.717 -38.062 -14.977 1 75.12 386 ILE B CA 1
ATOM 5943 C C . ILE B 1 386 ? -4.168 -38.844 -16.203 1 75.12 386 ILE B C 1
ATOM 5945 O O . ILE B 1 386 ? -4.445 -40.031 -16.125 1 75.12 386 ILE B O 1
ATOM 5949 N N . GLU B 1 387 ? -4.254 -38.188 -17.297 1 72.56 387 GLU B N 1
ATOM 5950 C CA . GLU B 1 387 ? -4.75 -38.781 -18.531 1 72.56 387 GLU B CA 1
ATOM 5951 C C . GLU B 1 387 ? -3.959 -40.062 -18.891 1 72.56 387 GLU B C 1
ATOM 5953 O O . GLU B 1 387 ? -4.543 -41.094 -19.203 1 72.56 387 GLU B O 1
ATOM 5958 N N . ASN B 1 388 ? -2.703 -40 -18.703 1 72.75 388 ASN B N 1
ATOM 5959 C CA . ASN B 1 388 ? -1.869 -41.094 -19.188 1 72.75 388 ASN B CA 1
ATOM 5960 C C . ASN B 1 388 ? -1.437 -42 -18.047 1 72.75 388 ASN B C 1
ATOM 5962 O O . ASN B 1 388 ? -0.645 -42.938 -18.25 1 72.75 388 ASN B O 1
ATOM 5966 N N . SER B 1 389 ? -1.904 -41.75 -16.953 1 70.62 389 SER B N 1
ATOM 5967 C CA . SER B 1 389 ? -1.372 -42.531 -15.844 1 70.62 389 SER B CA 1
ATOM 5968 C C . SER B 1 389 ? -2.492 -43.188 -15.055 1 70.62 389 SER B C 1
ATOM 5970 O O . SER B 1 389 ? -2.24 -44.094 -14.25 1 70.62 389 SER B O 1
ATOM 5972 N N . LEU B 1 390 ? -3.672 -42.594 -15.023 1 59.09 390 LEU B N 1
ATOM 5973 C CA . LEU B 1 390 ? -4.773 -43.312 -14.375 1 59.09 390 LEU B CA 1
ATOM 5974 C C . LEU B 1 390 ? -5.285 -44.438 -15.25 1 59.09 390 LEU B C 1
ATOM 5976 O O . LEU B 1 390 ? -5.672 -44.219 -16.391 1 59.09 390 LEU B O 1
ATOM 5980 N N . LYS B 1 391 ? -4.551 -45.812 -15.078 1 51 391 LYS B N 1
ATOM 5981 C CA . LYS B 1 391 ? -5.039 -47 -15.734 1 51 391 LYS B CA 1
ATOM 5982 C C . LYS B 1 391 ? -6.305 -47.531 -15.055 1 51 391 LYS B C 1
ATOM 5984 O O . LYS B 1 391 ? -6.434 -47.469 -13.836 1 51 391 LYS B O 1
#

Foldseek 3Di:
DDFDQQVPVPQRFTFAWDFDDPPPDGPDIGTHGRPDPPVDPLVVLLVVVVVVVVVVVVVVVVCVVVVPDPPDPDDDDGPDPNSVCVVVVPDPDDPVVVPQPLVQQKDWDFACDDDPPDDPDDGGFIKMFAQFQDEPCPDPCNVVLFRCPHPVHTAGQGQGQHPVRDGNSHHQDPDDDGDVLRIEGFDPPPDRLQLRLCRFLVQLQQVVCVVVVVLAAPAEEEEEDDASNRLNNLQSNVVSNHQYEYEYCDPVCFCCSCPPSNHNYYDNPPDPVSLVVQFQPHQEYEYADQAADACLSVLRNHHQQHEYEYSYPHDDYDDDPCSCPVSPYYYYYTGGGGSVSSNVSSVSCVVSVPTQDEAEDEPVCVVVVVVCVVVVNGRHYYGYDCVPHVD/DDFDQQVPVPQRFTFAWDFDDPDPDGPDIGTHRRPDVPVDPLVVLLVVVVVVVVVVVVVVVVCVVVVPDPPDPDDDDGPDPNSVCVVVVPDPDDPVVVPQCLVQQKDWDFACDDDPPDDPDDGGFIKMFAQFQDEPCPDPCNVVLWRCPHPVHTATQGQGQHPVRDGNSHHPDPDDDGDVLRIEGFDPPPDRLQLRLCRFLVQLQQVVCVVVVVLAAPAEEEEEDDASNRLNNLQSNVVSNHQYEYEYCDPVCQCCSCPPSNHNYYDNPPDPVSLVVQFQPHQEYEYADQAADACLSVLRNHHQQHEYEYSYPHDDYDDDPCSCPVSPYYYYYTGGGGSVSSNVSSVSCVVSVPTADEAEDEPVCVVVVVVCVVVVNGRHYYGYDDPPHVD

Organism: Dendrobium nobile (NCBI:txid94219)

Nearest PDB structures (foldseek):
  5h81-assembly1_A  TM=9.384E-01  e=5.613E-32  Catharanthus roseus
  5h81-assembly1_B  TM=9.041E-01  e=2.365E-32  Catharanthus roseus
  5h82-assembly1_B  TM=9.474E-01  e=2.144E-30  Catharanthus roseus
  5h82-assembly1_A  TM=9.165E-01  e=5.863E-31  Catharanthus roseus
  8b27-assembly1_A  TM=9.529E-01  e=7.700E-29  Catharanthus roseus

Solvent-accessible surface area (backbone atoms only — not comparable to full-atom values): 42203 Å² total; per-residue (Å²): 70,55,58,44,71,48,63,43,77,86,72,54,39,29,40,34,28,42,71,42,59,65,78,94,42,77,69,42,72,45,72,44,66,37,75,64,80,50,92,41,78,36,57,50,47,34,50,50,45,50,52,46,45,51,49,44,49,51,46,46,52,49,37,48,71,67,67,46,84,74,88,61,84,81,83,77,65,60,75,40,63,61,24,48,44,57,71,67,45,84,71,80,48,78,78,71,58,69,62,77,71,68,78,49,39,48,33,58,46,66,38,81,74,80,63,92,85,63,77,89,68,52,73,65,40,49,31,30,33,32,45,44,52,46,49,74,70,72,40,77,33,29,69,67,39,26,33,62,64,18,84,81,44,44,19,30,22,44,83,14,60,34,96,86,62,47,67,35,73,37,65,82,45,98,65,79,88,70,55,70,82,37,48,38,77,55,56,89,89,52,59,60,80,46,46,23,55,36,42,43,37,36,27,28,43,47,38,52,35,59,76,69,60,60,64,43,61,73,38,32,34,33,34,32,28,82,41,52,40,21,52,42,43,46,45,53,35,50,74,36,41,30,48,30,33,39,32,29,85,54,73,85,49,43,60,50,40,43,72,68,56,58,33,72,41,73,38,48,66,80,37,61,67,60,50,57,74,39,48,49,60,23,46,31,31,43,34,38,30,61,56,71,63,79,45,54,73,59,56,50,21,33,23,75,68,10,40,37,35,31,60,32,52,28,43,64,44,54,41,52,33,57,62,25,18,81,38,26,21,34,41,33,22,35,55,46,45,20,54,58,53,44,53,50,49,50,50,50,26,55,76,66,69,59,69,66,60,60,40,82,36,46,57,89,44,46,66,62,49,53,53,26,50,78,67,64,61,58,66,38,37,81,36,72,41,52,85,85,42,67,126,70,54,58,41,71,47,64,44,78,85,73,54,41,28,39,33,29,40,71,41,59,66,79,93,42,77,69,41,74,46,71,44,65,38,76,63,80,51,91,42,77,36,58,49,48,35,50,49,45,52,52,46,46,52,49,45,48,50,45,48,51,48,36,47,72,66,68,46,84,73,85,63,84,81,83,79,65,60,76,40,63,61,24,47,45,58,72,68,46,83,70,82,50,79,79,71,57,69,63,78,71,66,77,49,39,46,33,56,48,66,37,80,73,80,63,91,84,61,79,89,68,53,72,66,40,49,32,33,34,32,45,44,53,45,50,75,68,71,43,76,33,30,70,66,39,26,34,62,62,19,84,80,43,45,18,31,21,43,82,14,61,36,97,84,63,47,67,35,72,37,64,82,45,99,65,79,90,70,55,68,82,39,48,38,76,57,56,88,88,51,58,58,80,48,47,22,56,37,43,43,35,36,27,28,43,48,36,51,33,58,75,67,60,60,63,43,60,73,40,32,34,34,33,31,27,82,42,52,40,21,52,41,43,44,46,51,36,49,72,35,42,29,47,32,33,38,34,30,84,54,74,85,48,43,60,51,41,42,72,69,56,57,33,73,41,73,37,49,67,79,38,62,67,60,50,57,75,38,49,48,59,21,46,32,30,42,34,39,31,62,56,72,60,81,45,55,74,59,58,50,22,33,23,76,68,10,39,37,36,30,60,33,51,28,43,63,43,53,39,51,33,57,63,25,18,81,38,26,20,35,43,34,23,33,55,46,46,20,54,57,52,43,54,51,48,49,50,49,28,54,75,66,69,59,70,67,58,60,40,80,37,46,58,89,45,46,67,60,50,52,54,26,51,76,66,66,60,57,66,38,37,80,36,70,41,51,85,86,43,67,126